Protein 6D6K (pdb70)

Solvent-accessible surface area: 47972 Å² total; per-residue (Å²): 140,151,68,127,76,25,124,53,88,25,99,0,46,88,22,96,0,17,0,19,18,19,98,54,46,144,192,27,38,3,0,29,0,43,3,42,23,0,24,0,39,0,21,0,84,27,29,127,100,49,66,120,61,45,72,140,30,29,9,64,14,80,6,51,28,58,26,131,11,17,76,82,142,27,52,69,64,72,121,188,58,54,98,66,40,99,60,18,20,30,9,16,52,18,1,23,31,0,0,98,50,20,14,13,92,26,8,73,15,95,0,75,0,62,0,18,0,36,50,8,77,89,64,10,66,3,2,5,1,0,1,2,0,0,0,0,0,4,25,32,15,62,17,18,22,145,33,16,2,0,0,0,22,0,0,9,31,142,57,119,66,35,18,4,7,35,89,138,55,42,84,115,5,60,3,47,0,5,0,0,0,17,121,76,11,8,9,0,0,11,0,44,2,114,22,14,46,38,107,67,0,7,21,0,0,42,47,0,24,101,68,0,53,94,0,2,91,5,1,54,83,1,8,70,72,35,60,41,75,125,48,138,89,122,49,89,100,118,78,158,128,144,39,42,74,16,30,96,36,57,48,28,141,93,2,75,61,42,24,100,64,88,53,63,59,18,78,94,135,170,115,94,95,30,68,61,70,46,112,82,104,21,84,50,19,4,12,81,26,8,18,58,64,114,90,11,12,40,50,24,90,45,137,61,16,18,87,36,68,18,79,30,46,54,73,144,170,29,25,0,1,0,40,0,22,1,31,66,0,28,0,42,0,22,0,62,5,8,64,112,100,84,20,74,126,55,90,41,15,59,18,88,95,81,23,46,9,14,16,57,11,62,45,42,31,140,8,43,60,109,138,58,100,109,86,47,104,91,54,83,16,25,4,31,3,64,2,0,19,41,0,0,55,24,0,29,31,64,18,57,60,13,9,12,8,9,96,0,17,0,48,0,31,65,14,3,9,19,6,1,2,0,0,0,0,0,0,1,2,0,0,4,15,0,6,0,68,25,146,16,23,0,0,0,0,2,0,2,0,2,37,92,49,172,114,72,16,6,2,1,1,4,4,27,8,4,66,92,4,8,9,2,24,1,24,1,0,0,0,61,99,4,0,0,1,0,9,2,30,3,112,42,102,38,21,70,99,63,25,6,90,78,0,6,103,15,0,75,62,4,0,56,80,0,3,82,46,1,58,151,68,19,51,184,23,109,131,131,48,23,175,63,12,48,72,56,115,38,50,60,88,65,134,144,150,68,129,59,26,130,56,110,25,103,0,45,90,20,96,0,29,1,9,17,19,98,53,45,142,193,28,39,4,0,32,0,48,3,33,26,0,22,0,38,0,20,0,80,28,28,130,102,51,64,120,71,40,110,128,33,30,9,67,15,78,6,56,27,59,26,130,12,13,75,60,143,24,51,72,62,71,121,190,56,51,214,62,40,95,56,19,24,28,9,16,52,20,1,24,36,0,0,93,47,15,13,21,122,20,8,70,17,87,0,70,0,58,0,18,0,38,48,7,81,88,64,11,66,4,2,4,0,0,1,2,0,0,0,0,0,4,26,31,16,51,17,20,24,129,32,13,2,0,0,0,24,0,0,10,33,143,56,117,68,35,19,4,6,23,87,130,54,42,75,123,5,59,3,47,0,6,0,0,0,16,132,73,14,9,12,0,0,10,1,49,2,114,22,15,48,38,102,66,0,5,21,0,0,45,47,0,26,104,67,0,53,94,0,2,93,4,1,57,85,1,9,70,70,35,61,41,74,135,39,111,76,88,71,81,97,52,70,101,81,20,58,64,40,2,103,90,41,4,55,80,105,0,11,59,7,26,69,56,55,91,102,71,77,10,90,62,30,7,92,56,15,45,56,74,0,55,84,114,54,36,165,119,49,53,117,43,1,62,66,4,1,88,30,14,37,70,140,4,4,6,59,5,8,24,59,67,99,70,6,6,47,52,23,88,41,141,59,18,20,87,39,65,18,80,31,47,55,73,143,170,29,27,0,0,0,40,0,21,0,27,108,0,29,0,42,0,21,0,59,5,7,60,117,102,80,17,68,124,57,84,40,16,23,3,48,49,39,2,29,2,14,16,62,11,60,45,43,30,139,8,65,71,112,138,59,100,110,87,47,102,92,56,80,19,26,4,37,3,65,1,0,17,46,0,0,43,25,0,25,20,59,5,61,59,14,11,9,7,9,96,0,14,0,46,0,30,63,24,28,8,23,6,2,1,0,0,0,0,0,0,1,2,0,0,4,15,0,7,0,66,26,144,13,24,0,0,0,0,1,0,3,0,1,30,93,54,165,111,75,15,7,2,1,1,6,10,31,31,4,78,108,2,5,6,0,23,0,27,2,0,0,0,68,95,5,0,0,1,0,10,0,37,3,122,54,106,37,21,70,92,119,20,5,89,76,0,4,104,16,0,77,63,5,0,56,76,0,3,71,48,1,61,145,72,20,64,66,26,106,130,129,46,25,173,57,7,43,114,57,111

Structure (mmCIF, N/CA/C/O backbone):
data_6D6K
#
_entry.id   6D6K
#
_cell.length_a   93.690
_cell.length_b   93.690
_cell.length_c   266.610
_cell.angle_alpha   90.000
_cell.angle_beta   90.000
_cell.angle_gamma   120.000
#
_symmetry.space_group_name_H-M   'P 63'
#
loop_
_entity.id
_entity.type
_entity.pdbx_description
1 polymer 'Polyribonucleotide nucleotidyltransferase'
2 water water
#
loop_
_atom_site.group_PDB
_atom_site.id
_atom_site.type_symbol
_atom_site.label_atom_id
_atom_site.label_alt_id
_atom_site.label_comp_id
_atom_site.label_asym_id
_atom_site.label_entity_id
_atom_site.label_seq_id
_atom_site.pdbx_PDB_ins_code
_atom_site.Cartn_x
_atom_site.Cartn_y
_atom_site.Cartn_z
_atom_site.occupancy
_atom_site.B_iso_or_equiv
_atom_site.auth_seq_id
_atom_site.auth_comp_id
_atom_site.auth_asym_id
_atom_site.auth_atom_id
_atom_site.pdbx_PDB_model_num
ATOM 1 N N . SER A 1 10 ? -36.997 80.865 -4.421 1.00 68.43 2 SER A N 1
ATOM 2 C CA . SER A 1 10 ? -35.882 79.948 -4.205 1.00 65.00 2 SER A CA 1
ATOM 3 C C . SER A 1 10 ? -35.152 79.593 -5.485 1.00 62.12 2 SER A C 1
ATOM 4 O O . SER A 1 10 ? -35.770 79.349 -6.523 1.00 66.94 2 SER A O 1
ATOM 7 N N . MET A 1 11 ? -33.827 79.511 -5.392 1.00 53.17 3 MET A N 1
ATOM 8 C CA . MET A 1 11 ? -33.033 79.164 -6.559 1.00 51.61 3 MET A CA 1
ATOM 9 C C . MET A 1 11 ? -33.070 77.675 -6.868 1.00 51.56 3 MET A C 1
ATOM 10 O O . MET A 1 11 ? -32.560 77.272 -7.918 1.00 51.39 3 MET A O 1
ATOM 15 N N . PHE A 1 12 ? -33.658 76.856 -5.996 1.00 34.65 4 PHE A N 1
ATOM 16 C CA . PHE A 1 12 ? -33.712 75.414 -6.193 1.00 45.28 4 PHE A CA 1
ATOM 17 C C . PHE A 1 12 ? -35.092 74.965 -6.666 1.00 47.69 4 PHE A C 1
ATOM 18 O O . PHE A 1 12 ? -36.120 75.515 -6.265 1.00 52.95 4 PHE A O 1
ATOM 26 N N . ASN A 1 13 ? -35.103 73.918 -7.483 1.00 48.46 5 ASN A N 1
ATOM 27 C CA . ASN A 1 13 ? -36.326 73.230 -7.898 1.00 51.64 5 ASN A CA 1
ATOM 28 C C . ASN A 1 13 ? -36.314 71.866 -7.206 1.00 45.38 5 ASN A C 1
ATOM 29 O O . ASN A 1 13 ? -35.863 70.863 -7.766 1.00 49.61 5 ASN A O 1
ATOM 34 N N . ILE A 1 14 ? -36.828 71.832 -5.989 1.00 34.74 6 ILE A N 1
ATOM 35 C CA . ILE A 1 14 ? -36.679 70.677 -5.119 1.00 38.36 6 ILE A CA 1
ATOM 36 C C . ILE A 1 14 ? -37.799 69.689 -5.410 1.00 43.88 6 ILE A C 1
ATOM 37 O O . ILE A 1 14 ? -38.975 70.069 -5.461 1.00 49.82 6 ILE A O 1
ATOM 42 N N . VAL A 1 15 ? -37.443 68.419 -5.598 1.00 43.81 7 VAL A N 1
ATOM 43 C CA . VAL A 1 15 ? -38.427 67.353 -5.768 1.00 46.35 7 VAL A CA 1
ATOM 44 C C . VAL A 1 15 ? -38.283 66.402 -4.591 1.00 42.32 7 VAL A C 1
ATOM 45 O O . VAL A 1 15 ? -37.182 65.904 -4.316 1.00 40.93 7 VAL A O 1
ATOM 49 N N . ARG A 1 16 ? -39.392 66.168 -3.892 1.00 41.10 8 ARG A N 1
ATOM 50 C CA A ARG A 1 16 ? -39.438 65.368 -2.678 0.56 38.33 8 ARG A CA 1
ATOM 51 C CA B ARG A 1 16 ? -39.415 65.346 -2.693 0.44 38.31 8 ARG A CA 1
ATOM 52 C C . ARG A 1 16 ? -40.446 64.236 -2.826 1.00 36.59 8 ARG A C 1
ATOM 53 O O . ARG A 1 16 ? -41.513 64.415 -3.421 1.00 38.27 8 ARG A O 1
ATOM 68 N N . LYS A 1 17 ? -40.109 63.085 -2.261 1.00 37.89 9 LYS A N 1
ATOM 69 C CA . LYS A 1 17 ? -40.987 61.924 -2.237 1.00 39.14 9 LYS A CA 1
ATOM 70 C C . LYS A 1 17 ? -40.884 61.299 -0.853 1.00 36.71 9 LYS A C 1
ATOM 71 O O . LYS A 1 17 ? -39.817 60.813 -0.465 1.00 31.40 9 LYS A O 1
ATOM 77 N N . GLU A 1 18 ? -41.990 61.302 -0.119 1.00 38.43 10 GLU A N 1
ATOM 78 C CA . GLU A 1 18 ? -42.057 60.731 1.218 1.00 46.86 10 GLU A CA 1
ATOM 79 C C . GLU A 1 18 ? -42.846 59.433 1.171 1.00 48.00 10 GLU A C 1
ATOM 80 O O . GLU A 1 18 ? -43.883 59.355 0.502 1.00 52.33 10 GLU A O 1
ATOM 86 N N . PHE A 1 19 ? -42.357 58.415 1.875 1.00 44.36 11 PHE A N 1
ATOM 87 C CA . PHE A 1 19 ? -43.151 57.200 2.016 1.00 46.30 11 PHE A CA 1
ATOM 88 C C . PHE A 1 19 ? -42.710 56.451 3.262 1.00 42.87 11 PHE A C 1
ATOM 89 O O . PHE A 1 19 ? -41.621 56.672 3.794 1.00 44.29 11 PHE A O 1
ATOM 97 N N . GLN A 1 20 ? -43.588 55.574 3.728 1.00 38.12 12 GLN A N 1
ATOM 98 C CA . GLN A 1 20 ? -43.334 54.742 4.893 1.00 38.47 12 GLN A CA 1
ATOM 99 C C . GLN A 1 20 ? -42.838 53.389 4.404 1.00 38.10 12 GLN A C 1
ATOM 100 O O . GLN A 1 20 ? -43.489 52.749 3.570 1.00 38.27 12 GLN A O 1
ATOM 106 N N . PHE A 1 21 ? -41.672 52.982 4.884 1.00 29.45 13 PHE A N 1
ATOM 107 C CA . PHE A 1 21 ? -41.028 51.732 4.489 1.00 37.56 13 PHE A CA 1
ATOM 108 C C . PHE A 1 21 ? -40.946 50.863 5.736 1.00 29.14 13 PHE A C 1
ATOM 109 O O . PHE A 1 21 ? -39.988 50.958 6.508 1.00 28.16 13 PHE A O 1
ATOM 117 N N . GLY A 1 22 ? -41.953 50.023 5.932 1.00 36.56 14 GLY A N 1
ATOM 118 C CA . GLY A 1 22 ? -41.995 49.232 7.148 1.00 32.55 14 GLY A CA 1
ATOM 119 C C . GLY A 1 22 ? -42.061 50.158 8.340 1.00 38.13 14 GLY A C 1
ATOM 120 O O . GLY A 1 22 ? -42.974 50.986 8.463 1.00 49.82 14 GLY A O 1
ATOM 121 N N . GLN A 1 23 ? -41.072 50.054 9.222 1.00 35.54 15 GLN A N 1
ATOM 122 C CA . GLN A 1 23 ? -41.070 50.819 10.461 1.00 36.91 15 GLN A CA 1
ATOM 123 C C . GLN A 1 23 ? -40.398 52.183 10.333 1.00 39.43 15 GLN A C 1
ATOM 124 O O . GLN A 1 23 ? -40.419 52.949 11.299 1.00 45.51 15 GLN A O 1
ATOM 130 N N . HIS A 1 24 ? -39.840 52.527 9.173 1.00 33.57 16 HIS A N 1
ATOM 131 C CA . HIS A 1 24 ? -39.070 53.757 9.012 1.00 37.91 16 HIS A CA 1
ATOM 132 C C . HIS A 1 24 ? -39.716 54.686 7.992 1.00 40.66 16 HIS A C 1
ATOM 133 O O . HIS A 1 24 ? -40.155 54.241 6.926 1.00 37.92 16 HIS A O 1
ATOM 140 N N . GLN A 1 25 ? -39.738 55.981 8.302 1.00 38.15 17 GLN A N 1
ATOM 141 C CA . GLN A 1 25 ? -40.076 56.978 7.292 1.00 41.72 17 GLN A CA 1
ATOM 142 C C . GLN A 1 25 ? -38.878 57.212 6.374 1.00 40.27 17 GLN A C 1
ATOM 143 O O . GLN A 1 25 ? -37.729 57.297 6.827 1.00 41.94 17 GLN A O 1
ATOM 149 N N . VAL A 1 26 ? -39.153 57.318 5.076 1.00 33.47 18 VAL A N 1
ATOM 150 C CA . VAL A 1 26 ? -38.134 57.507 4.050 1.00 31.23 18 VAL A CA 1
ATOM 151 C C . VAL A 1 26 ? -38.467 58.766 3.262 1.00 30.97 18 VAL A C 1
ATOM 152 O O . VAL A 1 26 ? -39.620 58.970 2.873 1.00 35.60 18 VAL A O 1
ATOM 156 N N . VAL A 1 27 ? -37.464 59.617 3.047 1.00 39.32 19 VAL A N 1
ATOM 157 C CA . VAL A 1 27 ? -37.608 60.825 2.242 1.00 34.70 19 VAL A CA 1
ATOM 158 C C . VAL A 1 27 ? -36.549 60.817 1.147 1.00 33.28 19 VAL A C 1
ATOM 159 O O . VAL A 1 27 ? -35.369 60.588 1.421 1.00 37.36 19 VAL A O 1
ATOM 163 N N . LEU A 1 28 ? -36.983 61.033 -0.093 1.00 29.27 20 LEU A N 1
ATOM 164 C CA . LEU A 1 28 ? -36.116 61.146 -1.259 1.00 29.08 20 LEU A CA 1
ATOM 165 C C . LEU A 1 28 ? -36.149 62.583 -1.761 1.00 31.56 20 LEU A C 1
ATOM 166 O O . LEU A 1 28 ? -37.223 63.087 -2.116 1.00 35.13 20 LEU A O 1
ATOM 171 N N . GLU A 1 29 ? -34.975 63.221 -1.849 1.00 30.82 21 GLU A N 1
ATOM 172 C CA . GLU A 1 29 ? -34.875 64.620 -2.258 1.00 33.87 21 GLU A CA 1
ATOM 173 C C . GLU A 1 29 ? -33.787 64.798 -3.311 1.00 32.26 21 GLU A C 1
ATOM 174 O O . GLU A 1 29 ? -32.730 64.161 -3.242 1.00 35.64 21 GLU A O 1
ATOM 180 N N . THR A 1 30 ? -34.076 65.629 -4.315 1.00 26.03 22 THR A N 1
ATOM 181 C CA . THR A 1 30 ? -33.090 66.059 -5.303 1.00 29.10 22 THR A CA 1
ATOM 182 C C . THR A 1 30 ? -33.419 67.490 -5.704 1.00 29.37 22 THR A C 1
ATOM 183 O O . THR A 1 30 ? -34.532 67.970 -5.480 1.00 32.63 22 THR A O 1
ATOM 187 N N . GLY A 1 31 ? -32.434 68.181 -6.281 1.00 30.22 23 GLY A N 1
ATOM 188 C CA . GLY A 1 31 ? -32.640 69.535 -6.758 1.00 30.65 23 GLY A CA 1
ATOM 189 C C . GLY A 1 31 ? -32.069 70.628 -5.878 1.00 31.99 23 GLY A C 1
ATOM 190 O O . GLY A 1 31 ? -32.012 71.781 -6.314 1.00 33.60 23 GLY A O 1
ATOM 191 N N . ARG A 1 32 ? -31.663 70.319 -4.652 1.00 29.96 24 ARG A N 1
ATOM 192 C CA . ARG A 1 32 ? -31.025 71.312 -3.797 1.00 36.95 24 ARG A CA 1
ATOM 193 C C . ARG A 1 32 ? -29.524 71.088 -3.662 1.00 33.68 24 ARG A C 1
ATOM 194 O O . ARG A 1 32 ? -28.750 72.030 -3.828 1.00 35.46 24 ARG A O 1
ATOM 202 N N . VAL A 1 33 ? -29.088 69.857 -3.399 1.00 27.69 25 VAL A N 1
ATOM 203 C CA . VAL A 1 33 ? -27.684 69.545 -3.125 1.00 32.85 25 VAL A CA 1
ATOM 204 C C . VAL A 1 33 ? -27.058 68.878 -4.346 1.00 24.25 25 VAL A C 1
ATOM 205 O O . VAL A 1 33 ? -27.647 67.966 -4.935 1.00 30.78 25 VAL A O 1
ATOM 209 N N . ALA A 1 34 ? -25.887 69.364 -4.747 1.00 27.87 26 ALA A N 1
ATOM 210 C CA . ALA A 1 34 ? -25.043 68.707 -5.753 1.00 34.30 26 ALA A CA 1
ATOM 211 C C . ALA A 1 34 ? -25.772 68.582 -7.094 1.00 33.84 26 ALA A C 1
ATOM 212 O O . ALA A 1 34 ? -25.877 67.508 -7.690 1.00 38.82 26 ALA A O 1
ATOM 214 N N . ARG A 1 35 ? -26.236 69.731 -7.581 1.00 36.06 27 ARG A N 1
ATOM 215 C CA . ARG A 1 35 ? -27.018 69.788 -8.808 1.00 35.67 27 ARG A CA 1
ATOM 216 C C . ARG A 1 35 ? -26.193 69.459 -10.040 1.00 38.06 27 ARG A C 1
ATOM 217 O O . ARG A 1 35 ? -26.774 69.230 -11.106 1.00 44.28 27 ARG A O 1
ATOM 225 N N . GLN A 1 36 ? -24.859 69.468 -9.940 1.00 30.80 28 GLN A N 1
ATOM 226 C CA . GLN A 1 36 ? -24.048 69.180 -11.115 1.00 28.80 28 GLN A CA 1
ATOM 227 C C . GLN A 1 36 ? -23.840 67.689 -11.345 1.00 30.50 28 GLN A C 1
ATOM 228 O O . GLN A 1 36 ? -23.251 67.317 -12.367 1.00 30.68 28 GLN A O 1
ATOM 234 N N . ALA A 1 37 ? -24.294 66.840 -10.430 1.00 31.18 29 ALA A N 1
ATOM 235 C CA . ALA A 1 37 ? -24.383 65.396 -10.634 1.00 30.99 29 ALA A CA 1
ATOM 236 C C . ALA A 1 37 ? -25.857 64.993 -10.600 1.00 37.18 29 ALA A C 1
ATOM 237 O O . ALA A 1 37 ? -26.754 65.844 -10.566 1.00 32.93 29 ALA A O 1
ATOM 239 N N . ASN A 1 38 ? -26.108 63.685 -10.612 1.00 36.71 30 ASN A N 1
ATOM 240 C CA . ASN A 1 38 ? -27.453 63.147 -10.395 1.00 36.22 30 ASN A CA 1
ATOM 241 C C . ASN A 1 38 ? -27.480 62.678 -8.952 1.00 36.87 30 ASN A C 1
ATOM 242 O O . ASN A 1 38 ? -26.995 61.588 -8.637 1.00 32.69 30 ASN A O 1
ATOM 247 N N . THR A 1 39 ? -28.052 63.506 -8.078 1.00 23.00 31 THR A N 1
ATOM 248 C CA . THR A 1 39 ? -27.790 63.425 -6.650 1.00 29.77 31 THR A CA 1
ATOM 249 C C . THR A 1 39 ? -29.090 63.346 -5.881 1.00 32.81 31 THR A C 1
ATOM 250 O O . THR A 1 39 ? -29.948 64.220 -6.028 1.00 38.87 31 THR A O 1
ATOM 254 N N . VAL A 1 40 ? -29.212 62.324 -5.034 1.00 32.34 32 VAL A N 1
ATOM 255 C CA . VAL A 1 40 ? -30.370 62.137 -4.169 1.00 24.87 32 VAL A CA 1
ATOM 256 C C . VAL A 1 40 ? -29.894 62.157 -2.727 1.00 28.78 32 VAL A C 1
ATOM 257 O O . VAL A 1 40 ? -28.933 61.461 -2.376 1.00 33.08 32 VAL A O 1
ATOM 261 N N . LEU A 1 41 ? -30.552 62.965 -1.903 1.00 25.44 33 LEU A N 1
ATOM 262 C CA . LEU A 1 41 ? -30.363 62.945 -0.461 1.00 29.76 33 LEU A CA 1
ATOM 263 C C . LEU A 1 41 ? -31.522 62.155 0.142 1.00 34.51 33 LEU A C 1
ATOM 264 O O . LEU A 1 41 ? -32.678 62.570 0.023 1.00 38.78 33 LEU A O 1
ATOM 269 N N . ILE A 1 42 ? -31.218 61.013 0.764 1.00 22.91 34 ILE A N 1
ATOM 270 C CA . ILE A 1 42 ? -32.229 60.120 1.316 1.00 25.61 34 ILE A CA 1
ATOM 271 C C . ILE A 1 42 ? -32.094 60.104 2.830 1.00 30.24 34 ILE A C 1
ATOM 272 O O . ILE A 1 42 ? -30.980 60.014 3.360 1.00 35.80 34 ILE A O 1
ATOM 277 N N . THR A 1 43 ? -33.225 60.217 3.524 1.00 32.84 35 THR A N 1
ATOM 278 C CA . THR A 1 43 ? -33.295 59.986 4.960 1.00 30.43 35 THR A CA 1
ATOM 279 C C . THR A 1 43 ? -34.161 58.755 5.202 1.00 30.43 35 THR A C 1
ATOM 280 O O . THR A 1 43 ? -35.254 58.635 4.636 1.00 39.85 35 THR A O 1
ATOM 284 N N . MET A 1 44 ? -33.640 57.822 5.998 1.00 24.52 36 MET A N 1
ATOM 285 C CA . MET A 1 44 ? -34.350 56.607 6.390 1.00 32.44 36 MET A CA 1
ATOM 286 C C . MET A 1 44 ? -34.122 56.441 7.883 1.00 30.38 36 MET A C 1
ATOM 287 O O . MET A 1 44 ? -32.991 56.186 8.308 1.00 28.53 36 MET A O 1
ATOM 292 N N . GLY A 1 45 ? -35.186 56.581 8.670 1.00 37.24 37 GLY A N 1
ATOM 293 C CA . GLY A 1 45 ? -35.030 56.637 10.116 1.00 39.67 37 GLY A CA 1
ATOM 294 C C . GLY A 1 45 ? -33.955 57.630 10.528 1.00 43.25 37 GLY A C 1
ATOM 295 O O . GLY A 1 45 ? -33.951 58.789 10.095 1.00 49.51 37 GLY A O 1
ATOM 296 N N . GLY A 1 46 ? -32.990 57.163 11.323 1.00 39.03 38 GLY A N 1
ATOM 297 C CA . GLY A 1 46 ? -31.962 58.040 11.856 1.00 28.01 38 GLY A CA 1
ATOM 298 C C . GLY A 1 46 ? -30.725 58.172 10.987 1.00 33.41 38 GLY A C 1
ATOM 299 O O . GLY A 1 46 ? -29.690 58.656 11.447 1.00 35.37 38 GLY A O 1
ATOM 300 N N . VAL A 1 47 ? -30.832 57.784 9.719 1.00 27.33 39 VAL A N 1
ATOM 301 C CA . VAL A 1 47 ? -29.709 57.745 8.791 1.00 29.60 39 VAL A CA 1
ATOM 302 C C . VAL A 1 47 ? -30.003 58.649 7.595 1.00 30.29 39 VAL A C 1
ATOM 303 O O . VAL A 1 47 ? -31.107 58.612 7.041 1.00 28.28 39 VAL A O 1
ATOM 307 N N . THR A 1 48 ? -29.019 59.458 7.198 1.00 31.72 40 THR A N 1
ATOM 308 C CA . THR A 1 48 ? -29.127 60.300 6.010 1.00 30.32 40 THR A CA 1
ATOM 309 C C . THR A 1 48 ? -27.920 60.027 5.128 1.00 30.52 40 THR A C 1
ATOM 310 O O . THR A 1 48 ? -26.784 60.048 5.614 1.00 33.26 40 THR A O 1
ATOM 314 N N . VAL A 1 49 ? -28.158 59.776 3.836 1.00 26.25 41 VAL A N 1
ATOM 315 C CA . VAL A 1 49 ? -27.088 59.476 2.885 1.00 25.62 41 VAL A CA 1
ATOM 316 C C . VAL A 1 49 ? -27.242 60.390 1.674 1.00 23.89 41 VAL A C 1
ATOM 317 O O . VAL A 1 49 ? -28.362 60.682 1.241 1.00 30.30 41 VAL A O 1
ATOM 321 N N . LEU A 1 50 ? -26.113 60.875 1.156 1.00 29.84 42 LEU A N 1
ATOM 322 C CA . LEU A 1 50 ? -26.044 61.675 -0.064 1.00 26.94 42 LEU A CA 1
ATOM 323 C C . LEU A 1 50 ? -25.423 60.807 -1.146 1.00 28.15 42 LEU A C 1
ATOM 324 O O . LEU A 1 50 ? -24.257 60.415 -1.034 1.00 32.00 42 LEU A O 1
ATOM 329 N N . VAL A 1 51 ? -26.187 60.491 -2.184 1.00 23.50 43 VAL A N 1
ATOM 330 C CA . VAL A 1 51 ? -25.686 59.641 -3.260 1.00 27.40 43 VAL A CA 1
ATOM 331 C C . VAL A 1 51 ? -25.652 60.457 -4.547 1.00 29.87 43 VAL A C 1
ATOM 332 O O . VAL A 1 51 ? -26.704 60.843 -5.075 1.00 34.69 43 VAL A O 1
ATOM 336 N N . ALA A 1 52 ? -24.445 60.701 -5.058 1.00 28.35 44 ALA A N 1
ATOM 337 C CA . ALA A 1 52 ? -24.232 61.346 -6.346 1.00 26.94 44 ALA A CA 1
ATOM 338 C C . ALA A 1 52 ? -23.816 60.315 -7.387 1.00 27.39 44 ALA A C 1
ATOM 339 O O . ALA A 1 52 ? -22.879 59.538 -7.159 1.00 32.56 44 ALA A O 1
ATOM 341 N N . VAL A 1 53 ? -24.484 60.342 -8.538 1.00 23.99 45 VAL A N 1
ATOM 342 C CA . VAL A 1 53 ? -24.169 59.488 -9.677 1.00 21.45 45 VAL A CA 1
ATOM 343 C C . VAL A 1 53 ? -23.729 60.392 -10.823 1.00 34.33 45 VAL A C 1
ATOM 344 O O . VAL A 1 53 ? -24.377 61.408 -11.111 1.00 33.93 45 VAL A O 1
ATOM 348 N N . VAL A 1 54 ? -22.611 60.049 -11.447 1.00 31.37 46 VAL A N 1
ATOM 349 C CA . VAL A 1 54 ? -22.136 60.735 -12.642 1.00 33.26 46 VAL A CA 1
ATOM 350 C C . VAL A 1 54 ? -22.069 59.707 -13.760 1.00 33.45 46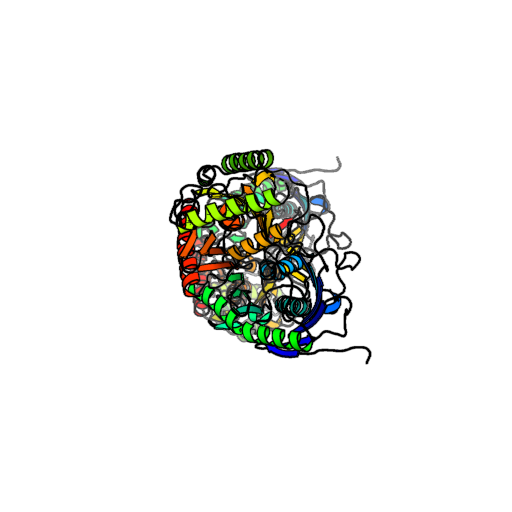 VAL A C 1
ATOM 351 O O . VAL A 1 54 ? -21.436 58.657 -13.610 1.00 33.67 46 VAL A O 1
ATOM 355 N N . ALA A 1 55 ? -22.714 60.010 -14.877 1.00 36.24 47 ALA A N 1
ATOM 356 C CA . ALA A 1 55 ? -22.714 59.147 -16.048 1.00 40.16 47 ALA A CA 1
ATOM 357 C C . ALA A 1 55 ? -22.017 59.880 -17.180 1.00 40.78 47 ALA A C 1
ATOM 358 O O . ALA A 1 55 ? -22.465 60.956 -17.590 1.00 49.49 47 ALA A O 1
ATOM 360 N N . ALA A 1 56 ? -20.919 59.314 -17.664 1.00 43.55 48 ALA A N 1
ATOM 361 C CA . ALA A 1 56 ? -20.236 59.891 -18.811 1.00 44.90 48 ALA A CA 1
ATOM 362 C C . ALA A 1 56 ? -21.196 59.948 -19.995 1.00 50.31 48 ALA A C 1
ATOM 363 O O . ALA A 1 56 ? -21.939 58.991 -20.240 1.00 50.74 48 ALA A O 1
ATOM 365 N N . PRO A 1 57 ? -21.203 61.041 -20.758 1.00 57.80 49 PRO A N 1
ATOM 366 C CA . PRO A 1 57 ? -22.176 61.152 -21.857 1.00 59.14 49 PRO A CA 1
ATOM 367 C C . PRO A 1 57 ? -21.915 60.173 -22.991 1.00 62.88 49 PRO A C 1
ATOM 368 O O . PRO A 1 57 ? -22.856 59.822 -23.716 1.00 60.87 49 PRO A O 1
ATOM 372 N N . THR A 1 58 ? -20.677 59.715 -23.163 1.00 63.17 50 THR A N 1
ATOM 373 C CA . THR A 1 58 ? -20.337 58.787 -24.228 1.00 59.48 50 THR A CA 1
ATOM 374 C C . THR A 1 58 ? -19.365 57.736 -23.710 1.00 60.14 50 THR A C 1
ATOM 375 O O . THR A 1 58 ? -18.776 57.875 -22.636 1.00 57.18 50 THR A O 1
ATOM 379 N N . ALA A 1 59 ? -19.221 56.663 -24.482 1.00 64.65 51 ALA A N 1
ATOM 380 C CA . ALA A 1 59 ? -18.219 55.655 -24.184 1.00 64.64 51 ALA A CA 1
ATOM 381 C C . ALA A 1 59 ? -16.861 56.101 -24.707 1.00 72.27 51 ALA A C 1
ATOM 382 O O . ALA A 1 59 ? -16.763 56.810 -25.713 1.00 77.05 51 ALA A O 1
ATOM 384 N N . LYS A 1 60 ? -15.803 55.672 -24.022 1.00 73.03 52 LYS A N 1
ATOM 385 C CA . LYS A 1 60 ? -14.462 56.029 -24.457 1.00 69.01 52 LYS A CA 1
ATOM 386 C C . LYS A 1 60 ? -14.141 55.329 -25.779 1.00 74.52 52 LYS A C 1
ATOM 387 O O . LYS A 1 60 ? -14.845 54.414 -26.216 1.00 79.11 52 LYS A O 1
ATOM 389 N N . ALA A 1 61 ? -13.045 55.758 -26.407 1.00 77.47 53 ALA A N 1
ATOM 390 C CA . ALA A 1 61 ? -12.736 55.331 -27.770 1.00 80.37 53 ALA A CA 1
ATOM 391 C C . ALA A 1 61 ? -12.670 53.812 -27.886 1.00 81.69 53 ALA A C 1
ATOM 392 O O . ALA A 1 61 ? -13.422 53.200 -28.655 1.00 84.86 53 ALA A O 1
ATOM 394 N N . GLY A 1 62 ? -11.779 53.183 -27.127 1.00 79.91 54 GLY A N 1
ATOM 395 C CA . GLY A 1 62 ? -11.597 51.749 -27.242 1.00 80.43 54 GLY A CA 1
ATOM 396 C C . GLY A 1 62 ? -12.113 50.965 -26.055 1.00 81.09 54 GLY A C 1
ATOM 397 O O . GLY A 1 62 ? -11.633 49.861 -25.782 1.00 85.79 54 GLY A O 1
ATOM 398 N N . GLN A 1 63 ? -13.090 51.522 -25.342 1.00 75.55 55 GLN A N 1
ATOM 399 C CA . GLN A 1 63 ? -13.623 50.869 -24.153 1.00 69.80 55 GLN A CA 1
ATOM 400 C C . GLN A 1 63 ? -14.370 49.596 -24.542 1.00 68.30 55 GLN A C 1
ATOM 401 O O . GLN A 1 63 ? -15.288 49.628 -25.365 1.00 65.67 55 GLN A O 1
ATOM 407 N N . ASP A 1 64 ? -13.974 48.472 -23.947 1.00 69.52 56 ASP A N 1
ATOM 408 C CA . ASP A 1 64 ? -14.588 47.187 -24.250 1.00 67.00 56 ASP A CA 1
ATOM 409 C C . ASP A 1 64 ? -15.257 46.541 -23.048 1.00 61.97 56 ASP A C 1
ATOM 410 O O . ASP A 1 64 ? -15.819 45.451 -23.188 1.00 58.59 56 ASP A O 1
ATOM 412 N N . PHE A 1 65 ? -15.199 47.162 -21.873 1.00 62.80 57 PHE A N 1
ATOM 413 C CA . PHE A 1 65 ? -15.927 46.685 -20.706 1.00 62.04 57 PHE A CA 1
ATOM 414 C C . PHE A 1 65 ? -16.597 47.876 -20.033 1.00 57.64 57 PHE A C 1
ATOM 415 O O . PHE A 1 65 ? -16.259 49.031 -20.296 1.00 56.32 57 PHE A O 1
ATOM 423 N N . PHE A 1 66 ? -17.552 47.576 -19.154 1.00 53.43 58 PHE A N 1
ATOM 424 C CA . PHE A 1 66 ? -18.374 48.578 -18.490 1.00 42.59 58 PHE A CA 1
ATOM 425 C C . PHE A 1 66 ? -17.656 49.114 -17.254 1.00 40.66 58 PHE A C 1
ATOM 426 O O . PHE A 1 66 ? -17.547 48.412 -16.243 1.00 40.77 58 PHE A O 1
ATOM 434 N N . PRO A 1 67 ? -17.183 50.363 -17.289 1.00 38.83 59 PRO A N 1
ATOM 435 C CA . PRO A 1 67 ? -16.458 50.923 -16.140 1.00 37.98 59 PRO A CA 1
ATOM 436 C C . PRO A 1 67 ? -17.389 51.537 -15.106 1.00 35.83 59 PRO A C 1
ATOM 437 O O . PRO A 1 67 ? -17.874 52.665 -15.256 1.00 46.76 59 PRO A O 1
ATOM 441 N N . LEU A 1 68 ? -17.622 50.799 -14.034 1.00 27.98 60 LEU A N 1
ATOM 442 C CA . LEU A 1 68 ? -18.504 51.202 -12.955 1.00 25.29 60 LEU A CA 1
ATOM 443 C C . LEU A 1 68 ? -17.713 51.141 -11.665 1.00 31.56 60 LEU A C 1
ATOM 444 O O . LEU A 1 68 ? -17.067 50.122 -11.380 1.00 33.48 60 LEU A O 1
ATOM 449 N N . THR A 1 69 ? -17.759 52.224 -10.890 1.00 31.14 61 THR A N 1
ATOM 450 C CA . THR A 1 69 ? -17.129 52.258 -9.577 1.00 34.43 61 THR A CA 1
ATOM 451 C C . THR A 1 69 ? -18.118 52.827 -8.578 1.00 31.84 61 THR A C 1
ATOM 452 O O . THR A 1 69 ? -18.833 53.789 -8.879 1.00 34.13 61 THR A O 1
ATOM 456 N N . VAL A 1 70 ? -18.177 52.206 -7.405 1.00 19.67 62 VAL A N 1
ATOM 457 C CA . VAL A 1 70 ? -19.006 52.668 -6.303 1.00 20.71 62 VAL A CA 1
ATOM 458 C C . VAL A 1 70 ? -18.103 52.940 -5.114 1.00 24.23 62 VAL A C 1
ATOM 459 O O . VAL A 1 70 ? -17.362 52.054 -4.679 1.00 29.18 62 VAL A O 1
ATOM 463 N N . ASN A 1 71 ? -18.172 54.153 -4.582 1.00 29.68 63 ASN A N 1
ATOM 464 C CA . ASN A 1 71 ? -17.390 54.531 -3.411 1.00 29.99 63 ASN A CA 1
ATOM 465 C C . ASN A 1 71 ? -18.338 54.964 -2.301 1.00 31.48 63 ASN A C 1
ATOM 466 O O . ASN A 1 71 ? -19.025 55.985 -2.426 1.00 39.12 63 ASN A O 1
ATOM 471 N N . TYR A 1 72 ? -18.359 54.194 -1.217 1.00 22.79 64 TYR A N 1
ATOM 472 C CA . TYR A 1 72 ? -19.224 54.432 -0.070 1.00 20.81 64 TYR A CA 1
ATOM 473 C C . TYR A 1 72 ? -18.396 54.909 1.118 1.00 26.17 64 TYR A C 1
ATOM 474 O O . TYR A 1 72 ? -17.364 54.317 1.441 1.00 25.22 64 TYR A O 1
ATOM 483 N N . GLN A 1 73 ? -18.876 55.943 1.806 1.00 25.90 65 GLN A N 1
ATOM 484 C CA . GLN A 1 73 ? -18.125 56.495 2.921 1.00 24.01 65 GLN A CA 1
ATOM 485 C C . GLN A 1 73 ? -19.069 56.873 4.044 1.00 23.98 65 GLN A C 1
ATOM 486 O O . GLN A 1 73 ? -20.163 57.374 3.798 1.00 25.67 65 GLN A O 1
ATOM 492 N N . GLU A 1 74 ? -18.626 56.643 5.274 1.00 30.76 66 GLU A N 1
ATOM 493 C CA . GLU A 1 74 ? -19.309 57.110 6.471 1.00 31.73 66 GLU A CA 1
ATOM 494 C C . GLU A 1 74 ? -18.468 58.236 7.055 1.00 24.99 66 GLU A C 1
ATOM 495 O O . GLU A 1 74 ? -17.365 57.992 7.546 1.00 34.59 66 GLU A O 1
ATOM 501 N N . LYS A 1 75 ? -18.976 59.466 6.988 1.00 25.30 67 LYS A N 1
ATOM 502 C CA . LYS A 1 75 ? -18.274 60.588 7.599 1.00 29.29 67 LYS A CA 1
ATOM 503 C C . LYS A 1 75 ? -18.390 60.503 9.111 1.00 31.57 67 LYS A C 1
ATOM 504 O O . LYS A 1 75 ? -19.482 60.312 9.643 1.00 33.47 67 LYS A O 1
ATOM 510 N N . GLN A 1 76 ? -17.275 60.703 9.813 1.00 36.61 68 GLN A N 1
ATOM 511 C CA . GLN A 1 76 ? -17.334 60.687 11.271 1.00 39.40 68 GLN A CA 1
ATOM 512 C C . GLN A 1 76 ? -18.198 61.818 11.813 1.00 41.91 68 GLN A C 1
ATOM 513 O O . GLN A 1 76 ? -18.818 61.666 12.877 1.00 40.33 68 GLN A O 1
ATOM 519 N N . TYR A 1 77 ? -18.275 62.947 11.095 1.00 35.97 69 TYR A N 1
ATOM 520 C CA . TYR A 1 77 ? -19.113 64.043 11.565 1.00 27.16 69 TYR A CA 1
ATOM 521 C C . TYR A 1 77 ? -20.595 63.685 11.543 1.00 37.93 69 TYR A C 1
ATOM 522 O O . TYR A 1 77 ? -21.370 64.319 12.264 1.00 26.07 69 TYR A O 1
ATOM 531 N N . ALA A 1 78 ? -20.995 62.673 10.752 1.00 28.54 70 ALA A N 1
ATOM 532 C CA . ALA A 1 78 ? -22.395 62.254 10.698 1.00 28.68 70 ALA A CA 1
ATOM 533 C C . ALA A 1 78 ? -22.954 61.934 12.078 1.00 33.68 70 ALA A C 1
ATOM 534 O O . ALA A 1 78 ? -24.144 62.152 12.336 1.00 37.64 70 ALA A O 1
ATOM 536 N N . ALA A 1 79 ? -22.116 61.414 12.972 1.00 36.83 71 ALA A N 1
ATOM 537 C CA . ALA A 1 79 ? -22.497 61.076 14.337 1.00 30.82 71 ALA A CA 1
ATOM 538 C C . ALA A 1 79 ? -21.716 61.910 15.345 1.00 32.06 71 ALA A C 1
ATOM 539 O O . ALA A 1 79 ? -21.444 61.460 16.460 1.00 35.39 71 ALA A O 1
ATOM 541 N N . GLY A 1 80 ? -21.340 63.125 14.958 1.00 28.01 72 GLY A N 1
ATOM 542 C CA . GLY A 1 80 ? -20.664 64.029 15.877 1.00 31.56 72 GLY A CA 1
ATOM 543 C C . GLY A 1 80 ? -19.321 63.537 16.363 1.00 35.05 72 GLY A C 1
ATOM 544 O O . GLY A 1 80 ? -18.915 63.865 17.481 1.00 37.09 72 GLY A O 1
ATOM 545 N N . ARG A 1 81 ? -18.602 62.777 15.540 1.00 36.61 73 ARG A N 1
ATOM 546 C CA . ARG A 1 81 ? -17.302 62.244 15.916 1.00 33.79 73 ARG A CA 1
ATOM 547 C C . ARG A 1 81 ? -16.187 62.933 15.144 1.00 34.20 73 ARG A C 1
ATOM 548 O O . ARG A 1 81 ? -16.361 63.373 14.001 1.00 32.34 73 ARG A O 1
ATOM 556 N N . ILE A 1 82 ? -15.041 63.020 15.794 1.00 30.49 74 ILE A N 1
ATOM 557 C CA . ILE A 1 82 ? -13.799 63.455 15.165 1.00 37.53 74 ILE A CA 1
ATOM 558 C C . ILE A 1 82 ? -12.975 62.210 14.854 1.00 39.77 74 ILE A C 1
ATOM 559 O O . ILE A 1 82 ? -12.748 61.400 15.759 1.00 32.40 74 ILE A O 1
ATOM 564 N N . PRO A 1 83 ? -12.522 62.019 13.613 1.00 47.99 75 PRO A N 1
ATOM 565 C CA . PRO A 1 83 ? -11.840 60.766 13.262 1.00 45.63 75 PRO A CA 1
ATOM 566 C C . PRO A 1 83 ? -10.556 60.594 14.061 1.00 44.63 75 PRO A C 1
ATOM 567 O O . PRO A 1 83 ? -9.899 61.565 14.434 1.00 39.85 75 PRO A O 1
ATOM 571 N N . GLY A 1 84 ? -10.202 59.336 14.325 1.00 53.50 76 GLY A N 1
ATOM 572 C CA . GLY A 1 84 ? -9.107 59.052 15.237 1.00 69.88 76 GLY A CA 1
ATOM 573 C C . GLY A 1 84 ? -7.711 58.885 14.659 1.00 81.34 76 GLY A C 1
ATOM 574 O O . GLY A 1 84 ? -7.469 57.992 13.842 1.00 68.95 76 GLY A O 1
ATOM 575 N N . GLY A 1 85 ? -6.792 59.750 15.083 1.00 106.25 77 GLY A N 1
ATOM 576 C CA . GLY A 1 85 ? -5.355 59.506 14.998 1.00 116.51 77 GLY A CA 1
ATOM 577 C C . GLY A 1 85 ? -4.766 59.227 13.631 1.00 124.27 77 GLY A C 1
ATOM 578 O O . GLY A 1 85 ? -3.846 58.407 13.517 1.00 135.98 77 GLY A O 1
ATOM 579 N N . TYR A 1 86 ? -5.258 59.894 12.591 1.00 106.26 78 TYR A N 1
ATOM 580 C CA . TYR A 1 86 ? -4.694 59.772 11.245 1.00 92.31 78 TYR A CA 1
ATOM 581 C C . TYR A 1 86 ? -4.596 61.156 10.610 1.00 78.03 78 TYR A C 1
ATOM 582 O O . TYR A 1 86 ? -5.024 61.383 9.476 1.00 68.13 78 TYR A O 1
ATOM 584 N N . GLY A 1 87 ? -4.035 62.107 11.358 1.00 70.05 79 GLY A N 1
ATOM 585 C CA . GLY A 1 87 ? -4.233 63.505 11.030 1.00 61.64 79 GLY A CA 1
ATOM 586 C C . GLY A 1 87 ? -5.674 63.949 11.172 1.00 54.77 79 GLY A C 1
ATOM 587 O O . GLY A 1 87 ? -6.040 65.009 10.657 1.00 48.28 79 GLY A O 1
ATOM 588 N N . LYS A 1 88 ? -6.498 63.155 11.869 1.00 47.70 80 LYS A N 1
ATOM 589 C CA . LYS A 1 88 ? -7.927 63.404 12.068 1.00 44.53 80 LYS A CA 1
ATOM 590 C C . LYS A 1 88 ? -8.694 63.412 10.748 1.00 47.86 80 LYS A C 1
ATOM 591 O O . LYS A 1 88 ? -9.744 64.050 10.632 1.00 45.14 80 LYS A O 1
ATOM 597 N N . ARG A 1 89 ? -8.201 62.672 9.758 1.00 47.40 81 ARG A N 1
ATOM 598 C CA . ARG A 1 89 ? -8.855 62.540 8.466 1.00 41.73 81 ARG A CA 1
ATOM 599 C C . ARG A 1 89 ? -9.492 61.160 8.335 1.00 43.78 81 ARG A C 1
ATOM 600 O O . ARG A 1 89 ? -9.152 60.219 9.063 1.00 44.71 81 ARG A O 1
ATOM 608 N N . GLU A 1 90 ? -10.433 61.051 7.393 1.00 41.96 82 GLU A N 1
ATOM 609 C CA . GLU A 1 90 ? -11.109 59.778 7.167 1.00 44.39 82 GLU A CA 1
ATOM 610 C C . GLU A 1 90 ? -10.143 58.712 6.658 1.00 53.65 82 GLU A C 1
ATOM 611 O O . GLU A 1 90 ? -10.263 57.532 7.020 1.00 52.47 82 GLU A O 1
ATOM 617 N N . GLY A 1 91 ? -9.194 59.098 5.805 1.00 44.90 83 GLY A N 1
ATOM 618 C CA . GLY A 1 91 ? -8.304 58.108 5.245 1.00 41.11 83 GLY A CA 1
ATOM 619 C C . GLY A 1 91 ? -9.022 57.256 4.210 1.00 41.82 83 GLY A C 1
ATOM 620 O O . GLY A 1 91 ? -10.149 57.532 3.798 1.00 52.46 83 GLY A O 1
ATOM 621 N N . ARG A 1 92 ? -8.349 56.179 3.819 1.00 43.50 84 ARG A N 1
ATOM 622 C CA . ARG A 1 92 ? -8.895 55.269 2.825 1.00 42.11 84 ARG A CA 1
ATOM 623 C C . ARG A 1 92 ? -10.113 54.530 3.380 1.00 41.10 84 ARG A C 1
ATOM 624 O O . ARG A 1 92 ? -10.355 54.491 4.588 1.00 46.15 84 ARG A O 1
ATOM 626 N N . ALA A 1 93 ? -10.877 53.932 2.472 1.00 32.06 85 ALA A N 1
ATOM 627 C CA . ALA A 1 93 ? -12.054 53.160 2.849 1.00 25.91 85 ALA A CA 1
ATOM 628 C C . ALA A 1 93 ? -11.705 52.077 3.865 1.00 30.61 85 ALA A C 1
ATOM 629 O O . ALA A 1 93 ? -10.746 51.326 3.685 1.00 37.09 85 ALA A O 1
ATOM 631 N N . SER A 1 94 ? -12.481 52.006 4.942 1.00 31.90 86 SER A N 1
ATOM 632 C CA . SER A 1 94 ? -12.349 50.891 5.864 1.00 30.36 86 SER A CA 1
ATOM 633 C C . SER A 1 94 ? -12.871 49.613 5.201 1.00 32.26 86 SER A C 1
ATOM 634 O O . SER A 1 94 ? -13.499 49.639 4.137 1.00 38.36 86 SER A O 1
ATOM 637 N N . GLU A 1 95 ? -12.619 48.480 5.847 1.00 31.73 87 GLU A N 1
ATOM 638 C CA . GLU A 1 95 ? -13.130 47.231 5.300 1.00 41.73 87 GLU A CA 1
ATOM 639 C C . GLU A 1 95 ? -14.651 47.206 5.322 1.00 39.58 87 GLU A C 1
ATOM 640 O O . GLU A 1 95 ? -15.282 46.752 4.360 1.00 35.30 87 GLU A O 1
ATOM 646 N N . ALA A 1 96 ? -15.259 47.724 6.393 1.00 29.72 88 ALA A N 1
ATOM 647 C CA . ALA A 1 96 ? -16.714 47.784 6.433 1.00 31.10 88 ALA A CA 1
ATOM 648 C C . ALA A 1 96 ? -17.257 48.680 5.319 1.00 29.71 88 ALA A C 1
ATOM 649 O O . ALA A 1 96 ? -18.296 48.376 4.722 1.00 31.76 88 ALA A O 1
ATOM 651 N N . GLU A 1 97 ? -16.580 49.795 5.031 1.00 29.63 89 GLU A N 1
ATOM 652 C CA . GLU A 1 97 ? -17.025 50.643 3.923 1.00 31.59 89 GLU A CA 1
ATOM 653 C C . GLU A 1 97 ? -16.858 49.934 2.573 1.00 29.47 89 GLU A C 1
ATOM 654 O O . GLU A 1 97 ? -17.756 49.980 1.725 1.00 27.28 89 GLU A O 1
ATOM 660 N N . THR A 1 98 ? -15.715 49.282 2.346 1.00 28.99 90 THR A N 1
ATOM 661 C CA . THR A 1 98 ? -15.531 48.538 1.103 1.00 29.33 90 THR A CA 1
ATOM 662 C C . THR A 1 98 ? -16.633 47.500 0.917 1.00 29.21 90 THR A C 1
ATOM 663 O O . THR A 1 98 ? -17.191 47.357 -0.177 1.00 35.66 90 THR A O 1
ATOM 667 N N . LEU A 1 99 ? -16.987 46.801 1.991 1.00 31.05 91 LEU A N 1
ATOM 668 C CA . LEU A 1 99 ? -18.010 45.767 1.905 1.00 34.76 91 LEU A CA 1
ATOM 669 C C . LEU A 1 99 ? -19.359 46.343 1.497 1.00 35.92 91 LEU A C 1
ATOM 670 O O . LEU A 1 99 ? -20.073 45.742 0.682 1.00 36.99 91 LEU A O 1
ATOM 675 N N . ILE A 1 100 ? -19.730 47.506 2.049 1.00 37.42 92 ILE A N 1
ATOM 676 C CA . ILE A 1 100 ? -21.001 48.112 1.661 1.00 29.29 92 ILE A CA 1
ATOM 677 C C . ILE A 1 100 ? -20.938 48.597 0.215 1.00 29.52 92 ILE A C 1
ATOM 678 O O . ILE A 1 100 ? -21.931 48.497 -0.521 1.00 29.13 92 ILE A O 1
ATOM 683 N N . SER A 1 101 ? -19.770 49.084 -0.231 1.00 24.43 93 SER A N 1
ATOM 684 C CA . SER A 1 101 ? -19.587 49.400 -1.651 1.00 29.62 93 SER A CA 1
ATOM 685 C C . SER A 1 101 ? -19.948 48.211 -2.531 1.00 26.74 93 SER A C 1
ATOM 686 O O . SER A 1 101 ? -20.669 48.350 -3.523 1.00 26.48 93 SER A O 1
ATOM 689 N N . ARG A 1 102 ? -19.477 47.020 -2.156 1.00 29.83 94 ARG A N 1
ATOM 690 C CA . ARG A 1 102 ? -19.795 45.831 -2.933 1.00 29.77 94 ARG A CA 1
ATOM 691 C C . ARG A 1 102 ? -21.283 45.507 -2.869 1.00 31.69 94 ARG A C 1
ATOM 692 O O . ARG A 1 102 ? -21.847 44.998 -3.847 1.00 32.19 94 ARG A O 1
ATOM 700 N N . LEU A 1 103 ? -21.935 45.792 -1.737 1.00 27.32 95 LEU A N 1
ATOM 701 C CA . LEU A 1 103 ? -23.369 45.556 -1.647 1.00 23.60 95 LEU A CA 1
ATOM 702 C C . LEU A 1 103 ? -24.133 46.405 -2.654 1.00 33.72 95 LEU A C 1
ATOM 703 O O . LEU A 1 103 ? -25.165 45.973 -3.180 1.00 33.73 95 LEU A O 1
ATOM 708 N N . ILE A 1 104 ? -23.660 47.627 -2.914 1.00 31.47 96 ILE A N 1
ATOM 709 C CA . ILE A 1 104 ? -24.327 48.486 -3.886 1.00 30.71 96 ILE A CA 1
ATOM 710 C C . ILE A 1 104 ? -23.982 48.071 -5.310 1.00 33.68 96 ILE A C 1
ATOM 711 O O . ILE A 1 104 ? -24.852 48.033 -6.189 1.00 31.12 96 ILE A O 1
ATOM 716 N N . ASP A 1 105 ? -22.699 47.795 -5.554 1.00 28.54 97 ASP A N 1
ATOM 717 C CA . ASP A 1 105 ? -22.203 47.507 -6.896 1.00 26.65 97 ASP A CA 1
ATOM 718 C C . ASP A 1 105 ? -22.845 46.243 -7.471 1.00 32.48 97 ASP A C 1
ATOM 719 O O . ASP A 1 105 ? -23.307 46.231 -8.621 1.00 27.43 97 ASP A O 1
ATOM 724 N N . ARG A 1 106 ? -22.865 45.163 -6.680 1.00 35.41 98 ARG A N 1
ATOM 725 C CA . ARG A 1 106 ? -23.301 43.852 -7.169 1.00 30.97 98 ARG A CA 1
ATOM 726 C C . ARG A 1 106 ? -24.695 43.849 -7.795 1.00 30.86 98 ARG A C 1
ATOM 727 O O . ARG A 1 106 ? -24.853 43.259 -8.878 1.00 31.17 98 ARG A O 1
ATOM 735 N N . PRO A 1 107 ? -25.737 44.445 -7.198 1.00 27.91 99 PRO A N 1
ATOM 736 C CA . PRO A 1 107 ? -27.051 44.400 -7.859 1.00 32.33 99 PRO A CA 1
ATOM 737 C C . PRO A 1 107 ? -27.167 45.336 -9.044 1.00 35.39 99 PRO A C 1
ATOM 738 O O . PRO A 1 107 ? -27.957 45.051 -9.953 1.00 36.89 99 PRO A O 1
ATOM 742 N N . ILE A 1 108 ? -26.446 46.461 -9.055 1.00 28.95 100 ILE A N 1
ATOM 743 C CA . ILE A 1 108 ? -26.670 47.406 -10.144 1.00 37.57 100 ILE A CA 1
ATOM 744 C C . ILE A 1 108 ? -25.870 47.016 -11.374 1.00 39.13 100 ILE A C 1
ATOM 745 O O . ILE A 1 108 ? -26.318 47.261 -12.500 1.00 47.06 100 ILE A O 1
ATOM 750 N N . ARG A 1 109 ? -24.698 46.399 -11.186 1.00 31.75 101 ARG A N 1
ATOM 751 C CA . ARG A 1 109 ? -23.807 46.127 -12.314 1.00 33.02 101 ARG A CA 1
ATOM 752 C C . ARG A 1 109 ? -24.454 45.310 -13.431 1.00 33.46 101 ARG A C 1
ATOM 753 O O . ARG A 1 109 ? -24.246 45.660 -14.604 1.00 40.88 101 ARG A O 1
ATOM 761 N N . PRO A 1 110 ? -25.206 44.235 -13.175 1.00 35.17 102 PRO A N 1
ATOM 762 C CA . PRO A 1 110 ? -25.837 43.520 -14.301 1.00 41.09 102 PRO A CA 1
ATOM 763 C C . PRO A 1 110 ? -27.026 44.245 -14.915 1.00 43.72 102 PRO A C 1
ATOM 764 O O . PRO A 1 110 ? -27.484 43.822 -15.985 1.00 44.97 102 PRO A O 1
ATOM 768 N N . LEU A 1 111 ? -27.544 45.310 -14.293 1.00 43.65 103 LEU A N 1
ATOM 769 C CA . LEU A 1 111 ? -28.725 45.979 -14.834 1.00 33.02 103 LEU A CA 1
ATOM 770 C C . LEU A 1 111 ? -28.392 46.987 -15.923 1.00 30.89 103 LEU A C 1
ATOM 771 O O . LEU A 1 111 ? -29.295 47.676 -16.411 1.00 35.74 103 LEU A O 1
ATOM 776 N N . PHE A 1 112 ? -27.131 47.099 -16.305 1.00 32.59 104 PHE A N 1
ATOM 777 C CA . PHE A 1 112 ? -26.834 47.891 -17.485 1.00 35.27 104 PHE A CA 1
ATOM 778 C C . PHE A 1 112 ? -26.747 46.973 -18.689 1.00 38.06 104 PHE A C 1
ATOM 779 O O . PHE A 1 112 ? -26.228 45.863 -18.579 1.00 51.08 104 PHE A O 1
ATOM 787 N N . PRO A 1 113 ? -27.265 47.389 -19.837 1.00 39.66 105 PRO A N 1
ATOM 788 C CA . PRO A 1 113 ? -27.327 46.480 -20.989 1.00 38.86 105 PRO A CA 1
ATOM 789 C C . PRO A 1 113 ? -25.949 46.080 -21.492 1.00 39.48 105 PRO A C 1
ATOM 790 O O . PRO A 1 113 ? -24.961 46.800 -21.323 1.00 41.68 105 PRO A O 1
ATOM 794 N N . GLU A 1 114 ? -25.895 44.903 -22.111 1.00 42.98 106 GLU A N 1
ATOM 795 C CA . GLU A 1 114 ? -24.687 44.476 -22.800 1.00 47.33 106 GLU A CA 1
ATOM 796 C C . GLU A 1 114 ? -24.308 45.513 -23.846 1.00 53.27 106 GLU A C 1
ATOM 797 O O . GLU A 1 114 ? -25.161 45.981 -24.608 1.00 61.05 106 GLU A O 1
ATOM 799 N N . GLY A 1 115 ? -23.028 45.885 -23.870 1.00 52.65 107 GLY A N 1
ATOM 800 C CA . GLY A 1 115 ? -22.530 46.868 -24.811 1.00 38.12 107 GLY A CA 1
ATOM 801 C C . GLY A 1 115 ? -22.607 48.306 -24.356 1.00 47.14 107 GLY A C 1
ATOM 802 O O . GLY A 1 115 ? -22.277 49.202 -25.140 1.00 52.51 107 GLY A O 1
ATOM 803 N N . TYR A 1 116 ? -23.022 48.557 -23.119 1.00 41.65 108 TYR A N 1
ATOM 804 C CA . TYR A 1 116 ? -23.041 49.901 -22.556 1.00 40.14 108 TYR A CA 1
ATOM 805 C C . TYR A 1 116 ? -21.733 50.130 -21.805 1.00 47.51 108 TYR A C 1
ATOM 806 O O . TYR A 1 116 ? -21.533 49.584 -20.715 1.00 48.46 108 TYR A O 1
ATOM 815 N N . TYR A 1 117 ? -20.846 50.939 -22.384 1.00 47.27 109 TYR A N 1
ATOM 816 C CA . TYR A 1 117 ? -19.490 51.107 -21.878 1.00 42.22 109 TYR A CA 1
ATOM 817 C C . TYR A 1 117 ? -19.218 52.513 -21.338 1.00 44.08 109 TYR A C 1
ATOM 818 O O . TYR A 1 117 ? -18.052 52.873 -21.124 1.00 39.62 109 TYR A O 1
ATOM 827 N N . ASN A 1 118 ? -20.254 53.316 -21.111 1.00 39.27 110 ASN A N 1
ATOM 828 C CA . ASN A 1 118 ? -20.049 54.624 -20.506 1.00 41.14 110 ASN A CA 1
ATOM 829 C C . ASN A 1 118 ? -19.596 54.463 -19.065 1.00 39.38 110 ASN A C 1
ATOM 830 O O . ASN A 1 118 ? -20.044 53.558 -18.359 1.00 38.08 110 ASN A O 1
ATOM 835 N N . GLU A 1 119 ? -18.706 55.351 -18.628 1.00 39.12 111 GLU A N 1
ATOM 836 C CA . GLU A 1 119 ? -18.257 55.326 -17.245 1.00 38.29 111 GLU A CA 1
ATOM 837 C C . GLU A 1 119 ? -19.360 55.813 -16.315 1.00 33.77 111 GLU A C 1
ATOM 838 O O . GLU A 1 119 ? -20.039 56.808 -16.595 1.00 33.48 111 GLU A O 1
ATOM 844 N N . ILE A 1 120 ? -19.527 55.106 -15.199 1.00 26.14 112 ILE A N 1
ATOM 845 C CA . ILE A 1 120 ? -20.492 55.455 -14.162 1.00 27.65 112 ILE A CA 1
ATOM 846 C C . ILE A 1 120 ? -19.776 55.435 -12.823 1.00 29.95 112 ILE A C 1
ATOM 847 O O . ILE A 1 120 ? -19.076 54.467 -12.505 1.00 33.07 112 ILE A O 1
ATOM 852 N N . GLN A 1 121 ? -19.970 56.480 -12.027 1.00 33.63 113 GLN A N 1
ATOM 853 C CA . GLN A 1 121 ? -19.374 56.542 -10.702 1.00 35.18 113 GLN A CA 1
ATOM 854 C C . GLN A 1 121 ? -20.439 56.915 -9.682 1.00 34.19 113 GLN A C 1
ATOM 855 O O . GLN A 1 121 ? -21.144 57.916 -9.851 1.00 30.52 113 GLN A O 1
ATOM 861 N N . VAL A 1 122 ? -20.546 56.101 -8.631 1.00 26.07 114 VAL A N 1
ATOM 862 C CA . VAL A 1 122 ? -21.483 56.307 -7.533 1.00 21.61 114 VAL A CA 1
ATOM 863 C C . VAL A 1 122 ? -20.673 56.751 -6.324 1.00 26.88 114 VAL A C 1
ATOM 864 O O . VAL A 1 122 ? -19.703 56.088 -5.942 1.00 37.82 114 VAL A O 1
ATOM 868 N N . THR A 1 123 ? -21.041 57.887 -5.747 1.00 31.81 115 THR A N 1
ATOM 869 C CA . THR A 1 123 ? -20.422 58.378 -4.520 1.00 29.53 115 THR A CA 1
ATOM 870 C C . THR A 1 123 ? -21.516 58.480 -3.475 1.00 24.84 115 THR A C 1
ATOM 871 O O . THR A 1 123 ? -22.353 59.383 -3.539 1.00 37.11 115 THR A O 1
ATOM 875 N N . ALA A 1 124 ? -21.520 57.560 -2.526 1.00 22.53 116 ALA A N 1
ATOM 876 C CA . ALA A 1 124 ? -22.533 57.518 -1.483 1.00 28.15 116 ALA A CA 1
ATOM 877 C C . ALA A 1 124 ? -21.869 57.867 -0.161 1.00 22.61 116 ALA A C 1
ATOM 878 O O . ALA A 1 124 ? -20.940 57.175 0.270 1.00 27.09 116 ALA A O 1
ATOM 880 N N . THR A 1 125 ? -22.359 58.923 0.487 1.00 27.73 117 THR A N 1
ATOM 881 C CA . THR A 1 125 ? -21.736 59.484 1.677 1.00 18.82 117 THR A CA 1
ATOM 882 C C . THR A 1 125 ? -22.768 59.567 2.785 1.00 31.05 117 THR A C 1
ATOM 883 O O . THR A 1 125 ? -23.803 60.224 2.623 1.00 33.17 117 THR A O 1
ATOM 887 N N . VAL A 1 126 ? -22.492 58.896 3.900 1.00 25.39 118 VAL A N 1
ATOM 888 C CA . VAL A 1 126 ? -23.343 59.008 5.077 1.00 23.36 118 VAL A CA 1
ATOM 889 C C . VAL A 1 126 ? -23.015 60.311 5.788 1.00 26.16 118 VAL A C 1
ATOM 890 O O . VAL A 1 126 ? -21.907 60.478 6.312 1.00 30.30 118 VAL A O 1
ATOM 894 N N . VAL A 1 127 ? -23.995 61.216 5.841 1.00 30.64 119 VAL A N 1
ATOM 895 C CA . VAL A 1 127 ? -23.811 62.565 6.366 1.00 27.35 119 VAL A CA 1
ATOM 896 C C . VAL A 1 127 ? -24.554 62.792 7.667 1.00 29.64 119 VAL A C 1
ATOM 897 O O . VAL A 1 127 ? -24.404 63.865 8.276 1.00 35.08 119 VAL A O 1
ATOM 901 N N . SER A 1 128 ? -25.337 61.817 8.125 1.00 24.28 120 SER A N 1
ATOM 902 C CA . SER A 1 128 ? -25.976 61.900 9.435 1.00 31.61 120 SER A CA 1
ATOM 903 C C . SER A 1 128 ? -26.422 60.508 9.858 1.00 33.80 120 SER A C 1
ATOM 904 O O . SER A 1 128 ? -27.017 59.778 9.062 1.00 34.91 120 SER A O 1
ATOM 907 N N . SER A 1 129 ? -26.145 60.154 11.110 1.00 32.03 121 SER A N 1
ATOM 908 C CA . SER A 1 129 ? -26.551 58.867 11.650 1.00 25.11 121 SER A CA 1
ATOM 909 C C . SER A 1 129 ? -26.739 59.011 13.150 1.00 34.78 121 SER A C 1
ATOM 910 O O . SER A 1 129 ? -25.863 59.550 13.834 1.00 37.16 121 SER A O 1
ATOM 913 N N . ASP A 1 130 ? -27.878 58.543 13.655 1.00 25.94 122 ASP A N 1
ATOM 914 C CA . ASP A 1 130 ? -28.092 58.472 15.092 1.00 31.20 122 ASP A CA 1
ATOM 915 C C . ASP A 1 130 ? -27.627 57.147 15.685 1.00 27.45 122 ASP A C 1
ATOM 916 O O . ASP A 1 130 ? -27.977 56.836 16.827 1.00 31.81 122 ASP A O 1
ATOM 921 N N . LYS A 1 131 ? -26.850 56.366 14.929 1.00 33.67 123 LYS A N 1
ATOM 922 C CA . LYS A 1 131 ? -26.175 55.157 15.417 1.00 40.18 123 LYS A CA 1
ATOM 923 C C . LYS A 1 131 ? -27.144 54.064 15.859 1.00 38.08 123 LYS A C 1
ATOM 924 O O . LYS A 1 131 ? -26.782 53.209 16.671 1.00 43.36 123 LYS A O 1
ATOM 930 N N . THR A 1 132 ? -28.366 54.052 15.341 1.00 36.57 124 THR A N 1
ATOM 931 C CA . THR A 1 132 ? -29.314 53.011 15.709 1.00 30.60 124 THR A CA 1
ATOM 932 C C . THR A 1 132 ? -29.328 51.848 14.734 1.00 32.40 124 THR A C 1
ATOM 933 O O . THR A 1 132 ? -29.741 50.747 15.117 1.00 40.55 124 THR A O 1
ATOM 937 N N . MET A 1 133 ? -28.874 52.050 13.501 1.00 30.63 125 MET A N 1
ATOM 938 C CA . MET A 1 133 ? -28.935 50.974 12.525 1.00 34.08 125 MET A CA 1
ATOM 939 C C . MET A 1 133 ? -27.892 51.203 11.439 1.00 32.74 125 MET A C 1
ATOM 940 O O . MET A 1 133 ? -27.335 52.295 11.292 1.00 28.26 125 MET A O 1
ATOM 945 N N . GLU A 1 134 ? -27.663 50.150 10.661 1.00 34.56 126 GLU A N 1
ATOM 946 C CA . GLU A 1 134 ? -26.756 50.199 9.526 1.00 29.63 126 GLU A CA 1
ATOM 947 C C . GLU A 1 134 ? -27.318 51.106 8.429 1.00 38.41 126 GLU A C 1
ATOM 948 O O . GLU A 1 134 ? -28.530 51.176 8.200 1.00 43.96 126 GLU A O 1
ATOM 954 N N . ALA A 1 135 ? -26.421 51.807 7.739 1.00 37.22 127 ALA A N 1
ATOM 955 C CA . ALA A 1 135 ? -26.815 52.774 6.725 1.00 34.92 127 ALA A CA 1
ATOM 956 C C . ALA A 1 135 ? -26.785 52.194 5.314 1.00 33.86 127 ALA A C 1
ATOM 957 O O . ALA A 1 135 ? -27.032 52.929 4.350 1.00 35.36 127 ALA A O 1
ATOM 959 N N . ASP A 1 136 ? -26.560 50.879 5.178 1.00 24.48 128 ASP A N 1
ATOM 960 C CA . ASP A 1 136 ? -26.369 50.291 3.855 1.00 25.96 128 ASP A CA 1
ATOM 961 C C . ASP A 1 136 ? -27.662 50.287 3.041 1.00 26.64 128 ASP A C 1
ATOM 962 O O . ASP A 1 136 ? -27.643 50.629 1.850 1.00 27.82 128 ASP A O 1
ATOM 967 N N . ILE A 1 137 ? -28.794 49.921 3.659 1.00 31.23 129 ILE A N 1
ATOM 968 C CA . ILE A 1 137 ? -30.063 49.897 2.930 1.00 27.77 129 ILE A CA 1
ATOM 969 C C . ILE A 1 137 ? -30.390 51.281 2.382 1.00 33.45 129 ILE A C 1
ATOM 970 O O . ILE A 1 137 ? -30.759 51.430 1.206 1.00 34.96 129 ILE A O 1
ATOM 975 N N . ALA A 1 138 ? -30.266 52.314 3.228 1.00 26.99 130 ALA A N 1
ATOM 976 C CA . ALA A 1 138 ? -30.522 53.678 2.767 1.00 24.47 130 ALA A CA 1
ATOM 977 C C . ALA A 1 138 ? -29.579 54.060 1.630 1.00 25.68 130 ALA A C 1
ATOM 978 O O . ALA A 1 138 ? -30.000 54.670 0.637 1.00 23.47 130 ALA A O 1
ATOM 980 N N . ALA A 1 139 ? -28.302 53.683 1.742 1.00 27.69 131 ALA A N 1
ATOM 981 C CA . ALA A 1 139 ? -27.360 53.957 0.659 1.00 24.33 131 ALA A CA 1
ATOM 982 C C . ALA A 1 139 ? -27.749 53.200 -0.607 1.00 25.64 131 ALA A C 1
ATOM 983 O O . ALA A 1 139 ? -27.573 53.705 -1.724 1.00 25.13 131 ALA A O 1
ATOM 985 N N . MET A 1 140 ? -28.279 51.983 -0.456 1.00 24.61 132 MET A N 1
ATOM 986 C CA . MET A 1 140 ? -28.707 51.228 -1.632 1.00 28.37 132 MET A CA 1
ATOM 987 C C . MET A 1 140 ? -29.934 51.858 -2.287 1.00 23.51 132 MET A C 1
ATOM 988 O O . MET A 1 140 ? -30.011 51.937 -3.518 1.00 21.74 132 MET A O 1
ATOM 993 N N . LEU A 1 141 ? -30.921 52.270 -1.488 1.00 28.32 133 LEU A N 1
ATOM 994 C CA . LEU A 1 141 ? -32.083 52.957 -2.049 1.00 27.64 133 LEU A CA 1
ATOM 995 C C . LEU A 1 141 ? -31.683 54.290 -2.667 1.00 35.05 133 LEU A C 1
ATOM 996 O O . LEU A 1 141 ? -32.207 54.679 -3.722 1.00 32.30 133 LEU A O 1
ATOM 1001 N N . GLY A 1 142 ? -30.747 55.000 -2.024 1.00 35.99 134 GLY A N 1
ATOM 1002 C CA . GLY A 1 142 ? -30.276 56.262 -2.573 1.00 30.07 134 GLY A CA 1
ATOM 1003 C C . GLY A 1 142 ? -29.597 56.101 -3.920 1.00 29.09 134 GLY A C 1
ATOM 1004 O O . GLY A 1 142 ? -29.782 56.926 -4.819 1.00 24.82 134 GLY A O 1
ATOM 1005 N N . THR A 1 143 ? -28.787 55.044 -4.072 1.00 30.80 135 THR A N 1
ATOM 1006 C CA . THR A 1 143 ? -28.181 54.750 -5.370 1.00 30.22 135 THR A CA 1
ATOM 1007 C C . THR A 1 143 ? -29.243 54.440 -6.410 1.00 32.19 135 THR A C 1
ATOM 1008 O O . THR A 1 143 ? -29.155 54.889 -7.561 1.00 36.53 135 THR A O 1
ATOM 1012 N N . SER A 1 144 ? -30.251 53.661 -6.020 1.00 25.44 136 SER A N 1
ATOM 1013 C CA . SER A 1 144 ? -31.329 53.310 -6.936 1.00 22.17 136 SER A CA 1
ATOM 1014 C C . SER A 1 144 ? -32.020 54.563 -7.452 1.00 30.99 136 SER A C 1
ATOM 1015 O O . SER A 1 144 ? -32.227 54.724 -8.664 1.00 28.59 136 SER A O 1
ATOM 1018 N N . ALA A 1 145 ? -32.347 55.482 -6.536 1.00 29.28 137 ALA A N 1
ATOM 1019 C CA . ALA A 1 145 ? -33.036 56.707 -6.918 1.00 37.17 137 ALA A CA 1
ATOM 1020 C C . ALA A 1 145 ? -32.149 57.603 -7.774 1.00 39.87 137 ALA A C 1
ATOM 1021 O O . ALA A 1 145 ? -32.624 58.204 -8.747 1.00 36.18 137 ALA A O 1
ATOM 1023 N N . ALA A 1 146 ? -30.861 57.721 -7.420 1.00 32.63 138 ALA A N 1
ATOM 1024 C CA . ALA A 1 146 ? -29.978 58.596 -8.186 1.00 30.29 138 ALA A CA 1
ATOM 1025 C C . ALA A 1 146 ? -29.788 58.071 -9.599 1.00 34.18 138 ALA A C 1
ATOM 1026 O O . ALA A 1 146 ? -29.717 58.853 -10.553 1.00 32.72 138 ALA A O 1
ATOM 1028 N N . LEU A 1 147 ? -29.690 56.749 -9.754 1.00 30.18 139 LEU A N 1
ATOM 1029 C CA . LEU A 1 147 ? -29.609 56.198 -11.098 1.00 26.61 139 LEU A CA 1
ATOM 1030 C C . LEU A 1 147 ? -30.917 56.409 -11.846 1.00 30.69 139 LEU A C 1
ATOM 1031 O O . LEU A 1 147 ? -30.905 56.642 -13.061 1.00 37.66 139 LEU A O 1
ATOM 1036 N N . ALA A 1 148 ? -32.052 56.366 -11.137 1.00 28.49 140 ALA A N 1
ATOM 1037 C CA . ALA A 1 148 ? -33.337 56.497 -11.820 1.00 32.49 140 ALA A CA 1
ATOM 1038 C C . ALA A 1 148 ? -33.485 57.853 -12.514 1.00 33.32 140 ALA A C 1
ATOM 1039 O O . ALA A 1 148 ? -34.178 57.948 -13.535 1.00 32.08 140 ALA A O 1
ATOM 1041 N N . ILE A 1 149 ? -32.824 58.902 -12.015 1.00 32.19 141 ILE A N 1
ATOM 1042 C CA . ILE A 1 149 ? -32.943 60.226 -12.629 1.00 35.94 141 ILE A CA 1
ATOM 1043 C C . ILE A 1 149 ? -31.738 60.572 -13.498 1.00 43.33 141 ILE A C 1
ATOM 1044 O O . ILE A 1 149 ? -31.639 61.704 -13.977 1.00 55.02 141 ILE A O 1
ATOM 1049 N N . ALA A 1 150 ? -30.820 59.631 -13.716 1.00 39.91 142 ALA A N 1
ATOM 1050 C CA . ALA A 1 150 ? -29.542 59.938 -14.354 1.00 34.87 142 ALA A CA 1
ATOM 1051 C C . ALA A 1 150 ? -29.572 59.806 -15.872 1.00 32.56 142 ALA A C 1
ATOM 1052 O O . ALA A 1 150 ? -28.543 60.043 -16.515 1.00 42.04 142 ALA A O 1
ATOM 1054 N N . GLY A 1 151 ? -30.690 59.385 -16.455 1.00 29.14 143 GLY A N 1
ATOM 1055 C CA . GLY A 1 151 ? -30.798 59.345 -17.901 1.00 30.75 143 GLY A CA 1
ATOM 1056 C C . GLY A 1 151 ? -30.028 58.242 -18.600 1.00 35.24 143 GLY A C 1
ATOM 1057 O O . GLY A 1 151 ? -29.772 58.355 -19.799 1.00 36.59 143 GLY A O 1
ATOM 1058 N N . THR A 1 152 ? -29.669 57.174 -17.903 1.00 32.02 144 THR A N 1
ATOM 1059 C CA . THR A 1 152 ? -28.934 56.056 -18.480 1.00 40.60 144 THR A CA 1
ATOM 1060 C C . THR A 1 152 ? -29.875 54.910 -18.837 1.00 42.51 144 THR A C 1
ATOM 1061 O O . THR A 1 152 ? -31.037 54.886 -18.422 1.00 41.87 144 THR A O 1
ATOM 1065 N N . PRO A 1 153 ? -29.399 53.924 -19.628 1.00 43.22 145 PRO A N 1
ATOM 1066 C CA . PRO A 1 153 ? -30.230 52.744 -19.917 1.00 38.69 145 PRO A CA 1
ATOM 1067 C C . PRO A 1 153 ? -30.322 51.763 -18.753 1.00 41.16 145 PRO A C 1
ATOM 1068 O O . PRO A 1 153 ? -30.781 50.630 -18.947 1.00 43.33 145 PRO A O 1
ATOM 1072 N N . PHE A 1 154 ? -29.886 52.171 -17.559 1.00 36.31 146 PHE A N 1
ATOM 1073 C CA . PHE A 1 154 ? -30.037 51.346 -16.367 1.00 37.73 146 PHE A CA 1
ATOM 1074 C C . PHE A 1 154 ? -31.464 50.822 -16.262 1.00 41.90 146 PHE A C 1
ATOM 1075 O O . PHE A 1 154 ? -32.426 51.586 -16.360 1.00 45.79 146 PHE A O 1
ATOM 1083 N N . ARG A 1 155 ? -31.594 49.512 -16.063 1.00 41.45 147 ARG A N 1
ATOM 1084 C CA . ARG A 1 155 ? -32.898 48.843 -16.052 1.00 42.40 147 ARG A CA 1
ATOM 1085 C C . ARG A 1 155 ? -33.479 48.755 -14.643 1.00 38.95 147 ARG A C 1
ATOM 1086 O O . ARG A 1 155 ? -33.935 47.702 -14.201 1.00 35.87 147 ARG A O 1
ATOM 1094 N N . GLY A 1 156 ? -33.495 49.872 -13.930 1.00 38.29 148 GLY A N 1
ATOM 1095 C CA . GLY A 1 156 ? -34.018 49.886 -12.590 1.00 35.67 148 GLY A CA 1
ATOM 1096 C C . GLY A 1 156 ? -35.482 50.268 -12.572 1.00 43.93 148 GLY A C 1
ATOM 1097 O O . GLY A 1 156 ? -36.203 50.122 -13.567 1.00 44.75 148 GLY A O 1
ATOM 1098 N N . PRO A 1 157 ? -35.964 50.736 -11.420 1.00 43.23 149 PRO A N 1
ATOM 1099 C CA . PRO A 1 157 ? -35.209 50.887 -10.173 1.00 36.71 149 PRO A CA 1
ATOM 1100 C C . PRO A 1 157 ? -34.944 49.551 -9.485 1.00 37.46 149 PRO A C 1
ATOM 1101 O O . PRO A 1 157 ? -35.493 48.539 -9.908 1.00 36.98 149 PRO A O 1
ATOM 1105 N N . ILE A 1 158 ? -34.071 49.544 -8.482 1.00 36.00 150 ILE A N 1
ATOM 1106 C CA . ILE A 1 158 ? -33.903 48.390 -7.618 1.00 32.36 150 ILE A CA 1
ATOM 1107 C C . ILE A 1 158 ? -34.455 48.747 -6.254 1.00 33.45 150 ILE A C 1
ATOM 1108 O O . ILE A 1 158 ? -34.626 49.917 -5.911 1.00 29.51 150 ILE A O 1
ATOM 1113 N N . GLY A 1 159 ? -34.742 47.710 -5.463 1.00 29.67 151 GLY A N 1
ATOM 1114 C CA . GLY A 1 159 ? -35.035 47.871 -4.060 1.00 32.89 151 GLY A CA 1
ATOM 1115 C C . GLY A 1 159 ? -33.990 47.153 -3.215 1.00 36.34 151 GLY A C 1
ATOM 1116 O O . GLY A 1 159 ? -33.178 46.362 -3.713 1.00 29.62 151 GLY A O 1
ATOM 1117 N N . ALA A 1 160 ? -34.018 47.443 -1.921 1.00 29.86 152 ALA A N 1
ATOM 1118 C CA . ALA A 1 160 ? -33.128 46.760 -1.005 1.00 28.25 152 ALA A CA 1
ATOM 1119 C C . ALA A 1 160 ? -33.824 46.581 0.337 1.00 35.54 152 ALA A C 1
ATOM 1120 O O . ALA A 1 160 ? -34.685 47.376 0.724 1.00 37.68 152 ALA A O 1
ATOM 1122 N N . ALA A 1 161 ? -33.418 45.539 1.057 1.00 28.63 153 ALA A N 1
ATOM 1123 C CA . ALA A 1 161 ? -33.993 45.253 2.358 1.00 30.58 153 ALA A CA 1
ATOM 1124 C C . ALA A 1 161 ? -33.059 44.329 3.122 1.00 28.93 153 ALA A C 1
ATOM 1125 O O . ALA A 1 161 ? -32.390 43.470 2.535 1.00 35.13 153 ALA A O 1
ATOM 1127 N N . ARG A 1 162 ? -33.001 44.536 4.431 1.00 27.22 154 ARG A N 1
ATOM 1128 C CA . ARG A 1 162 ? -32.419 43.571 5.345 1.00 25.82 154 ARG A CA 1
ATOM 1129 C C . ARG A 1 162 ? -33.547 42.785 6.000 1.00 33.63 154 ARG A C 1
ATOM 1130 O O . ARG A 1 162 ? -34.560 43.357 6.409 1.00 38.20 154 ARG A O 1
ATOM 1138 N N . VAL A 1 163 ? -33.378 41.471 6.072 1.00 38.04 155 VAL A N 1
ATOM 1139 C CA . VAL A 1 163 ? -34.347 40.584 6.696 1.00 38.77 155 VAL A CA 1
ATOM 1140 C C . VAL A 1 163 ? -33.653 39.899 7.861 1.00 34.72 155 VAL A C 1
ATOM 1141 O O . VAL A 1 163 ? -32.592 39.293 7.684 1.00 35.95 155 VAL A O 1
ATOM 1145 N N . GLY A 1 164 ? -34.234 40.028 9.055 1.00 36.12 156 GLY A N 1
ATOM 1146 C CA . GLY A 1 164 ? -33.834 39.265 10.212 1.00 33.12 156 GLY A CA 1
ATOM 1147 C C . GLY A 1 164 ? -34.877 38.205 10.556 1.00 37.12 156 GLY A C 1
ATOM 1148 O O . GLY A 1 164 ? -35.943 38.107 9.942 1.00 31.87 156 GLY A O 1
ATOM 1149 N N . LEU A 1 165 ? -34.538 37.387 11.551 1.00 38.12 157 LEU A N 1
ATOM 1150 C CA . LEU A 1 165 ? -35.459 36.379 12.071 1.00 42.55 157 LEU A CA 1
ATOM 1151 C C . LEU A 1 165 ? -35.485 36.482 13.590 1.00 46.68 157 LEU A C 1
ATOM 1152 O O . LEU A 1 165 ? -34.498 36.155 14.255 1.00 45.03 157 LEU A O 1
ATOM 1157 N N . ILE A 1 166 ? -36.598 36.973 14.129 1.00 46.16 158 ILE A N 1
ATOM 1158 C CA . ILE A 1 166 ? -36.784 37.123 15.566 1.00 50.30 158 ILE A CA 1
ATOM 1159 C C . ILE A 1 166 ? -38.045 36.364 15.960 1.00 53.13 158 ILE A C 1
ATOM 1160 O O . ILE A 1 166 ? -39.127 36.616 15.411 1.00 47.55 158 ILE A O 1
ATOM 1165 N N . ASN A 1 167 ? -37.899 35.434 16.907 1.00 54.21 159 ASN A N 1
ATOM 1166 C CA . ASN A 1 167 ? -39.001 34.598 17.392 1.00 55.71 159 ASN A CA 1
ATOM 1167 C C . ASN A 1 167 ? -39.691 33.879 16.239 1.00 60.02 159 ASN A C 1
ATOM 1168 O O . ASN A 1 167 ? -40.918 33.802 16.169 1.00 65.85 159 ASN A O 1
ATOM 1173 N N . GLY A 1 168 ? -38.889 33.343 15.322 1.00 63.65 160 GLY A N 1
ATOM 1174 C CA . GLY A 1 168 ? -39.415 32.613 14.186 1.00 64.68 160 GLY A CA 1
ATOM 1175 C C . GLY A 1 168 ? -40.096 33.452 13.128 1.00 60.20 160 GLY A C 1
ATOM 1176 O O . GLY A 1 168 ? -40.722 32.889 12.226 1.00 62.51 160 GLY A O 1
ATOM 1177 N N . GLU A 1 169 ? -39.991 34.776 13.193 1.00 55.17 161 GLU A N 1
ATOM 1178 C CA . GLU A 1 169 ? -40.684 35.653 12.262 1.00 53.36 161 GLU A CA 1
ATOM 1179 C C . GLU A 1 169 ? -39.693 36.566 11.558 1.00 48.55 161 GLU A C 1
ATOM 1180 O O . GLU A 1 169 ? -38.743 37.069 12.172 1.00 43.00 161 GLU A O 1
ATOM 1186 N N . TYR A 1 170 ? -39.922 36.776 10.266 1.00 33.84 162 TYR A N 1
ATOM 1187 C CA . TYR A 1 170 ? -39.084 37.694 9.509 1.00 37.75 162 TYR A CA 1
ATOM 1188 C C . TYR A 1 170 ? -39.336 39.131 9.959 1.00 39.89 162 TYR A C 1
ATOM 1189 O O . TYR A 1 170 ? -40.464 39.504 10.306 1.00 39.12 162 TYR A O 1
ATOM 1198 N N . VAL A 1 171 ? -38.269 39.929 9.991 1.00 42.11 163 VAL A N 1
ATOM 1199 C CA . VAL A 1 171 ? -38.332 41.331 10.391 1.00 38.26 163 VAL A CA 1
ATOM 1200 C C . VAL A 1 171 ? -37.674 42.168 9.306 1.00 36.47 163 VAL A C 1
ATOM 1201 O O . VAL A 1 171 ? -36.552 41.868 8.881 1.00 36.13 163 VAL A O 1
ATOM 1205 N N . LEU A 1 172 ? -38.371 43.214 8.861 1.00 43.42 164 LEU A N 1
ATOM 1206 C CA . LEU A 1 172 ? -37.891 44.082 7.792 1.00 37.64 164 LEU A CA 1
ATOM 1207 C C . LEU A 1 172 ? -37.005 45.175 8.375 1.00 37.96 164 LEU A C 1
ATOM 1208 O O . LEU A 1 172 ? -37.386 45.832 9.350 1.00 44.35 164 LEU A O 1
ATOM 1213 N N . ASN A 1 173 ? -35.817 45.339 7.788 1.00 38.07 165 ASN A N 1
ATOM 1214 C CA . ASN A 1 173 ? -34.840 46.373 8.124 1.00 35.43 165 ASN A CA 1
ATOM 1215 C C . ASN A 1 173 ? -34.656 46.553 9.632 1.00 33.41 165 ASN A C 1
ATOM 1216 O O . ASN A 1 173 ? -34.894 47.646 10.166 1.00 30.66 165 ASN A O 1
ATOM 1221 N N . PRO A 1 174 ? -34.215 45.522 10.345 1.00 34.69 166 PRO A N 1
ATOM 1222 C CA . PRO A 1 174 ? -34.010 45.666 11.788 1.00 33.84 166 PRO A CA 1
ATOM 1223 C C . PRO A 1 174 ? -32.851 46.596 12.120 1.00 42.46 166 PRO A C 1
ATOM 1224 O O . PRO A 1 174 ? -31.889 46.740 11.359 1.00 45.02 166 PRO A O 1
ATOM 1228 N N . ASN A 1 175 ? -32.960 47.238 13.282 1.00 38.64 167 ASN A N 1
ATOM 1229 C CA . ASN A 1 175 ? -31.910 48.098 13.796 1.00 38.50 167 ASN A CA 1
ATOM 1230 C C . ASN A 1 175 ? -30.919 47.270 14.623 1.00 41.67 167 ASN A C 1
ATOM 1231 O O . ASN A 1 175 ? -31.064 46.053 14.772 1.00 33.93 167 ASN A O 1
ATOM 1236 N N . PHE A 1 176 ? -29.894 47.940 15.173 1.00 35.37 168 PHE A N 1
ATOM 1237 C CA . PHE A 1 176 ? -28.841 47.220 15.890 1.00 37.11 168 PHE A CA 1
ATOM 1238 C C . PHE A 1 176 ? -29.416 46.448 17.067 1.00 43.53 168 PHE A C 1
ATOM 1239 O O . PHE A 1 176 ? -28.993 45.320 17.349 1.00 46.48 168 PHE A O 1
ATOM 1247 N N . GLU A 1 177 ? -30.386 47.044 17.763 1.00 50.26 169 GLU A N 1
ATOM 1248 C CA . GLU A 1 177 ? -30.945 46.429 18.962 1.00 50.32 169 GLU A CA 1
ATOM 1249 C C . GLU A 1 177 ? -31.771 45.193 18.624 1.00 46.29 169 GLU A C 1
ATOM 1250 O O . GLU A 1 177 ? -31.682 44.170 19.312 1.00 45.19 169 GLU A O 1
ATOM 1256 N N . GLN A 1 178 ? -32.546 45.256 17.541 1.00 45.97 170 GLN A N 1
ATOM 1257 C CA . GLN A 1 178 ? -33.290 44.088 17.083 1.00 42.30 170 GLN A CA 1
ATOM 1258 C C . GLN A 1 178 ? -32.358 42.989 16.578 1.00 45.29 170 GLN A C 1
ATOM 1259 O O . GLN A 1 178 ? -32.600 41.804 16.834 1.00 48.34 170 GLN A O 1
ATOM 1265 N N . MET A 1 179 ? -31.274 43.361 15.881 1.00 38.03 171 MET A N 1
ATOM 1266 C CA . MET A 1 179 ? -30.342 42.372 15.344 1.00 36.29 171 MET A CA 1
ATOM 1267 C C . MET A 1 179 ? -29.628 41.568 16.425 1.00 46.18 171 MET A C 1
ATOM 1268 O O . MET A 1 179 ? -29.165 40.456 16.144 1.00 46.25 171 MET A O 1
ATOM 1273 N N . ALA A 1 180 ? -29.514 42.098 17.646 1.00 51.53 172 ALA A N 1
ATOM 1274 C CA . ALA A 1 180 ? -28.896 41.330 18.722 1.00 47.51 172 ALA A CA 1
ATOM 1275 C C . ALA A 1 180 ? -29.722 40.114 19.125 1.00 48.67 172 ALA A C 1
ATOM 1276 O O . ALA A 1 180 ? -29.191 39.221 19.794 1.00 48.68 172 ALA A O 1
ATOM 1278 N N . GLN A 1 181 ? -30.999 40.056 18.742 1.00 49.48 173 GLN A N 1
ATOM 1279 C CA . GLN A 1 181 ? -31.848 38.899 19.000 1.00 48.01 173 GLN A CA 1
ATOM 1280 C C . GLN A 1 181 ? -32.208 38.142 17.731 1.00 50.06 173 GLN A C 1
ATOM 1281 O O . GLN A 1 181 ? -33.113 37.297 17.762 1.00 52.84 173 GLN A O 1
ATOM 1287 N N . SER A 1 182 ? -31.539 38.426 16.619 1.00 39.59 174 SER A N 1
ATOM 1288 C CA . SER A 1 182 ? -31.885 37.838 15.337 1.00 37.52 174 SER A CA 1
ATOM 1289 C C . SER A 1 182 ? -31.005 36.628 15.047 1.00 42.95 174 SER A C 1
ATOM 1290 O O . SER A 1 182 ? -29.792 36.655 15.288 1.00 42.91 174 SER A O 1
ATOM 1293 N N . ASP A 1 183 ? -31.618 35.576 14.505 1.00 38.28 175 ASP A N 1
ATOM 1294 C CA . ASP A 1 183 ? -30.886 34.415 14.011 1.00 42.19 175 ASP A CA 1
ATOM 1295 C C . ASP A 1 183 ? -30.508 34.555 12.547 1.00 40.13 175 ASP A C 1
ATOM 1296 O O . ASP A 1 183 ? -30.026 33.590 11.941 1.00 44.19 175 ASP A O 1
ATOM 1301 N N . LEU A 1 184 ? -30.732 35.726 11.967 1.00 34.87 176 LEU A N 1
ATOM 1302 C CA . LEU A 1 184 ? -30.523 35.933 10.548 1.00 36.19 176 LEU A CA 1
ATOM 1303 C C . LEU A 1 184 ? -30.093 37.372 10.305 1.00 39.19 176 LEU A C 1
ATOM 1304 O O . LEU A 1 184 ? -30.607 38.299 10.942 1.00 29.20 176 LEU A O 1
ATOM 1309 N N . ASP A 1 185 ? -29.136 37.542 9.391 1.00 35.28 177 ASP A N 1
ATOM 1310 C CA . ASP A 1 185 ? -28.721 38.850 8.886 1.00 34.06 177 ASP A CA 1
ATOM 1311 C C . ASP A 1 185 ? -28.623 38.683 7.371 1.00 34.43 177 ASP A C 1
ATOM 1312 O O . ASP A 1 185 ? -27.599 38.252 6.838 1.00 44.72 177 ASP A O 1
ATOM 1317 N N . LEU A 1 186 ? -29.697 38.994 6.669 1.00 31.82 178 LEU A N 1
ATOM 1318 C CA . LEU A 1 186 ? -29.755 38.804 5.229 1.00 33.41 178 LEU A CA 1
ATOM 1319 C C . LEU A 1 186 ? -30.072 40.135 4.576 1.00 36.78 178 LEU A C 1
ATOM 1320 O O . LEU A 1 186 ? -30.980 40.846 5.013 1.00 39.78 178 LEU A O 1
ATOM 1325 N N . VAL A 1 187 ? -29.308 40.490 3.551 1.00 33.99 179 VAL A N 1
ATOM 1326 C CA A VAL A 1 187 ? -29.616 41.647 2.724 0.15 28.72 179 VAL A CA 1
ATOM 1327 C CA B VAL A 1 187 ? -29.592 41.648 2.718 0.85 28.71 179 VAL A CA 1
ATOM 1328 C C . VAL A 1 187 ? -29.899 41.153 1.313 1.00 30.21 179 VAL A C 1
ATOM 1329 O O . VAL A 1 187 ? -29.142 40.344 0.760 1.00 31.40 179 VAL A O 1
ATOM 1336 N N . VAL A 1 188 ? -31.011 41.620 0.748 1.00 27.74 180 VAL A N 1
ATOM 1337 C CA . VAL A 1 188 ? -31.438 41.243 -0.589 1.00 24.87 180 VAL A CA 1
ATOM 1338 C C . VAL A 1 188 ? -31.711 42.518 -1.366 1.00 27.86 180 VAL A C 1
ATOM 1339 O O . VAL A 1 188 ? -32.166 43.515 -0.797 1.00 32.06 180 VAL A O 1
ATOM 1343 N N . ALA A 1 189 ? -31.382 42.500 -2.651 1.00 23.50 181 ALA A N 1
ATOM 1344 C CA . ALA A 1 189 ? -31.751 43.550 -3.578 1.00 22.26 181 ALA A CA 1
ATOM 1345 C C . ALA A 1 189 ? -32.413 42.910 -4.781 1.00 34.91 181 ALA A C 1
ATOM 1346 O O . ALA A 1 189 ? -32.051 41.805 -5.186 1.00 39.47 181 ALA A O 1
ATOM 1348 N N . GLY A 1 190 ? -33.390 43.607 -5.349 1.00 36.10 182 GLY A N 1
ATOM 1349 C CA . GLY A 1 190 ? -33.976 43.132 -6.583 1.00 31.58 182 GLY A CA 1
ATOM 1350 C C . GLY A 1 190 ? -34.672 44.259 -7.308 1.00 31.50 182 GLY A C 1
ATOM 1351 O O . GLY A 1 190 ? -34.746 45.392 -6.831 1.00 34.83 182 GLY A O 1
ATOM 1352 N N . THR A 1 191 ? -35.180 43.928 -8.478 1.00 31.69 183 THR A N 1
ATOM 1353 C CA . THR A 1 191 ? -36.046 44.818 -9.219 1.00 39.29 183 THR A CA 1
ATOM 1354 C C . THR A 1 191 ? -37.501 44.491 -8.911 1.00 41.91 183 THR A C 1
ATOM 1355 O O . THR A 1 191 ? -37.828 43.667 -8.050 1.00 38.34 183 THR A O 1
ATOM 1359 N N . GLU A 1 192 ? -38.391 45.114 -9.667 1.00 48.72 184 GLU A N 1
ATOM 1360 C CA . GLU A 1 192 ? -39.810 44.856 -9.504 1.00 52.58 184 GLU A CA 1
ATOM 1361 C C . GLU A 1 192 ? -40.146 43.390 -9.753 1.00 45.84 184 GLU A C 1
ATOM 1362 O O . GLU A 1 192 ? -41.043 42.847 -9.105 1.00 53.52 184 GLU A O 1
ATOM 1368 N N . SER A 1 193 ? -39.417 42.713 -10.641 1.00 38.59 185 SER A N 1
ATOM 1369 C CA . SER A 1 193 ? -39.778 41.351 -11.006 1.00 39.82 185 SER A CA 1
ATOM 1370 C C . SER A 1 193 ? -38.787 40.279 -10.567 1.00 44.36 185 SER A C 1
ATOM 1371 O O . SER A 1 193 ? -39.139 39.098 -10.616 1.00 49.85 185 SER A O 1
ATOM 1374 N N . ALA A 1 194 ? -37.563 40.631 -10.170 1.00 37.08 186 ALA A N 1
ATOM 1375 C CA . ALA A 1 194 ? -36.567 39.599 -9.916 1.00 41.28 186 ALA A CA 1
ATOM 1376 C C . ALA A 1 194 ? -35.665 39.944 -8.738 1.00 35.68 186 ALA A C 1
ATOM 1377 O O . ALA A 1 194 ? -35.275 41.098 -8.551 1.00 41.82 186 ALA A O 1
ATOM 1379 N N . VAL A 1 195 ? -35.306 38.913 -7.969 1.00 34.53 187 VAL A N 1
ATOM 1380 C CA . VAL A 1 195 ? -34.216 39.016 -7.008 1.00 36.05 187 VAL A CA 1
ATOM 1381 C C . VAL A 1 195 ? -32.890 39.042 -7.760 1.00 37.64 187 VAL A C 1
ATOM 1382 O O . VAL A 1 195 ? -32.689 38.287 -8.722 1.00 38.85 187 VAL A O 1
ATOM 1386 N N . LEU A 1 196 ? -31.981 39.921 -7.332 1.00 32.57 188 LEU A N 1
ATOM 1387 C CA . LEU A 1 196 ? -30.685 40.111 -7.978 1.00 31.19 188 LEU A CA 1
ATOM 1388 C C . LEU A 1 196 ? -29.512 39.677 -7.121 1.00 32.46 188 LEU A C 1
ATOM 1389 O O . LEU A 1 196 ? -28.543 39.099 -7.635 1.00 36.36 188 LEU A O 1
ATOM 1394 N N . MET A 1 197 ? -29.566 39.957 -5.825 1.00 28.59 189 MET A N 1
ATOM 1395 C CA . MET A 1 197 ? -28.392 39.843 -4.975 1.00 29.97 189 MET A CA 1
ATOM 1396 C C . MET A 1 197 ? -28.844 39.450 -3.578 1.00 33.65 189 MET A C 1
ATOM 1397 O O . MET A 1 197 ? -29.795 40.029 -3.043 1.00 31.08 189 MET A O 1
ATOM 1402 N N . VAL A 1 198 ? -28.164 38.464 -2.997 1.00 33.90 190 VAL A N 1
ATOM 1403 C CA . VAL A 1 198 ? -28.388 38.063 -1.618 1.00 31.35 190 VAL A CA 1
ATOM 1404 C C . VAL A 1 198 ? -27.035 37.949 -0.930 1.00 30.22 190 VAL A C 1
ATOM 1405 O O . VAL A 1 198 ? -26.097 37.375 -1.491 1.00 32.59 190 VAL A O 1
ATOM 1409 N N . GLU A 1 199 ? -26.947 38.482 0.285 1.00 29.02 191 GLU A N 1
ATOM 1410 C CA . GLU A 1 199 ? -25.755 38.387 1.122 1.00 27.92 191 GLU A CA 1
ATOM 1411 C C . GLU A 1 199 ? -26.227 38.126 2.541 1.00 30.38 191 GLU A C 1
ATOM 1412 O O . GLU A 1 199 ? -26.995 38.929 3.082 1.00 26.73 191 GLU A O 1
ATOM 1418 N N . SER A 1 200 ? -25.785 37.025 3.150 1.00 22.89 192 SER A N 1
ATOM 1419 C CA . SER A 1 200 ? -26.473 36.628 4.372 1.00 31.13 192 SER A CA 1
ATOM 1420 C C . SER A 1 200 ? -25.595 35.794 5.288 1.00 32.76 192 SER A C 1
ATOM 1421 O O . SER A 1 200 ? -24.702 35.063 4.851 1.00 26.63 192 SER A O 1
ATOM 1424 N N . GLU A 1 201 ? -25.927 35.881 6.571 1.00 38.05 193 GLU A N 1
ATOM 1425 C CA . GLU A 1 201 ? -25.321 35.125 7.649 1.00 37.66 193 GLU A CA 1
ATOM 1426 C C . GLU A 1 201 ? -26.462 34.545 8.475 1.00 37.30 193 GLU A C 1
ATOM 1427 O O . GLU A 1 201 ? -27.477 35.219 8.679 1.00 29.29 193 GLU A O 1
ATOM 1433 N N . ALA A 1 202 ? -26.336 33.282 8.894 1.00 30.68 194 ALA A N 1
ATOM 1434 C CA . ALA A 1 202 ? -27.451 32.642 9.581 1.00 32.58 194 ALA A CA 1
ATOM 1435 C C . ALA A 1 202 ? -26.973 31.649 10.636 1.00 38.08 194 ALA A C 1
ATOM 1436 O O . ALA A 1 202 ? -25.917 31.022 10.506 1.00 37.19 194 ALA A O 1
ATOM 1438 N N . LYS A 1 203 ? -27.801 31.479 11.665 1.00 33.27 195 LYS A N 1
ATOM 1439 C CA . LYS A 1 203 ? -27.527 30.522 12.733 1.00 37.14 195 LYS A CA 1
ATOM 1440 C C . LYS A 1 203 ? -28.145 29.169 12.382 1.00 41.45 195 LYS A C 1
ATOM 1441 O O . LYS A 1 203 ? -29.114 28.712 12.985 1.00 43.56 195 LYS A O 1
ATOM 1447 N N . GLU A 1 204 ? -27.548 28.534 11.366 1.00 44.16 196 GLU A N 1
ATOM 1448 C CA . GLU A 1 204 ? -27.867 27.159 10.963 1.00 44.30 196 GLU A CA 1
ATOM 1449 C C . GLU A 1 204 ? -29.354 26.988 10.622 1.00 45.12 196 GLU A C 1
ATOM 1450 O O . GLU A 1 204 ? -30.011 26.033 11.044 1.00 42.69 196 GLU A O 1
ATOM 1456 N N . LEU A 1 205 ? -29.881 27.920 9.829 1.00 42.79 197 LEU A N 1
ATOM 1457 C CA . LEU A 1 205 ? -31.275 27.859 9.417 1.00 41.12 197 LEU A CA 1
ATOM 1458 C C . LEU A 1 205 ? -31.464 26.919 8.222 1.00 39.27 197 LEU A C 1
ATOM 1459 O O . LEU A 1 205 ? -30.525 26.597 7.490 1.00 43.38 197 LEU A O 1
ATOM 1464 N N . SER A 1 206 ? -32.709 26.502 8.014 1.00 35.08 198 SER A N 1
ATOM 1465 C CA . SER A 1 206 ? -33.014 25.562 6.948 1.00 40.36 198 SER A CA 1
ATOM 1466 C C . SER A 1 206 ? -33.129 26.260 5.594 1.00 37.73 198 SER A C 1
ATOM 1467 O O . SER A 1 206 ? -33.369 27.470 5.490 1.00 33.63 198 SER A O 1
ATOM 1470 N N . GLU A 1 207 ? -32.981 25.446 4.545 1.00 35.87 199 GLU A N 1
ATOM 1471 C CA . GLU A 1 207 ? -33.163 25.912 3.177 1.00 37.99 199 GLU A CA 1
ATOM 1472 C C . GLU A 1 207 ? -34.496 26.624 3.021 1.00 42.98 199 GLU A C 1
ATOM 1473 O O . GLU A 1 207 ? -34.583 27.674 2.376 1.00 41.56 199 GLU A O 1
ATOM 1479 N N . ASP A 1 208 ? -35.545 26.072 3.628 1.00 46.66 200 ASP A N 1
ATOM 1480 C CA . ASP A 1 208 ? -36.861 26.682 3.529 1.00 45.68 200 ASP A CA 1
ATOM 1481 C C . ASP A 1 208 ? -36.898 28.031 4.231 1.00 35.22 200 ASP A C 1
ATOM 1482 O O . ASP A 1 208 ? -37.409 29.009 3.674 1.00 39.89 200 ASP A O 1
ATOM 1487 N N . GLN A 1 209 ? -36.331 28.115 5.438 1.00 51.55 201 GLN A N 1
ATOM 1488 C CA . GLN A 1 209 ? -36.255 29.398 6.135 1.00 44.57 201 GLN A CA 1
ATOM 1489 C C . GLN A 1 209 ? -35.463 30.431 5.340 1.00 46.02 201 GLN A C 1
ATOM 1490 O O . GLN A 1 209 ? -35.878 31.594 5.240 1.00 47.63 201 GLN A O 1
ATOM 1496 N N . MET A 1 210 ? -34.327 30.024 4.756 1.00 38.40 202 MET A N 1
ATOM 1497 C CA . MET A 1 210 ? -33.490 30.977 4.027 1.00 33.47 202 MET A CA 1
ATOM 1498 C C . MET A 1 210 ? -34.189 31.495 2.772 1.00 36.11 202 MET A C 1
ATOM 1499 O O . MET A 1 210 ? -34.148 32.695 2.483 1.00 34.74 202 MET A O 1
ATOM 1504 N N . LEU A 1 211 ? -34.816 30.610 1.996 1.00 39.65 203 LEU A N 1
ATOM 1505 C CA . LEU A 1 211 ? -35.519 31.077 0.808 1.00 41.39 203 LEU A CA 1
ATOM 1506 C C . LEU A 1 211 ? -36.686 31.994 1.185 1.00 48.35 203 LEU A C 1
ATOM 1507 O O . LEU A 1 211 ? -36.916 33.022 0.531 1.00 47.77 203 LEU A O 1
ATOM 1512 N N . GLY A 1 212 ? -37.417 31.657 2.254 1.00 49.19 204 GLY A N 1
ATOM 1513 C CA . GLY A 1 212 ? -38.520 32.509 2.686 1.00 33.36 204 GLY A CA 1
ATOM 1514 C C . GLY A 1 212 ? -38.080 33.917 3.048 1.00 37.07 204 GLY A C 1
ATOM 1515 O O . GLY A 1 212 ? -38.792 34.885 2.775 1.00 44.83 204 GLY A O 1
ATOM 1516 N N . ALA A 1 213 ? -36.886 34.056 3.638 1.00 34.92 205 ALA A N 1
ATOM 1517 C CA . ALA A 1 213 ? -36.365 35.384 3.957 1.00 33.56 205 ALA A CA 1
ATOM 1518 C C . ALA A 1 213 ? -36.082 36.186 2.694 1.00 38.69 205 ALA A C 1
ATOM 1519 O O . ALA A 1 213 ? -36.322 37.401 2.653 1.00 33.74 205 ALA A O 1
ATOM 1521 N N . VAL A 1 214 ? -35.582 35.517 1.652 1.00 36.45 206 VAL A N 1
ATOM 1522 C CA . VAL A 1 214 ? -35.325 36.181 0.378 1.00 35.24 206 VAL A CA 1
ATOM 1523 C C . VAL A 1 214 ? -36.632 36.683 -0.239 1.00 40.57 206 VAL A C 1
ATOM 1524 O O . VAL A 1 214 ? -36.726 37.829 -0.691 1.00 37.20 206 VAL A O 1
ATOM 1528 N N . LEU A 1 215 ? -37.661 35.823 -0.279 1.00 35.27 207 LEU A N 1
ATOM 1529 C CA . LEU A 1 215 ? -38.936 36.222 -0.872 1.00 37.48 207 LEU A CA 1
ATOM 1530 C C . LEU A 1 215 ? -39.667 37.253 -0.013 1.00 42.18 207 LEU A C 1
ATOM 1531 O O . LEU A 1 215 ? -40.391 38.101 -0.544 1.00 40.74 207 LEU A O 1
ATOM 1536 N N . PHE A 1 216 ? -39.529 37.166 1.310 1.00 38.63 208 PHE A N 1
ATOM 1537 C CA . PHE A 1 216 ? -40.071 38.199 2.185 1.00 35.59 208 PHE A CA 1
ATOM 1538 C C . PHE A 1 216 ? -39.459 39.558 1.859 1.00 35.28 208 PHE A C 1
ATOM 1539 O O . PHE A 1 216 ? -40.168 40.569 1.748 1.00 36.49 208 PHE A O 1
ATOM 1547 N N . GLY A 1 217 ? -38.135 39.591 1.688 1.00 33.10 209 GLY A N 1
ATOM 1548 C CA . GLY A 1 217 ? -37.462 40.839 1.373 1.00 32.16 209 GLY A CA 1
ATOM 1549 C C . GLY A 1 217 ? -37.814 41.359 -0.005 1.00 32.49 209 GLY A C 1
ATOM 1550 O O . GLY A 1 217 ? -38.017 42.564 -0.192 1.00 35.19 209 GLY A O 1
ATOM 1551 N N . HIS A 1 218 ? -37.902 40.464 -0.991 1.00 38.95 210 HIS A N 1
ATOM 1552 C CA . HIS A 1 218 ? -38.303 40.906 -2.323 1.00 41.94 210 HIS A CA 1
ATOM 1553 C C . HIS A 1 218 ? -39.715 41.482 -2.320 1.00 41.40 210 HIS A C 1
ATOM 1554 O O . HIS A 1 218 ? -39.991 42.451 -3.035 1.00 41.42 210 HIS A O 1
ATOM 1561 N N . ASP A 1 219 ? -40.618 40.908 -1.513 1.00 40.71 211 ASP A N 1
ATOM 1562 C CA . ASP A 1 219 ? -41.985 41.422 -1.442 1.00 36.65 211 ASP A CA 1
ATOM 1563 C C . ASP A 1 219 ? -42.048 42.773 -0.746 1.00 41.17 211 ASP A C 1
ATOM 1564 O O . ASP A 1 219 ? -42.741 43.688 -1.214 1.00 37.47 211 ASP A O 1
ATOM 1569 N N . GLU A 1 220 ? -41.344 42.915 0.380 1.00 38.24 212 GLU A N 1
ATOM 1570 C CA . GLU A 1 220 ? -41.475 44.134 1.172 1.00 36.95 212 GLU A CA 1
ATOM 1571 C C . GLU A 1 220 ? -40.820 45.327 0.486 1.00 35.50 212 GLU A C 1
ATOM 1572 O O . GLU A 1 220 ? -41.253 46.468 0.690 1.00 35.46 212 GLU A O 1
ATOM 1578 N N . MET A 1 221 ? -39.795 45.097 -0.335 1.00 34.74 213 MET A N 1
ATOM 1579 C CA . MET A 1 221 ? -39.126 46.216 -0.987 1.00 37.58 213 MET A CA 1
ATOM 1580 C C . MET A 1 221 ? -39.943 46.802 -2.129 1.00 38.37 213 MET A C 1
ATOM 1581 O O . MET A 1 221 ? -39.580 47.874 -2.628 1.00 33.87 213 MET A O 1
ATOM 1586 N N . GLN A 1 222 ? -41.026 46.131 -2.550 1.00 31.16 214 GLN A N 1
ATOM 1587 C CA . GLN A 1 222 ? -41.799 46.618 -3.690 1.00 30.60 214 GLN A CA 1
ATOM 1588 C C . GLN A 1 222 ? -42.319 48.036 -3.456 1.00 34.34 214 GLN A C 1
ATOM 1589 O O . GLN A 1 222 ? -42.313 48.862 -4.378 1.00 35.28 214 GLN A O 1
ATOM 1595 N N . ILE A 1 223 ? -42.753 48.346 -2.230 1.00 34.92 215 ILE A N 1
ATOM 1596 C CA . ILE A 1 223 ? -43.270 49.685 -1.951 1.00 38.20 215 ILE A CA 1
ATOM 1597 C C . ILE A 1 223 ? -42.195 50.735 -2.215 1.00 35.16 215 ILE A C 1
ATOM 1598 O O . ILE A 1 223 ? -42.480 51.810 -2.762 1.00 31.45 215 ILE A O 1
ATOM 1603 N N . ALA A 1 224 ? -40.935 50.413 -1.892 1.00 28.78 216 ALA A N 1
ATOM 1604 C CA . ALA A 1 224 ? -39.838 51.353 -2.104 1.00 33.38 216 ALA A CA 1
ATOM 1605 C C . ALA A 1 224 ? -39.520 51.532 -3.586 1.00 30.47 216 ALA A C 1
ATOM 1606 O O . ALA A 1 224 ? -39.234 52.651 -4.031 1.00 38.04 216 ALA A O 1
ATOM 1608 N N . ILE A 1 225 ? -39.547 50.442 -4.360 1.00 32.97 217 ILE A N 1
ATOM 1609 C CA . ILE A 1 225 ? -39.320 50.531 -5.802 1.00 29.08 217 ILE A CA 1
ATOM 1610 C C . ILE A 1 225 ? -40.374 51.422 -6.455 1.00 35.30 217 ILE A C 1
ATOM 1611 O O . ILE A 1 225 ? -40.058 52.269 -7.300 1.00 34.10 217 ILE A O 1
ATOM 1616 N N . GLN A 1 226 ? -41.643 51.255 -6.070 1.00 41.86 218 GLN A N 1
ATOM 1617 C CA . GLN A 1 226 ? -42.699 52.064 -6.672 1.00 42.54 218 GLN A CA 1
ATOM 1618 C C . GLN A 1 226 ? -42.563 53.530 -6.288 1.00 43.70 218 GLN A C 1
ATOM 1619 O O . GLN A 1 226 ? -42.894 54.415 -7.093 1.00 37.91 218 GLN A O 1
ATOM 1625 N N . ALA A 1 227 ? -42.071 53.802 -5.071 1.00 36.95 219 ALA A N 1
ATOM 1626 C CA . ALA A 1 227 ? -41.833 55.177 -4.649 1.00 32.90 219 ALA A CA 1
ATOM 1627 C C . ALA A 1 227 ? -40.680 55.798 -5.428 1.00 39.58 219 ALA A C 1
ATOM 1628 O O . ALA A 1 227 ? -40.761 56.962 -5.842 1.00 34.40 219 ALA A O 1
ATOM 1630 N N . ILE A 1 228 ? -39.595 55.042 -5.637 1.00 36.13 220 ILE A N 1
ATOM 1631 C CA . ILE A 1 228 ? -38.515 55.541 -6.489 1.00 35.84 220 ILE A CA 1
ATOM 1632 C C . ILE A 1 228 ? -39.041 55.842 -7.887 1.00 37.57 220 ILE A C 1
ATOM 1633 O O . ILE A 1 228 ? -38.692 56.864 -8.493 1.00 38.23 220 ILE A O 1
ATOM 1638 N N . ASN A 1 229 ? -39.902 54.962 -8.412 1.00 40.00 221 ASN A N 1
ATOM 1639 C CA . ASN A 1 229 ? -40.472 55.161 -9.745 1.00 41.08 221 ASN A CA 1
ATOM 1640 C C . ASN A 1 229 ? -41.238 56.477 -9.829 1.00 40.25 221 ASN A C 1
ATOM 1641 O O . ASN A 1 229 ? -41.104 57.226 -10.804 1.00 43.62 221 ASN A O 1
ATOM 1646 N N . GLU A 1 230 ? -42.065 56.763 -8.821 1.00 37.55 222 GLU A N 1
ATOM 1647 C CA . GLU A 1 230 ? -42.848 57.998 -8.829 1.00 44.46 222 GLU A CA 1
ATOM 1648 C C . GLU A 1 230 ? -41.970 59.227 -8.593 1.00 45.37 222 GLU A C 1
ATOM 1649 O O . GLU A 1 230 ? -42.218 60.292 -9.173 1.00 46.29 222 GLU A O 1
ATOM 1655 N N . PHE A 1 231 ? -40.950 59.099 -7.737 1.00 40.37 223 PHE A N 1
ATOM 1656 C CA . PHE A 1 231 ? -39.994 60.182 -7.513 1.00 41.88 223 PHE A CA 1
ATOM 1657 C C . PHE A 1 231 ? -39.266 60.550 -8.804 1.00 44.06 223 PHE A C 1
ATOM 1658 O O . PHE A 1 231 ? -39.203 61.729 -9.183 1.00 43.74 223 PHE A O 1
ATOM 1666 N N . ALA A 1 232 ? -38.745 59.539 -9.514 1.00 36.42 224 ALA A N 1
ATOM 1667 C CA . ALA A 1 232 ? -38.033 59.781 -10.769 1.00 36.44 224 ALA A CA 1
ATOM 1668 C C . ALA A 1 232 ? -38.927 60.437 -11.809 1.00 33.87 224 ALA A C 1
ATOM 1669 O O . ALA A 1 232 ? -38.464 61.266 -12.601 1.00 37.10 224 ALA A O 1
ATOM 1671 N N . ALA A 1 233 ? -40.209 60.072 -11.836 1.00 37.78 225 ALA A N 1
ATOM 1672 C CA . ALA A 1 233 ? -41.124 60.715 -12.773 1.00 43.85 225 ALA A CA 1
ATOM 1673 C C . ALA A 1 233 ? -41.314 62.189 -12.433 1.00 41.99 225 ALA A C 1
ATOM 1674 O O . ALA A 1 233 ? -41.308 63.042 -13.329 1.00 45.65 225 ALA A O 1
ATOM 1676 N N . ALA A 1 234 ? -41.492 62.508 -11.148 1.00 38.85 226 ALA A N 1
ATOM 1677 C CA . ALA A 1 234 ? -41.659 63.906 -10.763 1.00 45.21 226 ALA A CA 1
ATOM 1678 C C . ALA A 1 234 ? -40.373 64.698 -10.993 1.00 45.90 226 ALA A C 1
ATOM 1679 O O . ALA A 1 234 ? -40.427 65.902 -11.266 1.00 45.39 226 ALA A O 1
ATOM 1681 N N . ALA A 1 235 ? -39.218 64.041 -10.921 1.00 39.92 227 ALA A N 1
ATOM 1682 C CA . ALA A 1 235 ? -37.954 64.703 -11.222 1.00 49.20 227 ALA A CA 1
ATOM 1683 C C . ALA A 1 235 ? -37.701 64.809 -12.720 1.00 48.52 227 ALA A C 1
ATOM 1684 O O . ALA A 1 235 ? -36.637 65.280 -13.123 1.00 50.98 227 ALA A O 1
ATOM 1686 N N . GLY A 1 236 ? -38.661 64.400 -13.545 1.00 50.31 228 GLY A N 1
ATOM 1687 C CA . GLY A 1 236 ? -38.554 64.548 -14.979 1.00 49.98 228 GLY A CA 1
ATOM 1688 C C . GLY A 1 236 ? -37.762 63.481 -15.692 1.00 46.58 228 GLY A C 1
ATOM 1689 O O . GLY A 1 236 ? -37.352 63.699 -16.834 1.00 51.59 228 GLY A O 1
ATOM 1690 N N . ALA A 1 237 ? -37.552 62.323 -15.076 1.00 47.06 229 ALA A N 1
ATOM 1691 C CA . ALA A 1 237 ? -36.852 61.258 -15.775 1.00 53.67 229 ALA A CA 1
ATOM 1692 C C . ALA A 1 237 ? -37.690 60.760 -16.947 1.00 68.21 229 ALA A C 1
ATOM 1693 O O . ALA A 1 237 ? -38.922 60.722 -16.889 1.00 75.68 229 ALA A O 1
ATOM 1695 N N . LYS A 1 238 ? -37.011 60.361 -18.012 1.00 72.99 230 LYS A N 1
ATOM 1696 C CA . LYS A 1 238 ? -37.656 59.893 -19.227 1.00 76.92 230 LYS A CA 1
ATOM 1697 C C . LYS A 1 238 ? -36.972 58.613 -19.672 1.00 79.94 230 LYS A C 1
ATOM 1698 O O . LYS A 1 238 ? -35.807 58.375 -19.337 1.00 83.24 230 LYS A O 1
ATOM 1700 N N . PRO A 1 239 ? -37.669 57.762 -20.428 1.00 84.80 231 PRO A N 1
ATOM 1701 C CA . PRO A 1 239 ? -37.047 56.515 -20.892 1.00 83.27 231 PRO A CA 1
ATOM 1702 C C . PRO A 1 239 ? -35.778 56.776 -21.687 1.00 85.29 231 PRO A C 1
ATOM 1703 O O . PRO A 1 239 ? -35.618 57.820 -22.324 1.00 85.80 231 PRO A O 1
ATOM 1707 N N . SER A 1 240 ? -34.855 55.823 -21.622 1.00 84.95 232 SER A N 1
ATOM 1708 C CA . SER A 1 240 ? -33.618 55.951 -22.370 1.00 82.99 232 SER A CA 1
ATOM 1709 C C . SER A 1 240 ? -33.888 55.624 -23.831 1.00 79.61 232 SER A C 1
ATOM 1710 O O . SER A 1 240 ? -34.651 54.706 -24.147 1.00 72.98 232 SER A O 1
ATOM 1713 N N . ASP A 1 241 ? -33.269 56.382 -24.725 1.00 79.09 233 ASP A N 1
ATOM 1714 C CA . ASP A 1 241 ? -33.333 56.062 -26.141 1.00 86.42 233 ASP A CA 1
ATOM 1715 C C . ASP A 1 241 ? -32.087 55.345 -26.636 1.00 83.55 233 ASP A C 1
ATOM 1716 O O . ASP A 1 241 ? -32.055 54.928 -27.801 1.00 84.53 233 ASP A O 1
ATOM 1721 N N . TRP A 1 242 ? -31.075 55.197 -25.776 1.00 76.40 234 TRP A N 1
ATOM 1722 C CA . TRP A 1 242 ? -29.853 54.481 -26.119 1.00 67.02 234 TRP A CA 1
ATOM 1723 C C . TRP A 1 242 ? -30.171 53.134 -26.744 1.00 67.89 234 TRP A C 1
ATOM 1724 O O . TRP A 1 242 ? -31.002 52.377 -26.236 1.00 70.96 234 TRP A O 1
ATOM 1735 N N . VAL A 1 243 ? -29.502 52.840 -27.851 1.00 70.15 235 VAL A N 1
ATOM 1736 C CA . VAL A 1 243 ? -29.667 51.580 -28.561 1.00 71.18 235 VAL A CA 1
ATOM 1737 C C . VAL A 1 243 ? -28.303 50.908 -28.653 1.00 68.00 235 VAL A C 1
ATOM 1738 O O . VAL A 1 243 ? -27.289 51.570 -28.907 1.00 64.86 235 VAL A O 1
ATOM 1742 N N . ALA A 1 244 ? -28.274 49.606 -28.403 1.00 69.96 236 ALA A N 1
ATOM 1743 C CA . ALA A 1 244 ? -27.012 48.878 -28.454 1.00 70.38 236 ALA A CA 1
ATOM 1744 C C . ALA A 1 244 ? -26.563 48.726 -29.902 1.00 75.40 236 ALA A C 1
ATOM 1745 O O . ALA A 1 244 ? -27.363 48.319 -30.754 1.00 71.41 236 ALA A O 1
ATOM 1747 N N . PRO A 1 245 ? -25.299 49.011 -30.212 1.00 83.89 237 PRO A N 1
ATOM 1748 C CA . PRO A 1 245 ? -24.819 48.859 -31.591 1.00 88.95 237 PRO A CA 1
ATOM 1749 C C . PRO A 1 245 ? -24.923 47.420 -32.066 1.00 92.75 237 PRO A C 1
ATOM 1750 O O . PRO A 1 245 ? -24.852 46.471 -31.281 1.00 94.12 237 PRO A O 1
ATOM 1754 N N . ALA A 1 246 ? -25.101 47.270 -33.372 1.00 92.58 238 ALA A N 1
ATOM 1755 C CA . ALA A 1 246 ? -25.167 45.954 -33.976 1.00 91.49 238 ALA A CA 1
ATOM 1756 C C . ALA A 1 246 ? -23.755 45.430 -34.213 1.00 89.53 238 ALA A C 1
ATOM 1757 O O . ALA A 1 246 ? -22.761 46.145 -34.054 1.00 88.41 238 ALA A O 1
ATOM 1759 N N . HIS A 1 247 ? -23.672 44.158 -34.583 1.00 88.53 239 HIS A N 1
ATOM 1760 C CA . HIS A 1 247 ? -22.403 43.461 -34.703 1.00 86.71 239 HIS A CA 1
ATOM 1761 C C . HIS A 1 247 ? -22.214 43.000 -36.138 1.00 84.40 239 HIS A C 1
ATOM 1762 O O . HIS A 1 247 ? -23.151 42.983 -36.936 1.00 89.11 239 HIS A O 1
ATOM 1769 N N . ASN A 1 248 ? -20.979 42.642 -36.470 1.00 81.68 240 ASN A N 1
ATOM 1770 C CA . ASN A 1 248 ? -20.672 42.227 -37.835 1.00 90.22 240 ASN A CA 1
ATOM 1771 C C . ASN A 1 248 ? -21.225 40.819 -38.051 1.00 100.51 240 ASN A C 1
ATOM 1772 O O . ASN A 1 248 ? -20.594 39.824 -37.687 1.00 105.18 240 ASN A O 1
ATOM 1777 N N . GLU A 1 249 ? -22.419 40.736 -38.649 1.00 101.94 241 GLU A N 1
ATOM 1778 C CA . GLU A 1 249 ? -23.128 39.470 -38.865 1.00 98.91 241 GLU A CA 1
ATOM 1779 C C . GLU A 1 249 ? -22.550 38.678 -40.044 1.00 96.18 241 GLU A C 1
ATOM 1780 O O . GLU A 1 249 ? -23.233 38.365 -41.019 1.00 98.86 241 GLU A O 1
ATOM 1786 N N . GLU A 1 250 ? -21.271 38.337 -39.929 1.00 90.57 242 GLU A N 1
ATOM 1787 C CA . GLU A 1 250 ? -20.607 37.480 -40.910 1.00 87.37 242 GLU A CA 1
ATOM 1788 C C . GLU A 1 250 ? -19.285 36.966 -40.349 1.00 87.57 242 GLU A C 1
ATOM 1789 O O . GLU A 1 250 ? -18.741 37.540 -39.401 1.00 86.44 242 GLU A O 1
ATOM 1791 N N . LYS A 1 262 ? -17.618 22.011 -33.907 1.00 76.56 254 LYS A N 1
ATOM 1792 C CA . LYS A 1 262 ? -16.203 22.317 -34.116 1.00 84.08 254 LYS A CA 1
ATOM 1793 C C . LYS A 1 262 ? -15.629 23.020 -32.897 1.00 83.11 254 LYS A C 1
ATOM 1794 O O . LYS A 1 262 ? -14.485 22.777 -32.514 1.00 79.55 254 LYS A O 1
ATOM 1796 N N . ILE A 1 263 ? -16.441 23.910 -32.316 1.00 85.63 255 ILE A N 1
ATOM 1797 C CA . ILE A 1 263 ? -16.073 24.653 -31.110 1.00 91.49 255 ILE A CA 1
ATOM 1798 C C . ILE A 1 263 ? -15.969 23.736 -29.891 1.00 98.22 255 ILE A C 1
ATOM 1799 O O . ILE A 1 263 ? -15.163 23.983 -28.982 1.00 94.94 255 ILE A O 1
ATOM 1801 N N . SER A 1 264 ? -16.800 22.692 -29.836 1.00 102.87 256 SER A N 1
ATOM 1802 C CA . SER A 1 264 ? -16.880 21.824 -28.662 1.00 104.25 256 SER A CA 1
ATOM 1803 C C . SER A 1 264 ? -15.548 21.167 -28.309 1.00 101.92 256 SER A C 1
ATOM 1804 O O . SER A 1 264 ? -15.254 20.969 -27.126 1.00 108.48 256 SER A O 1
ATOM 1807 N N . GLU A 1 265 ? -14.735 20.814 -29.312 1.00 92.90 257 GLU A N 1
ATOM 1808 C CA . GLU A 1 265 ? -13.553 19.988 -29.060 1.00 88.57 257 GLU A CA 1
ATOM 1809 C C . GLU A 1 265 ? -12.627 20.578 -27.996 1.00 85.75 257 GLU A C 1
ATOM 1810 O O . GLU A 1 265 ? -12.145 19.852 -27.119 1.00 86.79 257 GLU A O 1
ATOM 1812 N N . ALA A 1 266 ? -12.367 21.884 -28.043 1.00 83.17 258 ALA A N 1
ATOM 1813 C CA . ALA A 1 266 ? -11.438 22.457 -27.070 1.00 81.34 258 ALA A CA 1
ATOM 1814 C C . ALA A 1 266 ? -11.987 22.356 -25.652 1.00 80.88 258 ALA A C 1
ATOM 1815 O O . ALA A 1 266 ? -11.232 22.113 -24.701 1.00 77.08 258 ALA A O 1
ATOM 1817 N N . TYR A 1 267 ? -13.299 22.524 -25.494 1.00 79.79 259 TYR A N 1
ATOM 1818 C CA . TYR A 1 267 ? -13.938 22.471 -24.186 1.00 75.63 259 TYR A CA 1
ATOM 1819 C C . TYR A 1 267 ? -14.155 21.052 -23.663 1.00 75.26 259 TYR A C 1
ATOM 1820 O O . TYR A 1 267 ? -14.887 20.886 -22.679 1.00 74.41 259 TYR A O 1
ATOM 1829 N N . THR A 1 268 ? -13.554 20.033 -24.282 1.00 70.17 260 THR A N 1
ATOM 1830 C CA . THR A 1 268 ? -13.508 18.703 -23.690 1.00 64.61 260 THR A CA 1
ATOM 1831 C C . THR A 1 268 ? -12.150 18.398 -23.072 1.00 69.15 260 THR A C 1
ATOM 1832 O O . THR A 1 268 ? -11.965 17.306 -22.524 1.00 78.28 260 THR A O 1
ATOM 1836 N N . ILE A 1 269 ? -11.197 19.324 -23.159 1.00 69.50 261 ILE A N 1
ATOM 1837 C CA . ILE A 1 269 ? -9.923 19.180 -22.462 1.00 73.35 261 ILE A CA 1
ATOM 1838 C C . ILE A 1 269 ? -10.157 19.520 -20.996 1.00 68.17 261 ILE A C 1
ATOM 1839 O O . ILE A 1 269 ? -10.518 20.652 -20.662 1.00 70.97 261 ILE A O 1
ATOM 1841 N N . ALA A 1 270 ? -9.940 18.541 -20.117 1.00 68.25 262 ALA A N 1
ATOM 1842 C CA . ALA A 1 270 ? -10.345 18.680 -18.722 1.00 66.81 262 ALA A CA 1
ATOM 1843 C C . ALA A 1 270 ? -9.367 19.518 -17.908 1.00 72.21 262 ALA A C 1
ATOM 1844 O O . ALA A 1 270 ? -9.788 20.199 -16.966 1.00 68.48 262 ALA A O 1
ATOM 1846 N N . VAL A 1 271 ? -8.070 19.446 -18.217 1.00 84.13 263 VAL A N 1
ATOM 1847 C CA . VAL A 1 271 ? -7.073 20.197 -17.462 1.00 88.49 263 VAL A CA 1
ATOM 1848 C C . VAL A 1 271 ? -7.191 21.677 -17.803 1.00 83.60 263 VAL A C 1
ATOM 1849 O O . VAL A 1 271 ? -7.140 22.066 -18.979 1.00 92.71 263 VAL A O 1
ATOM 1851 N N . LYS A 1 272 ? -7.334 22.512 -16.769 1.00 77.02 264 LYS A N 1
ATOM 1852 C CA . LYS A 1 272 ? -7.594 23.935 -16.976 1.00 70.97 264 LYS A CA 1
ATOM 1853 C C . LYS A 1 272 ? -6.468 24.615 -17.750 1.00 75.21 264 LYS A C 1
ATOM 1854 O O . LYS A 1 272 ? -6.726 25.370 -18.696 1.00 68.85 264 LYS A O 1
ATOM 1860 N N . GLN A 1 273 ? -5.208 24.352 -17.368 1.00 82.92 265 GLN A N 1
ATOM 1861 C CA . GLN A 1 273 ? -4.075 25.004 -18.026 1.00 89.60 265 GLN A CA 1
ATOM 1862 C C . GLN A 1 273 ? -4.022 24.656 -19.508 1.00 87.92 265 GLN A C 1
ATOM 1863 O O . GLN A 1 273 ? -3.783 25.525 -20.354 1.00 95.89 265 GLN A O 1
ATOM 1869 N N . ASP A 1 274 ? -4.219 23.382 -19.834 1.00 81.40 266 ASP A N 1
ATOM 1870 C CA . ASP A 1 274 ? -4.158 22.937 -21.220 1.00 76.78 266 ASP A CA 1
ATOM 1871 C C . ASP A 1 274 ? -5.393 23.365 -22.004 1.00 74.68 266 ASP A C 1
ATOM 1872 O O . ASP A 1 274 ? -5.303 23.594 -23.217 1.00 70.73 266 ASP A O 1
ATOM 1877 N N . ARG A 1 275 ? -6.554 23.452 -21.344 1.00 66.92 267 ARG A N 1
ATOM 1878 C CA . ARG A 1 275 ? -7.764 23.867 -22.050 1.00 79.39 267 ARG A CA 1
ATOM 1879 C C . ARG A 1 275 ? -7.649 25.317 -22.510 1.00 74.50 267 ARG A C 1
ATOM 1880 O O . ARG A 1 275 ? -7.963 25.642 -23.662 1.00 77.23 267 ARG A O 1
ATOM 1888 N N . TYR A 1 276 ? -7.177 26.199 -21.623 1.00 69.76 268 TYR A N 1
ATOM 1889 C CA . TYR A 1 276 ? -7.004 27.606 -21.979 1.00 75.34 268 TYR A CA 1
ATOM 1890 C C . TYR A 1 276 ? -5.930 27.781 -23.044 1.00 87.70 268 TYR A C 1
ATOM 1891 O O . TYR A 1 276 ? -6.089 28.595 -23.961 1.00 93.04 268 TYR A O 1
ATOM 1900 N N . ALA A 1 277 ? -4.824 27.038 -22.932 1.00 89.71 269 ALA A N 1
ATOM 1901 C CA . ALA A 1 277 ? -3.775 27.121 -23.941 1.00 87.46 269 ALA A CA 1
ATOM 1902 C C . ALA A 1 277 ? -4.305 26.713 -25.311 1.00 89.45 269 ALA A C 1
ATOM 1903 O O . ALA A 1 277 ? -3.985 27.347 -26.324 1.00 90.21 269 ALA A O 1
ATOM 1905 N N . ALA A 1 278 ? -5.131 25.662 -25.360 1.00 86.31 270 ALA A N 1
ATOM 1906 C CA . ALA A 1 278 ? -5.780 25.291 -26.613 1.00 81.24 270 ALA A CA 1
ATOM 1907 C C . ALA A 1 278 ? -6.735 26.385 -27.076 1.00 83.38 270 ALA A C 1
ATOM 1908 O O . ALA A 1 278 ? -6.771 26.727 -28.264 1.00 80.93 270 ALA A O 1
ATOM 1910 N N . LEU A 1 279 ? -7.517 26.945 -26.147 1.00 83.72 271 LEU A N 1
ATOM 1911 C CA . LEU A 1 279 ? -8.447 28.013 -26.502 1.00 79.94 271 LEU A CA 1
ATOM 1912 C C . LEU A 1 279 ? -7.713 29.288 -26.911 1.00 87.24 271 LEU A C 1
ATOM 1913 O O . LEU A 1 279 ? -8.070 29.916 -27.915 1.00 92.01 271 LEU A O 1
ATOM 1915 N N . ASP A 1 280 ? -6.679 29.682 -26.157 1.00 89.43 272 ASP A N 1
ATOM 1916 C CA . ASP A 1 280 ? -5.914 30.876 -26.520 1.00 90.96 272 ASP A CA 1
ATOM 1917 C C . ASP A 1 280 ? -5.263 30.716 -27.890 1.00 89.83 272 ASP A C 1
ATOM 1918 O O . ASP A 1 280 ? -5.200 31.672 -28.670 1.00 86.31 272 ASP A O 1
ATOM 1923 N N . ALA A 1 281 ? -4.761 29.512 -28.191 1.00 89.19 273 ALA A N 1
ATOM 1924 C CA . ALA A 1 281 ? -4.190 29.235 -29.506 1.00 87.54 273 ALA A CA 1
ATOM 1925 C C . ALA A 1 281 ? -5.254 29.286 -30.595 1.00 85.53 273 ALA A C 1
ATOM 1926 O O . ALA A 1 281 ? -4.955 29.651 -31.739 1.00 84.93 273 ALA A O 1
ATOM 1928 N N . LEU A 1 282 ? -6.485 28.881 -30.271 1.00 84.72 274 LEU A N 1
ATOM 1929 C CA . LEU A 1 282 ? -7.579 29.006 -31.225 1.00 81.97 274 LEU A CA 1
ATOM 1930 C C . LEU A 1 282 ? -7.873 30.468 -31.534 1.00 82.63 274 LEU A C 1
ATOM 1931 O O . LEU A 1 282 ? -8.196 30.817 -32.675 1.00 77.25 274 LEU A O 1
ATOM 1936 N N . HIS A 1 283 ? -7.765 31.339 -30.523 1.00 88.73 275 HIS A N 1
ATOM 1937 C CA . HIS A 1 283 ? -8.014 32.763 -30.733 1.00 96.60 275 HIS A CA 1
ATOM 1938 C C . HIS A 1 283 ? -6.963 33.393 -31.643 1.00 102.64 275 HIS A C 1
ATOM 1939 O O . HIS A 1 283 ? -7.291 34.238 -32.485 1.00 105.37 275 HIS A O 1
ATOM 1946 N N . ALA A 1 284 ? -5.694 33.009 -31.481 1.00 102.91 276 ALA A N 1
ATOM 1947 C CA . ALA A 1 284 ? -4.656 33.515 -32.374 1.00 104.33 276 ALA A CA 1
ATOM 1948 C C . ALA A 1 284 ? -4.890 33.042 -33.803 1.00 106.21 276 ALA A C 1
ATOM 1949 O O . ALA A 1 284 ? -4.663 33.795 -34.759 1.00 109.56 276 ALA A O 1
ATOM 1951 N N . GLU A 1 285 ? -5.329 31.790 -33.967 1.00 102.19 277 GLU A N 1
ATOM 1952 C CA . GLU A 1 285 ? -5.699 31.289 -35.289 1.00 101.88 277 GLU A CA 1
ATOM 1953 C C . GLU A 1 285 ? -6.836 32.107 -35.897 1.00 102.53 277 GLU A C 1
ATOM 1954 O O . GLU A 1 285 ? -6.839 32.379 -37.104 1.00 105.06 277 GLU A O 1
ATOM 1956 N N . ALA A 1 286 ? -7.818 32.499 -35.080 1.00 99.04 278 ALA A N 1
ATOM 1957 C CA . ALA A 1 286 ? -8.938 33.284 -35.593 1.00 96.62 278 ALA A CA 1
ATOM 1958 C C . ALA A 1 286 ? -8.505 34.693 -35.989 1.00 104.58 278 ALA A C 1
ATOM 1959 O O . ALA A 1 286 ? -8.983 35.233 -36.994 1.00 106.99 278 ALA A O 1
ATOM 1961 N N . VAL A 1 287 ? -7.606 35.306 -35.211 1.00 107.11 279 VAL A N 1
ATOM 1962 C CA . VAL A 1 287 ? -7.144 36.664 -35.505 1.00 108.57 279 VAL A CA 1
ATOM 1963 C C . VAL A 1 287 ? -6.293 36.688 -36.773 1.00 114.21 279 VAL A C 1
ATOM 1964 O O . VAL A 1 287 ? -6.377 37.626 -37.577 1.00 111.86 279 VAL A O 1
ATOM 1968 N N . ALA A 1 288 ? -5.452 35.670 -36.969 1.00 122.44 280 ALA A N 1
ATOM 1969 C CA . ALA A 1 288 ? -4.678 35.584 -38.203 1.00 129.97 280 ALA A CA 1
ATOM 1970 C C . ALA A 1 288 ? -5.591 35.453 -39.418 1.00 126.45 280 ALA A C 1
ATOM 1971 O O . ALA A 1 288 ? -5.308 36.020 -40.480 1.00 132.61 280 ALA A O 1
ATOM 1973 N N . GLN A 1 289 ? -6.690 34.705 -39.280 1.00 116.23 281 GLN A N 1
ATOM 1974 C CA . GLN A 1 289 ? -7.565 34.431 -40.416 1.00 111.69 281 GLN A CA 1
ATOM 1975 C C . GLN A 1 289 ? -8.537 35.569 -40.699 1.00 108.68 281 GLN A C 1
ATOM 1976 O O . GLN A 1 289 ? -8.891 35.804 -41.861 1.00 107.27 281 GLN A O 1
ATOM 1982 N N . PHE A 1 290 ? -8.945 36.304 -39.672 1.00 107.11 282 PHE A N 1
ATOM 1983 C CA . PHE A 1 290 ? -9.998 37.298 -39.826 1.00 107.57 282 PHE A CA 1
ATOM 1984 C C . PHE A 1 290 ? -9.498 38.701 -39.490 1.00 109.21 282 PHE A C 1
ATOM 1985 O O . PHE A 1 290 ? -10.081 39.696 -39.921 1.00 110.49 282 PHE A O 1
ATOM 1993 N N . ALA A 1 300 ? -10.425 44.664 -35.272 1.00 104.90 292 ALA A N 1
ATOM 1994 C CA . ALA A 1 300 ? -9.784 43.740 -34.345 1.00 99.64 292 ALA A CA 1
ATOM 1995 C C . ALA A 1 300 ? -10.680 43.477 -33.145 1.00 99.58 292 ALA A C 1
ATOM 1996 O O . ALA A 1 300 ? -10.769 42.349 -32.654 1.00 96.80 292 ALA A O 1
ATOM 1998 N N . ASP A 1 301 ? -11.356 44.531 -32.685 1.00 103.49 293 ASP A N 1
ATOM 1999 C CA . ASP A 1 301 ? -12.246 44.394 -31.539 1.00 102.33 293 ASP A CA 1
ATOM 2000 C C . ASP A 1 301 ? -13.449 43.519 -31.870 1.00 98.39 293 ASP A C 1
ATOM 2001 O O . ASP A 1 301 ? -13.993 42.855 -30.978 1.00 87.24 293 ASP A O 1
ATOM 2006 N N . GLU A 1 302 ? -13.879 43.507 -33.139 1.00 104.06 294 GLU A N 1
ATOM 2007 C CA . GLU A 1 302 ? -15.008 42.670 -33.540 1.00 100.85 294 GLU A CA 1
ATOM 2008 C C . GLU A 1 302 ? -14.681 41.186 -33.426 1.00 95.36 294 GLU A C 1
ATOM 2009 O O . GLU A 1 302 ? -15.559 40.385 -33.082 1.00 86.66 294 GLU A O 1
ATOM 2015 N N . VAL A 1 303 ? -13.430 40.802 -33.696 1.00 95.27 295 VAL A N 1
ATOM 2016 C CA . VAL A 1 303 ? -13.031 39.409 -33.525 1.00 89.93 295 VAL A CA 1
ATOM 2017 C C . VAL A 1 303 ? -12.939 39.060 -32.046 1.00 91.15 295 VAL A C 1
ATOM 2018 O O . VAL A 1 303 ? -13.357 37.975 -31.625 1.00 88.05 295 VAL A O 1
ATOM 2022 N N . ASP A 1 304 ? -12.397 39.971 -31.235 1.00 99.20 296 ASP A N 1
ATOM 2023 C CA . ASP A 1 304 ? -12.331 39.752 -29.792 1.00 103.17 296 ASP A CA 1
ATOM 2024 C C . ASP A 1 304 ? -13.716 39.542 -29.184 1.00 101.53 296 ASP A C 1
ATOM 2025 O O . ASP A 1 304 ? -13.926 38.610 -28.400 1.00 100.02 296 ASP A O 1
ATOM 2030 N N . TYR A 1 305 ? -14.676 40.406 -29.526 1.00 102.04 297 TYR A N 1
ATOM 2031 C CA . TYR A 1 305 ? -16.018 40.278 -28.959 1.00 96.40 297 TYR A CA 1
ATOM 2032 C C . TYR A 1 305 ? -16.718 39.020 -29.468 1.00 90.16 297 TYR A C 1
ATOM 2033 O O . TYR A 1 305 ? -17.267 38.240 -28.681 1.00 89.01 297 TYR A O 1
ATOM 2035 N N . LEU A 1 306 ? -16.717 38.813 -30.789 1.00 85.24 298 LEU A N 1
ATOM 2036 C CA . LEU A 1 306 ? -17.406 37.667 -31.374 1.00 78.59 298 LEU A CA 1
ATOM 2037 C C . LEU A 1 306 ? -16.780 36.333 -30.963 1.00 81.04 298 LEU A C 1
ATOM 2038 O O . LEU A 1 306 ? -17.494 35.325 -30.857 1.00 71.44 298 LEU A O 1
ATOM 2043 N N . PHE A 1 307 ? -15.455 36.296 -30.760 1.00 85.39 299 PHE A N 1
ATOM 2044 C CA . PHE A 1 307 ? -14.795 35.052 -30.360 1.00 86.53 299 PHE A CA 1
ATOM 2045 C C . PHE A 1 307 ? -15.212 34.617 -28.959 1.00 88.69 299 PHE A C 1
ATOM 2046 O O . PHE A 1 307 ? -15.394 33.420 -28.703 1.00 88.25 299 PHE A O 1
ATOM 2054 N N . GLU A 1 308 ? -15.347 35.567 -28.033 1.00 90.82 300 GLU A N 1
ATOM 2055 C CA . GLU A 1 308 ? -15.809 35.217 -26.693 1.00 89.60 300 GLU A CA 1
ATOM 2056 C C . GLU A 1 308 ? -17.268 34.774 -26.704 1.00 81.78 300 GLU A C 1
ATOM 2057 O O . GLU A 1 308 ? -17.635 33.820 -26.007 1.00 72.59 300 GLU A O 1
ATOM 2063 N N . ASP A 1 309 ? -18.114 35.448 -27.491 1.00 79.41 301 ASP A N 1
ATOM 2064 C CA . ASP A 1 309 ? -19.515 35.048 -27.562 1.00 74.46 301 ASP A CA 1
ATOM 2065 C C . ASP A 1 309 ? -19.673 33.645 -28.124 1.00 74.21 301 ASP A C 1
ATOM 2066 O O . ASP A 1 309 ? -20.602 32.924 -27.738 1.00 76.24 301 ASP A O 1
ATOM 2071 N N . LEU A 1 310 ? -18.785 33.238 -29.032 1.00 74.12 302 LEU A N 1
ATOM 2072 C CA . LEU A 1 310 ? -18.869 31.881 -29.551 1.00 71.11 302 LEU A CA 1
ATOM 2073 C C . LEU A 1 310 ? -18.547 30.870 -28.460 1.00 69.82 302 LEU A C 1
ATOM 2074 O O . LEU A 1 310 ? -19.238 29.855 -28.324 1.00 75.76 302 LEU A O 1
ATOM 2079 N N . LYS A 1 311 ? -17.510 31.136 -27.662 1.00 70.64 303 LYS A N 1
ATOM 2080 C CA . LYS A 1 311 ? -17.224 30.280 -26.515 1.00 76.41 303 LYS A CA 1
ATOM 2081 C C . LYS A 1 311 ? -18.399 30.295 -25.534 1.00 80.15 303 LYS A C 1
ATOM 2082 O O . LYS A 1 311 ? -18.772 29.251 -24.979 1.00 77.98 303 LYS A O 1
ATOM 2084 N N . TYR A 1 312 ? -19.005 31.475 -25.327 1.00 81.82 304 TYR A N 1
ATOM 2085 C CA . TYR A 1 312 ? -20.138 31.602 -24.410 1.00 74.09 304 TYR A CA 1
ATOM 2086 C C . TYR A 1 312 ? -21.301 30.727 -24.851 1.00 70.22 304 TYR A C 1
ATOM 2087 O O . TYR A 1 312 ? -21.855 29.957 -24.058 1.00 61.22 304 TYR A O 1
ATOM 2096 N N . ARG A 1 313 ? -21.679 30.834 -26.124 1.00 72.07 305 ARG A N 1
ATOM 2097 C CA . ARG A 1 313 ? -22.802 30.059 -26.639 1.00 73.73 305 ARG A CA 1
ATOM 2098 C C . ARG A 1 313 ? -22.517 28.561 -26.590 1.00 73.19 305 ARG A C 1
ATOM 2099 O O . ARG A 1 313 ? -23.418 27.759 -26.315 1.00 69.71 305 ARG A O 1
ATOM 2101 N N . THR A 1 314 ? -21.270 28.164 -26.862 1.00 78.11 306 THR A N 1
ATOM 2102 C CA . THR A 1 314 ? -20.934 26.744 -26.955 1.00 85.34 306 THR A CA 1
ATOM 2103 C C . THR A 1 314 ? -21.105 26.031 -25.615 1.00 79.14 306 THR A C 1
ATOM 2104 O O . THR A 1 314 ? -21.801 25.012 -25.523 1.00 76.84 306 THR A O 1
ATOM 2108 N N . VAL A 1 315 ? -20.479 26.560 -24.561 1.00 74.31 307 VAL A N 1
ATOM 2109 C CA . VAL A 1 315 ? -20.497 25.883 -23.268 1.00 66.84 307 VAL A CA 1
ATOM 2110 C C . VAL A 1 315 ? -21.897 25.854 -22.660 1.00 65.92 307 VAL A C 1
ATOM 2111 O O . VAL A 1 315 ? -22.259 24.883 -21.982 1.00 63.68 307 VAL A O 1
ATOM 2115 N N . ARG A 1 316 ? -22.715 26.888 -22.893 1.00 65.13 308 ARG A N 1
ATOM 2116 C CA . ARG A 1 316 ? -24.053 26.899 -22.303 1.00 62.72 308 ARG A CA 1
ATOM 2117 C C . ARG A 1 316 ? -24.973 25.876 -22.953 1.00 69.22 308 ARG A C 1
ATOM 2118 O O . ARG A 1 316 ? -25.699 25.159 -22.255 1.00 75.77 308 ARG A O 1
ATOM 2126 N N . ASP A 1 317 ? -24.978 25.799 -24.285 1.00 69.96 309 ASP A N 1
ATOM 2127 C CA . ASP A 1 317 ? -25.853 24.822 -24.927 1.00 69.77 309 ASP A CA 1
ATOM 2128 C C . ASP A 1 317 ? -25.442 23.399 -24.589 1.00 67.14 309 ASP A C 1
ATOM 2129 O O . ASP A 1 317 ? -26.304 22.520 -24.469 1.00 69.75 309 ASP A O 1
ATOM 2134 N N . ASN A 1 318 ? -24.142 23.152 -24.419 1.00 63.93 310 ASN A N 1
ATOM 2135 C CA . ASN A 1 318 ? -23.700 21.834 -23.978 1.00 62.97 310 ASN A CA 1
ATOM 2136 C C . ASN A 1 318 ? -24.346 21.449 -22.654 1.00 64.51 310 ASN A C 1
ATOM 2137 O O . ASN A 1 318 ? -24.814 20.317 -22.490 1.00 69.47 310 ASN A O 1
ATOM 2142 N N . ILE A 1 319 ? -24.402 22.383 -21.704 1.00 60.79 311 ILE A N 1
ATOM 2143 C CA . ILE A 1 319 ? -25.018 22.084 -20.416 1.00 56.51 311 ILE A CA 1
ATOM 2144 C C . ILE A 1 319 ? -26.510 21.841 -20.583 1.00 56.44 311 ILE A C 1
ATOM 2145 O O . ILE A 1 319 ? -27.055 20.854 -20.078 1.00 61.75 311 ILE A O 1
ATOM 2150 N N . LEU A 1 320 ? -27.183 22.712 -21.333 1.00 52.24 312 LEU A N 1
ATOM 2151 C CA . LEU A 1 320 ? -28.629 22.611 -21.453 1.00 53.65 312 LEU A CA 1
ATOM 2152 C C . LEU A 1 320 ? -29.043 21.368 -22.223 1.00 65.10 312 LEU A C 1
ATOM 2153 O O . LEU A 1 320 ? -30.105 20.797 -21.949 1.00 71.63 312 LEU A O 1
ATOM 2158 N N . SER A 1 321 ? -28.219 20.926 -23.165 1.00 57.88 313 SER A N 1
ATOM 2159 C CA . SER A 1 321 ? -28.538 19.738 -23.939 1.00 54.43 313 SER A CA 1
ATOM 2160 C C . SER A 1 321 ? -28.179 18.446 -23.209 1.00 50.45 313 SER A C 1
ATOM 2161 O O . SER A 1 321 ? -28.349 17.363 -23.779 1.00 49.29 313 SER A O 1
ATOM 2164 N N . GLY A 1 322 ? -27.713 18.524 -21.961 1.00 54.08 314 GLY A N 1
ATOM 2165 C CA . GLY A 1 322 ? -27.438 17.328 -21.181 1.00 49.68 314 GLY A CA 1
ATOM 2166 C C . GLY A 1 322 ? -26.107 16.665 -21.455 1.00 55.15 314 GLY A C 1
ATOM 2167 O O . GLY A 1 322 ? -25.894 15.528 -21.013 1.00 57.92 314 GLY A O 1
ATOM 2168 N N . LYS A 1 323 ? -25.208 17.328 -22.173 1.00 52.94 315 LYS A N 1
ATOM 2169 C CA . LYS A 1 323 ? -23.893 16.767 -22.404 1.00 55.64 315 LYS A CA 1
ATOM 2170 C C . LYS A 1 323 ? -23.037 16.901 -21.152 1.00 50.63 315 LYS A C 1
ATOM 2171 O O . LYS A 1 323 ? -23.292 17.759 -20.300 1.00 48.17 315 LYS A O 1
ATOM 2177 N N . PRO A 1 324 ? -22.028 16.047 -20.999 1.00 45.66 316 PRO A N 1
ATOM 2178 C CA . PRO A 1 324 ? -21.126 16.198 -19.857 1.00 43.30 316 PRO A CA 1
ATOM 2179 C C . PRO A 1 324 ? -20.434 17.554 -19.882 1.00 49.49 316 PRO A C 1
ATOM 2180 O O . PRO A 1 324 ? -20.179 18.140 -20.939 1.00 46.95 316 PRO A O 1
ATOM 2184 N N . ARG A 1 325 ? -20.156 18.059 -18.686 1.00 49.30 317 ARG A N 1
ATOM 2185 C CA . ARG A 1 325 ? -19.500 19.341 -18.519 1.00 41.37 317 ARG A CA 1
ATOM 2186 C C . ARG A 1 325 ? -18.072 19.270 -19.050 1.00 51.41 317 ARG A C 1
ATOM 2187 O O . ARG A 1 325 ? -17.592 18.220 -19.491 1.00 56.96 317 ARG A O 1
ATOM 2195 N N . ILE A 1 326 ? -17.386 20.415 -18.989 1.00 53.46 318 ILE A N 1
ATOM 2196 C CA . ILE A 1 326 ? -16.048 20.554 -19.565 1.00 50.91 318 ILE A CA 1
ATOM 2197 C C . ILE A 1 326 ? -15.091 19.489 -19.028 1.00 48.79 318 ILE A C 1
ATOM 2198 O O . ILE A 1 326 ? -14.232 18.973 -19.759 1.00 45.38 318 ILE A O 1
ATOM 2203 N N . ASP A 1 327 ? -15.208 19.155 -17.745 1.00 46.02 319 ASP A N 1
ATOM 2204 C CA . ASP A 1 327 ? -14.348 18.158 -17.122 1.00 39.47 319 ASP A CA 1
ATOM 2205 C C . ASP A 1 327 ? -14.989 16.773 -17.078 1.00 38.23 319 ASP A C 1
ATOM 2206 O O . ASP A 1 327 ? -14.448 15.866 -16.433 1.00 42.35 319 ASP A O 1
ATOM 2211 N N . GLY A 1 328 ? -16.122 16.585 -17.756 1.00 41.73 320 GLY A N 1
ATOM 2212 C CA . GLY A 1 328 ? -16.775 15.294 -17.818 1.00 38.12 320 GLY A CA 1
ATOM 2213 C C . GLY A 1 328 ? -17.877 15.053 -16.804 1.00 39.36 320 GLY A C 1
ATOM 2214 O O . GLY A 1 328 ? -18.624 14.085 -16.959 1.00 47.85 320 GLY A O 1
ATOM 2215 N N . ARG A 1 329 ? -18.033 15.913 -15.799 1.00 42.52 321 ARG A N 1
ATOM 2216 C CA . ARG A 1 329 ? -19.025 15.688 -14.754 1.00 41.28 321 ARG A CA 1
ATOM 2217 C C . ARG A 1 329 ? -20.451 15.874 -15.280 1.00 42.67 321 ARG A C 1
ATOM 2218 O O . ARG A 1 329 ? -20.701 16.606 -16.244 1.00 49.84 321 ARG A O 1
ATOM 2226 N N . ASP A 1 330 ? -21.403 15.223 -14.602 1.00 38.72 322 ASP A N 1
ATOM 2227 C CA . ASP A 1 330 ? -22.809 15.573 -14.756 1.00 37.18 322 ASP A CA 1
ATOM 2228 C C . ASP A 1 330 ? -23.129 16.748 -13.831 1.00 35.53 322 ASP A C 1
ATOM 2229 O O . ASP A 1 330 ? -22.257 17.254 -13.115 1.00 36.19 322 ASP A O 1
ATOM 2234 N N . THR A 1 331 ? -24.394 17.185 -13.813 1.00 35.75 323 THR A N 1
ATOM 2235 C CA . THR A 1 331 ? -24.719 18.449 -13.152 1.00 37.99 323 THR A CA 1
ATOM 2236 C C . THR A 1 331 ? -24.595 18.387 -11.634 1.00 40.14 323 THR A C 1
ATOM 2237 O O . THR A 1 331 ? -24.428 19.436 -11.005 1.00 45.49 323 THR A O 1
ATOM 2241 N N . LYS A 1 332 ? -24.659 17.202 -11.030 1.00 43.28 324 LYS A N 1
ATOM 2242 C CA . LYS A 1 332 ? -24.739 17.091 -9.579 1.00 41.57 324 LYS A CA 1
ATOM 2243 C C . LYS A 1 332 ? -23.464 16.588 -8.918 1.00 41.06 324 LYS A C 1
ATOM 2244 O O . LYS A 1 332 ? -23.417 16.518 -7.684 1.00 44.04 324 LYS A O 1
ATOM 2250 N N . THR A 1 333 ? -22.431 16.254 -9.683 1.00 38.57 325 THR A N 1
ATOM 2251 C CA . THR A 1 333 ? -21.223 15.665 -9.118 1.00 36.11 325 THR A CA 1
ATOM 2252 C C . THR A 1 333 ? -20.262 16.748 -8.631 1.00 39.02 325 THR A C 1
ATOM 2253 O O . THR A 1 333 ? -19.998 17.724 -9.337 1.00 32.43 325 THR A O 1
ATOM 2257 N N . VAL A 1 334 ? -19.764 16.575 -7.414 1.00 36.77 326 VAL A N 1
ATOM 2258 C CA . VAL A 1 334 ? -18.705 17.402 -6.852 1.00 33.48 326 VAL A CA 1
ATOM 2259 C C . VAL A 1 334 ? -17.352 16.868 -7.311 1.00 40.15 326 VAL A C 1
ATOM 2260 O O . VAL A 1 334 ? -17.183 15.665 -7.530 1.00 46.33 326 VAL A O 1
ATOM 2264 N N . ARG A 1 335 ? -16.376 17.764 -7.474 1.00 37.47 327 ARG A N 1
ATOM 2265 C CA . ARG A 1 335 ? -15.049 17.336 -7.889 1.00 30.40 327 ARG A CA 1
ATOM 2266 C C . ARG A 1 335 ? -14.381 16.500 -6.795 1.00 38.24 327 ARG A C 1
ATOM 2267 O O . ARG A 1 335 ? -14.845 16.437 -5.653 1.00 29.67 327 ARG A O 1
ATOM 2275 N N . ALA A 1 336 ? -13.284 15.833 -7.173 1.00 30.61 328 ALA A N 1
ATOM 2276 C CA . ALA A 1 336 ? -12.542 15.002 -6.231 1.00 35.31 328 ALA A CA 1
ATOM 2277 C C . ALA A 1 336 ? -12.026 15.852 -5.076 1.00 31.77 328 ALA A C 1
ATOM 2278 O O . ALA A 1 336 ? -11.692 17.030 -5.243 1.00 30.19 328 ALA A O 1
ATOM 2280 N N . LEU A 1 337 ? -11.987 15.258 -3.889 1.00 30.18 329 LEU A N 1
ATOM 2281 C CA . LEU A 1 337 ? -11.646 15.980 -2.670 1.00 36.67 329 LEU A CA 1
ATOM 2282 C C . LEU A 1 337 ? -10.442 15.349 -1.986 1.00 38.13 329 LEU A C 1
ATOM 2283 O O . LEU A 1 337 ? -10.288 14.123 -1.978 1.00 44.28 329 LEU A O 1
ATOM 2288 N N . ASP A 1 338 ? -9.601 16.196 -1.398 1.00 37.00 330 ASP A N 1
ATOM 2289 C CA . ASP A 1 338 ? -8.503 15.754 -0.545 1.00 36.02 330 ASP A CA 1
ATOM 2290 C C . ASP A 1 338 ? -8.489 16.663 0.668 1.00 33.75 330 ASP A C 1
ATOM 2291 O O . ASP A 1 338 ? -8.578 17.886 0.527 1.00 27.97 330 ASP A O 1
ATOM 2296 N N . VAL A 1 339 ? -8.406 16.066 1.852 1.00 34.09 331 VAL A N 1
ATOM 2297 C CA . VAL A 1 339 ? -8.558 16.785 3.110 1.00 33.92 331 VAL A CA 1
ATOM 2298 C C . VAL A 1 339 ? -7.378 16.433 4.000 1.00 35.49 331 VAL A C 1
ATOM 2299 O O . VAL A 1 339 ? -7.194 15.261 4.335 1.00 29.57 331 VAL A O 1
ATOM 2303 N N . GLN A 1 340 ? -6.589 17.442 4.396 1.00 31.24 332 GLN A N 1
ATOM 2304 C CA . GLN A 1 340 ? -5.420 17.225 5.245 1.00 31.36 332 GLN A CA 1
ATOM 2305 C C . GLN A 1 340 ? -5.350 18.282 6.340 1.00 34.83 332 GLN A C 1
ATOM 2306 O O . GLN A 1 340 ? -5.547 19.471 6.076 1.00 38.55 332 GLN A O 1
ATOM 2312 N N . VAL A 1 341 ? -5.047 17.856 7.565 1.00 27.53 333 VAL A N 1
ATOM 2313 C CA . VAL A 1 341 ? -4.869 18.776 8.680 1.00 35.60 333 VAL A CA 1
ATOM 2314 C C . VAL A 1 341 ? -3.462 18.604 9.259 1.00 36.90 333 VAL A C 1
ATOM 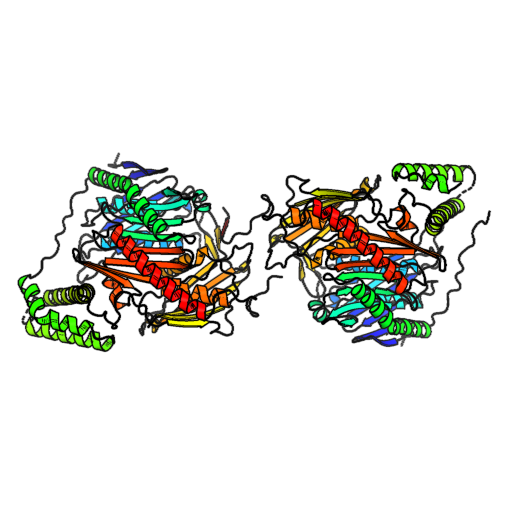2315 O O . VAL A 1 341 ? -2.759 17.631 8.977 1.00 36.93 333 VAL A O 1
ATOM 2319 N N . GLY A 1 342 ? -3.063 19.569 10.086 1.00 36.60 334 GLY A N 1
ATOM 2320 C CA . GLY A 1 342 ? -1.734 19.537 10.684 1.00 27.52 334 GLY A CA 1
ATOM 2321 C C . GLY A 1 342 ? -0.617 19.588 9.666 1.00 34.72 334 GLY A C 1
ATOM 2322 O O . GLY A 1 342 ? 0.418 18.939 9.848 1.00 43.95 334 GLY A O 1
ATOM 2323 N N . VAL A 1 343 ? -0.804 20.345 8.585 1.00 31.65 335 VAL A N 1
ATOM 2324 C CA . VAL A 1 343 ? 0.187 20.366 7.514 1.00 31.88 335 VAL A CA 1
ATOM 2325 C C . VAL A 1 343 ? 1.313 21.361 7.758 1.00 31.93 335 VAL A C 1
ATOM 2326 O O . VAL A 1 343 ? 2.268 21.403 6.967 1.00 29.64 335 VAL A O 1
ATOM 2330 N N . LEU A 1 344 ? 1.232 22.166 8.812 1.00 31.72 336 LEU A N 1
ATOM 2331 C CA . LEU A 1 344 ? 2.271 23.126 9.159 1.00 32.94 336 LEU A CA 1
ATOM 2332 C C . LEU A 1 344 ? 2.699 22.876 10.594 1.00 33.54 336 LEU A C 1
ATOM 2333 O O . LEU A 1 344 ? 1.856 22.831 11.495 1.00 38.56 336 LEU A O 1
ATOM 2338 N N . GLU A 1 345 ? 4.001 22.723 10.810 1.00 35.66 337 GLU A N 1
ATOM 2339 C CA . GLU A 1 345 ? 4.453 22.273 12.122 1.00 40.32 337 GLU A CA 1
ATOM 2340 C C . GLU A 1 345 ? 4.171 23.295 13.223 1.00 40.35 337 GLU A C 1
ATOM 2341 O O . GLU A 1 345 ? 3.834 22.913 14.348 1.00 43.91 337 GLU A O 1
ATOM 2347 N N . ARG A 1 346 ? 4.311 24.592 12.940 1.00 38.03 338 ARG A N 1
ATOM 2348 C CA . ARG A 1 346 ? 4.229 25.607 13.992 1.00 36.43 338 ARG A CA 1
ATOM 2349 C C . ARG A 1 346 ? 2.957 26.455 13.975 1.00 36.68 338 ARG A C 1
ATOM 2350 O O . ARG A 1 346 ? 2.795 27.326 14.841 1.00 40.05 338 ARG A O 1
ATOM 2358 N N . ALA A 1 347 ? 2.056 26.248 13.025 1.00 28.41 339 ALA A N 1
ATOM 2359 C CA . ALA A 1 347 ? 0.770 26.923 13.079 1.00 32.57 339 ALA A CA 1
ATOM 2360 C C . ALA A 1 347 ? -0.084 26.251 14.141 1.00 36.15 339 ALA A C 1
ATOM 2361 O O . ALA A 1 347 ? -0.009 25.028 14.323 1.00 33.87 339 ALA A O 1
ATOM 2363 N N . HIS A 1 348 ? -0.854 27.062 14.884 1.00 27.28 340 HIS A N 1
ATOM 2364 C CA . HIS A 1 348 ? -1.692 26.505 15.945 1.00 31.87 340 HIS A CA 1
ATOM 2365 C C . HIS A 1 348 ? -2.681 25.484 15.388 1.00 30.04 340 HIS A C 1
ATOM 2366 O O . HIS A 1 348 ? -2.967 24.465 16.029 1.00 33.19 340 HIS A O 1
ATOM 2373 N N . GLY A 1 349 ? -3.235 25.761 14.218 1.00 32.98 341 GLY A N 1
ATOM 2374 C CA . GLY A 1 349 ? -3.993 24.775 13.467 1.00 30.07 341 GLY A CA 1
ATOM 2375 C C . GLY A 1 349 ? -3.778 25.041 11.996 1.00 32.43 341 GLY A C 1
ATOM 2376 O O . GLY A 1 349 ? -3.539 26.181 11.589 1.00 36.38 341 GLY A O 1
ATOM 2377 N N . SER A 1 350 ? -3.823 23.981 11.191 1.00 34.13 342 SER A N 1
ATOM 2378 C CA . SER A 1 350 ? -3.590 24.141 9.763 1.00 23.80 342 SER A CA 1
ATOM 2379 C C . SER A 1 350 ? -4.361 23.074 9.010 1.00 32.16 342 SER A C 1
ATOM 2380 O O . SER A 1 350 ? -4.645 21.997 9.545 1.00 30.73 342 SER A O 1
ATOM 2383 N N . ALA A 1 351 ? -4.731 23.403 7.772 1.00 25.35 343 ALA A N 1
ATOM 2384 C CA . ALA A 1 351 ? -5.424 22.452 6.925 1.00 27.26 343 ALA A CA 1
ATOM 2385 C C . ALA A 1 351 ? -5.121 22.758 5.468 1.00 26.02 343 ALA A C 1
ATOM 2386 O O . ALA A 1 351 ? -4.965 23.915 5.079 1.00 30.95 343 ALA A O 1
ATOM 2388 N N . LEU A 1 352 ? -5.049 21.703 4.662 1.00 25.30 344 LEU A N 1
ATOM 2389 C CA . LEU A 1 352 ? -4.987 21.820 3.211 1.00 27.59 344 LEU A CA 1
ATOM 2390 C C . LEU A 1 352 ? -6.253 21.180 2.649 1.00 31.68 344 LEU A C 1
ATOM 2391 O O . LEU A 1 352 ? -6.439 19.964 2.758 1.00 33.13 344 LEU A O 1
ATOM 2396 N N . PHE A 1 353 ? -7.115 21.993 2.046 1.00 28.28 345 PHE A N 1
ATOM 2397 C CA . PHE A 1 353 ? -8.365 21.524 1.467 1.00 33.34 345 PHE A CA 1
ATOM 2398 C C . PHE A 1 353 ? -8.283 21.692 -0.042 1.00 32.46 345 PHE A C 1
ATOM 2399 O O . PHE A 1 353 ? -8.084 22.810 -0.535 1.00 32.97 345 PHE A O 1
ATOM 2407 N N . THR A 1 354 ? -8.434 20.590 -0.773 1.00 29.06 346 THR A N 1
ATOM 2408 C CA . THR A 1 354 ? -8.402 20.627 -2.228 1.00 28.86 346 THR A CA 1
ATOM 2409 C C . THR A 1 354 ? -9.709 20.091 -2.799 1.00 35.31 346 THR A C 1
ATOM 2410 O O . THR A 1 354 ? -10.181 19.021 -2.397 1.00 45.40 346 THR A O 1
ATOM 2414 N N . ARG A 1 355 ? -10.287 20.838 -3.738 1.00 31.78 347 ARG A N 1
ATOM 2415 C CA . ARG A 1 355 ? -11.497 20.439 -4.452 1.00 31.74 347 ARG A CA 1
ATOM 2416 C C . ARG A 1 355 ? -11.194 20.620 -5.935 1.00 31.20 347 ARG A C 1
ATOM 2417 O O . ARG A 1 355 ? -11.192 21.749 -6.435 1.00 30.71 347 ARG A O 1
ATOM 2425 N N . GLY A 1 356 ? -10.933 19.514 -6.630 1.00 29.59 348 GLY A N 1
ATOM 2426 C CA . GLY A 1 356 ? -10.490 19.598 -8.013 1.00 27.52 348 GLY A CA 1
ATOM 2427 C C . GLY A 1 356 ? -9.228 20.436 -8.094 1.00 35.31 348 GLY A C 1
ATOM 2428 O O . GLY A 1 356 ? -8.185 20.085 -7.525 1.00 41.29 348 GLY A O 1
ATOM 2429 N N . GLU A 1 357 ? -9.318 21.571 -8.796 1.00 29.94 349 GLU A N 1
ATOM 2430 C CA . GLU A 1 357 ? -8.196 22.490 -8.945 1.00 36.00 349 GLU A CA 1
ATOM 2431 C C . GLU A 1 357 ? -8.355 23.743 -8.086 1.00 34.41 349 GLU A C 1
ATOM 2432 O O . GLU A 1 357 ? -7.780 24.789 -8.403 1.00 38.26 349 GLU A O 1
ATOM 2438 N N . THR A 1 358 ? -9.145 23.666 -7.024 1.00 28.91 350 THR A N 1
ATOM 2439 C CA . THR A 1 358 ? -9.297 24.746 -6.061 1.00 25.02 350 THR A CA 1
ATOM 2440 C C . THR A 1 358 ? -8.710 24.288 -4.735 1.00 30.88 350 THR A C 1
ATOM 2441 O O . THR A 1 358 ? -9.020 23.187 -4.258 1.00 33.38 350 THR A O 1
ATOM 2445 N N . GLN A 1 359 ? -7.842 25.112 -4.154 1.00 28.38 351 GLN A N 1
ATOM 2446 C CA . GLN A 1 359 ? -7.093 24.685 -2.983 1.00 28.44 351 GLN A CA 1
ATOM 2447 C C . GLN A 1 359 ? -6.897 25.847 -2.027 1.00 31.25 351 GLN A C 1
ATOM 2448 O O . GLN A 1 359 ? -6.620 26.975 -2.447 1.00 31.31 351 GLN A O 1
ATOM 2454 N N . ALA A 1 360 ? -7.024 25.565 -0.737 1.00 27.49 352 ALA A N 1
ATOM 2455 C CA . ALA A 1 360 ? -6.829 26.582 0.280 1.00 29.56 352 ALA A CA 1
ATOM 2456 C C . ALA A 1 360 ? -5.925 26.020 1.370 1.00 35.70 352 ALA A C 1
ATOM 2457 O O . ALA A 1 360 ? -6.159 24.913 1.871 1.00 32.02 352 ALA A O 1
ATOM 2459 N N . LEU A 1 361 ? -4.861 26.765 1.691 1.00 31.85 353 LEU A N 1
ATOM 2460 C CA . LEU A 1 361 ? -4.033 26.513 2.862 1.00 24.08 353 LEU A CA 1
ATOM 2461 C C . LEU A 1 361 ? -4.573 27.425 3.946 1.00 31.93 353 LEU A C 1
ATOM 2462 O O . LEU A 1 361 ? -4.443 28.647 3.852 1.00 34.90 353 LEU A O 1
ATOM 2467 N N . VAL A 1 362 ? -5.216 26.848 4.953 1.00 21.63 354 VAL A N 1
ATOM 2468 C CA . VAL A 1 362 ? -5.926 27.642 5.942 1.00 29.29 354 VAL A CA 1
ATOM 2469 C C . VAL A 1 362 ? -5.325 27.372 7.310 1.00 28.47 354 VAL A C 1
ATOM 2470 O O . VAL A 1 362 ? -5.126 26.215 7.693 1.00 41.30 354 VAL A O 1
ATOM 2474 N N . THR A 1 363 ? -5.052 28.434 8.051 1.00 24.72 355 THR A N 1
ATOM 2475 C CA . THR A 1 363 ? -4.500 28.305 9.388 1.00 29.89 355 THR A CA 1
ATOM 2476 C C . THR A 1 363 ? -5.376 29.005 10.417 1.00 32.75 355 THR A C 1
ATOM 2477 O O . THR A 1 363 ? -6.131 29.928 10.102 1.00 35.35 355 THR A O 1
ATOM 2481 N N . THR A 1 364 ? -5.289 28.515 11.649 1.00 29.71 356 THR A N 1
ATOM 2482 C CA . THR A 1 364 ? -5.884 29.147 12.815 1.00 30.36 356 THR A CA 1
ATOM 2483 C C . THR A 1 364 ? -4.759 29.530 13.768 1.00 37.53 356 THR A C 1
ATOM 2484 O O . THR A 1 364 ? -3.856 28.724 14.026 1.00 36.46 356 THR A O 1
ATOM 2488 N N . THR A 1 365 ? -4.793 30.766 14.252 1.00 32.94 357 THR A N 1
ATOM 2489 C CA . THR A 1 365 ? -3.850 31.262 15.242 1.00 31.94 357 THR A CA 1
ATOM 2490 C C . THR A 1 365 ? -4.629 31.755 16.457 1.00 36.54 357 THR A C 1
ATOM 2491 O O . THR A 1 365 ? -5.643 32.446 16.319 1.00 38.21 357 THR A O 1
ATOM 2495 N N . LEU A 1 366 ? -4.144 31.406 17.642 1.00 33.57 358 LEU A N 1
ATOM 2496 C CA . LEU A 1 366 ? -4.776 31.756 18.906 1.00 31.66 358 LEU A CA 1
ATOM 2497 C C . LEU A 1 366 ? -3.973 32.847 19.617 1.00 29.29 358 LEU A C 1
ATOM 2498 O O . LEU A 1 366 ? -2.740 32.786 19.684 1.00 30.93 358 LEU A O 1
ATOM 2503 N N . GLY A 1 367 ? -4.670 33.830 20.185 1.00 31.01 359 GLY A N 1
ATOM 2504 C CA . GLY A 1 367 ? -4.003 34.937 20.839 1.00 37.23 359 GLY A CA 1
ATOM 2505 C C . GLY A 1 367 ? -4.729 35.388 22.093 1.00 44.06 359 GLY A C 1
ATOM 2506 O O . GLY A 1 367 ? -5.819 34.907 22.407 1.00 42.01 359 GLY A O 1
ATOM 2507 N N . ASN A 1 368 ? -4.101 36.343 22.793 1.00 56.37 360 ASN A N 1
ATOM 2508 C CA . ASN A 1 368 ? -4.647 36.941 24.003 1.00 62.71 360 ASN A CA 1
ATOM 2509 C C . ASN A 1 368 ? -5.386 38.233 23.652 1.00 64.71 360 ASN A C 1
ATOM 2510 O O . ASN A 1 368 ? -5.532 38.595 22.482 1.00 62.33 360 ASN A O 1
ATOM 2515 N N . THR A 1 369 ? -5.848 38.951 24.681 1.00 64.81 361 THR A N 1
ATOM 2516 C CA . THR A 1 369 ? -6.649 40.153 24.464 1.00 68.74 361 THR A CA 1
ATOM 2517 C C . THR A 1 369 ? -5.910 41.192 23.623 1.00 68.55 361 THR A C 1
ATOM 2518 O O . THR A 1 369 ? -6.533 41.886 22.810 1.00 69.55 361 THR A O 1
ATOM 2522 N N . ARG A 1 370 ? -4.587 41.293 23.781 1.00 60.45 362 ARG A N 1
ATOM 2523 C CA . ARG A 1 370 ? -3.800 42.259 23.022 1.00 59.23 362 ARG A CA 1
ATOM 2524 C C . ARG A 1 370 ? -3.945 42.101 21.506 1.00 62.32 362 ARG A C 1
ATOM 2525 O O . ARG A 1 370 ? -3.692 43.060 20.768 1.00 67.31 362 ARG A O 1
ATOM 2527 N N . ASP A 1 371 ? -4.334 40.922 21.024 1.00 53.71 363 ASP A N 1
ATOM 2528 C CA . ASP A 1 371 ? -4.378 40.626 19.597 1.00 47.23 363 ASP A CA 1
ATOM 2529 C C . ASP A 1 371 ? -5.740 40.879 18.948 1.00 49.89 363 ASP A C 1
ATOM 2530 O O . ASP A 1 371 ? -5.875 40.654 17.741 1.00 48.38 363 ASP A O 1
ATOM 2535 N N . ALA A 1 372 ? -6.753 41.303 19.707 1.00 45.98 364 ALA A N 1
ATOM 2536 C CA . ALA A 1 372 ? -8.097 41.446 19.156 1.00 48.74 364 ALA A CA 1
ATOM 2537 C C . ALA A 1 372 ? -8.158 42.565 18.119 1.00 54.07 364 ALA A C 1
ATOM 2538 O O . ALA A 1 372 ? -7.472 43.587 18.227 1.00 54.43 364 ALA A O 1
ATOM 2540 N N . LEU A 1 373 ? -9.004 42.367 17.110 1.00 56.22 365 LEU A N 1
ATOM 2541 C CA . LEU A 1 373 ? -9.188 43.368 16.067 1.00 59.80 365 LEU A CA 1
ATOM 2542 C C . LEU A 1 373 ? -10.035 44.519 16.600 1.00 66.58 365 LEU A C 1
ATOM 2543 O O . LEU A 1 373 ? -11.130 44.302 17.133 1.00 64.25 365 LEU A O 1
ATOM 2548 N N . MET A 1 374 ? -9.519 45.739 16.479 1.00 69.89 366 MET A N 1
ATOM 2549 C CA . MET A 1 374 ? -10.218 46.936 16.932 1.00 73.71 366 MET A CA 1
ATOM 2550 C C . MET A 1 374 ? -10.429 47.866 15.746 1.00 67.95 366 MET A C 1
ATOM 2551 O O . MET A 1 374 ? -9.482 48.179 15.017 1.00 65.21 366 MET A O 1
ATOM 2556 N N . VAL A 1 375 ? -11.675 48.291 15.548 1.00 69.24 367 VAL A N 1
ATOM 2557 C CA . VAL A 1 375 ? -12.039 49.152 14.431 1.00 69.52 367 VAL A CA 1
ATOM 2558 C C . VAL A 1 375 ? -13.025 50.203 14.916 1.00 66.81 367 VAL A C 1
ATOM 2559 O O . VAL A 1 375 ? -13.777 49.988 15.872 1.00 63.88 367 VAL A O 1
ATOM 2563 N N . ASP A 1 376 ? -13.007 51.356 14.257 1.00 72.31 368 ASP A N 1
ATOM 2564 C CA . ASP A 1 376 ? -13.939 52.430 14.565 1.00 70.34 368 ASP A CA 1
ATOM 2565 C C . ASP A 1 376 ? -15.185 52.305 13.695 1.00 63.49 368 ASP A C 1
ATOM 2566 O O . ASP A 1 376 ? -15.104 51.959 12.511 1.00 65.89 368 ASP A O 1
ATOM 2571 N N . THR A 1 377 ? -16.343 52.505 14.319 1.00 53.46 369 THR A N 1
ATOM 2572 C CA . THR A 1 377 ? -17.628 52.565 13.639 1.00 55.61 369 THR A CA 1
ATOM 2573 C C . THR A 1 377 ? -18.321 53.860 14.044 1.00 53.36 369 THR A C 1
ATOM 2574 O O . THR A 1 377 ? -17.846 54.598 14.914 1.00 52.29 369 THR A O 1
ATOM 2578 N N . LEU A 1 378 ? -19.463 54.136 13.407 1.00 54.20 370 LEU A N 1
ATOM 2579 C CA . LEU A 1 378 ? -20.260 55.294 13.807 1.00 50.94 370 LEU A CA 1
ATOM 2580 C C . LEU A 1 378 ? -20.832 55.109 15.211 1.00 67.03 370 LEU A C 1
ATOM 2581 O O . LEU A 1 378 ? -21.085 56.094 15.916 1.00 65.97 370 LEU A O 1
ATOM 2586 N N . ALA A 1 379 ? -21.018 53.857 15.638 1.00 68.75 371 ALA A N 1
ATOM 2587 C CA . ALA A 1 379 ? -21.563 53.545 16.952 1.00 74.55 371 ALA A CA 1
ATOM 2588 C C . ALA A 1 379 ? -20.511 53.529 18.056 1.00 72.89 371 ALA A C 1
ATOM 2589 O O . ALA A 1 379 ? -20.883 53.494 19.233 1.00 71.20 371 ALA A O 1
ATOM 2591 N N . GLY A 1 380 ? -19.227 53.589 17.716 1.00 69.56 372 GLY A N 1
ATOM 2592 C CA . GLY A 1 380 ? -18.145 53.539 18.678 1.00 61.73 372 GLY A CA 1
ATOM 2593 C C . GLY A 1 380 ? -17.103 52.511 18.292 1.00 59.85 372 GLY A C 1
ATOM 2594 O O . GLY A 1 380 ? -17.181 51.858 17.252 1.00 52.97 372 GLY A O 1
ATOM 2595 N N . THR A 1 381 ? -16.100 52.377 19.158 1.00 59.29 373 THR A N 1
ATOM 2596 C CA . THR A 1 381 ? -14.997 51.468 18.872 1.00 62.05 373 THR A CA 1
ATOM 2597 C C . THR A 1 381 ? -15.427 50.015 19.061 1.00 56.34 373 THR A C 1
ATOM 2598 O O . THR A 1 381 ? -16.010 49.650 20.087 1.00 58.83 373 THR A O 1
ATOM 2602 N N . LYS A 1 382 ? -15.130 49.186 18.068 1.00 48.40 374 LYS A N 1
ATOM 2603 C CA . LYS A 1 382 ? -15.607 47.811 18.007 1.00 61.89 374 LYS A CA 1
ATOM 2604 C C . LYS A 1 382 ? -14.432 46.850 18.189 1.00 67.45 374 LYS A C 1
ATOM 2605 O O . LYS A 1 382 ? -13.475 46.876 17.405 1.00 69.69 374 LYS A O 1
ATOM 2611 N N . THR A 1 383 ? -14.507 46.005 19.220 1.00 61.89 375 THR A N 1
ATOM 2612 C CA . THR A 1 383 ? -13.506 44.972 19.473 1.00 65.39 375 THR A CA 1
ATOM 2613 C C . THR A 1 383 ? -14.057 43.615 19.047 1.00 56.01 375 THR A C 1
ATOM 2614 O O . THR A 1 383 ? -15.109 43.184 19.530 1.00 56.48 375 THR A O 1
ATOM 2618 N N . ASP A 1 384 ? -13.338 42.940 18.158 1.00 50.07 376 ASP A N 1
ATOM 2619 C CA . ASP A 1 384 ? -13.778 41.685 17.565 1.00 50.97 376 ASP A CA 1
ATOM 2620 C C . ASP A 1 384 ? -12.742 40.610 17.871 1.00 53.95 376 ASP A C 1
ATOM 2621 O O . ASP A 1 384 ? -11.573 40.743 17.490 1.00 58.42 376 ASP A O 1
ATOM 2626 N N . ASN A 1 385 ? -13.171 39.546 18.550 1.00 46.27 377 ASN A N 1
ATOM 2627 C CA . ASN A 1 385 ? -12.271 38.469 18.937 1.00 44.15 377 ASN A CA 1
ATOM 2628 C C . ASN A 1 385 ? -12.074 37.422 17.842 1.00 44.64 377 ASN A C 1
ATOM 2629 O O . ASN A 1 385 ? -11.307 36.473 18.042 1.00 47.55 377 ASN A O 1
ATOM 2634 N N . PHE A 1 386 ? -12.731 37.575 16.695 1.00 38.77 378 PHE A N 1
ATOM 2635 C CA . PHE A 1 386 ? -12.565 36.680 15.560 1.00 35.68 378 PHE A CA 1
ATOM 2636 C C . PHE A 1 386 ? -12.307 37.506 14.308 1.00 38.44 378 PHE A C 1
ATOM 2637 O O . PHE A 1 386 ? -12.965 38.527 14.081 1.00 39.70 378 PHE A O 1
ATOM 2645 N N . MET A 1 387 ? -11.348 37.065 13.498 1.00 32.60 379 MET A N 1
ATOM 2646 C CA . MET A 1 387 ? -11.104 37.684 12.206 1.00 32.07 379 MET A CA 1
ATOM 2647 C C . MET A 1 387 ? -10.696 36.602 11.220 1.00 33.71 379 MET A C 1
ATOM 2648 O O . MET A 1 387 ? -10.151 35.562 11.599 1.00 32.93 379 MET A O 1
ATOM 2653 N N . LEU A 1 388 ? -11.011 36.841 9.952 1.00 30.52 380 LEU A N 1
ATOM 2654 C CA . LEU A 1 388 ? -10.646 35.932 8.874 1.00 28.56 380 LEU A CA 1
ATOM 2655 C C . LEU A 1 388 ? -10.103 36.767 7.727 1.00 33.12 380 LEU A C 1
ATOM 2656 O O . LEU A 1 388 ? -10.769 37.697 7.257 1.00 38.53 380 LEU A O 1
ATOM 2661 N N . HIS A 1 389 ? -8.894 36.444 7.301 1.00 28.85 381 HIS A N 1
ATOM 2662 C CA . HIS A 1 389 ? -8.203 37.150 6.237 1.00 30.48 381 HIS A CA 1
ATOM 2663 C C . HIS A 1 389 ? -7.994 36.207 5.061 1.00 31.29 381 HIS A C 1
ATOM 2664 O O . HIS A 1 389 ? -7.681 35.023 5.239 1.00 34.18 381 HIS A O 1
ATOM 2671 N N . TYR A 1 390 ? -8.215 36.734 3.865 1.00 29.92 382 TYR A N 1
ATOM 2672 C CA . TYR A 1 390 ? -8.301 35.943 2.647 1.00 29.08 382 TYR A CA 1
ATOM 2673 C C . TYR A 1 390 ? -7.322 36.532 1.644 1.00 32.73 382 TYR A C 1
ATOM 2674 O O . TYR A 1 390 ? -7.403 37.723 1.320 1.00 35.43 382 TYR A O 1
ATOM 2683 N N . ASN A 1 391 ? -6.396 35.705 1.161 1.00 28.18 383 ASN A N 1
ATOM 2684 C CA . ASN A 1 391 ? -5.376 36.137 0.218 1.00 24.80 383 ASN A CA 1
ATOM 2685 C C . ASN A 1 391 ? -5.507 35.332 -1.065 1.00 23.28 383 ASN A C 1
ATOM 2686 O O . ASN A 1 391 ? -5.626 34.102 -1.026 1.00 31.92 383 ASN A O 1
ATOM 2691 N N . PHE A 1 392 ? -5.467 36.022 -2.202 1.00 25.93 384 PHE A N 1
ATOM 2692 C CA . PHE A 1 392 ? -5.644 35.401 -3.515 1.00 34.18 384 PHE A CA 1
ATOM 2693 C C . PHE A 1 392 ? -4.486 35.836 -4.404 1.00 32.24 384 PHE A C 1
ATOM 2694 O O . PHE A 1 392 ? -4.632 36.754 -5.221 1.00 27.27 384 PHE A O 1
ATOM 2702 N N . PRO A 1 393 ? -3.327 35.188 -4.283 1.00 31.16 385 PRO A N 1
ATOM 2703 C CA . PRO A 1 393 ? -2.175 35.577 -5.102 1.00 25.02 385 PRO A CA 1
ATOM 2704 C C . PRO A 1 393 ? -2.343 35.098 -6.534 1.00 30.48 385 PRO A C 1
ATOM 2705 O O . PRO A 1 393 ? -3.049 34.127 -6.823 1.00 30.92 385 PRO A O 1
ATOM 2709 N N . ALA A 1 394 ? -1.660 35.796 -7.439 1.00 26.55 386 ALA A N 1
ATOM 2710 C CA . ALA A 1 394 ? -1.796 35.502 -8.860 1.00 27.19 386 ALA A CA 1
ATOM 2711 C C . ALA A 1 394 ? -1.253 34.123 -9.222 1.00 29.68 386 ALA A C 1
ATOM 2712 O O . ALA A 1 394 ? -1.685 33.541 -10.226 1.00 31.56 386 ALA A O 1
ATOM 2714 N N . TYR A 1 395 ? -0.311 33.578 -8.436 1.00 29.03 387 TYR A N 1
ATOM 2715 C CA . TYR A 1 395 ? 0.193 32.250 -8.776 1.00 27.55 387 TYR A CA 1
ATOM 2716 C C . TYR A 1 395 ? -0.853 31.159 -8.590 1.00 26.64 387 TYR A C 1
ATOM 2717 O O . TYR A 1 395 ? -0.643 30.053 -9.095 1.00 29.14 387 TYR A O 1
ATOM 2726 N N . SER A 1 396 ? -1.949 31.436 -7.870 1.00 25.59 388 SER A N 1
ATOM 2727 C CA . SER A 1 396 ? -3.016 30.459 -7.704 1.00 31.75 388 SER A CA 1
ATOM 2728 C C . SER A 1 396 ? -3.723 30.144 -9.018 1.00 32.82 388 SER A C 1
ATOM 2729 O O . SER A 1 396 ? -4.315 29.071 -9.143 1.00 30.29 388 SER A O 1
ATOM 2732 N N . VAL A 1 397 ? -3.694 31.049 -9.989 1.00 25.93 389 VAL A N 1
ATOM 2733 C CA . VAL A 1 397 ? -4.213 30.746 -11.310 1.00 27.94 389 VAL A CA 1
ATOM 2734 C C . VAL A 1 397 ? -3.084 30.716 -12.335 1.00 29.25 389 VAL A C 1
ATOM 2735 O O . VAL A 1 397 ? -3.324 30.871 -13.529 1.00 32.95 389 VAL A O 1
ATOM 2739 N N . GLY A 1 398 ? -1.852 30.524 -11.870 1.00 28.91 390 GLY A N 1
ATOM 2740 C CA . GLY A 1 398 ? -0.715 30.415 -12.764 1.00 29.70 390 GLY A CA 1
ATOM 2741 C C . GLY A 1 398 ? -0.346 31.702 -13.457 1.00 36.08 390 GLY A C 1
ATOM 2742 O O . GLY A 1 398 ? 0.144 31.670 -14.591 1.00 34.44 390 GLY A O 1
ATOM 2743 N N . GLU A 1 399 ? -0.570 32.840 -12.809 1.00 40.44 391 GLU A N 1
ATOM 2744 C CA . GLU A 1 399 ? -0.339 34.134 -13.428 1.00 37.75 391 GLU A CA 1
ATOM 2745 C C . GLU A 1 399 ? 0.648 34.973 -12.629 1.00 36.18 391 GLU A C 1
ATOM 2746 O O . GLU A 1 399 ? 0.951 34.699 -11.464 1.00 39.90 391 GLU A O 1
ATOM 2752 N N . THR A 1 400 ? 1.155 36.000 -13.287 1.00 35.61 392 THR A N 1
ATOM 2753 C CA . THR A 1 400 ? 1.851 37.079 -12.612 1.00 39.18 392 THR A CA 1
ATOM 2754 C C . THR A 1 400 ? 0.850 38.179 -12.267 1.00 43.40 392 THR A C 1
ATOM 2755 O O . THR A 1 400 ? -0.199 38.312 -12.901 1.00 44.40 392 THR A O 1
ATOM 2759 N N . GLY A 1 401 ? 1.174 38.948 -11.237 1.00 43.97 393 GLY A N 1
ATOM 2760 C CA . GLY A 1 401 ? 0.358 40.083 -10.849 1.00 44.89 393 GLY A CA 1
ATOM 2761 C C . GLY A 1 401 ? 1.156 41.033 -9.988 1.00 63.66 393 GLY A C 1
ATOM 2762 O O . GLY A 1 401 ? 2.121 40.640 -9.327 1.00 71.28 393 GLY A O 1
ATOM 2763 N N . ARG A 1 402 ? 0.750 42.300 -10.009 1.00 74.07 394 ARG A N 1
ATOM 2764 C CA . ARG A 1 402 ? 1.431 43.303 -9.205 1.00 77.88 394 ARG A CA 1
ATOM 2765 C C . ARG A 1 402 ? 1.080 43.131 -7.727 1.00 85.75 394 ARG A C 1
ATOM 2766 O O . ARG A 1 402 ? 0.048 42.558 -7.362 1.00 80.73 394 ARG A O 1
ATOM 2768 N N . GLU A 1 403 ? 1.970 43.622 -6.869 1.00 100.22 395 GLU A N 1
ATOM 2769 C CA . GLU A 1 403 ? 1.787 43.527 -5.427 1.00 99.30 395 GLU A CA 1
ATOM 2770 C C . GLU A 1 403 ? 0.999 44.733 -4.928 1.00 91.59 395 GLU A C 1
ATOM 2771 O O . GLU A 1 403 ? 1.307 45.876 -5.287 1.00 96.14 395 GLU A O 1
ATOM 2773 N N . SER A 1 404 ? -0.012 44.477 -4.101 1.00 75.40 396 SER A N 1
ATOM 2774 C CA . SER A 1 404 ? -0.881 45.536 -3.603 1.00 72.17 396 SER A CA 1
ATOM 2775 C C . SER A 1 404 ? -1.457 45.115 -2.255 1.00 68.01 396 SER A C 1
ATOM 2776 O O . SER A 1 404 ? -1.106 44.065 -1.708 1.00 70.61 396 SER A O 1
ATOM 2779 N N . GLY A 1 405 ? -2.354 45.943 -1.721 1.00 66.73 397 GLY A N 1
ATOM 2780 C CA . GLY A 1 405 ? -3.050 45.633 -0.495 1.00 64.18 397 GLY A CA 1
ATOM 2781 C C . GLY A 1 405 ? -4.269 44.772 -0.756 1.00 58.41 397 GLY A C 1
ATOM 2782 O O . GLY A 1 405 ? -4.527 44.356 -1.891 1.00 53.53 397 GLY A O 1
ATOM 2783 N N . PRO A 1 406 ? -5.053 44.506 0.290 1.00 58.83 398 PRO A N 1
ATOM 2784 C CA . PRO A 1 406 ? -6.262 43.677 0.130 1.00 56.48 398 PRO A CA 1
ATOM 2785 C C . PRO A 1 406 ? -7.239 44.287 -0.869 1.00 59.88 398 PRO A C 1
ATOM 2786 O O . PRO A 1 406 ? -7.616 45.457 -0.764 1.00 55.89 398 PRO A O 1
ATOM 2790 N N . LYS A 1 407 ? -7.643 43.481 -1.848 1.00 62.16 399 LYS A N 1
ATOM 2791 C CA . LYS A 1 407 ? -8.564 43.930 -2.882 1.00 63.62 399 LYS A CA 1
ATOM 2792 C C . LYS A 1 407 ? -10.013 43.844 -2.398 1.00 64.32 399 LYS A C 1
ATOM 2793 O O . LYS A 1 407 ? -10.330 43.151 -1.423 1.00 53.38 399 LYS A O 1
ATOM 2799 N N . ARG A 1 408 ? -10.896 44.575 -3.099 1.00 61.89 400 ARG A N 1
ATOM 2800 C CA . ARG A 1 408 ? -12.320 44.580 -2.755 1.00 48.55 400 ARG A CA 1
ATOM 2801 C C . ARG A 1 408 ? -12.900 43.175 -2.795 1.00 51.95 400 ARG A C 1
ATOM 2802 O O . ARG A 1 408 ? -13.704 42.800 -1.932 1.00 52.83 400 ARG A O 1
ATOM 2804 N N . ARG A 1 409 ? -12.484 42.377 -3.784 1.00 52.27 401 ARG A N 1
ATOM 2805 C CA . ARG A 1 409 ? -12.966 41.007 -3.904 1.00 47.71 401 ARG A CA 1
ATOM 2806 C C . ARG A 1 409 ? -12.379 40.121 -2.815 1.00 51.83 401 ARG A C 1
ATOM 2807 O O . ARG A 1 409 ? -13.068 39.238 -2.289 1.00 58.23 401 ARG A O 1
ATOM 2815 N N . GLU A 1 410 ? -11.107 40.342 -2.463 1.00 44.98 402 GLU A N 1
ATOM 2816 C CA . GLU A 1 410 ? -10.504 39.589 -1.367 1.00 39.99 402 GLU A CA 1
ATOM 2817 C C . GLU A 1 410 ? -11.227 39.876 -0.062 1.00 37.47 402 GLU A C 1
ATOM 2818 O O . GLU A 1 410 ? -11.452 38.971 0.754 1.00 43.83 402 GLU A O 1
ATOM 2824 N N . ILE A 1 411 ? -11.589 41.140 0.153 1.00 38.85 403 ILE A N 1
ATOM 2825 C CA . ILE A 1 411 ? -12.280 41.513 1.374 1.00 33.50 403 ILE A CA 1
ATOM 2826 C C . ILE A 1 411 ? -13.659 40.869 1.405 1.00 33.34 403 ILE A C 1
ATOM 2827 O O . ILE A 1 411 ? -14.079 40.325 2.434 1.00 27.57 403 ILE A O 1
ATOM 2832 N N . GLY A 1 412 ? -14.354 40.870 0.261 1.00 32.95 404 GLY A N 1
ATOM 2833 C CA . GLY A 1 412 ? -15.670 40.257 0.192 1.00 24.86 404 GLY A CA 1
ATOM 2834 C C . GLY A 1 412 ? -15.636 38.753 0.415 1.00 31.73 404 GLY A C 1
ATOM 2835 O O . GLY A 1 412 ? -16.425 38.217 1.199 1.00 37.49 404 GLY A O 1
ATOM 2836 N N . HIS A 1 413 ? -14.699 38.056 -0.238 1.00 26.99 405 HIS A N 1
ATOM 2837 C CA . HIS A 1 413 ? -14.649 36.598 -0.110 1.00 24.67 405 HIS A CA 1
ATOM 2838 C C . HIS A 1 413 ? -14.299 36.185 1.315 1.00 34.14 405 HIS A C 1
ATOM 2839 O O . HIS A 1 413 ? -14.872 35.224 1.846 1.00 33.75 405 HIS A O 1
ATOM 2846 N N . GLY A 1 414 ? -13.380 36.909 1.958 1.00 31.30 406 GLY A N 1
ATOM 2847 C CA . GLY A 1 414 ? -13.063 36.596 3.339 1.00 28.99 406 GLY A CA 1
ATOM 2848 C C . GLY A 1 414 ? -14.257 36.790 4.252 1.00 34.47 406 GLY A C 1
ATOM 2849 O O . GLY A 1 414 ? -14.544 35.948 5.111 1.00 41.12 406 GLY A O 1
ATOM 2850 N N . ARG A 1 415 ? -14.995 37.883 4.047 1.00 27.87 407 ARG A N 1
ATOM 2851 C CA . ARG A 1 415 ? -16.164 38.168 4.866 1.00 28.43 407 ARG A CA 1
ATOM 2852 C C . ARG A 1 415 ? -17.264 37.122 4.666 1.00 28.94 407 ARG A C 1
ATOM 2853 O O . ARG A 1 415 ? -17.958 36.759 5.622 1.00 25.22 407 ARG A O 1
ATOM 2861 N N . LEU A 1 416 ? -17.450 36.633 3.436 1.00 28.60 408 LEU A N 1
ATOM 2862 C CA . LEU A 1 416 ? -18.422 35.566 3.218 1.00 23.64 408 LEU A CA 1
ATOM 2863 C C . LEU A 1 416 ? -17.993 34.274 3.909 1.00 33.99 408 LEU A C 1
ATOM 2864 O O . LEU A 1 416 ? -18.812 33.610 4.560 1.00 33.37 408 LEU A O 1
ATOM 2869 N N . ALA A 1 417 ? -16.715 33.903 3.789 1.00 25.17 409 ALA A N 1
ATOM 2870 C CA . ALA A 1 417 ? -16.231 32.716 4.489 1.00 30.31 409 ALA A CA 1
ATOM 2871 C C . ALA A 1 417 ? -16.338 32.898 6.000 1.00 30.57 409 ALA A C 1
ATOM 2872 O O . ALA A 1 417 ? -16.629 31.942 6.729 1.00 35.56 409 ALA A O 1
ATOM 2874 N N . ARG A 1 418 ? -16.083 34.114 6.489 1.00 28.13 410 ARG A N 1
ATOM 2875 C CA . ARG A 1 418 ? -16.320 34.402 7.900 1.00 29.76 410 ARG A CA 1
ATOM 2876 C C . ARG A 1 418 ? -17.788 34.187 8.268 1.00 30.87 410 ARG A C 1
ATOM 2877 O O . ARG A 1 418 ? -18.098 33.622 9.323 1.00 31.45 410 ARG A O 1
ATOM 2885 N N . ARG A 1 419 ? -18.709 34.611 7.398 1.00 28.54 411 ARG A N 1
ATOM 2886 C CA . ARG A 1 419 ? -20.123 34.377 7.671 1.00 32.33 411 ARG A CA 1
ATOM 2887 C C . ARG A 1 419 ? -20.433 32.886 7.755 1.00 32.71 411 ARG A C 1
ATOM 2888 O O . ARG A 1 419 ? -21.254 32.460 8.581 1.00 30.12 411 ARG A O 1
ATOM 2896 N N . GLY A 1 420 ? -19.762 32.073 6.934 1.00 26.88 412 GLY A N 1
ATOM 2897 C CA . GLY A 1 420 ? -19.990 30.641 6.954 1.00 24.67 412 GLY A CA 1
ATOM 2898 C C . GLY A 1 420 ? -19.477 29.943 8.195 1.00 38.43 412 GLY A C 1
ATOM 2899 O O . GLY A 1 420 ? -19.878 28.812 8.466 1.00 37.07 412 GLY A O 1
ATOM 2900 N N . VAL A 1 421 ? -18.598 30.585 8.951 1.00 31.14 413 VAL A N 1
ATOM 2901 C CA . VAL A 1 421 ? -18.010 29.973 10.132 1.00 31.66 413 VAL A CA 1
ATOM 2902 C C . VAL A 1 421 ? -18.598 30.543 11.420 1.00 34.65 413 VAL A C 1
ATOM 2903 O O . VAL A 1 421 ? -18.625 29.832 12.440 1.00 38.00 413 VAL A O 1
ATOM 2907 N N . GLN A 1 422 ? -19.169 31.750 11.368 1.00 30.61 414 GLN A N 1
ATOM 2908 C CA . GLN A 1 422 ? -19.495 32.530 12.559 1.00 32.01 414 GLN A CA 1
ATOM 2909 C C . GLN A 1 422 ? -20.395 31.766 13.525 1.00 36.79 414 GLN A C 1
ATOM 2910 O O . GLN A 1 422 ? -20.141 31.747 14.736 1.00 38.94 414 GLN A O 1
ATOM 2916 N N . ALA A 1 423 ? -21.479 31.163 13.019 1.00 34.59 415 ALA A N 1
ATOM 2917 C CA . ALA A 1 423 ? -22.486 30.604 13.922 1.00 35.98 415 ALA A CA 1
ATOM 2918 C C . ALA A 1 423 ? -21.955 29.442 14.761 1.00 37.36 415 ALA A C 1
ATOM 2919 O O . ALA A 1 423 ? -22.491 29.179 15.840 1.00 38.93 415 ALA A O 1
ATOM 2921 N N . VAL A 1 424 ? -20.923 28.724 14.298 1.00 37.66 416 VAL A N 1
ATOM 2922 C CA . VAL A 1 424 ? -20.443 27.563 15.043 1.00 40.52 416 VAL A CA 1
ATOM 2923 C C . VAL A 1 424 ? -19.245 27.883 15.920 1.00 40.33 416 VAL A C 1
ATOM 2924 O O . VAL A 1 424 ? -18.719 26.974 16.581 1.00 49.92 416 VAL A O 1
ATOM 2928 N N . LEU A 1 425 ? -18.799 29.138 15.960 1.00 31.24 417 LEU A N 1
ATOM 2929 C CA . LEU A 1 425 ? -17.695 29.491 16.842 1.00 34.91 417 LEU A CA 1
ATOM 2930 C C . LEU A 1 425 ? -18.138 29.421 18.303 1.00 37.07 417 LEU A C 1
ATOM 2931 O O . LEU A 1 425 ? -19.284 29.737 18.626 1.00 43.14 417 LEU A O 1
ATOM 2936 N N . PRO A 1 426 ? -17.246 29.021 19.205 1.00 34.29 418 PRO A N 1
ATOM 2937 C CA . PRO A 1 426 ? -17.600 29.009 20.630 1.00 32.72 418 PRO A CA 1
ATOM 2938 C C . PRO A 1 426 ? -17.755 30.421 21.157 1.00 39.18 418 PRO A C 1
ATOM 2939 O O . PRO A 1 426 ? -17.105 31.357 20.689 1.00 42.85 418 PRO A O 1
ATOM 2943 N N . ALA A 1 427 ? -18.628 30.566 22.148 1.00 44.21 419 ALA A N 1
ATOM 2944 C CA . ALA A 1 427 ? -18.787 31.847 22.818 1.00 45.22 419 ALA A CA 1
ATOM 2945 C C . ALA A 1 427 ? -17.496 32.233 23.537 1.00 50.18 419 ALA A C 1
ATOM 2946 O O . ALA A 1 427 ? -16.785 31.376 24.070 1.00 59.37 419 ALA A O 1
ATOM 2948 N N . ALA A 1 428 ? -17.202 33.539 23.559 1.00 45.48 420 ALA A N 1
ATOM 2949 C CA . ALA A 1 428 ? -15.944 34.026 24.124 1.00 50.25 420 ALA A CA 1
ATOM 2950 C C . ALA A 1 428 ? -15.789 33.658 25.598 1.00 62.02 420 ALA A C 1
ATOM 2951 O O . ALA A 1 428 ? -14.677 33.352 26.048 1.00 68.71 420 ALA A O 1
ATOM 2953 N N . ASP A 1 429 ? -16.882 33.686 26.370 1.00 58.66 421 ASP A N 1
ATOM 2954 C CA . ASP A 1 429 ? -16.778 33.336 27.786 1.00 57.08 421 ASP A CA 1
ATOM 2955 C C . ASP A 1 429 ? -16.532 31.849 28.011 1.00 55.11 421 ASP A C 1
ATOM 2956 O O . ASP A 1 429 ? -16.253 31.448 29.143 1.00 62.21 421 ASP A O 1
ATOM 2961 N N . ARG A 1 430 ? -16.666 31.023 26.980 1.00 52.15 422 ARG A N 1
ATOM 2962 C CA . ARG A 1 430 ? -16.340 29.610 27.087 1.00 54.75 422 ARG A CA 1
ATOM 2963 C C . ARG A 1 430 ? -15.020 29.266 26.417 1.00 50.67 422 ARG A C 1
ATOM 2964 O O . ARG A 1 430 ? -14.420 28.237 26.747 1.00 56.03 422 ARG A O 1
ATOM 2966 N N . PHE A 1 431 ? -14.548 30.109 25.501 1.00 45.30 423 PHE A N 1
ATOM 2967 C CA . PHE A 1 431 ? -13.274 29.897 24.820 1.00 43.58 423 PHE A CA 1
ATOM 2968 C C . PHE A 1 431 ? -12.617 31.259 24.672 1.00 44.21 423 PHE A C 1
ATOM 2969 O O . PHE A 1 431 ? -12.776 31.934 23.649 1.00 47.94 423 PHE A O 1
ATOM 2977 N N . PRO A 1 432 ? -11.852 31.694 25.687 1.00 45.97 424 PRO A N 1
ATOM 2978 C CA . PRO A 1 432 ? -11.422 33.091 25.798 1.00 47.58 424 PRO A CA 1
ATOM 2979 C C . PRO A 1 432 ? -10.150 33.409 25.024 1.00 52.03 424 PRO A C 1
ATOM 2980 O O . PRO A 1 432 ? -9.169 33.908 25.581 1.00 62.05 424 PRO A O 1
ATOM 2984 N N . TYR A 1 433 ? -10.142 33.103 23.741 1.00 46.09 425 TYR A N 1
ATOM 2985 C CA . TYR A 1 433 ? -8.985 33.384 22.915 1.00 42.33 425 TYR A CA 1
ATOM 2986 C C . TYR A 1 433 ? -9.403 34.265 21.754 1.00 44.34 425 TYR A C 1
ATOM 2987 O O . TYR A 1 433 ? -10.535 34.184 21.269 1.00 47.78 425 TYR A O 1
ATOM 2996 N N . VAL A 1 434 ? -8.481 35.126 21.334 1.00 42.28 426 VAL A N 1
ATOM 2997 C CA . VAL A 1 434 ? -8.590 35.747 20.025 1.00 39.13 426 VAL A CA 1
ATOM 2998 C C . VAL A 1 434 ? -8.268 34.700 18.970 1.00 37.02 426 VAL A C 1
ATOM 2999 O O . VAL A 1 434 ? -7.336 33.899 19.133 1.00 35.84 426 VAL A O 1
ATOM 3003 N N . ILE A 1 435 ? -9.049 34.684 17.894 1.00 34.84 427 ILE A N 1
ATOM 3004 C CA . ILE A 1 435 ? -8.912 33.706 16.821 1.00 33.92 427 ILE A CA 1
ATOM 3005 C C . ILE A 1 435 ? -8.681 34.454 15.523 1.00 35.42 427 ILE A C 1
ATOM 3006 O O . ILE A 1 435 ? -9.520 35.268 15.121 1.00 44.28 427 ILE A O 1
ATOM 3011 N N . ARG A 1 436 ? -7.562 34.182 14.859 1.00 24.57 428 ARG A N 1
ATOM 3012 C CA . ARG A 1 436 ? -7.341 34.700 13.513 1.00 28.74 428 ARG A CA 1
ATOM 3013 C C . ARG A 1 436 ? -7.200 33.534 12.538 1.00 30.01 428 ARG A C 1
ATOM 3014 O O . ARG A 1 436 ? -6.339 32.662 12.711 1.00 25.39 428 ARG A O 1
ATOM 3022 N N . ILE A 1 437 ? -8.049 33.518 11.519 1.00 26.87 429 ILE A N 1
ATOM 3023 C CA . ILE A 1 437 ? -7.973 32.538 10.451 1.00 22.21 429 ILE A CA 1
ATOM 3024 C C . ILE A 1 437 ? -7.426 33.235 9.221 1.00 29.86 429 ILE A C 1
ATOM 3025 O O . ILE A 1 437 ? -7.814 34.369 8.916 1.00 33.11 429 ILE A O 1
ATOM 3030 N N . VAL A 1 438 ? -6.495 32.577 8.542 1.00 25.20 430 VAL A N 1
ATOM 3031 C CA . VAL A 1 438 ? -5.964 33.052 7.273 1.00 26.78 430 VAL A CA 1
ATOM 3032 C C . VAL A 1 438 ? -6.232 31.975 6.243 1.00 31.56 430 VAL A C 1
ATOM 3033 O O . VAL A 1 438 ? -5.955 30.796 6.488 1.00 37.82 430 VAL A O 1
ATOM 3037 N N . SER A 1 439 ? -6.791 32.366 5.108 1.00 30.39 431 SER A N 1
ATOM 3038 C CA . SER A 1 439 ? -6.966 31.444 4.001 1.00 26.64 431 SER A CA 1
ATOM 3039 C C . SER A 1 439 ? -6.058 31.911 2.880 1.00 21.76 431 SER A C 1
ATOM 3040 O O . SER A 1 439 ? -6.287 32.972 2.291 1.00 32.76 431 SER A O 1
ATOM 3043 N N . ASP A 1 440 ? -5.028 31.122 2.595 1.00 21.13 432 ASP A N 1
ATOM 3044 C CA . ASP A 1 440 ? -4.142 31.366 1.463 1.00 24.88 432 ASP A CA 1
ATOM 3045 C C . ASP A 1 440 ? -4.599 30.474 0.316 1.00 27.77 432 ASP A C 1
ATOM 3046 O O . ASP A 1 440 ? -4.449 29.244 0.375 1.00 30.15 432 ASP A O 1
ATOM 3051 N N . ILE A 1 441 ? -5.180 31.090 -0.714 1.00 23.06 433 ILE A N 1
ATOM 3052 C CA . ILE A 1 441 ? -5.598 30.354 -1.902 1.00 23.32 433 ILE A CA 1
ATOM 3053 C C . ILE A 1 441 ? -4.340 29.949 -2.669 1.00 28.33 433 ILE A C 1
ATOM 3054 O O . ILE A 1 441 ? -3.607 30.798 -3.183 1.00 27.99 433 ILE A O 1
ATOM 3059 N N . THR A 1 442 ? -4.083 28.645 -2.749 1.00 24.42 434 THR A N 1
ATOM 3060 C CA . THR A 1 442 ? -2.903 28.153 -3.446 1.00 25.36 434 THR A CA 1
ATOM 3061 C C . THR A 1 442 ? -3.214 27.678 -4.854 1.00 30.41 434 THR A C 1
ATOM 3062 O O . THR A 1 442 ? -2.290 27.511 -5.660 1.00 35.89 434 THR A O 1
ATOM 3066 N N . GLU A 1 443 ? -4.493 27.471 -5.157 1.00 23.43 435 GLU A N 1
ATOM 3067 C CA . GLU A 1 443 ? -4.976 27.050 -6.464 1.00 26.79 435 GLU A CA 1
ATOM 3068 C C . GLU A 1 443 ? -6.395 27.563 -6.563 1.00 27.94 435 GLU A C 1
ATOM 3069 O O . GLU A 1 443 ? -7.135 27.508 -5.578 1.00 26.86 435 GLU A O 1
ATOM 3075 N N . SER A 1 444 ? -6.782 28.064 -7.729 1.00 32.28 436 SER A N 1
ATOM 3076 C CA . SER A 1 444 ? -8.149 28.529 -7.896 1.00 28.39 436 SER A CA 1
ATOM 3077 C C . SER A 1 444 ? -8.743 28.022 -9.200 1.00 27.27 436 SER A C 1
ATOM 3078 O O . SER A 1 444 ? -8.170 28.230 -10.271 1.00 29.91 436 SER A O 1
ATOM 3081 N N . ASN A 1 445 ? -9.924 27.410 -9.112 1.00 31.80 437 ASN A N 1
ATOM 3082 C CA . ASN A 1 445 ? -10.705 27.087 -10.302 1.00 30.30 437 ASN A CA 1
ATOM 3083 C C . ASN A 1 445 ? -12.179 26.947 -9.939 1.00 35.15 437 ASN A C 1
ATOM 3084 O O . ASN A 1 445 ? -12.838 25.972 -10.318 1.00 39.58 437 ASN A O 1
ATOM 3089 N N . GLY A 1 446 ? -12.708 27.910 -9.194 1.00 30.34 438 GLY A N 1
ATOM 3090 C CA . GLY A 1 446 ? -14.094 27.811 -8.791 1.00 34.77 438 GLY A CA 1
ATOM 3091 C C . GLY A 1 446 ? -14.276 27.877 -7.292 1.00 37.75 438 GLY A C 1
ATOM 3092 O O . GLY A 1 446 ? -13.913 26.944 -6.569 1.00 34.14 438 GLY A O 1
ATOM 3093 N N . SER A 1 447 ? -14.888 28.971 -6.842 1.00 38.62 439 SER A N 1
ATOM 3094 C CA . SER A 1 447 ? -14.995 29.402 -5.448 1.00 43.31 439 SER A CA 1
ATOM 3095 C C . SER A 1 447 ? -13.931 28.893 -4.489 1.00 40.09 439 SER A C 1
ATOM 3096 O O . SER A 1 447 ? -14.103 27.879 -3.798 1.00 37.37 439 SER A O 1
ATOM 3099 N N . SER A 1 448 ? -12.845 29.644 -4.424 1.00 32.02 440 SER A N 1
ATOM 3100 C CA . SER A 1 448 ? -11.933 29.545 -3.307 1.00 39.37 440 SER A CA 1
ATOM 3101 C C . SER A 1 448 ? -12.587 29.974 -1.993 1.00 34.66 440 SER A C 1
ATOM 3102 O O . SER A 1 448 ? -12.130 29.566 -0.919 1.00 33.33 440 SER A O 1
ATOM 3105 N N . SER A 1 449 ? -13.648 30.783 -2.044 1.00 27.65 441 SER A N 1
ATOM 3106 C CA . SER A 1 449 ? -14.252 31.240 -0.798 1.00 29.80 441 SER A CA 1
ATOM 3107 C C . SER A 1 449 ? -14.930 30.089 -0.069 1.00 31.24 441 SER A C 1
ATOM 3108 O O . SER A 1 449 ? -14.923 30.050 1.166 1.00 36.29 441 SER A O 1
ATOM 3111 N N . MET A 1 450 ? -15.529 29.144 -0.809 1.00 26.05 442 MET A N 1
ATOM 3112 C CA . MET A 1 450 ? -16.119 27.986 -0.142 1.00 28.41 442 MET A CA 1
ATOM 3113 C C . MET A 1 450 ? -15.049 26.988 0.281 1.00 31.84 442 MET A C 1
ATOM 3114 O O . MET A 1 450 ? -15.194 26.328 1.319 1.00 28.00 442 MET A O 1
ATOM 3119 N N . ALA A 1 451 ? -13.968 26.874 -0.500 1.00 23.16 443 ALA A N 1
ATOM 3120 C CA . ALA A 1 451 ? -12.806 26.139 -0.022 1.00 26.07 443 ALA A CA 1
ATOM 3121 C C . ALA A 1 451 ? -12.312 26.717 1.296 1.00 31.66 443 ALA A C 1
ATOM 3122 O O . ALA A 1 451 ? -11.909 25.966 2.195 1.00 31.26 443 ALA A O 1
ATOM 3124 N N . SER A 1 452 ? -12.384 28.052 1.444 1.00 26.12 444 SER A N 1
ATOM 3125 C CA . SER A 1 452 ? -11.918 28.700 2.669 1.00 27.66 444 SER A CA 1
ATOM 3126 C C . SER A 1 452 ? -12.786 28.331 3.863 1.00 30.35 444 SER A C 1
ATOM 3127 O O . SER A 1 452 ? -12.278 28.190 4.984 1.00 22.45 444 SER A O 1
ATOM 3130 N N . VAL A 1 453 ? -14.101 28.213 3.655 1.00 25.14 445 VAL A N 1
ATOM 3131 C CA . VAL A 1 453 ? -14.988 27.797 4.741 1.00 27.34 445 VAL A CA 1
ATOM 3132 C C . VAL A 1 453 ? -14.568 26.427 5.261 1.00 32.69 445 VAL A C 1
ATOM 3133 O O . VAL A 1 453 ? -14.392 26.226 6.472 1.00 28.38 445 VAL A O 1
ATOM 3137 N N . CYS A 1 454 ? -14.410 25.463 4.348 1.00 30.35 446 CYS A N 1
ATOM 3138 C CA . CYS A 1 454 ? -14.048 24.104 4.741 1.00 27.17 446 CYS A CA 1
ATOM 3139 C C . CYS A 1 454 ? -12.700 24.086 5.457 1.00 31.60 446 CYS A C 1
ATOM 3140 O O . CYS A 1 454 ? -12.547 23.450 6.510 1.00 27.44 446 CYS A O 1
ATOM 3143 N N . GLY A 1 455 ? -11.707 24.778 4.885 1.00 30.60 447 GLY A N 1
ATOM 3144 C CA . GLY A 1 455 ? -10.384 24.814 5.489 1.00 30.79 447 GLY A CA 1
ATOM 3145 C C . GLY A 1 455 ? -10.361 25.515 6.835 1.00 32.00 447 GLY A C 1
ATOM 3146 O O . GLY A 1 455 ? -9.620 25.111 7.733 1.00 35.87 447 GLY A O 1
ATOM 3147 N N . ALA A 1 456 ? -11.181 26.562 7.003 1.00 28.47 448 ALA A N 1
ATOM 3148 C CA . ALA A 1 456 ? -11.307 27.207 8.311 1.00 30.92 448 ALA A CA 1
ATOM 3149 C C . ALA A 1 456 ? -11.906 26.252 9.335 1.00 32.25 448 ALA A C 1
ATOM 3150 O O . ALA A 1 456 ? -11.412 26.150 10.465 1.00 32.38 448 ALA A O 1
ATOM 3152 N N . SER A 1 457 ? -12.970 25.538 8.953 1.00 31.90 449 SER A N 1
ATOM 3153 C CA . SER A 1 457 ? -13.554 24.537 9.843 1.00 33.90 449 SER A CA 1
ATOM 3154 C C . SER A 1 457 ? -12.513 23.495 10.247 1.00 29.68 449 SER A C 1
ATOM 3155 O O . SER A 1 457 ? -12.370 23.166 11.432 1.00 27.71 449 SER A O 1
ATOM 3158 N N . LEU A 1 458 ? -11.763 22.977 9.270 1.00 35.68 450 LEU A N 1
ATOM 3159 C CA . LEU A 1 458 ? -10.764 21.947 9.558 1.00 34.05 450 LEU A CA 1
ATOM 3160 C C . LEU A 1 458 ? -9.660 22.482 10.461 1.00 35.53 450 LEU A C 1
ATOM 3161 O O . LEU A 1 458 ? -9.290 21.843 11.454 1.00 29.43 450 LEU A O 1
ATOM 3166 N N . SER A 1 459 ? -9.120 23.664 10.131 1.00 33.00 451 SER A N 1
ATOM 3167 C CA . SER A 1 459 ? -7.987 24.190 10.885 1.00 32.02 451 SER A CA 1
ATOM 3168 C C . SER A 1 459 ? -8.396 24.615 12.287 1.00 32.08 451 SER A C 1
ATOM 3169 O O . SER A 1 459 ? -7.583 24.518 13.218 1.00 30.49 451 SER A O 1
ATOM 3172 N N . LEU A 1 460 ? -9.645 25.065 12.461 1.00 28.72 452 LEU A N 1
ATOM 3173 C CA . LEU A 1 460 ? -10.144 25.379 13.796 1.00 30.86 452 LEU A CA 1
ATOM 3174 C C . LEU A 1 460 ? -10.110 24.145 14.693 1.00 36.13 452 LEU A C 1
ATOM 3175 O O . LEU A 1 460 ? -9.608 24.190 15.824 1.00 33.64 452 LEU A O 1
ATOM 3180 N N . MET A 1 461 ? -10.636 23.026 14.194 1.00 37.31 453 MET A N 1
ATOM 3181 C CA . MET A 1 461 ? -10.617 21.792 14.969 1.00 40.85 453 MET A CA 1
ATOM 3182 C C . MET A 1 461 ? -9.189 21.314 15.196 1.00 35.80 453 MET A C 1
ATOM 3183 O O . MET A 1 461 ? -8.861 20.827 16.286 1.00 39.90 453 MET A O 1
ATOM 3188 N N . ASP A 1 462 ? -8.318 21.476 14.193 1.00 34.82 454 ASP A N 1
ATOM 3189 C CA . ASP A 1 462 ? -6.919 21.076 14.352 1.00 36.03 454 ASP A CA 1
ATOM 3190 C C . ASP A 1 462 ? -6.237 21.861 15.467 1.00 37.62 454 ASP A C 1
ATOM 3191 O O . ASP A 1 462 ? -5.403 21.309 16.199 1.00 38.08 454 ASP A O 1
ATOM 3196 N N . ALA A 1 463 ? -6.607 23.132 15.639 1.00 36.34 455 ALA A N 1
ATOM 3197 C CA . ALA A 1 463 ? -6.071 23.944 16.722 1.00 39.21 455 ALA A CA 1
ATOM 3198 C C . ALA A 1 463 ? -6.707 23.626 18.066 1.00 39.42 455 ALA A C 1
ATOM 3199 O O . ALA A 1 463 ? -6.213 24.100 19.092 1.00 44.82 455 ALA A O 1
ATOM 3201 N N . GLY A 1 464 ? -7.775 22.837 18.095 1.00 35.72 456 GLY A N 1
ATOM 3202 C CA . GLY A 1 464 ? -8.457 22.554 19.338 1.00 32.67 456 GLY A CA 1
ATOM 3203 C C . GLY A 1 464 ? -9.585 23.506 19.661 1.00 38.97 456 GLY A C 1
ATOM 3204 O O . GLY A 1 464 ? -10.011 23.575 20.822 1.00 37.16 456 GLY A O 1
ATOM 3205 N N . VAL A 1 465 ? -10.065 24.263 18.683 1.00 28.61 457 VAL A N 1
ATOM 3206 C CA . VAL A 1 465 ? -11.163 25.191 18.921 1.00 34.65 457 VAL A CA 1
ATOM 3207 C C . VAL A 1 465 ? -12.465 24.400 18.903 1.00 36.89 457 VAL A C 1
ATOM 3208 O O . VAL A 1 465 ? -12.854 23.878 17.851 1.00 38.23 457 VAL A O 1
ATOM 3212 N N . PRO A 1 466 ? -13.172 24.280 20.026 1.00 38.69 458 PRO A N 1
ATOM 3213 C CA . PRO A 1 466 ? -14.410 23.481 20.028 1.00 36.77 458 PRO A CA 1
ATOM 3214 C C . PRO A 1 466 ? -15.494 24.184 19.222 1.00 34.62 458 PRO A C 1
ATOM 3215 O O . PRO A 1 466 ? -15.916 25.287 19.566 1.00 46.83 458 PRO A O 1
ATOM 3219 N N . LEU A 1 467 ? -15.923 23.553 18.132 1.00 38.77 459 LEU A N 1
ATOM 3220 C CA . LEU A 1 467 ? -16.988 24.070 17.284 1.00 36.19 459 LEU A CA 1
ATOM 3221 C C . LEU A 1 467 ? -18.323 23.437 17.650 1.00 39.18 459 LEU A C 1
ATOM 3222 O O . LEU A 1 467 ? -18.390 22.305 18.133 1.00 43.08 459 LEU A O 1
ATOM 3227 N N . LYS A 1 468 ? -19.389 24.190 17.407 1.00 41.87 460 LYS A N 1
ATOM 3228 C CA . LYS A 1 468 ? -20.736 23.658 17.562 1.00 39.64 460 LYS A CA 1
ATOM 3229 C C . LYS A 1 468 ? -20.964 22.475 16.623 1.00 38.85 460 LYS A C 1
ATOM 3230 O O . LYS A 1 468 ? -21.643 21.502 16.980 1.00 41.07 460 LYS A O 1
ATOM 3236 N N . ALA A 1 469 ? -20.408 22.553 15.421 1.00 35.57 461 ALA A N 1
ATOM 3237 C CA . ALA A 1 469 ? -20.458 21.521 14.394 1.00 32.34 461 ALA A CA 1
ATOM 3238 C C . ALA A 1 469 ? -19.495 21.928 13.278 1.00 44.56 461 ALA A C 1
ATOM 3239 O O . ALA A 1 469 ? -19.217 23.111 13.109 1.00 34.60 461 ALA A O 1
ATOM 3241 N N . PRO A 1 470 ? -18.997 20.976 12.498 1.00 45.14 462 PRO A N 1
ATOM 3242 C CA . PRO A 1 470 ? -18.206 21.352 11.320 1.00 32.86 462 PRO A CA 1
ATOM 3243 C C . PRO A 1 470 ? -19.086 21.975 10.241 1.00 33.23 462 PRO A C 1
ATOM 3244 O O . PRO A 1 470 ? -20.286 21.714 10.161 1.00 40.80 462 PRO A O 1
ATOM 3248 N N . VAL A 1 471 ? -18.484 22.836 9.419 1.00 32.65 463 VAL A N 1
ATOM 3249 C CA . VAL A 1 471 ? -19.206 23.514 8.347 1.00 36.86 463 VAL A CA 1
ATOM 3250 C C . VAL A 1 471 ? -18.434 23.362 7.042 1.00 35.85 463 VAL A C 1
ATOM 3251 O O . VAL A 1 471 ? -17.204 23.229 7.026 1.00 31.48 463 VAL A O 1
ATOM 3255 N N . ALA A 1 472 ? -19.179 23.359 5.939 1.00 33.04 464 ALA A N 1
ATOM 3256 C CA . ALA A 1 472 ? -18.603 23.249 4.607 1.00 33.04 464 ALA A CA 1
ATOM 3257 C C . ALA A 1 472 ? -19.331 24.205 3.668 1.00 30.96 464 ALA A C 1
ATOM 3258 O O . ALA A 1 472 ? -20.393 24.745 3.992 1.00 33.00 464 ALA A O 1
ATOM 3260 N N . GLY A 1 473 ? -18.752 24.414 2.488 1.00 30.50 465 GLY A N 1
ATOM 3261 C CA . GLY A 1 473 ? -19.347 25.303 1.515 1.00 29.74 465 GLY A CA 1
ATOM 3262 C C . GLY A 1 473 ? -19.276 24.711 0.124 1.00 32.61 465 GLY A C 1
ATOM 3263 O O . GLY A 1 473 ? -18.442 23.854 -0.178 1.00 36.52 465 GLY A O 1
ATOM 3264 N N . ILE A 1 474 ? -20.174 25.192 -0.726 1.00 26.17 466 ILE A N 1
ATOM 3265 C CA . ILE A 1 474 ? -20.225 24.769 -2.118 1.00 25.32 466 ILE A CA 1
ATOM 3266 C C . ILE A 1 474 ? -20.695 25.956 -2.939 1.00 28.33 466 ILE A C 1
ATOM 3267 O O . ILE A 1 474 ? -21.517 26.761 -2.485 1.00 30.44 466 ILE A O 1
ATOM 3272 N N . ALA A 1 475 ? -20.142 26.084 -4.136 1.00 30.90 467 ALA A N 1
ATOM 3273 C CA . ALA A 1 475 ? -20.511 27.145 -5.058 1.00 29.34 467 ALA A CA 1
ATOM 3274 C C . ALA A 1 475 ? -21.282 26.539 -6.216 1.00 35.33 467 ALA A C 1
ATOM 3275 O O . ALA A 1 475 ? -20.842 25.547 -6.812 1.00 40.20 467 ALA A O 1
ATOM 3277 N N . MET A 1 476 ? -22.419 27.143 -6.535 1.00 35.06 468 MET A N 1
ATOM 3278 C CA . MET A 1 476 ? -23.361 26.599 -7.493 1.00 31.66 468 MET A CA 1
ATOM 3279 C C . MET A 1 476 ? -23.605 27.565 -8.647 1.00 39.76 468 MET A C 1
ATOM 3280 O O . MET A 1 476 ? -23.401 28.781 -8.542 1.00 41.25 468 MET A O 1
ATOM 3285 N N . GLY A 1 477 ? -24.088 27.000 -9.749 1.00 38.40 469 GLY A N 1
ATOM 3286 C CA . GLY A 1 477 ? -24.396 27.782 -10.925 1.00 34.66 469 GLY A CA 1
ATOM 3287 C C . GLY A 1 477 ? -25.727 27.346 -11.498 1.00 40.77 469 GLY A C 1
ATOM 3288 O O . GLY A 1 477 ? -26.212 26.243 -11.238 1.00 42.58 469 GLY A O 1
ATOM 3289 N N . LEU A 1 478 ? -26.349 28.262 -12.226 1.00 47.50 470 LEU A N 1
ATOM 3290 C CA . LEU A 1 478 ? -27.599 27.966 -12.906 1.00 52.54 470 LEU A CA 1
ATOM 3291 C C . LEU A 1 478 ? -27.557 28.535 -14.312 1.00 54.66 470 LEU A C 1
ATOM 3292 O O . LEU A 1 478 ? -27.295 29.727 -14.486 1.00 54.85 470 LEU A O 1
ATOM 3297 N N . VAL A 1 479 ? -27.832 27.688 -15.302 1.00 52.30 471 VAL A N 1
ATOM 3298 C CA . VAL A 1 479 ? -27.969 28.108 -16.691 1.00 49.65 471 VAL A CA 1
ATOM 3299 C C . VAL A 1 479 ? -29.427 27.918 -17.078 1.00 56.25 471 VAL A C 1
ATOM 3300 O O . VAL A 1 479 ? -30.011 26.858 -16.822 1.00 59.27 471 VAL A O 1
ATOM 3304 N N . LYS A 1 480 ? -30.020 28.955 -17.667 1.00 52.12 472 LYS A N 1
ATOM 3305 C CA . LYS A 1 480 ? -31.433 28.957 -18.012 1.00 51.80 472 LYS A CA 1
ATOM 3306 C C . LYS A 1 480 ? -31.643 29.556 -19.392 1.00 58.69 472 LYS A C 1
ATOM 3307 O O . LYS A 1 480 ? -31.025 30.568 -19.741 1.00 58.17 472 LYS A O 1
ATOM 3313 N N . GLU A 1 481 ? -32.501 28.902 -20.182 1.00 57.87 473 GLU A N 1
ATOM 3314 C CA . GLU A 1 481 ? -32.897 29.385 -21.503 1.00 59.52 473 GLU A CA 1
ATOM 3315 C C . GLU A 1 481 ? -34.386 29.119 -21.649 1.00 66.60 473 GLU A C 1
ATOM 3316 O O . GLU A 1 481 ? -34.792 27.966 -21.835 1.00 69.04 473 GLU A O 1
ATOM 3322 N N . GLY A 1 482 ? -35.189 30.174 -21.572 1.00 69.18 474 GLY A N 1
ATOM 3323 C CA . GLY A 1 482 ? -36.629 30.003 -21.619 1.00 71.33 474 GLY A CA 1
ATOM 3324 C C . GLY A 1 482 ? -37.067 29.177 -20.427 1.00 80.43 474 GLY A C 1
ATOM 3325 O O . GLY A 1 482 ? -36.874 29.567 -19.269 1.00 84.61 474 GLY A O 1
ATOM 3326 N N . GLU A 1 483 ? -37.644 28.009 -20.700 1.00 81.08 475 GLU A N 1
ATOM 3327 C CA . GLU A 1 483 ? -38.117 27.107 -19.660 1.00 82.71 475 GLU A CA 1
ATOM 3328 C C . GLU A 1 483 ? -37.150 25.963 -19.397 1.00 77.10 475 GLU A C 1
ATOM 3329 O O . GLU A 1 483 ? -37.398 25.145 -18.504 1.00 79.89 475 GLU A O 1
ATOM 3335 N N . ARG A 1 484 ? -36.065 25.880 -20.159 1.00 65.28 476 ARG A N 1
ATOM 3336 C CA . ARG A 1 484 ? -35.036 24.877 -19.948 1.00 56.85 476 ARG A CA 1
ATOM 3337 C C . ARG A 1 484 ? -34.022 25.438 -18.956 1.00 55.02 476 ARG A C 1
ATOM 3338 O O . ARG A 1 484 ? -33.591 26.593 -19.085 1.00 45.72 476 ARG A O 1
ATOM 3346 N N . PHE A 1 485 ? -33.661 24.641 -17.949 1.00 53.56 477 PHE A N 1
ATOM 3347 C CA . PHE A 1 485 ? -32.649 25.089 -17.002 1.00 50.37 477 PHE A CA 1
ATOM 3348 C C . PHE A 1 485 ? -31.934 23.894 -16.385 1.00 49.82 477 PHE A C 1
ATOM 3349 O O . PHE A 1 485 ? -32.465 22.780 -16.333 1.00 47.37 477 PHE A O 1
ATOM 3357 N N . ALA A 1 486 ? -30.702 24.146 -15.931 1.00 44.71 478 ALA A N 1
ATOM 3358 C CA . ALA A 1 486 ? -29.884 23.155 -15.249 1.00 45.37 478 ALA A CA 1
ATOM 3359 C C . ALA A 1 486 ? -29.157 23.832 -14.099 1.00 46.18 478 ALA A C 1
ATOM 3360 O O . ALA A 1 486 ? -28.668 24.958 -14.241 1.00 43.01 478 ALA A O 1
ATOM 3362 N N . VAL A 1 487 ? -29.114 23.157 -12.955 1.00 39.42 479 VAL A N 1
ATOM 3363 C CA . VAL A 1 487 ? -28.360 23.618 -11.799 1.00 34.22 479 VAL A CA 1
ATOM 3364 C C . VAL A 1 487 ? -27.048 22.852 -11.749 1.00 39.29 479 VAL A C 1
ATOM 3365 O O . VAL A 1 487 ? -27.033 21.617 -11.866 1.00 37.25 479 VAL A O 1
ATOM 3369 N N . LEU A 1 488 ? -25.944 23.581 -11.588 1.00 37.35 480 LEU A N 1
ATOM 3370 C CA . LEU A 1 488 ? -24.605 23.011 -11.624 1.00 37.42 480 LEU A CA 1
ATOM 3371 C C . LEU A 1 488 ? -24.025 22.995 -10.219 1.00 40.44 480 LEU A C 1
ATOM 3372 O O . LEU A 1 488 ? -24.010 24.029 -9.538 1.00 40.48 480 LEU A O 1
ATOM 3377 N N . SER A 1 489 ? -23.566 21.823 -9.782 1.00 34.34 481 SER A N 1
ATOM 3378 C CA . SER A 1 489 ? -22.911 21.694 -8.490 1.00 34.14 481 SER A CA 1
ATOM 3379 C C . SER A 1 489 ? -21.417 21.915 -8.647 1.00 35.73 481 SER A C 1
ATOM 3380 O O . SER A 1 489 ? -20.804 21.410 -9.592 1.00 36.80 481 SER A O 1
ATOM 3383 N N . ASP A 1 490 ? -20.833 22.663 -7.711 1.00 41.26 482 ASP A N 1
ATOM 3384 C CA . ASP A 1 490 ? -19.383 22.840 -7.631 1.00 38.28 482 ASP A CA 1
ATOM 3385 C C . ASP A 1 490 ? -18.804 23.308 -8.974 1.00 37.78 482 ASP A C 1
ATOM 3386 O O . ASP A 1 490 ? -18.107 22.578 -9.691 1.00 33.46 482 ASP A O 1
ATOM 3391 N N . ILE A 1 491 ? -19.136 24.557 -9.308 1.00 33.70 483 ILE A N 1
ATOM 3392 C CA . ILE A 1 491 ? -18.882 25.052 -10.655 1.00 34.71 483 ILE A CA 1
ATOM 3393 C C . ILE A 1 491 ? -17.400 25.326 -10.868 1.00 33.29 483 ILE A C 1
ATOM 3394 O O . ILE A 1 491 ? -16.665 25.706 -9.942 1.00 28.43 483 ILE A O 1
ATOM 3399 N N . LEU A 1 492 ? -16.963 25.121 -12.111 1.00 35.46 484 LEU A N 1
ATOM 3400 C CA . LEU A 1 492 ? -15.620 25.448 -12.558 1.00 37.98 484 LEU A CA 1
ATOM 3401 C C . LEU A 1 492 ? -15.467 26.959 -12.738 1.00 42.11 484 LEU A C 1
ATOM 3402 O O . LEU A 1 492 ? -16.448 27.709 -12.812 1.00 38.22 484 LEU A O 1
ATOM 3407 N N . GLY A 1 493 ? -14.213 27.402 -12.845 1.00 41.33 485 GLY A N 1
ATOM 3408 C CA . GLY A 1 493 ? -13.965 28.800 -13.167 1.00 32.32 485 GLY A CA 1
ATOM 3409 C C . GLY A 1 493 ? -14.686 29.215 -14.433 1.00 30.37 485 GLY A C 1
ATOM 3410 O O . GLY A 1 493 ? -15.308 30.284 -14.493 1.00 28.25 485 GLY A O 1
ATOM 3411 N N . ASP A 1 494 ? -14.676 28.338 -15.439 1.00 29.31 486 ASP A N 1
ATOM 3412 C CA . ASP A 1 494 ? -15.354 28.637 -16.692 1.00 35.55 486 ASP A CA 1
ATOM 3413 C C . ASP A 1 494 ? -16.875 28.643 -16.550 1.00 49.05 486 ASP A C 1
ATOM 3414 O O . ASP A 1 494 ? -17.550 29.422 -17.225 1.00 76.71 486 ASP A O 1
ATOM 3419 N N . GLU A 1 495 ? -17.447 27.834 -15.663 1.00 47.18 487 GLU A N 1
ATOM 3420 C CA . GLU A 1 495 ? -18.900 27.865 -15.581 1.00 35.72 487 GLU A CA 1
ATOM 3421 C C . GLU A 1 495 ? -19.386 29.070 -14.800 1.00 37.28 487 GLU A C 1
ATOM 3422 O O . GLU A 1 495 ? -20.551 29.455 -14.934 1.00 30.36 487 GLU A O 1
ATOM 3428 N N . ASP A 1 496 ? -18.500 29.688 -14.019 1.00 45.53 488 ASP A N 1
ATOM 3429 C CA . ASP A 1 496 ? -18.863 30.891 -13.295 1.00 50.02 488 ASP A CA 1
ATOM 3430 C C . ASP A 1 496 ? -19.055 32.054 -14.252 1.00 50.39 488 ASP A C 1
ATOM 3431 O O . ASP A 1 496 ? -19.872 32.940 -13.983 1.00 45.99 488 ASP A O 1
ATOM 3436 N N . HIS A 1 497 ? -18.311 32.063 -15.367 1.00 65.84 489 HIS A N 1
ATOM 3437 C CA . HIS A 1 497 ? -18.351 33.179 -16.308 1.00 82.80 489 HIS A CA 1
ATOM 3438 C C . HIS A 1 497 ? -19.520 33.079 -17.286 1.00 81.40 489 HIS A C 1
ATOM 3439 O O . HIS A 1 497 ? -19.858 34.085 -17.917 1.00 78.37 489 HIS A O 1
ATOM 3446 N N . LEU A 1 498 ? -20.194 31.917 -17.364 1.00 83.24 490 LEU A N 1
ATOM 3447 C CA . LEU A 1 498 ? -21.343 31.710 -18.252 1.00 78.51 490 LEU A CA 1
ATOM 3448 C C . LEU A 1 498 ? -22.658 31.460 -17.529 1.00 71.57 490 LEU A C 1
ATOM 3449 O O . LEU A 1 498 ? -23.691 31.287 -18.192 1.00 76.28 490 LEU A O 1
ATOM 3454 N N . GLY A 1 499 ? -22.669 31.472 -16.223 1.00 65.39 491 GLY A N 1
ATOM 3455 C CA . GLY A 1 499 ? -23.906 31.231 -15.535 1.00 59.69 491 GLY A CA 1
ATOM 3456 C C . GLY A 1 499 ? -24.777 32.465 -15.482 1.00 65.66 491 GLY A C 1
ATOM 3457 O O . GLY A 1 499 ? -24.306 33.601 -15.519 1.00 72.69 491 GLY A O 1
ATOM 3458 N N . ASP A 1 500 ? -26.083 32.223 -15.423 1.00 64.62 492 ASP A N 1
ATOM 3459 C CA . ASP A 1 500 ? -27.057 33.294 -15.269 1.00 59.91 492 ASP A CA 1
ATOM 3460 C C . ASP A 1 500 ? -27.390 33.547 -13.813 1.00 57.98 492 ASP A C 1
ATOM 3461 O O . ASP A 1 500 ? -27.918 34.610 -13.476 1.00 55.73 492 ASP A O 1
ATOM 3466 N N . MET A 1 501 ? -27.100 32.578 -12.960 1.00 63.00 493 MET A N 1
ATOM 3467 C CA . MET A 1 501 ? -27.236 32.683 -11.522 1.00 63.86 493 MET A CA 1
ATOM 3468 C C . MET A 1 501 ? -26.043 31.979 -10.911 1.00 57.41 493 MET A C 1
ATOM 3469 O O . MET A 1 501 ? -25.698 30.869 -11.326 1.00 66.08 493 MET A O 1
ATOM 3474 N N . ASP A 1 502 ? -25.392 32.634 -9.966 1.00 42.40 494 ASP A N 1
ATOM 3475 C CA . ASP A 1 502 ? -24.317 32.017 -9.207 1.00 43.93 494 ASP A CA 1
ATOM 3476 C C . ASP A 1 502 ? -24.683 32.137 -7.734 1.00 42.14 494 ASP A C 1
ATOM 3477 O O . ASP A 1 502 ? -25.228 33.161 -7.314 1.00 45.46 494 ASP A O 1
ATOM 3482 N N . PHE A 1 503 ? -24.524 31.054 -6.977 1.00 36.34 495 PHE A N 1
ATOM 3483 C CA . PHE A 1 503 ? -24.918 31.143 -5.580 1.00 36.25 495 PHE A CA 1
ATOM 3484 C C . PHE A 1 503 ? -24.083 30.198 -4.736 1.00 33.81 495 PHE A C 1
ATOM 3485 O O . PHE A 1 503 ? -23.676 29.125 -5.186 1.00 34.26 495 PHE A O 1
ATOM 3493 N N . LYS A 1 504 ? -23.861 30.601 -3.492 1.00 28.92 496 LYS A N 1
ATOM 3494 C CA . LYS A 1 504 ? -22.960 29.891 -2.605 1.00 28.04 496 LYS A CA 1
ATOM 3495 C C . LYS A 1 504 ? -23.659 29.661 -1.282 1.00 25.92 496 LYS A C 1
ATOM 3496 O O . LYS A 1 504 ? -24.283 30.575 -0.735 1.00 32.27 496 LYS A O 1
ATOM 3502 N N . VAL A 1 505 ? -23.547 28.439 -0.775 1.00 29.48 497 VAL A N 1
ATOM 3503 C CA . VAL A 1 505 ? -24.174 28.031 0.466 1.00 26.18 497 VAL A CA 1
ATOM 3504 C C . VAL A 1 505 ? -23.094 27.420 1.335 1.00 36.02 497 VAL A C 1
ATOM 3505 O O . VAL A 1 505 ? -22.307 26.588 0.868 1.00 25.29 497 VAL A O 1
ATOM 3509 N N . ALA A 1 506 ? -23.042 27.850 2.582 1.00 30.40 498 ALA A N 1
ATOM 3510 C CA . ALA A 1 506 ? -22.176 27.250 3.575 1.00 33.93 498 ALA A CA 1
ATOM 3511 C C . ALA A 1 506 ? -23.041 26.850 4.758 1.00 40.24 498 ALA A C 1
ATOM 3512 O O . ALA A 1 506 ? -24.048 27.505 5.057 1.00 36.80 498 ALA A O 1
ATOM 3514 N N . GLY A 1 507 ? -22.669 25.752 5.410 1.00 33.08 499 GLY A N 1
ATOM 3515 C CA . GLY A 1 507 ? -23.450 25.324 6.547 1.00 28.64 499 GLY A CA 1
ATOM 3516 C C . GLY A 1 507 ? -22.923 24.060 7.176 1.00 35.87 499 GLY A C 1
ATOM 3517 O O . GLY A 1 507 ? -21.970 23.428 6.692 1.00 29.13 499 GLY A O 1
ATOM 3518 N N . SER A 1 508 ? -23.568 23.719 8.289 1.00 40.77 500 SER A N 1
ATOM 3519 C CA . SER A 1 508 ? -23.354 22.510 9.056 1.00 43.41 500 SER A CA 1
ATOM 3520 C C . SER A 1 508 ? -24.331 21.452 8.566 1.00 41.34 500 SER A C 1
ATOM 3521 O O . SER A 1 508 ? -25.106 21.677 7.636 1.00 44.84 500 SER A O 1
ATOM 3524 N N . ALA A 1 509 ? -24.328 20.292 9.221 1.00 40.08 501 ALA A N 1
ATOM 3525 C CA . ALA A 1 509 ? -25.375 19.312 8.957 1.00 44.16 501 ALA A CA 1
ATOM 3526 C C . ALA A 1 509 ? -26.736 19.796 9.430 1.00 41.19 501 ALA A C 1
ATOM 3527 O O . ALA A 1 509 ? -27.758 19.334 8.916 1.00 45.31 501 ALA A O 1
ATOM 3529 N N . ASN A 1 510 ? -26.769 20.726 10.385 1.00 43.06 502 ASN A N 1
ATOM 3530 C CA . ASN A 1 510 ? -28.030 21.210 10.939 1.00 45.37 502 ASN A CA 1
ATOM 3531 C C . ASN A 1 510 ? -28.673 22.285 10.067 1.00 42.87 502 ASN A C 1
ATOM 3532 O O . ASN A 1 510 ? -29.893 22.449 10.107 1.00 42.95 502 ASN A O 1
ATOM 3537 N N . GLY A 1 511 ? -27.898 23.027 9.287 1.00 34.85 503 GLY A N 1
ATOM 3538 C CA . GLY A 1 511 ? -28.501 24.080 8.495 1.00 34.46 503 GLY A CA 1
ATOM 3539 C C . GLY A 1 511 ? -27.481 25.050 7.944 1.00 36.53 503 GLY A C 1
ATOM 3540 O O . GLY A 1 511 ? -26.271 24.922 8.153 1.00 34.09 503 GLY A O 1
ATOM 3541 N N . ILE A 1 512 ? -28.016 26.041 7.240 1.00 42.26 504 ILE A N 1
ATOM 3542 C CA . ILE A 1 512 ? -27.224 26.994 6.471 1.00 35.69 504 ILE A CA 1
ATOM 3543 C C . ILE A 1 512 ? -26.629 28.038 7.407 1.00 33.18 504 ILE A C 1
ATOM 3544 O O . ILE A 1 512 ? -27.327 28.577 8.273 1.00 36.98 504 ILE A O 1
ATOM 3549 N N . THR A 1 513 ? -25.337 28.341 7.231 1.00 29.11 505 THR A N 1
ATOM 3550 C CA . THR A 1 513 ? -24.727 29.435 7.980 1.00 35.80 505 THR A CA 1
ATOM 3551 C C . THR A 1 513 ? -24.453 30.680 7.143 1.00 36.08 505 THR A C 1
ATOM 3552 O O . THR A 1 513 ? -24.290 31.760 7.718 1.00 30.25 505 THR A O 1
ATOM 3556 N N . ALA A 1 514 ? -24.399 30.562 5.817 1.00 33.66 506 ALA A N 1
ATOM 3557 C CA . ALA A 1 514 ? -24.225 31.719 4.952 1.00 33.39 506 ALA A CA 1
ATOM 3558 C C . ALA A 1 514 ? -24.772 31.379 3.574 1.00 29.79 506 ALA A C 1
ATOM 3559 O O . ALA A 1 514 ? -24.553 30.276 3.069 1.00 31.69 506 ALA A O 1
ATOM 3561 N N . LEU A 1 515 ? -25.460 32.344 2.964 1.00 29.48 507 LEU A N 1
ATOM 3562 C CA . LEU A 1 515 ? -26.036 32.178 1.631 1.00 34.71 507 LEU A CA 1
ATOM 3563 C C . LEU A 1 515 ? -25.775 33.431 0.811 1.00 38.65 507 LEU A C 1
ATOM 3564 O O . LEU A 1 515 ? -26.146 34.537 1.222 1.00 32.03 507 LEU A O 1
ATOM 3569 N N . GLN A 1 516 ? -25.138 33.262 -0.342 1.00 34.94 508 GLN A N 1
ATOM 3570 C CA . GLN A 1 516 ? -24.847 34.381 -1.227 1.00 36.41 508 GLN A CA 1
ATOM 3571 C C . GLN A 1 516 ? -25.388 34.057 -2.613 1.00 37.64 508 GLN A C 1
ATOM 3572 O O . GLN A 1 516 ? -25.266 32.920 -3.081 1.00 34.51 508 GLN A O 1
ATOM 3578 N N . MET A 1 517 ? -26.019 35.044 -3.251 1.00 35.02 509 MET A N 1
ATOM 3579 C CA . MET A 1 517 ? -26.590 34.869 -4.580 1.00 39.00 509 MET A CA 1
ATOM 3580 C C . MET A 1 517 ? -26.322 36.095 -5.445 1.00 40.89 509 MET A C 1
ATOM 3581 O O . MET A 1 517 ? -26.263 37.227 -4.954 1.00 40.51 509 MET A O 1
ATOM 3586 N N . ASP A 1 518 ? -26.167 35.851 -6.746 1.00 39.34 510 ASP A N 1
ATOM 3587 C CA . ASP A 1 518 ? -26.063 36.906 -7.755 1.00 43.81 510 ASP A CA 1
ATOM 3588 C C . ASP A 1 518 ? -26.797 36.440 -9.008 1.00 43.60 510 ASP A C 1
ATOM 3589 O O . ASP A 1 518 ? -26.355 35.497 -9.673 1.00 52.44 510 ASP A O 1
ATOM 3594 N N . ILE A 1 519 ? -27.907 37.097 -9.335 1.00 31.02 511 ILE A N 1
ATOM 3595 C CA . ILE A 1 519 ? -28.801 36.666 -10.406 1.00 39.60 511 ILE A CA 1
ATOM 3596 C C . ILE A 1 519 ? -28.854 37.735 -11.490 1.00 46.63 511 ILE A C 1
ATOM 3597 O O . ILE A 1 519 ? -29.178 38.895 -11.213 1.00 46.60 511 ILE A O 1
ATOM 3602 N N . LYS A 1 520 ? -28.617 37.321 -12.731 1.00 51.30 512 LYS A N 1
ATOM 3603 C CA . LYS A 1 520 ? -28.495 38.220 -13.868 1.00 47.59 512 LYS A CA 1
ATOM 3604 C C . LYS A 1 520 ? -29.715 38.198 -14.784 1.00 49.68 512 LYS A C 1
ATOM 3605 O O . LYS A 1 520 ? -29.743 38.939 -15.770 1.00 43.96 512 LYS A O 1
ATOM 3611 N N . ILE A 1 521 ? -30.720 37.363 -14.506 1.00 54.04 513 ILE A N 1
ATOM 3612 C CA . ILE A 1 521 ? -31.771 37.069 -15.476 1.00 53.84 513 ILE A CA 1
ATOM 3613 C C . ILE A 1 521 ? -33.153 37.095 -14.835 1.00 55.19 513 ILE A C 1
ATOM 3614 O O . ILE A 1 521 ? -33.316 37.086 -13.613 1.00 54.36 513 ILE A O 1
ATOM 3619 N N . GLU A 1 522 ? -34.151 37.077 -15.703 1.00 58.57 514 GLU A N 1
ATOM 3620 C CA . GLU A 1 522 ? -35.548 37.065 -15.319 1.00 62.17 514 GLU A CA 1
ATOM 3621 C C . GLU A 1 522 ? -36.044 35.635 -15.152 1.00 63.96 514 GLU A C 1
ATOM 3622 O O . GLU A 1 522 ? -35.538 34.700 -15.779 1.00 62.96 514 GLU A O 1
ATOM 3628 N N . GLY A 1 523 ? -37.047 35.474 -14.301 1.00 65.18 515 GLY A N 1
ATOM 3629 C CA . GLY A 1 523 ? -37.819 34.254 -14.288 1.00 67.47 515 GLY A CA 1
ATOM 3630 C C . GLY A 1 523 ? -37.307 33.141 -13.409 1.00 67.37 515 GLY A C 1
ATOM 3631 O O . GLY A 1 523 ? -37.752 32.000 -13.577 1.00 70.96 515 GLY A O 1
ATOM 3632 N N . ILE A 1 524 ? -36.387 33.415 -12.486 1.00 62.44 516 ILE A N 1
ATOM 3633 C CA . ILE A 1 524 ? -35.949 32.375 -11.559 1.00 59.66 516 ILE A CA 1
ATOM 3634 C C . ILE A 1 524 ? -36.986 32.316 -10.443 1.00 55.74 516 ILE A C 1
ATOM 3635 O O . ILE A 1 524 ? -36.985 33.139 -9.525 1.00 54.50 516 ILE A O 1
ATOM 3640 N N . THR A 1 525 ? -37.887 31.345 -10.531 1.00 53.16 517 THR A N 1
ATOM 3641 C CA . THR A 1 525 ? -39.012 31.309 -9.617 1.00 60.17 517 THR A CA 1
ATOM 3642 C C . THR A 1 525 ? -38.587 30.800 -8.242 1.00 55.34 517 THR A C 1
ATOM 3643 O O . THR A 1 525 ? -37.479 30.296 -8.037 1.00 59.04 517 THR A O 1
ATOM 3647 N N . GLU A 1 526 ? -39.510 30.936 -7.290 1.00 52.39 518 GLU A N 1
ATOM 3648 C CA . GLU A 1 526 ? -39.323 30.326 -5.983 1.00 56.02 518 GLU A CA 1
ATOM 3649 C C . GLU A 1 526 ? -39.113 28.826 -6.124 1.00 62.42 518 GLU A C 1
ATOM 3650 O O . GLU A 1 526 ? -38.198 28.258 -5.518 1.00 56.46 518 GLU A O 1
ATOM 3656 N N . GLU A 1 527 ? -39.926 28.179 -6.966 1.00 62.55 519 GLU A N 1
ATOM 3657 C CA . GLU A 1 527 ? -39.806 26.739 -7.164 1.00 57.83 519 GLU A CA 1
ATOM 3658 C C . GLU A 1 527 ? -38.438 26.375 -7.722 1.00 60.71 519 GLU A C 1
ATOM 3659 O O . GLU A 1 527 ? -37.870 25.340 -7.356 1.00 63.65 519 GLU A O 1
ATOM 3661 N N . ILE A 1 528 ? -37.896 27.213 -8.613 1.00 62.26 520 ILE A N 1
ATOM 3662 C CA . ILE A 1 528 ? -36.579 26.951 -9.193 1.00 57.02 520 ILE A CA 1
ATOM 3663 C C . ILE A 1 528 ? -35.485 27.112 -8.144 1.00 55.85 520 ILE A C 1
ATOM 3664 O O . ILE A 1 528 ? -34.605 26.254 -8.010 1.00 68.81 520 ILE A O 1
ATOM 3669 N N . MET A 1 529 ? -35.529 28.204 -7.374 1.00 54.27 521 MET A N 1
ATOM 3670 C CA . MET A 1 529 ? -34.539 28.407 -6.316 1.00 55.29 521 MET A CA 1
ATOM 3671 C C . MET A 1 529 ? -34.606 27.297 -5.275 1.00 47.66 521 MET A C 1
ATOM 3672 O O . MET A 1 529 ? -33.585 26.917 -4.687 1.00 46.43 521 MET A O 1
ATOM 3677 N N . GLU A 1 530 ? -35.804 26.765 -5.050 1.00 46.38 522 GLU A N 1
ATOM 3678 C CA . GLU A 1 530 ? -35.992 25.661 -4.120 1.00 52.19 522 GLU A CA 1
ATOM 3679 C C . GLU A 1 530 ? -35.236 24.412 -4.580 1.00 55.11 522 GLU A C 1
ATOM 3680 O O . GLU A 1 530 ? -34.552 23.758 -3.782 1.00 43.66 522 GLU A O 1
ATOM 3686 N N . VAL A 1 531 ? -35.314 24.095 -5.876 1.00 54.04 523 VAL A N 1
ATOM 3687 C CA . VAL A 1 531 ? -34.561 22.976 -6.433 1.00 55.43 523 VAL A CA 1
ATOM 3688 C C . VAL A 1 531 ? -33.063 23.244 -6.357 1.00 57.72 523 VAL A C 1
ATOM 3689 O O . VAL A 1 531 ? -32.269 22.344 -6.044 1.00 54.85 523 VAL A O 1
ATOM 3693 N N . ALA A 1 532 ? -32.651 24.483 -6.646 1.00 48.99 524 ALA A N 1
ATOM 3694 C CA . ALA A 1 532 ? -31.229 24.800 -6.647 1.00 42.00 524 ALA A CA 1
ATOM 3695 C C . ALA A 1 532 ? -30.623 24.662 -5.253 1.00 46.06 524 ALA A C 1
ATOM 3696 O O . ALA A 1 532 ? -29.510 24.143 -5.103 1.00 48.60 524 ALA A O 1
ATOM 3698 N N . LEU A 1 533 ? -31.340 25.114 -4.220 1.00 45.80 525 LEU A N 1
ATOM 3699 C CA . LEU A 1 533 ? -30.825 24.988 -2.859 1.00 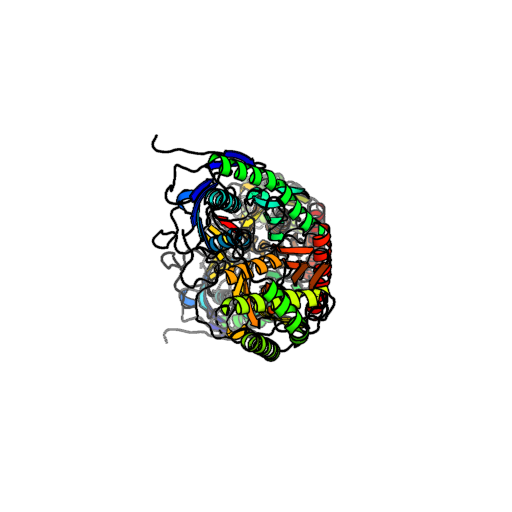44.46 525 LEU A CA 1
ATOM 3700 C C . LEU A 1 533 ? -30.814 23.532 -2.397 1.00 48.03 525 LEU A C 1
ATOM 3701 O O . LEU A 1 533 ? -29.905 23.117 -1.672 1.00 47.55 525 LEU A O 1
ATOM 3706 N N . ASN A 1 534 ? -31.818 22.742 -2.794 1.00 50.02 526 ASN A N 1
ATOM 3707 C CA . ASN A 1 534 ? -31.839 21.334 -2.399 1.00 48.24 526 ASN A CA 1
ATOM 3708 C C . ASN A 1 534 ? -30.668 20.580 -3.013 1.00 41.76 526 ASN A C 1
ATOM 3709 O O . ASN A 1 534 ? -30.029 19.763 -2.341 1.00 38.52 526 ASN A O 1
ATOM 3714 N N . GLN A 1 535 ? -30.350 20.870 -4.278 1.00 34.79 527 GLN A N 1
ATOM 3715 C CA . GLN A 1 535 ? -29.165 20.286 -4.891 1.00 34.08 527 GLN A CA 1
ATOM 3716 C C . GLN A 1 535 ? -27.900 20.724 -4.152 1.00 43.64 527 GLN A C 1
ATOM 3717 O O . GLN A 1 535 ? -26.986 19.915 -3.944 1.00 42.24 527 GLN A O 1
ATOM 3723 N N . ALA A 1 536 ? -27.841 21.991 -3.715 1.00 36.83 528 ALA A N 1
ATOM 3724 C CA . ALA A 1 536 ? -26.653 22.451 -2.998 1.00 38.48 528 ALA A CA 1
ATOM 3725 C C . ALA A 1 536 ? -26.517 21.780 -1.634 1.00 35.84 528 ALA A C 1
ATOM 3726 O O . ALA A 1 536 ? -25.396 21.570 -1.150 1.00 40.30 528 ALA A O 1
ATOM 3728 N N . PHE A 1 537 ? -27.640 21.430 -1.008 1.00 34.30 529 PHE A N 1
ATOM 3729 C CA . PHE A 1 537 ? -27.595 20.753 0.279 1.00 35.97 529 PHE A CA 1
ATOM 3730 C C . PHE A 1 537 ? -26.887 19.406 0.169 1.00 38.18 529 PHE A C 1
ATOM 3731 O O . PHE A 1 537 ? -26.047 19.066 1.008 1.00 36.60 529 PHE A O 1
ATOM 3739 N N . ALA A 1 538 ? -27.219 18.621 -0.861 1.00 38.07 530 ALA A N 1
ATOM 3740 C CA . ALA A 1 538 ? -26.540 17.345 -1.063 1.00 39.98 530 ALA A CA 1
ATOM 3741 C C . ALA A 1 538 ? -25.044 17.542 -1.285 1.00 46.41 530 ALA A C 1
ATOM 3742 O O . ALA A 1 538 ? -24.224 16.791 -0.740 1.00 49.27 530 ALA A O 1
ATOM 3744 N N . GLY A 1 539 ? -24.668 18.562 -2.064 1.00 40.31 531 GLY A N 1
ATOM 3745 C CA . GLY A 1 539 ? -23.257 18.804 -2.315 1.00 35.85 531 GLY A CA 1
ATOM 3746 C C . GLY A 1 539 ? -22.494 19.162 -1.052 1.00 37.61 531 GLY A C 1
ATOM 3747 O O . GLY A 1 539 ? -21.411 18.634 -0.796 1.00 45.43 531 GLY A O 1
ATOM 3748 N N . ARG A 1 540 ? -23.054 20.058 -0.239 1.00 36.98 532 ARG A N 1
ATOM 3749 C CA . ARG A 1 540 ? -22.390 20.430 1.008 1.00 38.21 532 ARG A CA 1
ATOM 3750 C C . ARG A 1 540 ? -22.295 19.240 1.966 1.00 39.38 532 ARG A C 1
ATOM 3751 O O . ARG A 1 540 ? -21.285 19.069 2.662 1.00 40.82 532 ARG A O 1
ATOM 3759 N N . MET A 1 541 ? -23.329 18.400 2.012 1.00 40.18 533 MET A N 1
ATOM 3760 C CA . MET A 1 541 ? -23.276 17.210 2.860 1.00 38.43 533 MET A CA 1
ATOM 3761 C C . MET A 1 541 ? -22.222 16.217 2.377 1.00 36.07 533 MET A C 1
ATOM 3762 O O . MET A 1 541 ? -21.545 15.578 3.191 1.00 37.69 533 MET A O 1
ATOM 3767 N N . HIS A 1 542 ? -22.051 16.092 1.058 1.00 35.95 534 HIS A N 1
ATOM 3768 C CA . HIS A 1 542 ? -21.007 15.221 0.522 1.00 36.37 534 HIS A CA 1
ATOM 3769 C C . HIS A 1 542 ? -19.622 15.722 0.910 1.00 37.76 534 HIS A C 1
ATOM 3770 O O . HIS A 1 542 ? -18.751 14.933 1.290 1.00 44.93 534 HIS A O 1
ATOM 3777 N N . ILE A 1 543 ? -19.404 17.034 0.821 1.00 32.63 535 ILE A N 1
ATOM 3778 C CA . ILE A 1 543 ? -18.118 17.614 1.194 1.00 35.20 535 ILE A CA 1
ATOM 3779 C C . ILE A 1 543 ? -17.874 17.457 2.689 1.00 41.91 535 ILE A C 1
ATOM 3780 O O . ILE A 1 543 ? -16.783 17.057 3.119 1.00 37.14 535 ILE A O 1
ATOM 3785 N N . LEU A 1 544 ? -18.901 17.741 3.497 1.00 41.81 536 LEU A N 1
ATOM 3786 C CA . LEU A 1 544 ? -18.802 17.587 4.944 1.00 38.35 536 LEU A CA 1
ATOM 3787 C C . LEU A 1 544 ? -18.467 16.148 5.317 1.00 46.11 536 LEU A C 1
ATOM 3788 O O . LEU A 1 544 ? -17.670 15.901 6.231 1.00 44.95 536 LEU A O 1
ATOM 3793 N N . ASN A 1 545 ? -19.056 15.184 4.604 1.00 51.52 537 ASN A N 1
ATOM 3794 C CA . ASN A 1 545 ? -18.819 13.778 4.912 1.00 51.76 537 ASN A CA 1
ATOM 3795 C C . ASN A 1 545 ? -17.360 13.408 4.656 1.00 48.60 537 ASN A C 1
ATOM 3796 O O . ASN A 1 545 ? -16.748 12.682 5.451 1.00 44.90 537 ASN A O 1
ATOM 3801 N N . GLU A 1 546 ? -16.778 13.910 3.560 1.00 46.95 538 GLU A N 1
ATOM 3802 C CA . GLU A 1 546 ? -15.358 13.674 3.302 1.00 51.36 538 GLU A CA 1
ATOM 3803 C C . GLU A 1 546 ? -14.478 14.335 4.357 1.00 49.28 538 GLU A C 1
ATOM 3804 O O . GLU A 1 546 ? -13.454 13.762 4.757 1.00 44.04 538 GLU A O 1
ATOM 3810 N N . MET A 1 547 ? -14.867 15.532 4.824 1.00 35.64 539 MET A N 1
ATOM 3811 C CA . MET A 1 547 ? -14.094 16.219 5.858 1.00 36.57 539 MET A CA 1
ATOM 3812 C C . MET A 1 547 ? -14.088 15.424 7.156 1.00 38.55 539 MET A C 1
ATOM 3813 O O . MET A 1 547 ? -13.054 15.319 7.830 1.00 38.91 539 MET A O 1
ATOM 3818 N N . ASN A 1 548 ? -15.236 14.857 7.526 1.00 35.05 540 ASN A N 1
ATOM 3819 C CA . ASN A 1 548 ? -15.337 14.150 8.795 1.00 39.89 540 ASN A CA 1
ATOM 3820 C C . ASN A 1 548 ? -14.510 12.874 8.829 1.00 41.00 540 ASN A C 1
ATOM 3821 O O . ASN A 1 548 ? -14.153 12.427 9.922 1.00 43.39 540 ASN A O 1
ATOM 3826 N N . LYS A 1 549 ? -14.185 12.283 7.674 1.00 40.30 541 LYS A N 1
ATOM 3827 C CA . LYS A 1 549 ? -13.274 11.139 7.679 1.00 46.71 541 LYS A CA 1
ATOM 3828 C C . LYS A 1 549 ? -11.896 11.494 8.229 1.00 45.01 541 LYS A C 1
ATOM 3829 O O . LYS A 1 549 ? -11.199 10.612 8.741 1.00 49.21 541 LYS A O 1
ATOM 3835 N N . VAL A 1 550 ? -11.493 12.757 8.168 1.00 44.00 542 VAL A N 1
ATOM 3836 C CA . VAL A 1 550 ? -10.181 13.171 8.652 1.00 38.55 542 VAL A CA 1
ATOM 3837 C C . VAL A 1 550 ? -10.246 13.712 10.071 1.00 43.49 542 VAL A C 1
ATOM 3838 O O . VAL A 1 550 ? -9.441 13.342 10.924 1.00 44.18 542 VAL A O 1
ATOM 3842 N N . ILE A 1 551 ? -11.201 14.592 10.343 1.00 44.07 543 ILE A N 1
ATOM 3843 C CA . ILE A 1 551 ? -11.378 15.122 11.687 1.00 44.88 543 ILE A CA 1
ATOM 3844 C C . ILE A 1 551 ? -12.809 15.631 11.784 1.00 49.24 543 ILE A C 1
ATOM 3845 O O . ILE A 1 551 ? -13.276 16.378 10.915 1.00 41.83 543 ILE A O 1
ATOM 3850 N N . SER A 1 552 ? -13.524 15.202 12.824 1.00 44.30 544 SER A N 1
ATOM 3851 C CA . SER A 1 552 ? -14.923 15.559 12.989 1.00 49.44 544 SER A CA 1
ATOM 3852 C C . SER A 1 552 ? -15.195 16.369 14.244 1.00 47.12 544 SER A C 1
ATOM 3853 O O . SER A 1 552 ? -16.312 16.880 14.396 1.00 45.43 544 SER A O 1
ATOM 3856 N N . ARG A 1 553 ? -14.218 16.493 15.140 1.00 48.46 545 ARG A N 1
ATOM 3857 C CA . ARG A 1 553 ? -14.330 17.267 16.367 1.00 52.55 545 ARG A CA 1
ATOM 3858 C C . ARG A 1 553 ? -13.009 17.975 16.615 1.00 43.39 545 ARG A C 1
ATOM 3859 O O . ARG A 1 553 ? -11.973 17.602 16.061 1.00 36.03 545 ARG A O 1
ATOM 3867 N N . ALA A 1 554 ? -13.052 19.002 17.460 1.00 44.11 546 ALA A N 1
ATOM 3868 C CA . ALA A 1 554 ? -11.822 19.668 17.866 1.00 39.11 546 ALA A CA 1
ATOM 3869 C C . ALA A 1 554 ? -10.951 18.707 18.659 1.00 38.29 546 ALA A C 1
ATOM 3870 O O . ALA A 1 554 ? -11.449 17.875 19.424 1.00 42.34 546 ALA A O 1
ATOM 3872 N N . ARG A 1 555 ? -9.642 18.835 18.483 1.00 37.83 547 ARG A N 1
ATOM 3873 C CA . ARG A 1 555 ? -8.723 18.091 19.324 1.00 45.56 547 ARG A CA 1
ATOM 3874 C C . ARG A 1 555 ? -9.016 18.413 20.787 1.00 48.83 547 ARG A C 1
ATOM 3875 O O . ARG A 1 555 ? -9.441 19.526 21.109 1.00 44.44 547 ARG A O 1
ATOM 3883 N N . PRO A 1 556 ? -8.826 17.447 21.687 1.00 51.94 548 PRO A N 1
ATOM 3884 C CA . PRO A 1 556 ? -9.134 17.707 23.102 1.00 54.33 548 PRO A CA 1
ATOM 3885 C C . PRO A 1 556 ? -8.292 18.824 23.710 1.00 56.64 548 PRO A C 1
ATOM 3886 O O . PRO A 1 556 ? -8.744 19.480 24.657 1.00 56.81 548 PRO A O 1
ATOM 3890 N N . GLU A 1 557 ? -7.090 19.072 23.199 1.00 55.84 549 GLU A N 1
ATOM 3891 C CA . GLU A 1 557 ? -6.250 20.159 23.686 1.00 51.68 549 GLU A CA 1
ATOM 3892 C C . GLU A 1 557 ? -5.953 21.142 22.565 1.00 43.63 549 GLU A C 1
ATOM 3893 O O . GLU A 1 557 ? -5.870 20.765 21.390 1.00 40.22 549 GLU A O 1
ATOM 3899 N N . ILE A 1 558 ? -5.717 22.397 22.945 1.00 48.26 550 ILE A N 1
ATOM 3900 C CA . ILE A 1 558 ? -5.269 23.392 21.977 1.00 45.70 550 ILE A CA 1
ATOM 3901 C C . ILE A 1 558 ? -3.813 23.110 21.662 1.00 49.04 550 ILE A C 1
ATOM 3902 O O . ILE A 1 558 ? -3.167 22.294 22.331 1.00 50.66 550 ILE A O 1
ATOM 3907 N N . SER A 1 559 ? -3.295 23.785 20.641 1.00 54.01 551 SER A N 1
ATOM 3908 C CA . SER A 1 559 ? -1.942 23.519 20.187 1.00 48.75 551 SER A CA 1
ATOM 3909 C C . SER A 1 559 ? -0.953 23.695 21.328 1.00 51.87 551 SER A C 1
ATOM 3910 O O . SER A 1 559 ? -1.081 24.597 22.161 1.00 51.16 551 SER A O 1
ATOM 3913 N N . MET A 1 560 ? 0.039 22.810 21.348 1.00 53.53 552 MET A N 1
ATOM 3914 C CA . MET A 1 560 ? 1.125 22.878 22.314 1.00 56.86 552 MET A CA 1
ATOM 3915 C C . MET A 1 560 ? 1.878 24.203 22.221 1.00 61.48 552 MET A C 1
ATOM 3916 O O . MET A 1 560 ? 2.461 24.662 23.210 1.00 61.51 552 MET A O 1
ATOM 3921 N N . HIS A 1 561 ? 1.866 24.834 21.046 1.00 59.66 553 HIS A N 1
ATOM 3922 C CA . HIS A 1 561 ? 2.516 26.116 20.810 1.00 51.43 553 HIS A CA 1
ATOM 3923 C C . HIS A 1 561 ? 1.615 27.319 21.075 1.00 45.05 553 HIS A C 1
ATOM 3924 O O . HIS A 1 561 ? 2.081 28.459 20.963 1.00 43.58 553 HIS A O 1
ATOM 3931 N N . ALA A 1 562 ? 0.354 27.103 21.383 1.00 38.99 554 ALA A N 1
ATOM 3932 C CA . ALA A 1 562 ? -0.539 28.213 21.659 1.00 38.48 554 ALA A CA 1
ATOM 3933 C C . ALA A 1 562 ? -0.274 28.774 23.056 1.00 48.56 554 ALA A C 1
ATOM 3934 O O . ALA A 1 562 ? 0.114 28.037 23.967 1.00 49.76 554 ALA A O 1
ATOM 3936 N N . PRO A 1 563 ? -0.461 30.077 23.251 1.00 58.65 555 PRO A N 1
ATOM 3937 C CA . PRO A 1 563 ? -0.269 30.651 24.589 1.00 64.76 555 PRO A CA 1
ATOM 3938 C C . PRO A 1 563 ? -1.333 30.145 25.555 1.00 69.68 555 PRO A C 1
ATOM 3939 O O . PRO A 1 563 ? -2.528 30.166 25.255 1.00 63.63 555 PRO A O 1
ATOM 3943 N N . THR A 1 564 ? -0.883 29.678 26.715 1.00 83.14 556 THR A N 1
ATOM 3944 C CA . THR A 1 564 ? -1.773 29.087 27.703 1.00 88.22 556 THR A CA 1
ATOM 3945 C C . THR A 1 564 ? -2.517 30.172 28.473 1.00 91.64 556 THR A C 1
ATOM 3946 O O . THR A 1 564 ? -2.042 31.303 28.616 1.00 88.96 556 THR A O 1
ATOM 3948 N N . PHE A 1 565 ? -3.693 29.809 28.980 1.00 98.81 557 PHE A N 1
ATOM 3949 C CA . PHE A 1 565 ? -4.577 30.714 29.714 1.00 102.11 557 PHE A CA 1
ATOM 3950 C C . PHE A 1 565 ? -4.665 30.169 31.141 1.00 99.68 557 PHE A C 1
ATOM 3951 O O . PHE A 1 565 ? -5.400 29.208 31.398 1.00 99.62 557 PHE A O 1
ATOM 3959 N N . GLU A 1 566 ? -3.924 30.770 32.073 1.00 94.37 558 GLU A N 1
ATOM 3960 C CA . GLU A 1 566 ? -3.786 30.230 33.420 1.00 95.27 558 GLU A CA 1
ATOM 3961 C C . GLU A 1 566 ? -4.265 31.234 34.465 1.00 93.50 558 GLU A C 1
ATOM 3962 O O . GLU A 1 566 ? -4.260 32.447 34.233 1.00 93.98 558 GLU A O 1
ATOM 3968 N N . VAL A 1 567 ? -4.703 30.711 35.617 1.00 88.50 559 VAL A N 1
ATOM 3969 C CA . VAL A 1 567 ? -5.215 31.569 36.685 1.00 87.95 559 VAL A CA 1
ATOM 3970 C C . VAL A 1 567 ? -4.089 32.393 37.302 1.00 87.32 559 VAL A C 1
ATOM 3971 O O . VAL A 1 567 ? -4.311 33.526 37.753 1.00 87.78 559 VAL A O 1
ATOM 3975 N N . ILE A 1 568 ? -2.870 31.858 37.321 1.00 86.26 560 ILE A N 1
ATOM 3976 C CA . ILE A 1 568 ? -1.703 32.563 37.841 1.00 80.77 560 ILE A CA 1
ATOM 3977 C C . ILE A 1 568 ? -0.626 32.565 36.763 1.00 83.38 560 ILE A C 1
ATOM 3978 O O . ILE A 1 568 ? -0.151 31.499 36.352 1.00 82.79 560 ILE A O 1
ATOM 3980 N N . THR A 1 569 ? -0.253 33.758 36.302 1.00 85.72 561 THR A N 1
ATOM 3981 C CA . THR A 1 569 ? 0.857 33.959 35.379 1.00 81.76 561 THR A CA 1
ATOM 3982 C C . THR A 1 569 ? 1.918 34.816 36.064 1.00 83.90 561 THR A C 1
ATOM 3983 O O . THR A 1 569 ? 1.589 35.830 36.693 1.00 74.01 561 THR A O 1
ATOM 3985 N N . ILE A 1 570 ? 3.182 34.403 35.953 1.00 88.22 562 ILE A N 1
ATOM 3986 C CA . ILE A 1 570 ? 4.310 35.119 36.544 1.00 91.79 562 ILE A CA 1
ATOM 3987 C C . ILE A 1 570 ? 5.220 35.604 35.420 1.00 94.84 562 ILE A C 1
ATOM 3988 O O . ILE A 1 570 ? 5.655 34.808 34.579 1.00 100.13 562 ILE A O 1
ATOM 3993 N N . ASN A 1 571 ? 5.503 36.909 35.408 1.00 85.85 563 ASN A N 1
ATOM 3994 C CA . ASN A 1 571 ? 6.375 37.514 34.408 1.00 76.77 563 ASN A CA 1
ATOM 3995 C C . ASN A 1 571 ? 7.725 37.827 35.033 1.00 75.73 563 ASN A C 1
ATOM 3996 O O . ASN A 1 571 ? 7.796 38.669 35.943 1.00 64.94 563 ASN A O 1
ATOM 3998 N N . PRO A 1 572 ? 8.818 37.182 34.588 1.00 82.13 564 PRO A N 1
ATOM 3999 C CA . PRO A 1 572 ? 10.183 37.436 35.074 1.00 86.35 564 PRO A CA 1
ATOM 4000 C C . PRO A 1 572 ? 10.706 38.831 34.720 1.00 83.15 564 PRO A C 1
ATOM 4001 O O . PRO A 1 572 ? 11.173 39.542 35.613 1.00 81.41 564 PRO A O 1
ATOM 4005 N N . SER B 1 10 ? 42.076 36.029 61.799 1.00 56.71 2 SER B N 1
ATOM 4006 C CA . SER B 1 10 ? 40.699 36.460 61.593 1.00 66.45 2 SER B CA 1
ATOM 4007 C C . SER B 1 10 ? 40.008 36.800 62.901 1.00 65.41 2 SER B C 1
ATOM 4008 O O . SER B 1 10 ? 40.189 36.117 63.909 1.00 74.26 2 SER B O 1
ATOM 4011 N N . MET B 1 11 ? 39.190 37.850 62.869 1.00 50.04 3 MET B N 1
ATOM 4012 C CA . MET B 1 11 ? 38.472 38.273 64.062 1.00 49.31 3 MET B CA 1
ATOM 4013 C C . MET B 1 11 ? 37.251 37.412 64.364 1.00 48.70 3 MET B C 1
ATOM 4014 O O . MET B 1 11 ? 36.626 37.610 65.411 1.00 48.91 3 MET B O 1
ATOM 4019 N N . PHE B 1 12 ? 36.879 36.489 63.478 1.00 45.61 4 PHE B N 1
ATOM 4020 C CA . PHE B 1 12 ? 35.703 35.661 63.694 1.00 48.44 4 PHE B CA 1
ATOM 4021 C C . PHE B 1 12 ? 36.089 34.244 64.104 1.00 48.76 4 PHE B C 1
ATOM 4022 O O . PHE B 1 12 ? 37.103 33.694 63.667 1.00 52.28 4 PHE B O 1
ATOM 4030 N N . ASN B 1 13 ? 35.250 33.655 64.939 1.00 46.90 5 ASN B N 1
ATOM 4031 C CA . ASN B 1 13 ? 35.314 32.236 65.266 1.00 51.60 5 ASN B CA 1
ATOM 4032 C C . ASN B 1 13 ? 34.064 31.607 64.646 1.00 46.59 5 ASN B C 1
ATOM 4033 O O . ASN B 1 13 ? 33.006 31.530 65.273 1.00 44.73 5 ASN B O 1
ATOM 4038 N N . ILE B 1 14 ? 34.193 31.178 63.395 1.00 44.24 6 ILE B N 1
ATOM 4039 C CA . ILE B 1 14 ? 33.059 30.732 62.597 1.00 43.54 6 ILE B CA 1
ATOM 4040 C C . ILE B 1 14 ? 32.778 29.266 62.891 1.00 42.20 6 ILE B C 1
ATOM 4041 O O . ILE B 1 14 ? 33.704 28.448 62.950 1.00 43.80 6 ILE B O 1
ATOM 4046 N N . VAL B 1 15 ? 31.502 28.936 63.103 1.00 38.34 7 VAL B N 1
ATOM 4047 C CA . VAL B 1 15 ? 31.052 27.558 63.277 1.00 43.53 7 VAL B CA 1
ATOM 4048 C C . VAL B 1 15 ? 30.136 27.208 62.112 1.00 50.34 7 VAL B C 1
ATOM 4049 O O . VAL B 1 15 ? 29.162 27.924 61.847 1.00 55.86 7 VAL B O 1
ATOM 4053 N N . ARG B 1 16 ? 30.449 26.112 61.418 1.00 46.72 8 ARG B N 1
ATOM 4054 C CA A ARG B 1 16 ? 29.705 25.691 60.241 0.47 45.97 8 ARG B CA 1
ATOM 4055 C CA B ARG B 1 16 ? 29.712 25.691 60.236 0.53 45.94 8 ARG B CA 1
ATOM 4056 C C . ARG B 1 16 ? 29.232 24.254 60.386 1.00 49.83 8 ARG B C 1
ATOM 4057 O O . ARG B 1 16 ? 29.840 23.445 61.092 1.00 47.63 8 ARG B O 1
ATOM 4072 N N . LYS B 1 17 ? 28.136 23.952 59.692 1.00 47.32 9 LYS B N 1
ATOM 4073 C CA . LYS B 1 17 ? 27.554 22.618 59.645 1.00 47.33 9 LYS B CA 1
ATOM 4074 C C . LYS B 1 17 ? 26.984 22.434 58.249 1.00 48.40 9 LYS B C 1
ATOM 4075 O O . LYS B 1 17 ? 26.089 23.182 57.847 1.00 49.74 9 LYS B O 1
ATOM 4081 N N . GLU B 1 18 ? 27.527 21.476 57.503 1.00 49.83 10 GLU B N 1
ATOM 4082 C CA . GLU B 1 18 ? 27.073 21.161 56.155 1.00 53.12 10 GLU B CA 1
ATOM 4083 C C . GLU B 1 18 ? 26.374 19.812 56.166 1.00 55.39 10 GLU B C 1
ATOM 4084 O O . GLU B 1 18 ? 26.863 18.860 56.784 1.00 61.43 10 GLU B O 1
ATOM 4090 N N . PHE B 1 19 ? 25.250 19.718 55.459 1.00 47.82 11 PHE B N 1
ATOM 4091 C CA . PHE B 1 19 ? 24.603 18.421 55.298 1.00 45.99 11 PHE B CA 1
ATOM 4092 C C . PHE B 1 19 ? 23.750 18.435 54.039 1.00 44.79 11 PHE B C 1
ATOM 4093 O O . PHE B 1 19 ? 23.449 19.490 53.483 1.00 42.52 11 PHE B O 1
ATOM 4101 N N . GLN B 1 20 ? 23.408 17.238 53.571 1.00 46.12 12 GLN B N 1
ATOM 4102 C CA . GLN B 1 20 ? 22.534 17.066 52.417 1.00 44.21 12 GLN B CA 1
ATOM 4103 C C . GLN B 1 20 ? 21.118 16.822 52.927 1.00 47.37 12 GLN B C 1
ATOM 4104 O O . GLN B 1 20 ? 20.886 15.894 53.707 1.00 50.91 12 GLN B O 1
ATOM 4110 N N . PHE B 1 21 ? 20.182 17.661 52.502 1.00 42.84 13 PHE B N 1
ATOM 4111 C CA . PHE B 1 21 ? 18.786 17.569 52.908 1.00 35.49 13 PHE B CA 1
ATOM 4112 C C . PHE B 1 21 ? 18.015 17.257 51.630 1.00 40.67 13 PHE B C 1
ATOM 4113 O O . PHE B 1 21 ? 17.670 18.158 50.865 1.00 46.57 13 PHE B O 1
ATOM 4121 N N . GLY B 1 22 ? 17.780 15.973 51.386 1.00 38.55 14 GLY B N 1
ATOM 4122 C CA . GLY B 1 22 ? 17.149 15.570 50.142 1.00 37.46 14 GLY B CA 1
ATOM 4123 C C . GLY B 1 22 ? 18.017 15.969 48.963 1.00 42.21 14 GLY B C 1
ATOM 4124 O O . GLY B 1 22 ? 19.199 15.592 48.867 1.00 46.40 14 GLY B O 1
ATOM 4125 N N . GLN B 1 23 ? 17.436 16.758 48.063 1.00 39.06 15 GLN B N 1
ATOM 4126 C CA . GLN B 1 23 ? 18.097 17.177 46.833 1.00 38.26 15 GLN B CA 1
ATOM 4127 C C . GLN B 1 23 ? 18.889 18.467 47.014 1.00 40.18 15 GLN B C 1
ATOM 4128 O O . GLN B 1 23 ? 19.515 18.931 46.056 1.00 40.13 15 GLN B O 1
ATOM 4134 N N . HIS B 1 24 ? 18.877 19.048 48.213 1.00 37.10 16 HIS B N 1
ATOM 4135 C CA . HIS B 1 24 ? 19.481 20.348 48.479 1.00 44.63 16 HIS B CA 1
ATOM 4136 C C . HIS B 1 24 ? 20.605 20.255 49.502 1.00 46.04 16 HIS B C 1
ATOM 4137 O O . HIS B 1 24 ? 20.465 19.597 50.540 1.00 43.35 16 HIS B O 1
ATOM 4144 N N . GLN B 1 25 ? 21.707 20.946 49.219 1.00 42.53 17 GLN B N 1
ATOM 4145 C CA . GLN B 1 25 ? 22.752 21.150 50.213 1.00 39.10 17 GLN B CA 1
ATOM 4146 C C . GLN B 1 25 ? 22.366 22.274 51.168 1.00 41.00 17 GLN B C 1
ATOM 4147 O O . GLN B 1 25 ? 21.823 23.302 50.752 1.00 39.22 17 GLN B O 1
ATOM 4153 N N . VAL B 1 26 ? 22.641 22.072 52.457 1.00 37.73 18 VAL B N 1
ATOM 4154 C CA . VAL B 1 26 ? 22.308 23.040 53.498 1.00 37.19 18 VAL B CA 1
ATOM 4155 C C . VAL B 1 26 ? 23.574 23.379 54.272 1.00 33.77 18 VAL B C 1
ATOM 4156 O O . VAL B 1 26 ? 24.309 22.476 54.686 1.00 38.52 18 VAL B O 1
ATOM 4160 N N . VAL B 1 27 ? 23.819 24.674 54.481 1.00 30.37 19 VAL B N 1
ATOM 4161 C CA . VAL B 1 27 ? 24.952 25.141 55.270 1.00 33.61 19 VAL B CA 1
ATOM 4162 C C . VAL B 1 27 ? 24.437 26.026 56.393 1.00 41.16 19 VAL B C 1
ATOM 4163 O O . VAL B 1 27 ? 23.694 26.981 56.149 1.00 41.77 19 VAL B O 1
ATOM 4167 N N . LEU B 1 28 ? 24.843 25.718 57.614 1.00 43.52 20 LEU B N 1
ATOM 4168 C CA . LEU B 1 28 ? 24.501 26.507 58.787 1.00 38.78 20 LEU B CA 1
ATOM 4169 C C . LEU B 1 28 ? 25.778 27.188 59.260 1.00 44.17 20 LEU B C 1
ATOM 4170 O O . LEU B 1 28 ? 26.777 26.512 59.521 1.00 48.62 20 LEU B O 1
ATOM 4175 N N . GLU B 1 29 ? 25.750 28.513 59.355 1.00 40.20 21 GLU B N 1
ATOM 4176 C CA . GLU B 1 29 ? 26.918 29.296 59.727 1.00 36.18 21 GLU B CA 1
ATOM 4177 C C . GLU B 1 29 ? 26.541 30.336 60.768 1.00 36.99 21 GLU B C 1
ATOM 4178 O O . GLU B 1 29 ? 25.508 31.003 60.651 1.00 41.34 21 GLU B O 1
ATOM 4184 N N . THR B 1 30 ? 27.399 30.471 61.778 1.00 35.49 22 THR B N 1
ATOM 4185 C CA . THR B 1 30 ? 27.288 31.508 62.791 1.00 28.87 22 THR B CA 1
ATOM 4186 C C . THR B 1 30 ? 28.685 31.944 63.212 1.00 34.10 22 THR B C 1
ATOM 4187 O O . THR B 1 30 ? 29.672 31.230 63.020 1.00 43.70 22 THR B O 1
ATOM 4191 N N . GLY B 1 31 ? 28.756 33.131 63.792 1.00 42.41 23 GLY B N 1
ATOM 4192 C CA . GLY B 1 31 ? 30.003 33.677 64.271 1.00 40.50 23 GLY B CA 1
ATOM 4193 C C . GLY B 1 31 ? 30.602 34.749 63.387 1.00 35.76 23 GLY B C 1
ATOM 4194 O O . GLY B 1 31 ? 31.500 35.467 63.842 1.00 39.82 23 GLY B O 1
ATOM 4195 N N . ARG B 1 32 ? 30.122 34.908 62.154 1.00 29.68 24 ARG B N 1
ATOM 4196 C CA . ARG B 1 32 ? 30.630 35.986 61.311 1.00 39.35 24 ARG B CA 1
ATOM 4197 C C . ARG B 1 32 ? 29.661 37.153 61.185 1.00 32.56 24 ARG B C 1
ATOM 4198 O O . ARG B 1 32 ? 30.055 38.296 61.408 1.00 41.34 24 ARG B O 1
ATOM 4206 N N . VAL B 1 33 ? 28.392 36.896 60.896 1.00 32.83 25 VAL B N 1
ATOM 4207 C CA . VAL B 1 33 ? 27.414 37.942 60.610 1.00 30.35 25 VAL B CA 1
ATOM 4208 C C . VAL B 1 33 ? 26.503 38.114 61.817 1.00 29.59 25 VAL B C 1
ATOM 4209 O O . VAL B 1 33 ? 25.951 37.131 62.323 1.00 27.86 25 VAL B O 1
ATOM 4213 N N . ALA B 1 34 ? 26.346 39.360 62.274 1.00 25.25 26 ALA B N 1
ATOM 4214 C CA . ALA B 1 34 ? 25.380 39.738 63.316 1.00 30.72 26 ALA B CA 1
ATOM 4215 C C . ALA B 1 34 ? 25.683 39.056 64.657 1.00 33.66 26 ALA B C 1
ATOM 4216 O O . ALA B 1 34 ? 24.837 38.390 65.253 1.00 38.56 26 ALA B O 1
ATOM 4218 N N . ARG B 1 35 ? 26.909 39.270 65.147 1.00 38.73 27 ARG B N 1
ATOM 4219 C CA . ARG B 1 35 ? 27.373 38.615 66.368 1.00 38.61 27 ARG B CA 1
ATOM 4220 C C . ARG B 1 35 ? 26.694 39.131 67.630 1.00 42.05 27 ARG B C 1
ATOM 4221 O O . ARG B 1 35 ? 26.776 38.470 68.673 1.00 39.96 27 ARG B O 1
ATOM 4229 N N . GLN B 1 36 ? 26.041 40.290 67.571 1.00 39.40 28 GLN B N 1
ATOM 4230 C CA . GLN B 1 36 ? 25.410 40.844 68.757 1.00 34.45 28 GLN B CA 1
ATOM 4231 C C . GLN B 1 36 ? 24.027 40.271 69.008 1.00 38.89 28 GLN B C 1
ATOM 4232 O O . GLN B 1 36 ? 23.420 40.586 70.039 1.00 42.69 28 GLN B O 1
ATOM 4238 N N . ALA B 1 37 ? 23.520 39.455 68.096 1.00 32.96 29 ALA B N 1
ATOM 4239 C CA . ALA B 1 37 ? 22.318 38.667 68.296 1.00 29.81 29 ALA B CA 1
ATOM 4240 C C . ALA B 1 37 ? 22.718 37.194 68.240 1.00 36.53 29 ALA B C 1
ATOM 4241 O O . ALA B 1 37 ? 23.908 36.864 68.190 1.00 30.55 29 ALA B O 1
ATOM 4243 N N . ASN B 1 38 ? 21.723 36.302 68.253 1.00 32.03 30 ASN B N 1
ATOM 4244 C CA . ASN B 1 38 ? 21.950 34.873 68.030 1.00 32.10 30 ASN B CA 1
ATOM 4245 C C . ASN B 1 38 ? 21.532 34.586 66.595 1.00 35.41 30 ASN B C 1
ATOM 4246 O O . ASN B 1 38 ? 20.337 34.465 66.298 1.00 29.27 30 ASN B O 1
ATOM 4251 N N . THR B 1 39 ? 22.516 34.489 65.700 1.00 29.82 31 THR B N 1
ATOM 4252 C CA . THR B 1 39 ? 22.264 34.650 64.273 1.00 30.37 31 THR B CA 1
ATOM 4253 C C . THR B 1 39 ? 22.857 33.509 63.467 1.00 36.60 31 THR B C 1
ATOM 4254 O O . THR B 1 39 ? 24.048 33.204 63.590 1.00 36.23 31 THR B O 1
ATOM 4258 N N . VAL B 1 40 ? 22.031 32.909 62.618 1.00 27.83 32 VAL B N 1
ATOM 4259 C CA . VAL B 1 40 ? 22.459 31.851 61.719 1.00 28.79 32 VAL B CA 1
ATOM 4260 C C . VAL B 1 40 ? 22.243 32.333 60.291 1.00 33.55 32 VAL B C 1
ATOM 4261 O O . VAL B 1 40 ? 21.186 32.887 59.968 1.00 31.20 32 VAL B O 1
ATOM 4265 N N . LEU B 1 41 ? 23.269 32.187 59.462 1.00 28.73 33 LEU B N 1
ATOM 4266 C CA . LEU B 1 41 ? 23.154 32.391 58.031 1.00 28.50 33 LEU B CA 1
ATOM 4267 C C . LEU B 1 41 ? 23.046 31.002 57.412 1.00 32.98 33 LEU B C 1
ATOM 4268 O O . LEU B 1 41 ? 23.968 30.193 57.541 1.00 28.60 33 LEU B O 1
ATOM 4273 N N . ILE B 1 42 ? 21.906 30.710 56.794 1.00 32.20 34 ILE B N 1
ATOM 4274 C CA . ILE B 1 42 ? 21.631 29.395 56.234 1.00 34.87 34 ILE B CA 1
ATOM 4275 C C . ILE B 1 42 ? 21.529 29.509 54.720 1.00 39.01 34 ILE B C 1
ATOM 4276 O O . ILE B 1 42 ? 20.846 30.399 54.195 1.00 41.75 34 ILE B O 1
ATOM 4281 N N . THR B 1 43 ? 22.212 28.611 54.025 1.00 32.85 35 THR B N 1
ATOM 4282 C CA A THR B 1 43 ? 22.052 28.424 52.592 0.72 31.98 35 THR B CA 1
ATOM 4283 C CA B THR B 1 43 ? 22.042 28.428 52.592 0.28 31.93 35 THR B CA 1
ATOM 4284 C C . THR B 1 43 ? 21.370 27.084 52.348 1.00 31.28 35 THR B C 1
ATOM 4285 O O . THR B 1 43 ? 21.798 26.060 52.891 1.00 36.61 35 THR B O 1
ATOM 4292 N N . MET B 1 44 ? 20.303 27.095 51.553 1.00 37.67 36 MET B N 1
ATOM 4293 C CA . MET B 1 44 ? 19.602 25.876 51.161 1.00 34.59 36 MET B CA 1
ATOM 4294 C C . MET B 1 44 ? 19.321 25.985 49.676 1.00 33.13 36 MET B C 1
ATOM 4295 O O . MET B 1 44 ? 18.570 26.871 49.257 1.00 38.89 36 MET B O 1
ATOM 4300 N N . GLY B 1 45 ? 19.935 25.107 48.886 1.00 39.06 37 GLY B N 1
ATOM 4301 C CA . GLY B 1 45 ? 19.895 25.242 47.444 1.00 40.89 37 GLY B CA 1
ATOM 4302 C C . GLY B 1 45 ? 20.263 26.648 47.013 1.00 43.48 37 GLY B C 1
ATOM 4303 O O . GLY B 1 45 ? 21.329 27.157 47.380 1.00 46.10 37 GLY B O 1
ATOM 4304 N N . GLY B 1 46 ? 19.386 27.295 46.248 1.00 41.65 38 GLY B N 1
ATOM 4305 C CA . GLY B 1 46 ? 19.674 28.627 45.752 1.00 33.67 38 GLY B CA 1
ATOM 4306 C C . GLY B 1 46 ? 19.163 29.755 46.626 1.00 36.77 38 GLY B C 1
ATOM 4307 O O . GLY B 1 46 ? 19.135 30.903 46.180 1.00 37.79 38 GLY B O 1
ATOM 4308 N N . VAL B 1 47 ? 18.809 29.459 47.878 1.00 35.29 39 VAL B N 1
ATOM 4309 C CA . VAL B 1 47 ? 18.183 30.415 48.789 1.00 37.11 39 VAL B CA 1
ATOM 4310 C C . VAL B 1 47 ? 19.090 30.621 50.001 1.00 30.76 39 VAL B C 1
ATOM 4311 O O . VAL B 1 47 ? 19.576 29.647 50.588 1.00 29.06 39 VAL B O 1
ATOM 4315 N N . THR B 1 48 ? 19.303 31.885 50.386 1.00 24.99 40 THR B N 1
ATOM 4316 C CA . THR B 1 48 ? 20.100 32.228 51.564 1.00 29.62 40 THR B CA 1
ATOM 4317 C C . THR B 1 48 ? 19.298 33.148 52.470 1.00 29.46 40 THR B C 1
ATOM 4318 O O . THR B 1 48 ? 18.747 34.150 52.006 1.00 35.39 40 THR B O 1
ATOM 4322 N N . VAL B 1 49 ? 19.248 32.817 53.761 1.00 25.26 41 VAL B N 1
ATOM 4323 C CA . VAL B 1 49 ? 18.480 33.574 54.741 1.00 24.19 41 VAL B CA 1
ATOM 4324 C C . VAL B 1 49 ? 19.373 33.896 55.934 1.00 30.59 41 VAL B C 1
ATOM 4325 O O . VAL B 1 49 ? 20.164 33.055 56.376 1.00 30.71 41 VAL B O 1
ATOM 4329 N N . LEU B 1 50 ? 19.240 35.118 56.456 1.00 29.35 42 LEU B N 1
ATOM 4330 C CA . LEU B 1 50 ? 19.911 35.552 57.678 1.00 36.68 42 LEU B CA 1
ATOM 4331 C C . LEU B 1 50 ? 18.833 35.592 58.744 1.00 36.03 42 LEU B C 1
ATOM 4332 O O . LEU B 1 50 ? 17.904 36.402 58.655 1.00 35.83 42 LEU B O 1
ATOM 4337 N N . VAL B 1 51 ? 18.933 34.723 59.742 1.00 30.15 43 VAL B N 1
ATOM 4338 C CA . VAL B 1 51 ? 17.939 34.680 60.807 1.00 28.71 43 VAL B CA 1
ATOM 4339 C C . VAL B 1 51 ? 18.640 35.078 62.098 1.00 30.19 43 VAL B C 1
ATOM 4340 O O . VAL B 1 51 ? 19.515 34.352 62.589 1.00 32.31 43 VAL B O 1
ATOM 4344 N N . ALA B 1 52 ? 18.254 36.231 62.645 1.00 32.79 44 ALA B N 1
ATOM 4345 C CA . ALA B 1 52 ? 18.729 36.707 63.939 1.00 30.74 44 ALA B CA 1
ATOM 4346 C C . ALA B 1 52 ? 17.637 36.527 64.990 1.00 31.41 44 ALA B C 1
ATOM 4347 O O . ALA B 1 52 ? 16.470 36.856 64.744 1.00 37.30 44 ALA B O 1
ATOM 4349 N N . VAL B 1 53 ? 18.016 35.984 66.145 1.00 29.90 45 VAL B N 1
ATOM 4350 C CA . VAL B 1 53 ? 17.130 35.815 67.288 1.00 22.39 45 VAL B CA 1
ATOM 4351 C C . VAL B 1 53 ? 17.691 36.626 68.445 1.00 33.04 45 VAL B C 1
ATOM 4352 O O . VAL B 1 53 ? 18.874 36.507 68.780 1.00 34.42 45 VAL B O 1
ATOM 4356 N N . VAL B 1 54 ? 16.841 37.434 69.067 1.00 33.67 46 VAL B N 1
ATOM 4357 C CA . VAL B 1 54 ? 17.202 38.163 70.271 1.00 34.45 46 VAL B CA 1
ATOM 4358 C C . VAL B 1 54 ? 16.291 37.681 71.390 1.00 37.79 46 VAL B C 1
ATOM 4359 O O . VAL B 1 54 ? 15.061 37.667 71.240 1.00 34.43 46 VAL B O 1
ATOM 4363 N N . ALA B 1 55 ? 16.894 37.269 72.497 1.00 30.94 47 ALA B N 1
ATOM 4364 C CA . ALA B 1 55 ? 16.158 36.858 73.682 1.00 34.04 47 ALA B CA 1
ATOM 4365 C C . ALA B 1 55 ? 16.496 37.845 74.786 1.00 35.00 47 ALA B C 1
ATOM 4366 O O . ALA B 1 55 ? 17.658 37.951 75.191 1.00 43.41 47 ALA B O 1
ATOM 4368 N N . ALA B 1 56 ? 15.487 38.564 75.258 1.00 33.09 48 ALA B N 1
ATOM 4369 C CA . ALA B 1 56 ? 15.683 39.507 76.346 1.00 40.84 48 ALA B CA 1
ATOM 4370 C C . ALA B 1 56 ? 16.254 38.790 77.569 1.00 52.72 48 ALA B C 1
ATOM 4371 O O . ALA B 1 56 ? 15.842 37.663 77.881 1.00 53.54 48 ALA B O 1
ATOM 4373 N N . PRO B 1 57 ? 17.194 39.409 78.291 1.00 67.61 49 PRO B N 1
ATOM 4374 C CA . PRO B 1 57 ? 17.844 38.690 79.401 1.00 78.11 49 PRO B CA 1
ATOM 4375 C C . PRO B 1 57 ? 16.922 38.405 80.577 1.00 81.58 49 PRO B C 1
ATOM 4376 O O . PRO B 1 57 ? 17.139 37.413 81.283 1.00 80.09 49 PRO B O 1
ATOM 4380 N N . THR B 1 58 ? 15.893 39.222 80.798 1.00 84.43 50 THR B N 1
ATOM 4381 C CA . THR B 1 58 ? 14.975 39.021 81.911 1.00 84.44 50 THR B CA 1
ATOM 4382 C C . THR B 1 58 ? 13.551 39.289 81.446 1.00 80.92 50 THR B C 1
ATOM 4383 O O . THR B 1 58 ? 13.322 39.903 80.402 1.00 81.40 50 THR B O 1
ATOM 4387 N N . ALA B 1 59 ? 12.590 38.826 82.242 1.00 77.41 51 ALA B N 1
ATOM 4388 C CA . ALA B 1 59 ? 11.185 39.080 81.965 1.00 73.50 51 ALA B CA 1
ATOM 4389 C C . ALA B 1 59 ? 10.781 40.463 82.457 1.00 78.23 51 ALA B C 1
ATOM 4390 O O . ALA B 1 59 ? 11.344 40.991 83.420 1.00 81.71 51 ALA B O 1
ATOM 4392 N N . LYS B 1 60 ? 9.785 41.043 81.786 1.00 77.37 52 LYS B N 1
ATOM 4393 C CA . LYS B 1 60 ? 9.314 42.377 82.125 1.00 79.14 52 LYS B CA 1
ATOM 4394 C C . LYS B 1 60 ? 8.623 42.378 83.486 1.00 90.34 52 LYS B C 1
ATOM 4395 O O . LYS B 1 60 ? 8.315 41.331 84.064 1.00 94.97 52 LYS B O 1
ATOM 4397 N N . ALA B 1 61 ? 8.376 43.589 83.991 1.00 93.29 53 ALA B N 1
ATOM 4398 C CA . ALA B 1 61 ? 7.887 43.759 85.355 1.00 97.67 53 ALA B CA 1
ATOM 4399 C C . ALA B 1 61 ? 6.577 43.010 85.580 1.00 95.28 53 ALA B C 1
ATOM 4400 O O . ALA B 1 61 ? 6.498 42.108 86.421 1.00 97.42 53 ALA B O 1
ATOM 4402 N N . GLY B 1 62 ? 5.541 43.359 84.825 1.00 88.92 54 GLY B N 1
ATOM 4403 C CA . GLY B 1 62 ? 4.242 42.751 85.035 1.00 85.41 54 GLY B CA 1
ATOM 4404 C C . GLY B 1 62 ? 3.871 41.807 83.917 1.00 85.85 54 GLY B C 1
ATOM 4405 O O . GLY B 1 62 ? 2.689 41.567 83.652 1.00 89.99 54 GLY B O 1
ATOM 4406 N N . GLN B 1 63 ? 4.882 41.264 83.250 1.00 82.26 55 GLN B N 1
ATOM 4407 C CA . GLN B 1 63 ? 4.642 40.403 82.103 1.00 75.39 55 GLN B CA 1
ATOM 4408 C C . GLN B 1 63 ? 4.006 39.091 82.550 1.00 81.25 55 GLN B C 1
ATOM 4409 O O . GLN B 1 63 ? 4.573 38.357 83.367 1.00 80.24 55 GLN B O 1
ATOM 4415 N N . ASP B 1 64 ? 2.823 38.801 82.012 1.00 83.56 56 ASP B N 1
ATOM 4416 C CA . ASP B 1 64 ? 2.106 37.571 82.302 1.00 86.44 56 ASP B CA 1
ATOM 4417 C C . ASP B 1 64 ? 1.827 36.751 81.051 1.00 79.03 56 ASP B C 1
ATOM 4418 O O . ASP B 1 64 ? 1.191 35.697 81.151 1.00 83.33 56 ASP B O 1
ATOM 4423 N N . PHE B 1 65 ? 2.259 37.212 79.878 1.00 71.73 57 PHE B N 1
ATOM 4424 C CA . PHE B 1 65 ? 2.139 36.445 78.649 1.00 70.77 57 PHE B CA 1
ATOM 4425 C C . PHE B 1 65 ? 3.490 36.433 77.948 1.00 69.81 57 PHE B C 1
ATOM 4426 O O . PHE B 1 65 ? 4.376 37.245 78.234 1.00 67.79 57 PHE B O 1
ATOM 4434 N N . PHE B 1 66 ? 3.638 35.486 77.024 1.00 64.49 58 PHE B N 1
ATOM 4435 C CA . PHE B 1 66 ? 4.904 35.264 76.342 1.00 54.62 58 PHE B CA 1
ATOM 4436 C C . PHE B 1 66 ? 5.002 36.177 75.120 1.00 47.76 58 PHE B C 1
ATOM 4437 O O . PHE B 1 66 ? 4.312 35.932 74.120 1.00 43.80 58 PHE B O 1
ATOM 4445 N N . PRO B 1 67 ? 5.838 37.212 75.141 1.00 46.62 59 PRO B N 1
ATOM 4446 C CA . PRO B 1 67 ? 5.919 38.099 73.980 1.00 40.54 59 PRO B CA 1
ATOM 4447 C C . PRO B 1 67 ? 6.892 37.559 72.949 1.00 40.48 59 PRO B C 1
ATOM 4448 O O . PRO B 1 67 ? 8.109 37.630 73.136 1.00 41.92 59 PRO B O 1
ATOM 4452 N N . LEU B 1 68 ? 6.359 36.984 71.877 1.00 34.32 60 LEU B N 1
ATOM 4453 C CA . LEU B 1 68 ? 7.153 36.434 70.791 1.00 32.77 60 LEU B CA 1
ATOM 4454 C C . LEU B 1 68 ? 6.698 37.079 69.488 1.00 33.73 60 LEU B C 1
ATOM 4455 O O . LEU B 1 68 ? 5.495 37.152 69.221 1.00 37.68 60 LEU B O 1
ATOM 4460 N N . THR B 1 69 ? 7.647 37.573 68.693 1.00 27.75 61 THR B N 1
ATOM 4461 C CA . THR B 1 69 ? 7.339 38.127 67.379 1.00 32.90 61 THR B CA 1
ATOM 4462 C C . THR B 1 69 ? 8.309 37.578 66.340 1.00 35.81 61 THR B C 1
ATOM 4463 O O . THR B 1 69 ? 9.517 37.483 66.585 1.00 33.06 61 THR B O 1
ATOM 4467 N N . VAL B 1 70 ? 7.775 37.212 65.178 1.00 20.63 62 VAL B N 1
ATOM 4468 C CA . VAL B 1 70 ? 8.574 36.748 64.052 1.00 21.63 62 VAL B CA 1
ATOM 4469 C C . VAL B 1 70 ? 8.342 37.682 62.876 1.00 26.92 62 VAL B C 1
ATOM 4470 O O . VAL B 1 70 ? 7.204 37.842 62.422 1.00 32.09 62 VAL B O 1
ATOM 4474 N N . ASN B 1 71 ? 9.425 38.253 62.343 1.00 31.95 63 ASN B N 1
ATOM 4475 C CA . ASN B 1 71 ? 9.353 39.134 61.183 1.00 29.81 63 ASN B CA 1
ATOM 4476 C C . ASN B 1 71 ? 10.183 38.539 60.052 1.00 34.63 63 ASN B C 1
ATOM 4477 O O . ASN B 1 71 ? 11.412 38.435 60.153 1.00 33.09 63 ASN B O 1
ATOM 4482 N N . TYR B 1 72 ? 9.501 38.160 58.978 1.00 26.02 64 TYR B N 1
ATOM 4483 C CA . TYR B 1 72 ? 10.110 37.545 57.813 1.00 18.69 64 TYR B CA 1
ATOM 4484 C C . TYR B 1 72 ? 10.072 38.539 56.662 1.00 20.79 64 TYR B C 1
ATOM 4485 O O . TYR B 1 72 ? 9.032 39.145 56.403 1.00 28.90 64 TYR B O 1
ATOM 4494 N N . GLN B 1 73 ? 11.190 38.688 55.957 1.00 25.04 65 GLN B N 1
ATOM 4495 C CA . GLN B 1 73 ? 11.270 39.639 54.861 1.00 25.53 65 GLN B CA 1
ATOM 4496 C C . GLN B 1 73 ? 12.106 39.067 53.731 1.00 32.24 65 GLN B C 1
ATOM 4497 O O . GLN B 1 73 ? 13.137 38.433 53.973 1.00 34.22 65 GLN B O 1
ATOM 4503 N N . GLU B 1 74 ? 11.683 39.337 52.500 1.00 33.14 66 GLU B N 1
ATOM 4504 C CA . GLU B 1 74 ? 12.451 39.013 51.304 1.00 35.84 66 GLU B CA 1
ATOM 4505 C C . GLU B 1 74 ? 12.978 40.313 50.710 1.00 39.49 66 GLU B C 1
ATOM 4506 O O . GLU B 1 74 ? 12.195 41.143 50.236 1.00 40.52 66 GLU B O 1
ATOM 4512 N N . LYS B 1 75 ? 14.296 40.511 50.766 1.00 40.53 67 LYS B N 1
ATOM 4513 C CA . LYS B 1 75 ? 14.889 41.682 50.126 1.00 34.91 67 LYS B CA 1
ATOM 4514 C C . LYS B 1 75 ? 14.881 41.501 48.613 1.00 36.83 67 LYS B C 1
ATOM 4515 O O . LYS B 1 75 ? 15.243 40.437 48.107 1.00 36.68 67 LYS B O 1
ATOM 4521 N N . GLN B 1 76 ? 14.473 42.546 47.889 1.00 33.98 68 GLN B N 1
ATOM 4522 C CA . GLN B 1 76 ? 14.459 42.469 46.432 1.00 34.07 68 GLN B CA 1
ATOM 4523 C C . GLN B 1 76 ? 15.864 42.319 45.858 1.00 35.78 68 GLN B C 1
ATOM 4524 O O . GLN B 1 76 ? 16.035 41.728 44.779 1.00 29.30 68 GLN B O 1
ATOM 4530 N N . TYR B 1 77 ? 16.884 42.845 46.552 1.00 30.35 69 TYR B N 1
ATOM 4531 C CA . TYR B 1 77 ? 18.247 42.696 46.055 1.00 29.10 69 TYR B CA 1
ATOM 4532 C C . TYR B 1 77 ? 18.700 41.240 46.062 1.00 31.56 69 TYR B C 1
ATOM 4533 O O . TYR B 1 77 ? 19.621 40.888 45.310 1.00 28.38 69 TYR B O 1
ATOM 4542 N N . ALA B 1 78 ? 18.050 40.392 46.868 1.00 25.94 70 ALA B N 1
ATOM 4543 C CA . ALA B 1 78 ? 18.381 38.973 46.915 1.00 28.98 70 ALA B CA 1
ATOM 4544 C C . ALA B 1 78 ? 18.351 38.347 45.531 1.00 36.86 70 ALA B C 1
ATOM 4545 O O . ALA B 1 78 ? 19.171 37.468 45.222 1.00 32.53 70 ALA B O 1
ATOM 4547 N N . ALA B 1 79 ? 17.444 38.819 44.677 1.00 35.51 71 ALA B N 1
ATOM 4548 C CA . ALA B 1 79 ? 17.305 38.350 43.308 1.00 26.84 71 ALA B CA 1
ATOM 4549 C C . ALA B 1 79 ? 17.609 39.459 42.302 1.00 28.01 71 ALA B C 1
ATOM 4550 O O . ALA B 1 79 ? 17.043 39.486 41.209 1.00 29.40 71 ALA B O 1
ATOM 4552 N N . GLY B 1 80 ? 18.495 40.384 42.660 1.00 29.18 72 GLY B N 1
ATOM 4553 C CA . GLY B 1 80 ? 18.910 41.414 41.720 1.00 30.42 72 GLY B CA 1
ATOM 4554 C C . GLY B 1 80 ? 17.801 42.331 41.249 1.00 29.68 72 GLY B C 1
ATOM 4555 O O . GLY B 1 80 ? 17.842 42.800 40.105 1.00 31.96 72 GLY B O 1
ATOM 4556 N N . ARG B 1 81 ? 16.801 42.589 42.092 1.00 29.34 73 ARG B N 1
ATOM 4557 C CA . ARG B 1 81 ? 15.682 43.454 41.752 1.00 34.03 73 ARG B CA 1
ATOM 4558 C C . ARG B 1 81 ? 15.714 44.744 42.566 1.00 33.23 73 ARG B C 1
ATOM 4559 O O . ARG B 1 81 ? 16.158 44.784 43.718 1.00 31.00 73 ARG B O 1
ATOM 4567 N N . ILE B 1 82 ? 15.211 45.799 41.954 1.00 34.71 74 ILE B N 1
ATOM 4568 C CA . ILE B 1 82 ? 14.963 47.066 42.631 1.00 36.99 74 ILE B CA 1
ATOM 4569 C C . ILE B 1 82 ? 13.476 47.115 42.971 1.00 39.20 74 ILE B C 1
ATOM 4570 O O . ILE B 1 82 ? 12.646 46.842 42.091 1.00 38.67 74 ILE B O 1
ATOM 4575 N 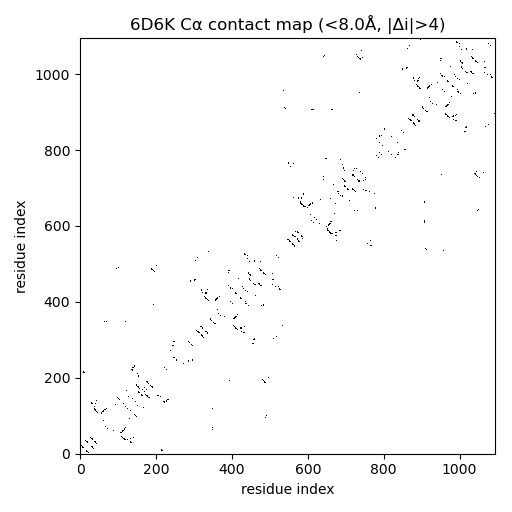N . PRO B 1 83 ? 13.100 47.388 44.222 1.00 40.53 75 PRO B N 1
ATOM 4576 C CA . PRO B 1 83 ? 11.683 47.273 44.598 1.00 40.34 75 PRO B CA 1
ATOM 4577 C C . PRO B 1 83 ? 10.832 48.260 43.815 1.00 44.48 75 PRO B C 1
ATOM 4578 O O . PRO B 1 83 ? 11.276 49.357 43.463 1.00 44.49 75 PRO B O 1
ATOM 4582 N N . GLY B 1 84 ? 9.584 47.867 43.565 1.00 49.40 76 GLY B N 1
ATOM 4583 C CA . GLY B 1 84 ? 8.738 48.620 42.659 1.00 59.31 76 GLY B CA 1
ATOM 4584 C C . GLY B 1 84 ? 7.905 49.730 43.273 1.00 77.05 76 GLY B C 1
ATOM 4585 O O . GLY B 1 84 ? 7.135 49.499 44.207 1.00 66.26 76 GLY B O 1
ATOM 4586 N N . GLY B 1 85 ? 8.122 50.954 42.799 1.00 116.42 77 GLY B N 1
ATOM 4587 C CA . GLY B 1 85 ? 7.146 52.031 42.917 1.00 125.80 77 GLY B CA 1
ATOM 4588 C C . GLY B 1 85 ? 6.663 52.397 44.304 1.00 127.86 77 GLY B C 1
ATOM 4589 O O . GLY B 1 85 ? 5.480 52.714 44.474 1.00 136.90 77 GLY B O 1
ATOM 4590 N N . TYR B 1 86 ? 7.542 52.370 45.301 1.00 107.75 78 TYR B N 1
ATOM 4591 C CA . TYR B 1 86 ? 7.179 52.804 46.651 1.00 91.87 78 TYR B CA 1
ATOM 4592 C C . TYR B 1 86 ? 8.293 53.671 47.228 1.00 76.24 78 TYR B C 1
ATOM 4593 O O . TYR B 1 86 ? 8.700 53.523 48.382 1.00 68.64 78 TYR B O 1
ATOM 4595 N N . GLY B 1 87 ? 8.779 54.619 46.427 1.00 64.58 79 GLY B N 1
ATOM 4596 C CA . GLY B 1 87 ? 10.073 55.195 46.734 1.00 63.08 79 GLY B CA 1
ATOM 4597 C C . GLY B 1 87 ? 11.216 54.204 46.623 1.00 52.37 79 GLY B C 1
ATOM 4598 O O . GLY B 1 87 ? 12.291 54.452 47.172 1.00 46.94 79 GLY B O 1
ATOM 4599 N N . LYS B 1 88 ? 10.988 53.075 45.937 1.00 49.30 80 LYS B N 1
ATOM 4600 C CA . LYS B 1 88 ? 11.950 51.980 45.757 1.00 48.41 80 LYS B CA 1
ATOM 4601 C C . LYS B 1 88 ? 12.364 51.334 47.076 1.00 51.87 80 LYS B C 1
ATOM 4602 O O . LYS B 1 88 ? 13.469 50.796 47.189 1.00 54.32 80 LYS B O 1
ATOM 4608 N N . ARG B 1 89 ? 11.488 51.359 48.078 1.00 45.32 81 ARG B N 1
ATOM 4609 C CA . ARG B 1 89 ? 11.761 50.685 49.337 1.00 42.03 81 ARG B CA 1
ATOM 4610 C C . ARG B 1 89 ? 10.900 49.436 49.462 1.00 47.40 81 ARG B C 1
ATOM 4611 O O . ARG B 1 89 ? 9.914 49.256 48.739 1.00 46.37 81 ARG B O 1
ATOM 4619 N N . GLU B 1 90 ? 11.313 48.551 50.377 1.00 50.66 82 GLU B N 1
ATOM 4620 C CA . GLU B 1 90 ? 10.599 47.289 50.557 1.00 50.09 82 GLU B CA 1
ATOM 4621 C C . GLU B 1 90 ? 9.171 47.527 51.028 1.00 53.13 82 GLU B C 1
ATOM 4622 O O . GLU B 1 90 ? 8.248 46.815 50.614 1.00 51.75 82 GLU B O 1
ATOM 4628 N N . GLY B 1 91 ? 8.968 48.534 51.879 1.00 49.75 83 GLY B N 1
ATOM 4629 C CA . GLY B 1 91 ? 7.669 48.795 52.461 1.00 42.98 83 GLY B CA 1
ATOM 4630 C C . GLY B 1 91 ? 7.332 47.797 53.552 1.00 44.70 83 GLY B C 1
ATOM 4631 O O . GLY B 1 91 ? 8.167 47.003 54.003 1.00 49.63 83 GLY B O 1
ATOM 4632 N N . ARG B 1 92 ? 6.074 47.843 53.982 1.00 44.89 84 ARG B N 1
ATOM 4633 C CA . ARG B 1 92 ? 5.623 46.934 55.022 1.00 40.85 84 ARG B CA 1
ATOM 4634 C C . ARG B 1 92 ? 5.590 45.500 54.491 1.00 35.04 84 ARG B C 1
ATOM 4635 O O . ARG B 1 92 ? 5.673 45.246 53.286 1.00 39.82 84 ARG B O 1
ATOM 4643 N N . ALA B 1 93 ? 5.481 44.553 55.417 1.00 24.42 85 ALA B N 1
ATOM 4644 C CA . ALA B 1 93 ? 5.414 43.147 55.052 1.00 28.79 85 ALA B CA 1
ATOM 4645 C C . ALA B 1 93 ?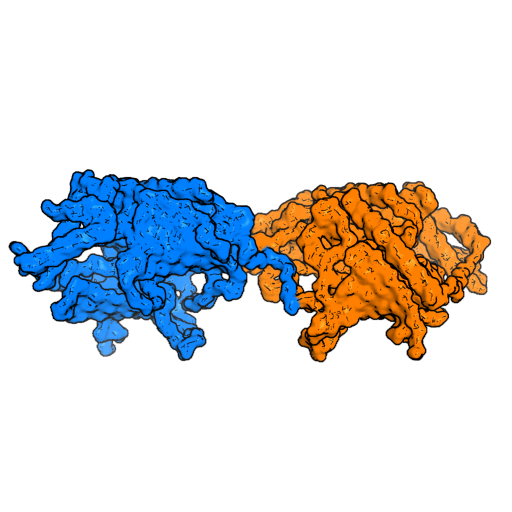 4.297 42.902 54.041 1.00 30.77 85 ALA B C 1
ATOM 4646 O O . ALA B 1 93 ? 3.170 43.370 54.217 1.00 25.68 85 ALA B O 1
ATOM 4648 N N . SER B 1 94 ? 4.622 42.188 52.967 1.00 28.60 86 SER B N 1
ATOM 4649 C CA . SER B 1 94 ? 3.593 41.759 52.037 1.00 27.79 86 SER B CA 1
ATOM 4650 C C . SER B 1 94 ? 2.731 40.691 52.697 1.00 33.46 86 SER B C 1
ATOM 4651 O O . SER B 1 94 ? 3.046 40.189 53.780 1.00 38.57 86 SER B O 1
ATOM 4654 N N . GLU B 1 95 ? 1.621 40.348 52.039 1.00 31.97 87 GLU B N 1
ATOM 4655 C CA . GLU B 1 95 ? 0.776 39.281 52.566 1.00 32.78 87 GLU B CA 1
ATOM 4656 C C . GLU B 1 95 ? 1.515 37.948 52.548 1.00 36.97 87 GLU B C 1
ATOM 4657 O O . GLU B 1 95 ? 1.420 37.161 53.499 1.00 30.83 87 GLU B O 1
ATOM 4663 N N . ALA B 1 96 ? 2.287 37.690 51.492 1.00 21.05 88 ALA B N 1
ATOM 4664 C CA . ALA B 1 96 ? 3.055 36.454 51.446 1.00 35.59 88 ALA B CA 1
ATOM 4665 C C . ALA B 1 96 ? 4.091 36.403 52.568 1.00 35.07 88 ALA B C 1
ATOM 4666 O O . ALA B 1 96 ? 4.253 35.369 53.226 1.00 37.89 88 ALA B O 1
ATOM 4668 N N . GLU B 1 97 ? 4.769 37.525 52.830 1.00 33.94 89 GLU B N 1
ATOM 4669 C CA . GLU B 1 97 ? 5.752 37.564 53.909 1.00 25.24 89 GLU B CA 1
ATOM 4670 C C . GLU B 1 97 ? 5.090 37.354 55.267 1.00 28.05 89 GLU B C 1
ATOM 4671 O O . GLU B 1 97 ? 5.598 36.600 56.104 1.00 32.20 89 GLU B O 1
ATOM 4677 N N . THR B 1 98 ? 3.958 38.018 55.504 1.00 29.40 90 THR B N 1
ATOM 4678 C CA . THR B 1 98 ? 3.233 37.846 56.758 1.00 28.60 90 THR B CA 1
ATOM 4679 C C . THR B 1 98 ? 2.854 36.379 56.977 1.00 30.63 90 THR B C 1
ATOM 4680 O O . THR B 1 98 ? 3.017 35.836 58.080 1.00 23.05 90 THR B O 1
ATOM 4684 N N . LEU B 1 99 ? 2.384 35.712 55.922 1.00 28.04 91 LEU B N 1
ATOM 4685 C CA . LEU B 1 99 ? 2.021 34.307 56.036 1.00 27.26 91 LEU B CA 1
ATOM 4686 C C . LEU B 1 99 ? 3.226 33.451 56.390 1.00 34.99 91 LEU B C 1
ATOM 4687 O O . LEU B 1 99 ? 3.117 32.528 57.204 1.00 38.28 91 LEU B O 1
ATOM 4692 N N . ILE B 1 100 ? 4.384 33.724 55.780 1.00 35.63 92 ILE B N 1
ATOM 4693 C CA . ILE B 1 100 ? 5.573 32.939 56.105 1.00 29.75 92 ILE B CA 1
ATOM 4694 C C . ILE B 1 100 ? 6.030 33.226 57.535 1.00 29.73 92 ILE B C 1
ATOM 4695 O O . ILE B 1 100 ? 6.458 32.316 58.258 1.00 29.72 92 ILE B O 1
ATOM 4700 N N . SER B 1 101 ? 5.903 34.480 57.984 1.00 31.47 93 SER B N 1
ATOM 4701 C CA . SER B 1 101 ? 6.130 34.784 59.396 1.00 35.25 93 SER B CA 1
ATOM 4702 C C . SER B 1 101 ? 5.287 33.881 60.283 1.00 37.81 93 SER B C 1
ATOM 4703 O O . SER B 1 101 ? 5.756 33.370 61.304 1.00 41.94 93 SER B O 1
ATOM 4706 N N . ARG B 1 102 ? 4.035 33.678 59.901 1.00 38.51 94 ARG B N 1
ATOM 4707 C CA . ARG B 1 102 ? 3.149 32.830 60.674 1.00 39.42 94 ARG B CA 1
ATOM 4708 C C . ARG B 1 102 ? 3.565 31.366 60.620 1.00 33.28 94 ARG B C 1
ATOM 4709 O O . ARG B 1 102 ? 3.415 30.641 61.614 1.00 31.24 94 ARG B O 1
ATOM 4717 N N . LEU B 1 103 ? 4.081 30.913 59.474 1.00 24.62 95 LEU B N 1
ATOM 4718 C CA . LEU B 1 103 ? 4.532 29.531 59.376 1.00 25.42 95 LEU B CA 1
ATOM 4719 C C . LEU B 1 103 ? 5.672 29.256 60.340 1.00 35.42 95 LEU B C 1
ATOM 4720 O O . LEU B 1 103 ? 5.793 28.139 60.853 1.00 34.64 95 LEU B O 1
ATOM 4725 N N . ILE B 1 104 ? 6.523 30.261 60.574 1.00 32.91 96 ILE B N 1
ATOM 4726 C CA . ILE B 1 104 ? 7.619 30.151 61.527 1.00 24.86 96 ILE B CA 1
ATOM 4727 C C . ILE B 1 104 ? 7.094 30.236 62.953 1.00 28.52 96 ILE B C 1
ATOM 4728 O O . ILE B 1 104 ? 7.519 29.476 63.831 1.00 33.13 96 ILE B O 1
ATOM 4733 N N . ASP B 1 105 ? 6.181 31.182 63.207 1.00 30.02 97 ASP B N 1
ATOM 4734 C CA . ASP B 1 105 ? 5.701 31.444 64.565 1.00 32.78 97 ASP B CA 1
ATOM 4735 C C . ASP B 1 105 ? 4.973 30.234 65.143 1.00 38.80 97 ASP B C 1
ATOM 4736 O O . ASP B 1 105 ? 5.228 29.827 66.285 1.00 41.00 97 ASP B O 1
ATOM 4741 N N . ARG B 1 106 ? 4.053 29.653 64.369 1.00 33.28 98 ARG B N 1
ATOM 4742 C CA . ARG B 1 106 ? 3.183 28.590 64.875 1.00 32.46 98 ARG B CA 1
ATOM 4743 C C . ARG B 1 106 ? 3.930 27.411 65.497 1.00 36.91 98 ARG B C 1
ATOM 4744 O O . ARG B 1 106 ? 3.527 26.964 66.583 1.00 37.81 98 ARG B O 1
ATOM 4752 N N . PRO B 1 107 ? 4.984 26.850 64.889 1.00 29.36 99 PRO B N 1
ATOM 4753 C CA . PRO B 1 107 ? 5.639 25.698 65.530 1.00 32.41 99 PRO B CA 1
ATOM 4754 C C . PRO B 1 107 ? 6.491 26.062 66.734 1.00 41.97 99 PRO B C 1
ATOM 4755 O O . PRO B 1 107 ? 6.620 25.229 67.641 1.00 38.24 99 PRO B O 1
ATOM 4759 N N . ILE B 1 108 ? 7.082 27.262 66.782 1.00 33.31 100 ILE B N 1
ATOM 4760 C CA . ILE B 1 108 ? 8.022 27.525 67.868 1.00 33.28 100 ILE B CA 1
ATOM 4761 C C . ILE B 1 108 ? 7.301 27.976 69.136 1.00 33.73 100 ILE B C 1
ATOM 4762 O O . ILE B 1 108 ? 7.753 27.672 70.246 1.00 39.26 100 ILE B O 1
ATOM 4767 N N . ARG B 1 109 ? 6.172 28.674 68.999 1.00 32.07 101 ARG B N 1
ATOM 4768 C CA . ARG B 1 109 ? 5.506 29.286 70.151 1.00 34.71 101 ARG B CA 1
ATOM 4769 C C . ARG B 1 109 ? 5.131 28.309 71.265 1.00 38.64 101 ARG B C 1
ATOM 4770 O O . ARG B 1 109 ? 5.376 28.630 72.442 1.00 40.11 101 ARG B O 1
ATOM 4778 N N . PRO B 1 110 ? 4.546 27.136 70.999 1.00 37.62 102 PRO B N 1
ATOM 4779 C CA . PRO B 1 110 ? 4.241 26.217 72.108 1.00 38.19 102 PRO B CA 1
ATOM 4780 C C . PRO B 1 110 ? 5.465 25.542 72.712 1.00 47.36 102 PRO B C 1
ATOM 4781 O O . PRO B 1 110 ? 5.330 24.900 73.764 1.00 49.88 102 PRO B O 1
ATOM 4785 N N . LEU B 1 111 ? 6.644 25.659 72.091 1.00 48.06 103 LEU B N 1
ATOM 4786 C CA . LEU B 1 111 ? 7.844 24.966 72.555 1.00 43.33 103 LEU B CA 1
ATOM 4787 C C . LEU B 1 111 ? 8.591 25.702 73.661 1.00 45.26 103 LEU B C 1
ATOM 4788 O O . LEU B 1 111 ? 9.646 25.219 74.096 1.00 40.73 103 LEU B O 1
ATOM 4793 N N . PHE B 1 112 ? 8.093 26.852 74.110 1.00 43.24 104 PHE B N 1
ATOM 4794 C CA . PHE B 1 112 ? 8.640 27.559 75.261 1.00 38.82 104 PHE B CA 1
ATOM 4795 C C . PHE B 1 112 ? 7.851 27.195 76.508 1.00 47.95 104 PHE B C 1
ATOM 4796 O O . PHE B 1 112 ? 6.625 27.057 76.442 1.00 59.61 104 PHE B O 1
ATOM 4804 N N . PRO B 1 113 ? 8.518 27.013 77.648 1.00 47.51 105 PRO B N 1
ATOM 4805 C CA . PRO B 1 113 ? 7.817 26.532 78.846 1.00 47.48 105 PRO B CA 1
ATOM 4806 C C . PRO B 1 113 ? 6.772 27.515 79.358 1.00 50.65 105 PRO B C 1
ATOM 4807 O O . PRO B 1 113 ? 6.859 28.729 79.150 1.00 52.46 105 PRO B O 1
ATOM 4811 N N . GLU B 1 114 ? 5.762 26.962 80.024 1.00 48.09 106 GLU B N 1
ATOM 4812 C CA . GLU B 1 114 ? 4.805 27.777 80.756 1.00 53.96 106 GLU B CA 1
ATOM 4813 C C . GLU B 1 114 ? 5.541 28.617 81.794 1.00 52.86 106 GLU B C 1
ATOM 4814 O O . GLU B 1 114 ? 6.404 28.115 82.522 1.00 51.99 106 GLU B O 1
ATOM 4820 N N . GLY B 1 115 ? 5.215 29.900 81.854 1.00 53.69 107 GLY B N 1
ATOM 4821 C CA . GLY B 1 115 ? 5.880 30.781 82.790 1.00 54.52 107 GLY B CA 1
ATOM 4822 C C . GLY B 1 115 ? 7.164 31.399 82.282 1.00 53.24 107 GLY B C 1
ATOM 4823 O O . GLY B 1 115 ? 7.847 32.091 83.049 1.00 56.35 107 GLY B O 1
ATOM 4824 N N . TYR B 1 116 ? 7.534 31.155 81.030 1.00 45.91 108 TYR B N 1
ATOM 4825 C CA . TYR B 1 116 ? 8.682 31.818 80.425 1.00 49.01 108 TYR B CA 1
ATOM 4826 C C . TYR B 1 116 ? 8.163 33.037 79.674 1.00 48.40 108 TYR B C 1
ATOM 4827 O O . TYR B 1 116 ? 7.557 32.907 78.602 1.00 41.89 108 TYR B O 1
ATOM 4836 N N . TYR B 1 117 ? 8.405 34.217 80.239 1.00 44.25 109 TYR B N 1
ATOM 4837 C CA . TYR B 1 117 ? 7.806 35.454 79.761 1.00 42.96 109 TYR B CA 1
ATOM 4838 C C . TYR B 1 117 ? 8.824 36.417 79.175 1.00 43.42 109 TYR B C 1
ATOM 4839 O O . TYR B 1 117 ? 8.498 37.588 78.954 1.00 44.77 109 TYR B O 1
ATOM 4848 N N . ASN B 1 118 ? 10.043 35.955 78.916 1.00 45.61 110 ASN B N 1
ATOM 4849 C CA . ASN B 1 118 ? 11.047 36.797 78.288 1.00 42.61 110 ASN B CA 1
ATOM 4850 C C . ASN B 1 118 ? 10.653 37.106 76.853 1.00 41.13 110 ASN B C 1
ATOM 4851 O O . ASN B 1 118 ? 10.088 36.260 76.154 1.00 40.70 110 ASN B O 1
ATOM 4856 N N . GLU B 1 119 ? 10.955 38.325 76.412 1.00 45.22 111 GLU B N 1
ATOM 4857 C CA . GLU B 1 119 ? 10.676 38.685 75.028 1.00 47.89 111 GLU B CA 1
ATOM 4858 C C . GLU B 1 119 ? 11.641 37.954 74.102 1.00 35.61 111 GLU B C 1
ATOM 4859 O O . GLU B 1 119 ? 12.827 37.797 74.414 1.00 40.92 111 GLU B O 1
ATOM 4865 N N . ILE B 1 120 ? 11.102 37.460 72.987 1.00 26.00 112 ILE B N 1
ATOM 4866 C CA . ILE B 1 120 ? 11.843 36.771 71.936 1.00 32.35 112 ILE B CA 1
ATOM 4867 C C . ILE B 1 120 ? 11.449 37.406 70.615 1.00 36.97 112 ILE B C 1
ATOM 4868 O O . ILE B 1 120 ? 10.254 37.549 70.332 1.00 32.97 112 ILE B O 1
ATOM 4873 N N . GLN B 1 121 ? 12.437 37.769 69.800 1.00 39.35 113 GLN B N 1
ATOM 4874 C CA . GLN B 1 121 ? 12.171 38.330 68.484 1.00 32.67 113 GLN B CA 1
ATOM 4875 C C . GLN B 1 121 ? 13.027 37.647 67.429 1.00 33.06 113 GLN B C 1
ATOM 4876 O O . GLN B 1 121 ? 14.254 37.575 67.567 1.00 40.49 113 GLN B O 1
ATOM 4882 N N . VAL B 1 122 ? 12.375 37.170 66.370 1.00 28.45 114 VAL B N 1
ATOM 4883 C CA . VAL B 1 122 ? 13.020 36.520 65.239 1.00 23.00 114 VAL B CA 1
ATOM 4884 C C . VAL B 1 122 ? 12.947 37.464 64.049 1.00 34.81 114 VAL B C 1
ATOM 4885 O O . VAL B 1 122 ? 11.861 37.921 63.676 1.00 37.61 114 VAL B O 1
ATOM 4889 N N . THR B 1 123 ? 14.095 37.756 63.453 1.00 35.24 115 THR B N 1
ATOM 4890 C CA . THR B 1 123 ? 14.159 38.557 62.239 1.00 31.05 115 THR B CA 1
ATOM 4891 C C . THR B 1 123 ? 14.773 37.679 61.159 1.00 35.20 115 THR B C 1
ATOM 4892 O O . THR B 1 123 ? 15.973 37.382 61.203 1.00 44.95 115 THR B O 1
ATOM 4896 N N . ALA B 1 124 ? 13.948 37.247 60.211 1.00 32.45 116 ALA B N 1
ATOM 4897 C CA . ALA B 1 124 ? 14.367 36.368 59.129 1.00 32.55 116 ALA B CA 1
ATOM 4898 C C . ALA B 1 124 ? 14.356 37.152 57.822 1.00 31.26 116 ALA B C 1
ATOM 4899 O O . ALA B 1 124 ? 13.306 37.630 57.387 1.00 37.28 116 ALA B O 1
ATOM 4901 N N . THR B 1 125 ? 15.514 37.238 57.177 1.00 35.89 117 THR B N 1
ATOM 4902 C CA . THR B 1 125 ? 15.700 38.076 56.002 1.00 26.64 117 THR B CA 1
ATOM 4903 C C . THR B 1 125 ? 16.275 37.252 54.864 1.00 28.05 117 THR B C 1
ATOM 4904 O O . THR B 1 125 ? 17.380 36.706 54.985 1.00 31.06 117 THR B O 1
ATOM 4908 N N . VAL B 1 126 ? 15.554 37.193 53.750 1.00 23.02 118 VAL B N 1
ATOM 4909 C CA . VAL B 1 126 ? 16.077 36.520 52.572 1.00 25.17 118 VAL B CA 1
ATOM 4910 C C . VAL B 1 126 ? 17.067 37.452 51.887 1.00 32.46 118 VAL B C 1
ATOM 4911 O O . VAL B 1 126 ? 16.696 38.541 51.435 1.00 37.79 118 VAL B O 1
ATOM 4915 N N . VAL B 1 127 ? 18.334 37.032 51.825 1.00 32.60 119 VAL B N 1
ATOM 4916 C CA . VAL B 1 127 ? 19.418 37.863 51.313 1.00 28.39 119 VAL B CA 1
ATOM 4917 C C . VAL B 1 127 ? 19.977 37.355 49.995 1.00 29.89 119 VAL B C 1
ATOM 4918 O O . VAL B 1 127 ? 20.823 38.031 49.389 1.00 32.55 119 VAL B O 1
ATOM 4922 N N . SER B 1 128 ? 19.521 36.204 49.514 1.00 28.69 120 SER B N 1
ATOM 4923 C CA . SER B 1 128 ? 19.915 35.732 48.192 1.00 28.85 120 SER B CA 1
ATOM 4924 C C . SER B 1 128 ? 18.939 34.655 47.747 1.00 31.40 120 SER B C 1
ATOM 4925 O O . SER B 1 128 ? 18.608 33.757 48.526 1.00 33.13 120 SER B O 1
ATOM 4928 N N . SER B 1 129 ? 18.486 34.746 46.502 1.00 28.58 121 SER B N 1
ATOM 4929 C CA . SER B 1 129 ? 17.605 33.735 45.940 1.00 25.63 121 SER B CA 1
ATOM 4930 C C . SER B 1 129 ? 17.813 33.691 44.441 1.00 28.83 121 SER B C 1
ATOM 4931 O O . SER B 1 129 ? 17.747 34.734 43.785 1.00 32.37 121 SER B O 1
ATOM 4934 N N . ASP B 1 130 ? 18.042 32.489 43.904 1.00 27.32 122 ASP B N 1
ATOM 4935 C CA . ASP B 1 130 ? 18.081 32.296 42.463 1.00 30.96 122 ASP B CA 1
ATOM 4936 C C . ASP B 1 130 ? 16.701 31.989 41.879 1.00 33.97 122 ASP B C 1
ATOM 4937 O O . ASP B 1 130 ? 16.614 31.524 40.739 1.00 35.16 122 ASP B O 1
ATOM 4942 N N . LYS B 1 131 ? 15.629 32.240 42.641 1.00 36.85 123 LYS B N 1
ATOM 4943 C CA . LYS B 1 131 ? 14.251 32.179 42.144 1.00 42.96 123 LYS B CA 1
ATOM 4944 C C . LYS B 1 131 ? 13.819 30.775 41.717 1.00 43.74 123 LYS B C 1
ATOM 4945 O O . LYS B 1 131 ? 12.908 30.634 40.902 1.00 44.42 123 LYS B O 1
ATOM 4951 N N . THR B 1 132 ? 14.425 29.718 42.258 1.00 43.18 124 THR B N 1
ATOM 4952 C CA . THR B 1 132 ? 13.963 28.376 41.907 1.00 36.60 124 THR B CA 1
ATOM 4953 C C . THR B 1 132 ? 12.951 27.811 42.896 1.00 30.63 124 THR B C 1
ATOM 4954 O O . THR B 1 132 ? 12.162 26.944 42.510 1.00 36.67 124 THR B O 1
ATOM 4958 N N . MET B 1 133 ? 12.919 28.295 44.138 1.00 28.78 125 MET B N 1
ATOM 4959 C CA . MET B 1 133 ? 12.014 27.719 45.123 1.00 31.94 125 MET B CA 1
ATOM 4960 C C . MET B 1 133 ? 11.686 28.727 46.218 1.00 30.24 125 MET B C 1
ATOM 4961 O O . MET B 1 133 ? 12.327 29.767 46.370 1.00 33.75 125 MET B O 1
ATOM 4966 N N . GLU B 1 134 ? 10.670 28.380 46.986 1.00 30.50 126 GLU B N 1
ATOM 4967 C CA . GLU B 1 134 ? 10.266 29.165 48.133 1.00 28.27 126 GLU B CA 1
ATOM 4968 C C . GLU B 1 134 ? 11.334 29.107 49.221 1.00 33.32 126 GLU B C 1
ATOM 4969 O O . GLU B 1 134 ? 11.991 28.078 49.421 1.00 34.23 126 GLU B O 1
ATOM 4975 N N . ALA B 1 135 ? 11.507 30.219 49.933 1.00 34.72 127 ALA B N 1
ATOM 4976 C CA . ALA B 1 135 ? 12.537 30.330 50.954 1.00 23.90 127 ALA B CA 1
ATOM 4977 C C . ALA B 1 135 ? 12.005 30.067 52.354 1.00 26.32 127 ALA B C 1
ATOM 4978 O O . ALA B 1 135 ? 12.729 30.287 53.333 1.00 24.52 127 ALA B O 1
ATOM 4980 N N . ASP B 1 136 ? 10.761 29.590 52.472 1.00 26.00 128 ASP B N 1
ATOM 4981 C CA . ASP B 1 136 ? 10.146 29.440 53.788 1.00 22.96 128 ASP B CA 1
ATOM 4982 C C . ASP B 1 136 ? 10.794 28.315 54.586 1.00 27.70 128 ASP B C 1
ATOM 4983 O O . ASP B 1 136 ? 11.065 28.481 55.782 1.00 29.05 128 ASP B O 1
ATOM 4988 N N . ILE B 1 137 ? 11.056 27.167 53.949 1.00 27.64 129 ILE B N 1
ATOM 4989 C CA . ILE B 1 137 ? 11.699 26.063 54.663 1.00 28.44 129 ILE B CA 1
ATOM 4990 C C . ILE B 1 137 ? 13.055 26.505 55.196 1.00 32.43 129 ILE B C 1
ATOM 4991 O O . ILE B 1 137 ? 13.397 26.262 56.361 1.00 32.11 129 ILE B O 1
ATOM 4996 N N . ALA B 1 138 ? 13.846 27.169 54.344 1.00 25.98 130 ALA B N 1
ATOM 4997 C CA . ALA B 1 138 ? 15.148 27.667 54.771 1.00 27.65 130 ALA B CA 1
ATOM 4998 C C . ALA B 1 138 ? 15.016 28.623 55.953 1.00 28.59 130 ALA B C 1
ATOM 4999 O O . ALA B 1 138 ? 15.780 28.529 56.919 1.00 32.51 130 ALA B O 1
ATOM 5001 N N . ALA B 1 139 ? 14.032 29.526 55.913 1.00 27.02 131 ALA B N 1
ATOM 5002 C CA . ALA B 1 139 ? 13.833 30.442 57.035 1.00 26.33 131 ALA B CA 1
ATOM 5003 C C . ALA B 1 139 ? 13.426 29.687 58.295 1.00 27.22 131 ALA B C 1
ATOM 5004 O O . ALA B 1 139 ? 13.816 30.062 59.406 1.00 33.12 131 ALA B O 1
ATOM 5006 N N . MET B 1 140 ? 12.631 28.628 58.146 1.00 23.79 132 MET B N 1
ATOM 5007 C CA . MET B 1 140 ? 12.213 27.856 59.313 1.00 24.96 132 MET B CA 1
ATOM 5008 C C . MET B 1 140 ? 13.396 27.098 59.918 1.00 27.69 132 MET B C 1
ATOM 5009 O O . MET B 1 140 ? 13.616 27.137 61.135 1.00 31.15 132 MET B O 1
ATOM 5014 N N . LEU B 1 141 ? 14.201 26.445 59.074 1.00 26.37 133 LEU B N 1
ATOM 5015 C CA . LEU B 1 141 ? 15.401 25.772 59.567 1.00 29.65 133 LEU B CA 1
ATOM 5016 C C . LEU B 1 141 ? 16.375 26.763 60.192 1.00 37.04 133 LEU B C 1
ATOM 5017 O O . LEU B 1 141 ? 17.002 26.466 61.220 1.00 36.36 133 LEU B O 1
ATOM 5022 N N . GLY B 1 142 ? 16.516 27.946 59.581 1.00 35.28 134 GLY B N 1
ATOM 5023 C CA . GLY B 1 142 ? 17.388 28.965 60.142 1.00 30.29 134 GLY B CA 1
ATOM 5024 C C . GLY B 1 142 ? 16.912 29.460 61.495 1.00 29.51 134 GLY B C 1
ATOM 5025 O O . GLY B 1 142 ? 17.713 29.654 62.412 1.00 29.57 134 GLY B O 1
ATOM 5026 N N . THR B 1 143 ? 15.602 29.659 61.641 1.00 31.46 135 THR B N 1
ATOM 5027 C CA . THR B 1 143 ? 15.057 30.030 62.944 1.00 30.51 135 THR B CA 1
ATOM 5028 C C . THR B 1 143 ? 15.330 28.937 63.967 1.00 31.08 135 THR B C 1
ATOM 5029 O O . THR B 1 143 ? 15.680 29.221 65.119 1.00 36.34 135 THR B O 1
ATOM 5033 N N . SER B 1 144 ? 15.173 27.677 63.558 1.00 26.25 136 SER B N 1
ATOM 5034 C CA . SER B 1 144 ? 15.441 26.554 64.449 1.00 31.61 136 SER B CA 1
ATOM 5035 C C . SER B 1 144 ? 16.893 26.569 64.925 1.00 38.16 136 SER B C 1
ATOM 5036 O O . SER B 1 144 ? 17.167 26.428 66.122 1.00 33.71 136 SER B O 1
ATOM 5039 N N . ALA B 1 145 ? 17.838 26.763 64.000 1.00 36.28 137 ALA B N 1
ATOM 5040 C CA . ALA B 1 145 ? 19.252 26.762 64.376 1.00 40.19 137 ALA B CA 1
ATOM 5041 C C . ALA B 1 145 ? 19.599 27.962 65.253 1.00 40.90 137 ALA B C 1
ATOM 5042 O O . ALA B 1 145 ? 20.382 27.838 66.205 1.00 36.53 137 ALA B O 1
ATOM 5044 N N . ALA B 1 146 ? 19.034 29.132 64.942 1.00 34.67 138 ALA B N 1
ATOM 5045 C CA . ALA B 1 146 ? 19.349 30.331 65.709 1.00 31.70 138 ALA B CA 1
ATOM 5046 C C . ALA B 1 146 ? 18.870 30.214 67.149 1.00 38.65 138 ALA B C 1
ATOM 5047 O O . ALA B 1 146 ? 19.566 30.634 68.080 1.00 45.76 138 ALA B O 1
ATOM 5049 N N . LEU B 1 147 ? 17.681 29.651 67.354 1.00 41.34 139 LEU B N 1
ATOM 5050 C CA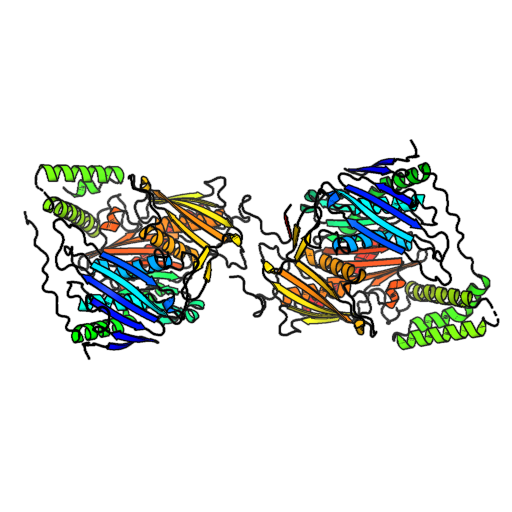 . LEU B 1 147 ? 17.200 29.432 68.711 1.00 37.12 139 LEU B CA 1
ATOM 5051 C C . LEU B 1 147 ? 18.033 28.384 69.432 1.00 40.74 139 LEU B C 1
ATOM 5052 O O . LEU B 1 147 ? 18.208 28.461 70.656 1.00 39.61 139 LEU B O 1
ATOM 5057 N N . ALA B 1 148 ? 18.538 27.395 68.693 1.00 41.56 140 ALA B N 1
ATOM 5058 C CA . ALA B 1 148 ? 19.315 26.326 69.306 1.00 36.41 140 ALA B CA 1
ATOM 5059 C C . ALA B 1 148 ? 20.565 26.867 69.985 1.00 38.72 140 ALA B C 1
ATOM 5060 O O . ALA B 1 148 ? 21.048 26.273 70.955 1.00 44.22 140 ALA B O 1
ATOM 5062 N N . ILE B 1 149 ? 21.093 27.998 69.515 1.00 39.43 141 ILE B N 1
ATOM 5063 C CA . ILE B 1 149 ? 22.305 28.569 70.090 1.00 42.52 141 ILE B CA 1
ATOM 5064 C C . ILE B 1 149 ? 22.014 29.764 70.997 1.00 42.78 141 ILE B C 1
ATOM 5065 O O . ILE B 1 149 ? 22.952 30.396 71.485 1.00 44.69 141 ILE B O 1
ATOM 5070 N N . ALA B 1 150 ? 20.742 30.078 71.251 1.00 44.05 142 ALA B N 1
ATOM 5071 C CA . ALA B 1 150 ? 20.383 31.322 71.929 1.00 38.83 142 ALA B CA 1
ATOM 5072 C C . ALA B 1 150 ? 20.285 31.197 73.447 1.00 34.90 142 ALA B C 1
ATOM 5073 O O . ALA B 1 150 ? 20.082 32.209 74.121 1.00 37.60 142 ALA B O 1
ATOM 5075 N N . GLY B 1 151 ? 20.443 30.002 74.005 1.00 39.90 143 GLY B N 1
ATOM 5076 C CA . GLY B 1 151 ? 20.483 29.851 75.447 1.00 35.62 143 GLY B CA 1
ATOM 5077 C C . GLY B 1 151 ? 19.164 29.973 76.181 1.00 40.34 143 GLY B C 1
ATOM 5078 O O . GLY B 1 151 ? 19.173 30.191 77.395 1.00 45.89 143 GLY B O 1
ATOM 5079 N N . THR B 1 152 ? 18.033 29.797 75.505 1.00 39.56 144 THR B N 1
ATOM 5080 C CA . THR B 1 152 ? 16.713 29.842 76.126 1.00 45.44 144 THR B CA 1
ATOM 5081 C C . THR B 1 152 ? 16.235 28.428 76.441 1.00 44.56 144 THR B C 1
ATOM 5082 O O . THR B 1 152 ? 16.806 27.442 75.965 1.00 42.23 144 THR B O 1
ATOM 5086 N N . PRO B 1 153 ? 15.174 28.285 77.258 1.00 42.27 145 PRO B N 1
ATOM 5087 C CA . PRO B 1 153 ? 14.617 26.945 77.519 1.00 43.15 145 PRO B CA 1
ATOM 5088 C C . PRO B 1 153 ? 13.797 26.361 76.370 1.00 41.22 145 PRO B C 1
ATOM 5089 O O . PRO B 1 153 ? 13.047 25.397 76.570 1.00 39.60 145 PRO B O 1
ATOM 5093 N N . PHE B 1 154 ? 13.917 26.939 75.176 1.00 44.70 146 PHE B N 1
ATOM 5094 C CA . PHE B 1 154 ? 13.258 26.407 73.987 1.00 41.47 146 PHE B CA 1
ATOM 5095 C C . PHE B 1 154 ? 13.497 24.907 73.856 1.00 42.28 146 PHE B C 1
ATOM 5096 O O . PHE B 1 154 ? 14.633 24.438 73.949 1.00 45.72 146 PHE B O 1
ATOM 5104 N N . ARG B 1 155 ? 12.418 24.161 73.646 1.00 43.60 147 ARG B N 1
ATOM 5105 C CA . ARG B 1 155 ? 12.466 22.700 73.561 1.00 44.69 147 ARG B CA 1
ATOM 5106 C C . ARG B 1 155 ? 12.621 22.207 72.122 1.00 44.25 147 ARG B C 1
ATOM 5107 O O . ARG B 1 155 ? 11.884 21.338 71.653 1.00 47.04 147 ARG B O 1
ATOM 5115 N N . GLY B 1 156 ? 13.598 22.765 71.410 1.00 37.21 148 GLY B N 1
ATOM 5116 C CA . GLY B 1 156 ? 13.876 22.372 70.050 1.00 38.71 148 GLY B CA 1
ATOM 5117 C C . GLY B 1 156 ? 14.963 21.321 69.993 1.00 45.32 148 GLY B C 1
ATOM 5118 O O . GLY B 1 156 ? 15.243 20.637 70.982 1.00 54.99 148 GLY B O 1
ATOM 5119 N N . PRO B 1 157 ? 15.612 21.175 68.833 1.00 42.35 149 PRO B N 1
ATOM 5120 C CA . PRO B 1 157 ? 15.358 21.932 67.603 1.00 42.68 149 PRO B CA 1
ATOM 5121 C C . PRO B 1 157 ? 14.096 21.486 66.877 1.00 44.98 149 PRO B C 1
ATOM 5122 O O . PRO B 1 157 ? 13.571 20.418 67.180 1.00 42.26 149 PRO B O 1
ATOM 5126 N N . ILE B 1 158 ? 13.630 22.285 65.920 1.00 41.01 150 ILE B N 1
ATOM 5127 C CA . ILE B 1 158 ? 12.560 21.865 65.028 1.00 36.84 150 ILE B CA 1
ATOM 5128 C C . ILE B 1 158 ? 13.149 21.636 63.650 1.00 39.74 150 ILE B C 1
ATOM 5129 O O . ILE B 1 158 ? 14.239 22.115 63.316 1.00 39.36 150 ILE B O 1
ATOM 5134 N N . GLY B 1 159 ? 12.425 20.850 62.853 1.00 40.14 151 GLY B N 1
ATOM 5135 C CA . GLY B 1 159 ? 12.691 20.723 61.441 1.00 37.77 151 GLY B CA 1
ATOM 5136 C C . GLY B 1 159 ? 11.458 21.182 60.682 1.00 41.59 151 GLY B C 1
ATOM 5137 O O . GLY B 1 159 ? 10.376 21.362 61.254 1.00 32.55 151 GLY B O 1
ATOM 5138 N N . ALA B 1 160 ? 11.629 21.357 59.379 1.00 40.26 152 ALA B N 1
ATOM 5139 C CA . ALA B 1 160 ? 10.515 21.735 58.529 1.00 28.22 152 ALA B CA 1
ATOM 5140 C C . ALA B 1 160 ? 10.703 21.075 57.173 1.00 35.00 152 ALA B C 1
ATOM 5141 O O . ALA B 1 160 ? 11.818 20.723 56.778 1.00 35.14 152 ALA B O 1
ATOM 5143 N N . ALA B 1 161 ? 9.593 20.895 56.467 1.00 35.94 153 ALA B N 1
ATOM 5144 C CA . ALA B 1 161 ? 9.650 20.259 55.163 1.00 35.53 153 ALA B CA 1
ATOM 5145 C C . ALA B 1 161 ? 8.389 20.612 54.391 1.00 35.44 153 ALA B C 1
ATOM 5146 O O . ALA B 1 161 ? 7.312 20.760 54.975 1.00 32.74 153 ALA B O 1
ATOM 5148 N N . ARG B 1 162 ? 8.538 20.778 53.089 1.00 32.84 154 ARG B N 1
ATOM 5149 C CA . ARG B 1 162 ? 7.400 20.813 52.194 1.00 34.62 154 ARG B CA 1
ATOM 5150 C C . ARG B 1 162 ? 7.280 19.442 51.543 1.00 41.04 154 ARG B C 1
ATOM 5151 O O . ARG B 1 162 ? 8.283 18.836 51.157 1.00 38.57 154 ARG B O 1
ATOM 5159 N N . VAL B 1 163 ? 6.057 18.938 51.461 1.00 40.29 155 VAL B N 1
ATOM 5160 C CA . VAL B 1 163 ? 5.785 17.661 50.822 1.00 37.75 155 VAL B CA 1
ATOM 5161 C C . VAL B 1 163 ? 4.877 17.932 49.633 1.00 36.16 155 VAL B C 1
ATOM 5162 O O . VAL B 1 163 ? 3.810 18.539 49.787 1.00 29.05 155 VAL B O 1
ATOM 5166 N N . GLY B 1 164 ? 5.311 17.510 48.446 1.00 35.82 156 GLY B N 1
ATOM 5167 C CA . GLY B 1 164 ? 4.466 17.488 47.277 1.00 32.00 156 GLY B CA 1
ATOM 5168 C C . GLY B 1 164 ? 4.082 16.054 46.941 1.00 37.61 156 GLY B C 1
ATOM 5169 O O . GLY B 1 164 ? 4.589 15.087 47.515 1.00 33.47 156 GLY B O 1
ATOM 5170 N N . LEU B 1 165 ? 3.170 15.930 45.983 1.00 35.53 157 LEU B N 1
ATOM 5171 C CA . LEU B 1 165 ? 2.740 14.631 45.476 1.00 37.51 157 LEU B CA 1
ATOM 5172 C C . LEU B 1 165 ? 2.783 14.699 43.957 1.00 47.39 157 LEU B C 1
ATOM 5173 O O . LEU B 1 165 ? 1.942 15.358 43.341 1.00 50.94 157 LEU B O 1
ATOM 5178 N N . ILE B 1 166 ? 3.760 14.026 43.357 1.00 50.46 158 ILE B N 1
ATOM 5179 C CA . ILE B 1 166 ? 3.940 14.002 41.912 1.00 51.24 158 ILE B CA 1
ATOM 5180 C C . ILE B 1 166 ? 3.909 12.547 41.478 1.00 53.67 158 ILE B C 1
ATOM 5181 O O . ILE B 1 166 ? 4.700 11.736 41.975 1.00 57.18 158 ILE B O 1
ATOM 5186 N N . ASN B 1 167 ? 2.995 12.217 40.558 1.00 55.46 159 ASN B N 1
ATOM 5187 C CA . ASN B 1 167 ? 2.832 10.843 40.066 1.00 63.63 159 ASN B CA 1
ATOM 5188 C C . ASN B 1 167 ? 2.637 9.859 41.216 1.00 59.64 159 ASN B C 1
ATOM 5189 O O . ASN B 1 167 ? 3.256 8.797 41.262 1.00 64.20 159 ASN B O 1
ATOM 5194 N N . GLY B 1 168 ? 1.790 10.234 42.170 1.00 55.15 160 GLY B N 1
ATOM 5195 C CA . GLY B 1 168 ? 1.460 9.367 43.282 1.00 57.94 160 GLY B CA 1
ATOM 5196 C C . GLY B 1 168 ? 2.540 9.170 44.319 1.00 57.89 160 GLY B C 1
ATOM 5197 O O . GLY B 1 168 ? 2.392 8.303 45.186 1.00 65.54 160 GLY B O 1
ATOM 5198 N N . GLU B 1 169 ? 3.619 9.942 44.274 1.00 46.61 161 GLU B N 1
ATOM 5199 C CA . GLU B 1 169 ? 4.740 9.747 45.178 1.00 47.11 161 GLU B CA 1
ATOM 5200 C C . GLU B 1 169 ? 5.052 11.039 45.924 1.00 50.80 161 GLU B C 1
ATOM 5201 O O . GLU B 1 169 ? 5.015 12.131 45.347 1.00 49.39 161 GLU B O 1
ATOM 5207 N N . TYR B 1 170 ? 5.374 10.913 47.206 1.00 38.44 162 TYR B N 1
ATOM 5208 C CA . TYR B 1 170 ? 5.756 12.084 47.975 1.00 41.30 162 TYR B CA 1
ATOM 5209 C C . TYR B 1 170 ? 7.107 12.598 47.495 1.00 40.75 162 TYR B C 1
ATOM 5210 O O . TYR B 1 170 ? 7.985 11.821 47.106 1.00 45.20 162 TYR B O 1
ATOM 5219 N N . VAL B 1 171 ? 7.248 13.921 47.481 1.00 42.57 163 VAL B N 1
ATOM 5220 C CA . VAL B 1 171 ? 8.469 14.604 47.071 1.00 44.42 163 VAL B CA 1
ATOM 5221 C C . VAL B 1 171 ? 8.861 15.585 48.165 1.00 43.51 163 VAL B C 1
ATOM 5222 O O . VAL B 1 171 ? 8.039 16.405 48.591 1.00 44.15 163 VAL B O 1
ATOM 5226 N N . LEU B 1 172 ? 10.123 15.519 48.592 1.00 40.94 164 LEU B N 1
ATOM 5227 C CA . LEU B 1 172 ? 10.647 16.377 49.647 1.00 38.14 164 LEU B CA 1
ATOM 5228 C C . LEU B 1 172 ? 11.123 17.705 49.071 1.00 37.29 164 LEU B C 1
ATOM 5229 O O . LEU B 1 172 ? 11.892 17.730 48.105 1.00 43.72 164 LEU B O 1
ATOM 5234 N N . ASN B 1 173 ? 10.668 18.800 49.677 1.00 34.62 165 ASN B N 1
ATOM 5235 C CA . ASN B 1 173 ? 11.071 20.167 49.358 1.00 40.76 165 ASN B CA 1
ATOM 5236 C C . ASN B 1 173 ? 11.131 20.449 47.855 1.00 42.09 165 ASN B C 1
ATOM 5237 O O . ASN B 1 173 ? 12.180 20.833 47.331 1.00 39.75 165 ASN B O 1
ATOM 5242 N N . PRO B 1 174 ? 10.015 20.305 47.135 1.00 37.38 166 PRO B N 1
ATOM 5243 C CA . PRO B 1 174 ? 10.040 20.555 45.693 1.00 33.00 166 PRO B CA 1
ATOM 5244 C C . PRO B 1 174 ? 10.199 22.035 45.365 1.00 36.52 166 PRO B C 1
ATOM 5245 O O . PRO B 1 174 ? 9.773 22.918 46.115 1.00 37.82 166 PRO B O 1
ATOM 5249 N N . ASN B 1 175 ? 10.823 22.296 44.215 1.00 39.34 167 ASN B N 1
ATOM 5250 C CA . ASN B 1 175 ? 11.019 23.642 43.700 1.00 43.34 167 ASN B CA 1
ATOM 5251 C C . ASN B 1 175 ? 9.802 24.055 42.871 1.00 41.89 167 ASN B C 1
ATOM 5252 O O . ASN B 1 175 ? 8.864 23.277 42.686 1.00 36.97 167 ASN B O 1
ATOM 5257 N N . PHE B 1 176 ? 9.831 25.280 42.327 1.00 34.65 168 PHE B N 1
ATOM 5258 C CA . PHE B 1 176 ? 8.641 25.816 41.666 1.00 33.79 168 PHE B CA 1
ATOM 5259 C C . PHE B 1 176 ? 8.221 24.956 40.475 1.00 39.51 168 PHE B C 1
ATOM 5260 O O . PHE B 1 176 ? 7.030 24.687 40.285 1.00 48.45 168 PHE B O 1
ATOM 5268 N N . GLU B 1 177 ? 9.175 24.501 39.666 1.00 41.78 169 GLU B N 1
ATOM 5269 C CA . GLU B 1 177 ? 8.790 23.746 38.474 1.00 48.35 169 GLU B CA 1
ATOM 5270 C C . GLU B 1 177 ? 8.265 22.361 38.842 1.00 43.43 169 GLU B C 1
ATOM 5271 O O . GLU B 1 177 ? 7.339 21.857 38.202 1.00 40.65 169 GLU B O 1
ATOM 5277 N N . GLN B 1 178 ? 8.835 21.733 39.874 1.00 47.01 170 GLN B N 1
ATOM 5278 C CA . GLN B 1 178 ? 8.283 20.472 40.366 1.00 46.47 170 GLN B CA 1
ATOM 5279 C C . GLN B 1 178 ? 6.896 20.670 40.966 1.00 44.08 170 GLN B C 1
ATOM 5280 O O . GLN B 1 178 ? 6.026 19.805 40.822 1.00 44.25 170 GLN B O 1
ATOM 5286 N N . MET B 1 179 ? 6.681 21.789 41.663 1.00 41.05 171 MET B N 1
ATOM 5287 C CA . MET B 1 179 ? 5.372 22.068 42.249 1.00 43.25 171 MET B CA 1
ATOM 5288 C C . MET B 1 179 ? 4.299 22.274 41.184 1.00 44.41 171 MET B C 1
ATOM 5289 O O . MET B 1 179 ? 3.116 22.002 41.431 1.00 40.41 171 MET B O 1
ATOM 5294 N N . ALA B 1 180 ? 4.685 22.711 39.986 1.00 37.83 172 ALA B N 1
ATOM 5295 C CA . ALA B 1 180 ? 3.707 22.856 38.920 1.00 40.31 172 ALA B CA 1
ATOM 5296 C C . ALA B 1 180 ? 3.111 21.516 38.485 1.00 47.19 172 ALA B C 1
ATOM 5297 O O . ALA B 1 180 ? 2.105 21.515 37.773 1.00 56.59 172 ALA B O 1
ATOM 5299 N N . GLN B 1 181 ? 3.704 20.387 38.882 1.00 40.77 173 GLN B N 1
ATOM 5300 C CA . GLN B 1 181 ? 3.168 19.058 38.594 1.00 46.13 173 GLN B CA 1
ATOM 5301 C C . GLN B 1 181 ? 2.625 18.372 39.842 1.00 47.24 173 GLN B C 1
ATOM 5302 O O . GLN B 1 181 ? 2.305 17.179 39.794 1.00 55.96 173 GLN B O 1
ATOM 5308 N N . SER B 1 182 ? 2.487 19.100 40.946 1.00 36.40 174 SER B N 1
ATOM 5309 C CA . SER B 1 182 ? 2.156 18.517 42.236 1.00 36.40 174 SER B CA 1
ATOM 5310 C C . SER B 1 182 ? 0.664 18.606 42.509 1.00 40.87 174 SER B C 1
ATOM 5311 O O . SER B 1 182 ? 0.023 19.613 42.196 1.00 41.80 174 SER B O 1
ATOM 5314 N N . ASP B 1 183 ? 0.114 17.537 43.079 1.00 34.33 175 ASP B N 1
ATOM 5315 C CA . ASP B 1 183 ? -1.249 17.552 43.583 1.00 34.20 175 ASP B CA 1
ATOM 5316 C C . ASP B 1 183 ? -1.311 17.963 45.038 1.00 34.48 175 ASP B C 1
ATOM 5317 O O . ASP B 1 183 ? -2.398 17.954 45.623 1.00 39.06 175 ASP B O 1
ATOM 5322 N N . LEU B 1 184 ? -0.181 18.351 45.624 1.00 35.25 176 LEU B N 1
ATOM 5323 C CA . LEU B 1 184 ? -0.111 18.591 47.056 1.00 36.98 176 LEU B CA 1
ATOM 5324 C C . LEU B 1 184 ? 0.902 19.684 47.350 1.00 38.76 176 LEU B C 1
ATOM 5325 O O . LEU B 1 184 ? 1.987 19.722 46.754 1.00 36.20 176 LEU B O 1
ATOM 5330 N N . ASP B 1 185 ? 0.541 20.567 48.285 1.00 32.85 177 ASP B N 1
ATOM 5331 C CA . ASP B 1 185 ? 1.449 21.594 48.795 1.00 27.61 177 ASP B CA 1
ATOM 5332 C C . ASP B 1 185 ? 1.263 21.609 50.311 1.00 31.47 177 ASP B C 1
ATOM 5333 O O . ASP B 1 185 ? 0.396 22.314 50.837 1.00 32.73 177 ASP B O 1
ATOM 5338 N N . LEU B 1 186 ? 2.090 20.840 51.011 1.00 31.94 178 LEU B N 1
ATOM 5339 C CA . LEU B 1 186 ? 1.983 20.684 52.453 1.00 29.68 178 LEU B CA 1
ATOM 5340 C C . LEU B 1 186 ? 3.295 21.095 53.096 1.00 34.31 178 LEU B C 1
ATOM 5341 O O . LEU B 1 186 ? 4.363 20.623 52.699 1.00 40.84 178 LEU B O 1
ATOM 5346 N N . VAL B 1 187 ? 3.212 21.976 54.083 1.00 37.49 179 VAL B N 1
ATOM 5347 C CA . VAL B 1 187 ? 4.345 22.323 54.929 1.00 26.19 179 VAL B CA 1
ATOM 5348 C C . VAL B 1 187 ? 4.099 21.733 56.308 1.00 28.37 179 VAL B C 1
ATOM 5349 O O . VAL B 1 187 ? 3.032 21.943 56.900 1.00 29.15 179 VAL B O 1
ATOM 5353 N N . VAL B 1 188 ? 5.073 20.976 56.809 1.00 31.66 180 VAL B N 1
ATOM 5354 C CA . VAL B 1 188 ? 4.980 20.373 58.128 1.00 31.68 180 VAL B CA 1
ATOM 5355 C C . VAL B 1 188 ? 6.212 20.779 58.919 1.00 34.90 180 VAL B C 1
ATOM 5356 O O . VAL B 1 188 ? 7.302 20.916 58.356 1.00 34.93 180 VAL B O 1
ATOM 5360 N N . ALA B 1 189 ? 6.026 21.010 60.217 1.00 33.19 181 ALA B N 1
ATOM 5361 C CA . ALA B 1 189 ? 7.116 21.226 61.151 1.00 27.32 181 ALA B CA 1
ATOM 5362 C C . ALA B 1 189 ? 6.929 20.310 62.342 1.00 36.18 181 ALA B C 1
ATOM 5363 O O . ALA B 1 189 ? 5.799 20.018 62.739 1.00 41.16 181 ALA B O 1
ATOM 5365 N N . GLY B 1 190 ? 8.048 19.858 62.906 1.00 38.95 182 GLY B N 1
ATOM 5366 C CA . GLY B 1 190 ? 8.002 19.074 64.122 1.00 36.93 182 GLY B CA 1
ATOM 5367 C C . GLY B 1 190 ? 9.330 19.086 64.848 1.00 34.58 182 GLY B C 1
ATOM 5368 O O . GLY B 1 190 ? 10.322 19.650 64.381 1.00 32.57 182 GLY B O 1
ATOM 5369 N N . THR B 1 191 ? 9.330 18.443 66.009 1.00 31.34 183 THR B N 1
ATOM 5370 C CA . THR B 1 191 ? 10.528 18.189 66.782 1.00 29.63 183 THR B CA 1
ATOM 5371 C C . THR B 1 191 ? 11.029 16.791 66.455 1.00 48.63 183 THR B C 1
ATOM 5372 O O . THR B 1 191 ? 10.545 16.126 65.532 1.00 46.08 183 THR B O 1
ATOM 5376 N N . GLU B 1 192 ? 11.992 16.328 67.247 1.00 46.39 184 GLU B N 1
ATOM 5377 C CA . GLU B 1 192 ? 12.500 14.972 67.112 1.00 52.28 184 GLU B CA 1
ATOM 5378 C C . GLU B 1 192 ? 11.400 13.932 67.278 1.00 48.65 184 GLU B C 1
ATOM 5379 O O . GLU B 1 192 ? 11.456 12.868 66.651 1.00 50.72 184 GLU B O 1
ATOM 5385 N N . SER B 1 193 ? 10.402 14.203 68.123 1.00 38.89 185 SER B N 1
ATOM 5386 C CA . SER B 1 193 ? 9.420 13.184 68.462 1.00 44.94 185 SER B CA 1
ATOM 5387 C C . SER B 1 193 ? 7.990 13.472 68.019 1.00 42.59 185 SER B C 1
ATOM 5388 O O . SER B 1 193 ? 7.179 12.542 68.005 1.00 45.89 185 SER B O 1
ATOM 5391 N N . ALA B 1 194 ? 7.649 14.701 67.652 1.00 35.22 186 ALA B N 1
ATOM 5392 C CA . ALA B 1 194 ? 6.251 15.004 67.396 1.00 41.71 186 ALA B CA 1
ATOM 5393 C C . ALA B 1 194 ? 6.117 15.969 66.231 1.00 39.87 186 ALA B C 1
ATOM 5394 O O . ALA B 1 194 ? 6.958 16.847 66.029 1.00 52.10 186 ALA B O 1
ATOM 5396 N N . VAL B 1 195 ? 5.046 15.780 65.461 1.00 35.97 187 VAL B N 1
ATOM 5397 C CA . VAL B 1 195 ? 4.594 16.789 64.516 1.00 37.12 187 VAL B CA 1
ATOM 5398 C C . VAL B 1 195 ? 3.963 17.934 65.291 1.00 36.64 187 VAL B C 1
ATOM 5399 O O . VAL B 1 195 ? 3.214 17.711 66.251 1.00 37.23 187 VAL B O 1
ATOM 5403 N N . LEU B 1 196 ? 4.264 19.165 64.878 1.00 34.08 188 LEU B N 1
ATOM 5404 C CA . LEU B 1 196 ? 3.799 20.384 65.537 1.00 32.87 188 LEU B CA 1
ATOM 5405 C C . LEU B 1 196 ? 2.819 21.183 64.702 1.00 31.88 188 LEU B C 1
ATOM 5406 O O . LEU B 1 196 ? 1.887 21.779 65.243 1.00 39.83 188 LEU B O 1
ATOM 5411 N N . MET B 1 197 ? 3.050 21.260 63.398 1.00 32.22 189 MET B N 1
ATOM 5412 C CA . MET B 1 197 ? 2.345 22.211 62.560 1.00 31.56 189 MET B CA 1
ATOM 5413 C C . MET B 1 197 ? 2.208 21.622 61.166 1.00 33.95 189 MET B C 1
ATOM 5414 O O . MET B 1 197 ? 3.185 21.115 60.607 1.00 32.04 189 MET B O 1
ATOM 5419 N N . VAL B 1 198 ? 0.999 21.695 60.615 1.00 35.39 190 VAL B N 1
ATOM 5420 C CA . VAL B 1 198 ? 0.742 21.337 59.227 1.00 32.65 190 VAL B CA 1
ATOM 5421 C C . VAL B 1 198 ? -0.064 22.470 58.600 1.00 34.53 190 VAL B C 1
ATOM 5422 O O . VAL B 1 198 ? -0.954 23.039 59.239 1.00 37.65 190 VAL B O 1
ATOM 5426 N N . GLU B 1 199 ? 0.308 22.848 57.382 1.00 24.15 191 GLU B N 1
ATOM 5427 C CA . GLU B 1 199 ? -0.427 23.816 56.575 1.00 32.64 191 GLU B CA 1
ATOM 5428 C C . GLU B 1 199 ? -0.369 23.303 55.148 1.00 36.90 191 GLU B C 1
ATOM 5429 O O . GLU B 1 199 ? 0.725 23.089 54.615 1.00 32.43 191 GLU B O 1
ATOM 5435 N N . SER B 1 200 ? -1.524 23.101 54.527 1.00 31.35 192 SER B N 1
ATOM 5436 C CA . SER B 1 200 ? -1.513 22.334 53.299 1.00 29.50 192 SER B CA 1
ATOM 5437 C C . SER B 1 200 ? -2.681 22.713 52.407 1.00 35.76 192 SER B C 1
ATOM 5438 O O . SER B 1 200 ? -3.725 23.185 52.868 1.00 28.79 192 SER B O 1
ATOM 5441 N N . GLU B 1 201 ? -2.456 22.508 51.114 1.00 38.29 193 GLU B N 1
ATOM 5442 C CA . GLU B 1 201 ? -3.418 22.669 50.040 1.00 33.92 193 GLU B CA 1
ATOM 5443 C C . GLU B 1 201 ? -3.331 21.412 49.186 1.00 28.27 193 GLU B C 1
ATOM 5444 O O . GLU B 1 201 ? -2.232 20.951 48.880 1.00 42.86 193 GLU B O 1
ATOM 5450 N N . ALA B 1 202 ? -4.471 20.853 48.793 1.00 35.68 194 ALA B N 1
ATOM 5451 C CA . ALA B 1 202 ? -4.449 19.571 48.100 1.00 34.98 194 ALA B CA 1
ATOM 5452 C C . ALA B 1 202 ? -5.540 19.501 47.040 1.00 38.85 194 ALA B C 1
ATOM 5453 O O . ALA B 1 202 ? -6.580 20.162 47.143 1.00 37.62 194 ALA B O 1
ATOM 5455 N N . LYS B 1 203 ? -5.280 18.694 46.007 1.00 32.95 195 LYS B N 1
ATOM 5456 C CA . LYS B 1 203 ? -6.249 18.456 44.936 1.00 37.57 195 LYS B CA 1
ATOM 5457 C C . LYS B 1 203 ? -7.089 17.217 45.254 1.00 40.78 195 LYS B C 1
ATOM 5458 O O . LYS B 1 203 ? -6.974 16.163 44.626 1.00 45.54 195 LYS B O 1
ATOM 5464 N N . GLU B 1 204 ? -7.946 17.372 46.266 1.00 35.33 196 GLU B N 1
ATOM 5465 C CA . GLU B 1 204 ? -8.968 16.380 46.620 1.00 42.13 196 GLU B CA 1
ATOM 5466 C C . GLU B 1 204 ? -8.365 15.003 46.928 1.00 44.36 196 GLU B C 1
ATOM 5467 O O . GLU B 1 204 ? -8.859 13.965 46.488 1.00 49.76 196 GLU B O 1
ATOM 5473 N N . LEU B 1 205 ? -7.305 15.003 47.730 1.00 45.03 197 LEU B N 1
ATOM 5474 C CA . LEU B 1 205 ? -6.640 13.775 48.133 1.00 43.74 197 LEU B CA 1
ATOM 5475 C C . LEU B 1 205 ? -7.361 13.124 49.315 1.00 42.45 197 LEU B C 1
ATOM 5476 O O . LEU B 1 205 ? -8.169 13.748 50.010 1.00 44.04 197 LEU B O 1
ATOM 5481 N N . SER B 1 206 ? -7.053 11.849 49.540 1.00 41.95 198 SER B N 1
ATOM 5482 C CA . SER B 1 206 ? -7.697 11.075 50.592 1.00 44.77 198 SER B CA 1
ATOM 5483 C C . SER B 1 206 ? -7.082 11.371 51.963 1.00 41.02 198 SER B C 1
ATOM 5484 O O . SER B 1 206 ? -5.939 11.829 52.077 1.00 37.25 198 SER B O 1
ATOM 5487 N N . GLU B 1 207 ? -7.861 11.075 53.014 1.00 39.61 199 GLU B N 1
ATOM 5488 C CA . GLU B 1 207 ? -7.372 11.227 54.383 1.00 43.37 199 GLU B CA 1
ATOM 5489 C C . GLU B 1 207 ? -6.054 10.502 54.575 1.00 46.28 199 GLU B C 1
ATOM 5490 O O . GLU B 1 207 ? -5.109 11.046 55.164 1.00 41.97 199 GLU B O 1
ATOM 5496 N N . ASP B 1 208 ? -5.968 9.283 54.041 1.00 40.40 200 ASP B N 1
ATOM 5497 C CA . ASP B 1 208 ? -4.772 8.468 54.192 1.00 41.68 200 ASP B CA 1
ATOM 5498 C C . ASP B 1 208 ? -3.582 9.085 53.464 1.00 41.19 200 ASP B C 1
ATOM 5499 O O . ASP B 1 208 ? -2.475 9.149 54.015 1.00 38.81 200 ASP B O 1
ATOM 5504 N N . GLN B 1 209 ? -3.792 9.565 52.236 1.00 42.11 201 GLN B N 1
ATOM 5505 C CA . GLN B 1 209 ? -2.728 10.267 51.526 1.00 38.06 201 GLN B CA 1
ATOM 5506 C C . GLN B 1 209 ? -2.237 11.478 52.315 1.00 42.45 201 GLN B C 1
ATOM 5507 O O . GLN B 1 209 ? -1.024 11.722 52.405 1.00 39.50 201 GLN B O 1
ATOM 5513 N N . MET B 1 210 ? -3.160 12.246 52.905 1.00 35.36 202 MET B N 1
ATOM 5514 C CA . MET B 1 210 ? -2.754 13.457 53.617 1.00 39.42 202 MET B CA 1
ATOM 5515 C C . MET B 1 210 ? -1.931 13.117 54.851 1.00 37.39 202 MET B C 1
ATOM 5516 O O . MET B 1 210 ? -0.900 13.746 55.116 1.00 38.04 202 MET B O 1
ATOM 5521 N N . LEU B 1 211 ? -2.378 12.130 55.628 1.00 41.74 203 LEU B N 1
ATOM 5522 C CA . LEU B 1 211 ? -1.633 11.755 56.823 1.00 42.02 203 LEU B CA 1
ATOM 5523 C C . LEU B 1 211 ? -0.253 11.211 56.457 1.00 46.64 203 LEU B C 1
ATOM 5524 O O . LEU B 1 211 ? 0.747 11.553 57.098 1.00 47.72 203 LEU B O 1
ATOM 5529 N N . GLY B 1 212 ? -0.173 10.383 55.411 1.00 44.70 204 GLY B N 1
ATOM 5530 C CA . GLY B 1 212 ? 1.118 9.877 54.974 1.00 44.95 204 GLY B CA 1
ATOM 5531 C C . GLY B 1 212 ? 2.070 10.975 54.540 1.00 47.68 204 GLY B C 1
ATOM 5532 O O . GLY B 1 212 ? 3.281 10.870 54.753 1.00 51.15 204 GLY B O 1
ATOM 5533 N N . ALA B 1 213 ? 1.542 12.037 53.926 1.00 44.29 205 ALA B N 1
ATOM 5534 C CA . ALA B 1 213 ? 2.380 13.172 53.557 1.00 38.94 205 ALA B CA 1
ATOM 5535 C C . ALA B 1 213 ? 2.940 13.849 54.794 1.00 40.40 205 ALA B C 1
ATOM 5536 O O . ALA B 1 213 ? 4.093 14.292 54.800 1.00 31.15 205 ALA B O 1
ATOM 5538 N N . VAL B 1 214 ? 2.128 13.932 55.850 1.00 42.43 206 VAL B N 1
ATOM 5539 C CA . VAL B 1 214 ? 2.566 14.518 57.115 1.00 39.10 206 VAL B CA 1
ATOM 5540 C C . VAL B 1 214 ? 3.671 13.678 57.739 1.00 40.66 206 VAL B C 1
ATOM 5541 O O . VAL B 1 214 ? 4.691 14.204 58.196 1.00 38.86 206 VAL B O 1
ATOM 5545 N N . LEU B 1 215 ? 3.469 12.360 57.787 1.00 37.16 207 LEU B N 1
ATOM 5546 C CA . LEU B 1 215 ? 4.464 11.459 58.361 1.00 39.78 207 LEU B CA 1
ATOM 5547 C C . LEU B 1 215 ? 5.708 11.365 57.485 1.00 41.44 207 LEU B C 1
ATOM 5548 O O . LEU B 1 215 ? 6.818 11.188 57.999 1.00 41.01 207 LEU B O 1
ATOM 5553 N N . PHE B 1 216 ? 5.537 11.439 56.165 1.00 38.79 208 PHE B N 1
ATOM 5554 C CA . PHE B 1 216 ? 6.685 11.460 55.270 1.00 40.74 208 PHE B CA 1
ATOM 5555 C C . PHE B 1 216 ? 7.601 12.635 55.587 1.00 45.24 208 PHE B C 1
ATOM 5556 O O . PHE B 1 216 ? 8.827 12.479 55.667 1.00 48.93 208 PHE B O 1
ATOM 5564 N N . GLY B 1 217 ? 7.019 13.825 55.773 1.00 42.82 209 GLY B N 1
ATOM 5565 C CA . GLY B 1 217 ? 7.827 14.996 56.076 1.00 43.81 209 GLY B CA 1
ATOM 5566 C C . GLY B 1 217 ? 8.477 14.919 57.443 1.00 44.13 209 GLY B C 1
ATOM 5567 O O . GLY B 1 217 ? 9.648 15.265 57.602 1.00 43.97 209 GLY B O 1
ATOM 5568 N N . HIS B 1 218 ? 7.733 14.444 58.445 1.00 42.65 210 HIS B N 1
ATOM 5569 C CA . HIS B 1 218 ? 8.302 14.306 59.780 1.00 45.72 210 HIS B CA 1
ATOM 5570 C C . HIS B 1 218 ? 9.468 13.327 59.791 1.00 46.30 210 HIS B C 1
ATOM 5571 O O . HIS B 1 218 ? 10.430 13.513 60.548 1.00 46.62 210 HIS B O 1
ATOM 5578 N N . ASP B 1 219 ? 9.396 12.278 58.967 1.00 42.49 211 ASP B N 1
ATOM 5579 C CA . ASP B 1 219 ? 10.498 11.331 58.865 1.00 45.67 211 ASP B CA 1
ATOM 5580 C C . ASP B 1 219 ? 11.702 11.956 58.173 1.00 42.66 211 ASP B C 1
ATOM 5581 O O . ASP B 1 219 ? 12.845 11.736 58.594 1.00 44.51 211 ASP B O 1
ATOM 5586 N N . GLU B 1 220 ? 11.471 12.698 57.080 1.00 40.90 212 GLU B N 1
ATOM 5587 C CA . GLU B 1 220 ? 12.582 13.239 56.294 1.00 39.39 212 GLU B CA 1
ATOM 5588 C C . GLU B 1 220 ? 13.283 14.393 57.000 1.00 36.95 212 GLU B C 1
ATOM 5589 O O . GLU B 1 220 ? 14.485 14.592 56.802 1.00 43.07 212 GLU B O 1
ATOM 5595 N N . MET B 1 221 ? 12.571 15.153 57.831 1.00 35.62 213 MET B N 1
ATOM 5596 C CA . MET B 1 221 ? 13.199 16.292 58.495 1.00 39.14 213 MET B CA 1
ATOM 5597 C C . MET B 1 221 ? 14.120 15.877 59.639 1.00 44.10 213 MET B C 1
ATOM 5598 O O . MET B 1 221 ? 14.870 16.725 60.140 1.00 38.89 213 MET B O 1
ATOM 5603 N N . GLN B 1 222 ? 14.087 14.602 60.052 1.00 40.82 214 GLN B N 1
ATOM 5604 C CA . GLN B 1 222 ? 14.890 14.171 61.194 1.00 43.39 214 GLN B CA 1
ATOM 5605 C C . GLN B 1 222 ? 16.374 14.420 60.960 1.00 41.19 214 GLN B C 1
ATOM 5606 O O . GLN B 1 222 ? 17.100 14.770 61.900 1.00 43.28 214 GLN B O 1
ATOM 5612 N N . ILE B 1 223 ? 16.848 14.230 59.723 1.00 38.07 215 ILE B N 1
ATOM 5613 C CA . ILE B 1 223 ? 18.261 14.465 59.429 1.00 40.17 215 ILE B CA 1
ATOM 5614 C C . ILE B 1 223 ? 18.619 15.931 59.661 1.00 42.08 215 ILE B C 1
ATOM 5615 O O . ILE B 1 223 ? 19.700 16.247 60.174 1.00 42.56 215 ILE B O 1
ATOM 5620 N N . ALA B 1 224 ? 17.706 16.845 59.320 1.00 36.42 216 ALA B N 1
ATOM 5621 C CA . ALA B 1 224 ? 17.957 18.261 59.539 1.00 38.43 216 ALA B CA 1
ATOM 5622 C C . ALA B 1 224 ? 17.932 18.594 61.025 1.00 37.16 216 ALA B C 1
ATOM 5623 O O . ALA B 1 224 ? 18.746 19.396 61.502 1.00 37.50 216 ALA B O 1
ATOM 5625 N N . ILE B 1 225 ? 17.007 17.988 61.773 1.00 36.90 217 ILE B N 1
ATOM 5626 C CA . ILE B 1 225 ? 16.967 18.190 63.220 1.00 42.02 217 ILE B CA 1
ATOM 5627 C C . ILE B 1 225 ? 18.261 17.719 63.870 1.00 44.96 217 ILE B C 1
ATOM 5628 O O . ILE B 1 225 ? 18.798 18.373 64.774 1.00 40.84 217 ILE B O 1
ATOM 5633 N N . GLN B 1 226 ? 18.767 1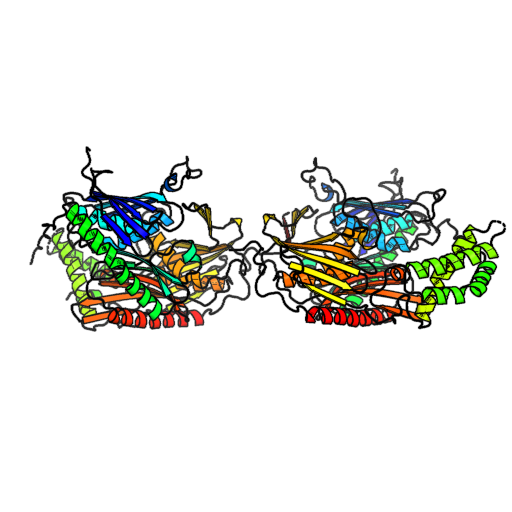6.562 63.449 1.00 46.21 218 GLN B N 1
ATOM 5634 C CA . GLN B 1 226 ? 20.011 16.084 64.035 1.00 45.85 218 GLN B CA 1
ATOM 5635 C C . GLN B 1 226 ? 21.187 16.974 63.638 1.00 41.60 218 GLN B C 1
ATOM 5636 O O . GLN B 1 226 ? 22.092 17.209 64.451 1.00 42.31 218 GLN B O 1
ATOM 5642 N N . ALA B 1 227 ? 21.168 17.519 62.419 1.00 38.83 219 ALA B N 1
ATOM 5643 C CA . ALA B 1 227 ? 22.246 18.412 62.003 1.00 42.26 219 ALA B CA 1
ATOM 5644 C C . ALA B 1 227 ? 22.227 19.717 62.794 1.00 39.69 219 ALA B C 1
ATOM 5645 O O . ALA B 1 227 ? 23.279 20.188 63.240 1.00 36.15 219 ALA B O 1
ATOM 5647 N N . ILE B 1 228 ? 21.045 20.306 62.994 1.00 44.30 220 ILE B N 1
ATOM 5648 C CA . ILE B 1 228 ? 20.939 21.499 63.837 1.00 39.14 220 ILE B CA 1
ATOM 5649 C C . ILE B 1 228 ? 21.446 21.210 65.244 1.00 39.00 220 ILE B C 1
ATOM 5650 O O . ILE B 1 228 ? 22.121 22.047 65.855 1.00 39.76 220 ILE B O 1
ATOM 5655 N N . ASN B 1 229 ? 21.115 20.028 65.786 1.00 33.29 221 ASN B N 1
ATOM 5656 C CA . ASN B 1 229 ? 21.576 19.656 67.124 1.00 36.71 221 ASN B CA 1
ATOM 5657 C C . ASN B 1 229 ? 23.092 19.667 67.219 1.00 42.00 221 ASN B C 1
ATOM 5658 O O . ASN B 1 229 ? 23.662 20.218 68.167 1.00 49.79 221 ASN B O 1
ATOM 5663 N N . GLU B 1 230 ? 23.768 19.053 66.248 1.00 42.21 222 GLU B N 1
ATOM 5664 C CA . GLU B 1 230 ? 25.223 18.998 66.316 1.00 41.41 222 GLU B CA 1
ATOM 5665 C C . GLU B 1 230 ? 25.833 20.371 66.062 1.00 46.14 222 GLU B C 1
ATOM 5666 O O . GLU B 1 230 ? 26.834 20.741 66.693 1.00 39.85 222 GLU B O 1
ATOM 5672 N N . PHE B 1 231 ? 25.214 21.148 65.167 1.00 38.94 223 PHE B N 1
ATOM 5673 C CA . PHE B 1 231 ? 25.637 22.522 64.930 1.00 37.74 223 PHE B CA 1
ATOM 5674 C C . PHE B 1 231 ? 25.579 23.331 66.216 1.00 38.44 223 PHE B C 1
ATOM 5675 O O . PHE B 1 231 ? 26.551 24.007 66.583 1.00 45.79 223 PHE B O 1
ATOM 5683 N N . ALA B 1 232 ? 24.460 23.231 66.941 1.00 31.71 224 ALA B N 1
ATOM 5684 C CA . ALA B 1 232 ? 24.332 23.937 68.212 1.00 42.24 224 ALA B CA 1
ATOM 5685 C C . ALA B 1 232 ? 25.399 23.492 69.207 1.00 46.96 224 ALA B C 1
ATOM 5686 O O . ALA B 1 232 ? 25.947 24.313 69.953 1.00 49.74 224 ALA B O 1
ATOM 5688 N N . ALA B 1 233 ? 25.733 22.201 69.211 1.00 39.88 225 ALA B N 1
ATOM 5689 C CA . ALA B 1 233 ? 26.776 21.731 70.116 1.00 45.34 225 ALA B CA 1
ATOM 5690 C C . ALA B 1 233 ? 28.132 22.303 69.732 1.00 45.16 225 ALA B C 1
ATOM 5691 O O . ALA B 1 233 ? 28.897 22.732 70.602 1.00 45.97 225 ALA B O 1
ATOM 5693 N N . ALA B 1 234 ? 28.443 22.325 68.433 1.00 43.14 226 ALA B N 1
ATOM 5694 C CA . ALA B 1 234 ? 29.720 22.869 67.987 1.00 44.05 226 ALA B CA 1
ATOM 5695 C C . ALA B 1 234 ? 29.814 24.371 68.244 1.00 44.43 226 ALA B C 1
ATOM 5696 O O . ALA B 1 234 ? 30.916 24.904 68.413 1.00 47.10 226 ALA B O 1
ATOM 5698 N N . ALA B 1 235 ? 28.686 25.067 68.268 1.00 59.84 227 ALA B N 1
ATOM 5699 C CA . ALA B 1 235 ? 28.673 26.484 68.595 1.00 47.45 227 ALA B CA 1
ATOM 5700 C C . ALA B 1 235 ? 28.716 26.741 70.097 1.00 52.51 227 ALA B C 1
ATOM 5701 O O . ALA B 1 235 ? 28.623 27.896 70.519 1.00 61.28 227 ALA B O 1
ATOM 5703 N N . GLY B 1 236 ? 28.860 25.703 70.913 1.00 49.63 228 GLY B N 1
ATOM 5704 C CA . GLY B 1 236 ? 28.977 25.893 72.344 1.00 50.97 228 GLY B CA 1
ATOM 5705 C C . GLY B 1 236 ? 27.677 26.080 73.088 1.00 56.56 228 GLY B C 1
ATOM 5706 O O . GLY B 1 236 ? 27.690 26.597 74.208 1.00 60.56 228 GLY B O 1
ATOM 5707 N N . ALA B 1 237 ? 26.549 25.682 72.506 1.00 52.90 229 ALA B N 1
ATOM 5708 C CA . ALA B 1 237 ? 25.289 25.765 73.224 1.00 54.54 229 ALA B CA 1
ATOM 5709 C C . ALA B 1 237 ? 25.294 24.805 74.408 1.00 73.12 229 ALA B C 1
ATOM 5710 O O . ALA B 1 237 ? 25.920 23.742 74.376 1.00 77.93 229 ALA B O 1
ATOM 5712 N N . LYS B 1 238 ? 24.612 25.208 75.469 1.00 79.14 230 LYS B N 1
ATOM 5713 C CA . LYS B 1 238 ? 24.539 24.459 76.713 1.00 83.64 230 LYS B CA 1
ATOM 5714 C C . LYS B 1 238 ? 23.102 24.494 77.205 1.00 89.21 230 LYS B C 1
ATOM 5715 O O . LYS B 1 238 ? 22.310 25.331 76.757 1.00 89.54 230 LYS B O 1
ATOM 5717 N N . PRO B 1 239 ? 22.721 23.575 78.098 1.00 93.12 231 PRO B N 1
ATOM 5718 C CA . PRO B 1 239 ? 21.360 23.610 78.655 1.00 93.39 231 PRO B CA 1
ATOM 5719 C C . PRO B 1 239 ? 21.040 24.973 79.258 1.00 92.25 231 PRO B C 1
ATOM 5720 O O . PRO B 1 239 ? 21.925 25.695 79.723 1.00 92.27 231 PRO B O 1
ATOM 5724 N N . SER B 1 240 ? 19.752 25.313 79.260 1.00 91.99 232 SER B N 1
ATOM 5725 C CA . SER B 1 240 ? 19.324 26.654 79.640 1.00 95.59 232 SER B CA 1
ATOM 5726 C C . SER B 1 240 ? 19.430 26.909 81.138 1.00 103.90 232 SER B C 1
ATOM 5727 O O . SER B 1 240 ? 19.211 26.023 81.971 1.00 100.87 232 SER B O 1
ATOM 5730 N N . ASP B 1 241 ? 19.758 28.162 81.465 1.00 113.89 233 ASP B N 1
ATOM 5731 C CA . ASP B 1 241 ? 19.775 28.651 82.841 1.00 119.93 233 ASP B CA 1
ATOM 5732 C C . ASP B 1 241 ? 18.428 29.319 83.110 1.00 122.93 233 ASP B C 1
ATOM 5733 O O . ASP B 1 241 ? 18.290 30.543 83.138 1.00 133.94 233 ASP B O 1
ATOM 5735 N N . TRP B 1 242 ? 17.414 28.478 83.295 1.00 110.34 234 TRP B N 1
ATOM 5736 C CA . TRP B 1 242 ? 16.072 28.919 83.640 1.00 93.68 234 TRP B CA 1
ATOM 5737 C C . TRP B 1 242 ? 15.415 27.794 84.420 1.00 88.72 234 TRP B C 1
ATOM 5738 O O . TRP B 1 242 ? 15.541 26.623 84.047 1.00 89.55 234 TRP B O 1
ATOM 5749 N N . VAL B 1 243 ? 14.718 28.149 85.498 1.00 82.35 235 VAL B N 1
ATOM 5750 C CA . VAL B 1 243 ? 14.033 27.180 86.346 1.00 75.86 235 VAL B CA 1
ATOM 5751 C C . VAL B 1 243 ? 12.538 27.466 86.298 1.00 72.86 235 VAL B C 1
ATOM 5752 O O . VAL B 1 243 ? 12.113 28.624 86.389 1.00 70.68 235 VAL B O 1
ATOM 5754 N N . ALA B 1 244 ? 11.748 26.413 86.137 1.00 72.51 236 ALA B N 1
ATOM 5755 C CA . ALA B 1 244 ? 10.306 26.569 86.088 1.00 73.71 236 ALA B CA 1
ATOM 5756 C C . ALA B 1 244 ? 9.773 26.864 87.487 1.00 76.14 236 ALA B C 1
ATOM 5757 O O . ALA B 1 244 ? 10.246 26.279 88.469 1.00 78.20 236 ALA B O 1
ATOM 5759 N N . PRO B 1 245 ? 8.835 27.798 87.621 1.00 74.45 237 PRO B N 1
ATOM 5760 C CA . PRO B 1 245 ? 8.284 28.088 88.949 1.00 76.57 237 PRO B CA 1
ATOM 5761 C C . PRO B 1 245 ? 7.584 26.867 89.534 1.00 72.09 237 PRO B C 1
ATOM 5762 O O . PRO B 1 245 ? 6.919 26.109 88.826 1.00 73.15 237 PRO B O 1
ATOM 5766 N N . ALA B 1 246 ? 7.748 26.678 90.840 1.00 69.71 238 ALA B N 1
ATOM 5767 C CA . ALA B 1 246 ? 7.056 25.614 91.550 1.00 69.61 238 ALA B CA 1
ATOM 5768 C C . ALA B 1 246 ? 5.744 26.134 92.129 1.00 69.78 238 ALA B C 1
ATOM 5769 O O . ALA B 1 246 ? 5.522 27.342 92.241 1.00 67.73 238 ALA B O 1
ATOM 5771 N N . HIS B 1 247 ? 4.859 25.205 92.480 1.00 68.76 239 HIS B N 1
ATOM 5772 C CA . HIS B 1 247 ? 3.572 25.568 93.052 1.00 68.46 239 HIS B CA 1
ATOM 5773 C C . HIS B 1 247 ? 3.292 24.782 94.322 1.00 71.86 239 HIS B C 1
ATOM 5774 O O . HIS B 1 247 ? 3.880 23.728 94.575 1.00 75.64 239 HIS B O 1
ATOM 5781 N N . ASN B 1 248 ? 2.348 25.308 95.100 1.00 74.28 240 ASN B N 1
ATOM 5782 C CA . ASN B 1 248 ? 1.909 24.726 96.367 1.00 74.67 240 ASN B CA 1
ATOM 5783 C C . ASN B 1 248 ? 1.048 23.513 96.066 1.00 73.25 240 ASN B C 1
ATOM 5784 O O . ASN B 1 248 ? -0.132 23.644 95.735 1.00 73.33 240 ASN B O 1
ATOM 5789 N N . GLU B 1 249 ? 1.631 22.320 96.183 1.00 75.76 241 GLU B N 1
ATOM 5790 C CA . GLU B 1 249 ? 0.889 21.121 95.812 1.00 74.33 241 GLU B CA 1
ATOM 5791 C C . GLU B 1 249 ? -0.160 20.766 96.858 1.00 74.14 241 GLU B C 1
ATOM 5792 O O . GLU B 1 249 ? -1.188 20.169 96.522 1.00 73.68 241 GLU B O 1
ATOM 5798 N N . GLU B 1 250 ? 0.068 21.133 98.121 1.00 76.40 242 GLU B N 1
ATOM 5799 C CA . GLU B 1 250 ? -0.966 20.928 99.130 1.00 80.55 242 GLU B CA 1
ATOM 5800 C C . GLU B 1 250 ? -2.145 21.865 98.894 1.00 81.30 242 GLU B C 1
ATOM 5801 O O . GLU B 1 250 ? -3.302 21.486 99.115 1.00 86.64 242 GLU B O 1
ATOM 5803 N N . LEU B 1 251 ? -1.871 23.089 98.433 1.00 71.62 243 LEU B N 1
ATOM 5804 C CA . LEU B 1 251 ? -2.954 24.007 98.103 1.00 67.13 243 LEU B CA 1
ATOM 5805 C C . LEU B 1 251 ? -3.661 23.573 96.823 1.00 66.11 243 LEU B C 1
ATOM 5806 O O . LEU B 1 251 ? -4.890 23.679 96.717 1.00 69.01 243 LEU B O 1
ATOM 5811 N N . ARG B 1 252 ? -2.904 23.064 95.848 1.00 57.55 244 ARG B N 1
ATOM 5812 C CA . ARG B 1 252 ? -3.515 22.506 94.648 1.00 59.59 244 ARG B CA 1
ATOM 5813 C C . ARG B 1 252 ? -4.511 21.410 95.005 1.00 66.69 244 ARG B C 1
ATOM 5814 O O . ARG B 1 252 ? -5.689 21.474 94.633 1.00 73.15 244 ARG B O 1
ATOM 5822 N N . ALA B 1 253 ? -4.052 20.393 95.738 1.00 64.41 245 ALA B N 1
ATOM 5823 C CA . ALA B 1 253 ? -4.928 19.285 96.105 1.00 65.04 245 ALA B CA 1
ATOM 5824 C C . ALA B 1 253 ? -6.112 19.749 96.943 1.00 67.72 245 ALA B C 1
ATOM 5825 O O . ALA B 1 253 ? -7.170 19.109 96.928 1.00 66.51 245 ALA B O 1
ATOM 5827 N N . LYS B 1 254 ? -5.959 20.853 97.677 1.00 71.41 246 LYS B N 1
ATOM 5828 C CA . LYS B 1 254 ? -7.065 21.353 98.484 1.00 75.16 246 LYS B CA 1
ATOM 5829 C C . LYS B 1 254 ? -8.083 22.100 97.629 1.00 76.79 246 LYS B C 1
ATOM 5830 O O . LYS B 1 254 ? -9.293 21.931 97.815 1.00 83.55 246 LYS B O 1
ATOM 5832 N N . LEU B 1 255 ? -7.620 22.920 96.680 1.00 68.77 247 LEU B N 1
ATOM 5833 C CA . LEU B 1 255 ? -8.558 23.573 95.773 1.00 64.50 247 LEU B CA 1
ATOM 5834 C C . LEU B 1 255 ? -9.272 22.562 94.890 1.00 64.91 247 LEU B C 1
ATOM 5835 O O . LEU B 1 255 ? -10.423 22.785 94.498 1.00 65.01 247 LEU B O 1
ATOM 5840 N N . LYS B 1 256 ? -8.616 21.442 94.578 1.00 69.71 248 LYS B N 1
ATOM 5841 C CA . LYS B 1 256 ? -9.257 20.408 93.771 1.00 71.13 248 LYS B CA 1
ATOM 5842 C C . LYS B 1 256 ? -10.428 19.776 94.515 1.00 74.77 248 LYS B C 1
ATOM 5843 O O . LYS B 1 256 ? -11.545 19.714 93.992 1.00 70.64 248 LYS B O 1
ATOM 5849 N N . GLU B 1 257 ? -10.191 19.300 95.741 1.00 77.33 249 GLU B N 1
ATOM 5850 C CA . GLU B 1 257 ? -11.267 18.682 96.508 1.00 75.82 249 GLU B CA 1
ATOM 5851 C C . GLU B 1 257 ? -12.423 19.653 96.725 1.00 80.88 249 GLU B C 1
ATOM 5852 O O . GLU B 1 257 ? -13.594 19.265 96.641 1.00 86.48 249 GLU B O 1
ATOM 5854 N N . ALA B 1 258 ? -12.116 20.928 96.971 1.00 76.34 250 ALA B N 1
ATOM 5855 C CA . ALA B 1 258 ? -13.147 21.874 97.385 1.00 70.44 250 ALA B CA 1
ATOM 5856 C C . ALA B 1 258 ? -14.000 22.383 96.229 1.00 68.73 250 ALA B C 1
ATOM 5857 O O . ALA B 1 258 ? -15.147 22.786 96.456 1.00 71.12 250 ALA B O 1
ATOM 5859 N N . PHE B 1 259 ? -13.479 22.386 94.995 1.00 63.46 251 PHE B N 1
ATOM 5860 C CA . PHE B 1 259 ? -14.165 23.067 93.905 1.00 63.99 251 PHE B CA 1
ATOM 5861 C C . PHE B 1 259 ? -14.249 22.295 92.594 1.00 65.12 251 PHE B C 1
ATOM 5862 O O . PHE B 1 259 ? -14.902 22.779 91.663 1.00 64.03 251 PHE B O 1
ATOM 5870 N N . GLU B 1 260 ? -13.635 21.115 92.488 1.00 65.98 252 GLU B N 1
ATOM 5871 C CA . GLU B 1 260 ? -13.666 20.387 91.221 1.00 65.73 252 GLU B CA 1
ATOM 5872 C C . GLU B 1 260 ? -15.095 20.054 90.810 1.00 64.13 252 GLU B C 1
ATOM 5873 O O . GLU B 1 260 ? -15.500 20.308 89.670 1.00 66.80 252 GLU B O 1
ATOM 5879 N N . ALA B 1 261 ? -15.875 19.483 91.733 1.00 58.96 253 ALA B N 1
ATOM 5880 C CA . ALA B 1 261 ? -17.236 19.069 91.404 1.00 61.62 253 ALA B CA 1
ATOM 5881 C C . ALA B 1 261 ? -18.101 20.267 91.027 1.00 66.17 253 ALA B C 1
ATOM 5882 O O . ALA B 1 261 ? -18.832 20.234 90.029 1.00 66.08 253 ALA B O 1
ATOM 5884 N N . LYS B 1 262 ? -18.031 21.341 91.817 1.00 66.41 254 LYS B N 1
ATOM 5885 C CA . LYS B 1 262 ? -18.772 22.549 91.475 1.00 65.13 254 LYS B CA 1
ATOM 5886 C C . LYS B 1 262 ? -18.293 23.129 90.152 1.00 66.14 254 LYS B C 1
ATOM 5887 O O . LYS B 1 262 ? -19.106 23.580 89.335 1.00 64.79 254 LYS B O 1
ATOM 5893 N N . ILE B 1 263 ? -16.978 23.104 89.906 1.00 63.91 255 ILE B N 1
ATOM 5894 C CA . ILE B 1 263 ? -16.471 23.637 88.646 1.00 58.24 255 ILE B CA 1
ATOM 5895 C C . ILE B 1 263 ? -16.961 22.793 87.477 1.00 55.55 255 ILE B C 1
ATOM 5896 O O . ILE B 1 263 ? -17.322 23.326 86.420 1.00 56.19 255 ILE B O 1
ATOM 5901 N N . SER B 1 264 ? -16.995 21.467 87.648 1.00 55.21 256 SER B N 1
ATOM 5902 C CA . SER B 1 264 ? -17.457 20.602 86.568 1.00 58.24 256 SER B CA 1
ATOM 5903 C C . SER B 1 264 ? -18.903 20.914 86.215 1.00 55.09 256 SER B C 1
ATOM 5904 O O . SER B 1 264 ? -19.254 21.016 85.033 1.00 54.47 256 SER B O 1
ATOM 5907 N N . GLU B 1 265 ? -19.752 21.089 87.234 1.00 55.73 257 GLU B N 1
ATOM 5908 C CA . GLU B 1 265 ? -21.156 21.400 86.988 1.00 59.24 257 GLU B CA 1
ATOM 5909 C C . GLU B 1 265 ? -21.290 22.715 86.228 1.00 60.10 257 GLU B C 1
ATOM 5910 O O . GLU B 1 265 ? -22.102 22.828 85.302 1.00 59.75 257 GLU B O 1
ATOM 5912 N N . ALA B 1 266 ? -20.476 23.713 86.594 1.00 54.62 258 ALA B N 1
ATOM 5913 C CA . ALA B 1 266 ? -20.567 25.029 85.970 1.00 55.25 258 ALA B CA 1
ATOM 5914 C C . ALA B 1 266 ? -20.265 24.965 84.479 1.00 60.41 258 ALA B C 1
ATOM 5915 O O . ALA B 1 266 ? -20.846 25.723 83.693 1.00 65.27 258 ALA B O 1
ATOM 5917 N N . TYR B 1 267 ? -19.365 24.081 84.069 1.00 57.44 259 TYR B N 1
ATOM 5918 C CA . TYR B 1 267 ? -19.059 23.926 82.656 1.00 55.37 259 TYR B CA 1
ATOM 5919 C C . TYR B 1 267 ? -20.146 23.167 81.909 1.00 60.19 259 TYR B C 1
ATOM 5920 O O . TYR B 1 267 ? -19.937 22.783 80.755 1.00 61.58 259 TYR B O 1
ATOM 5929 N N . THR B 1 268 ? -21.296 22.943 82.540 1.00 67.21 260 THR B N 1
ATOM 5930 C CA . THR B 1 268 ? -22.485 22.456 81.857 1.00 67.72 260 THR B CA 1
ATOM 5931 C C . THR B 1 268 ? -23.488 23.572 81.600 1.00 64.69 260 THR B C 1
ATOM 5932 O O . THR B 1 268 ? -24.522 23.332 80.971 1.00 62.86 260 THR B O 1
ATOM 5936 N N . ILE B 1 269 ? -23.192 24.784 82.059 1.00 61.49 261 ILE B N 1
ATOM 5937 C CA . ILE B 1 269 ? -24.001 25.960 81.761 1.00 58.92 261 ILE B CA 1
ATOM 5938 C C . ILE B 1 269 ? -23.662 26.452 80.358 1.00 57.96 261 ILE B C 1
ATOM 5939 O O . ILE B 1 269 ? -22.515 26.817 80.080 1.00 55.40 261 ILE B O 1
ATOM 5944 N N . ALA B 1 270 ? -24.659 26.456 79.465 1.00 54.81 262 ALA B N 1
ATOM 5945 C CA . ALA B 1 270 ? -24.383 26.724 78.056 1.00 47.13 262 ALA B CA 1
ATOM 5946 C C . ALA B 1 270 ? -24.239 28.212 77.764 1.00 53.52 262 ALA B C 1
ATOM 5947 O O . ALA B 1 270 ? -23.411 28.601 76.930 1.00 56.83 262 ALA B O 1
ATOM 5949 N N . VAL B 1 271 ? -25.019 29.061 78.437 1.00 53.98 263 VAL B N 1
ATOM 5950 C CA . VAL B 1 271 ? -24.984 30.490 78.142 1.00 57.23 263 VAL B CA 1
ATOM 5951 C C . VAL B 1 271 ? -23.673 31.085 78.637 1.00 67.65 263 VAL B C 1
ATOM 5952 O O . VAL B 1 271 ? -23.292 30.904 79.802 1.00 74.29 263 VAL B O 1
ATOM 5956 N N . LYS B 1 272 ? -22.980 31.811 77.751 1.00 68.73 264 LYS B N 1
ATOM 5957 C CA . LYS B 1 272 ? -21.647 32.314 78.072 1.00 68.96 264 LYS B CA 1
ATOM 5958 C C . LYS B 1 272 ? -21.669 33.197 79.309 1.00 77.78 264 LYS B C 1
ATOM 5959 O O . LYS B 1 272 ? -20.799 33.080 80.179 1.00 79.76 264 LYS B O 1
ATOM 5965 N N . GLN B 1 273 ? -22.645 34.102 79.397 1.00 83.38 265 GLN B N 1
ATOM 5966 C CA . GLN B 1 273 ? -22.711 35.004 80.541 1.00 87.05 265 GLN B CA 1
ATOM 5967 C C . GLN B 1 273 ? -22.948 34.242 81.841 1.00 90.53 265 GLN B C 1
ATOM 5968 O O . GLN B 1 273 ? -22.309 34.532 82.861 1.00 91.99 265 GLN B O 1
ATOM 5970 N N . ASP B 1 274 ? -23.853 33.257 81.828 1.00 90.01 266 ASP B N 1
ATOM 5971 C CA . ASP B 1 274 ? -24.178 32.554 83.068 1.00 93.07 266 ASP B CA 1
ATOM 5972 C C . ASP B 1 274 ? -23.046 31.634 83.504 1.00 89.00 266 ASP B C 1
ATOM 5973 O O . ASP B 1 274 ? -22.771 31.501 84.702 1.00 90.31 266 ASP B O 1
ATOM 5978 N N . ARG B 1 275 ? -22.379 30.993 82.545 1.00 78.08 267 ARG B N 1
ATOM 5979 C CA . ARG B 1 275 ? -21.259 30.119 82.877 1.00 67.15 267 ARG B CA 1
ATOM 5980 C C . ARG B 1 275 ? -20.077 30.910 83.425 1.00 62.11 267 ARG B C 1
ATOM 5981 O O . ARG B 1 275 ? -19.436 30.480 84.391 1.00 59.74 267 ARG B O 1
ATOM 5989 N N . TYR B 1 276 ? -19.775 32.071 82.838 1.00 62.19 268 TYR B N 1
ATOM 5990 C CA . TYR B 1 276 ? -18.696 32.886 83.388 1.00 66.34 268 TYR B CA 1
ATOM 5991 C C . TYR B 1 276 ? -19.046 33.391 84.783 1.00 69.20 268 TYR B C 1
ATOM 5992 O O . TYR B 1 276 ? -18.200 33.378 85.686 1.00 70.30 268 TYR B O 1
ATOM 6001 N N . ALA B 1 277 ? -20.288 33.841 84.978 1.00 69.93 269 ALA B N 1
ATOM 6002 C CA . ALA B 1 277 ? -20.701 34.317 86.294 1.00 74.12 269 ALA B CA 1
ATOM 6003 C C . ALA B 1 277 ? -20.646 33.201 87.331 1.00 77.12 269 ALA B C 1
ATOM 6004 O O . ALA B 1 277 ? -20.229 33.425 88.475 1.00 80.26 269 ALA B O 1
ATOM 6006 N N . ALA B 1 278 ? -21.062 31.991 86.952 1.00 73.01 270 ALA B N 1
ATOM 6007 C CA . ALA B 1 278 ? -20.968 30.863 87.870 1.00 71.19 270 ALA B CA 1
ATOM 6008 C C . ALA B 1 278 ? -19.517 30.560 88.213 1.00 70.79 270 ALA B C 1
ATOM 6009 O O . ALA B 1 278 ? -19.175 30.343 89.382 1.00 74.80 270 ALA B O 1
ATOM 6011 N N . LEU B 1 279 ? -18.647 30.547 87.202 1.00 64.23 271 LEU B N 1
ATOM 6012 C CA . LEU B 1 279 ? -17.234 30.279 87.446 1.00 60.08 271 LEU B CA 1
ATOM 6013 C C . LEU B 1 279 ? -16.593 31.409 88.238 1.00 62.03 271 LEU B C 1
ATOM 6014 O O . LEU B 1 279 ? -15.802 31.162 89.155 1.00 66.05 271 LEU B O 1
ATOM 6019 N N . ASP B 1 280 ? -16.924 32.656 87.902 1.00 60.28 272 ASP B N 1
ATOM 6020 C CA . ASP B 1 280 ? -16.380 33.785 88.647 1.00 63.38 272 ASP B CA 1
ATOM 6021 C C . ASP B 1 280 ? -16.787 33.730 90.113 1.00 65.89 272 ASP B C 1
ATOM 6022 O O . ASP B 1 280 ? -15.987 34.054 90.997 1.00 74.99 272 ASP B O 1
ATOM 6027 N N . ALA B 1 281 ? -18.028 33.324 90.391 1.00 61.18 273 ALA B N 1
ATOM 6028 C CA . ALA B 1 281 ? -18.476 33.228 91.776 1.00 60.57 273 ALA B CA 1
ATOM 6029 C C . ALA B 1 281 ? -17.744 32.120 92.523 1.00 69.72 273 ALA B C 1
ATOM 6030 O O . ALA B 1 281 ? -17.400 32.282 93.702 1.00 76.18 273 ALA B O 1
ATOM 6032 N N . LEU B 1 282 ? -17.482 30.993 91.855 1.00 68.30 274 LEU B N 1
ATOM 6033 C CA . LEU B 1 282 ? -16.682 29.949 92.485 1.00 68.26 274 LEU B CA 1
ATOM 6034 C C . LEU B 1 282 ? -15.270 30.448 92.746 1.00 75.04 274 LEU B C 1
ATOM 6035 O O . LEU B 1 282 ? -14.665 30.116 93.772 1.00 75.50 274 LEU B O 1
ATOM 6040 N N . HIS B 1 283 ? -14.744 31.277 91.838 1.00 75.09 275 HIS B N 1
ATOM 6041 C CA . HIS B 1 283 ? -13.424 31.860 92.045 1.00 75.76 275 HIS B CA 1
ATOM 6042 C C . HIS B 1 283 ? -13.415 32.746 93.282 1.00 77.68 275 HIS B C 1
ATOM 6043 O O . HIS B 1 283 ? -12.445 32.745 94.048 1.00 81.58 275 HIS B O 1
ATOM 6050 N N . ALA B 1 284 ? -14.492 33.504 93.498 1.00 73.97 276 ALA B N 1
ATOM 6051 C CA . ALA B 1 284 ? -14.596 34.307 94.712 1.00 72.24 276 ALA B CA 1
ATOM 6052 C C . ALA B 1 284 ? -14.663 33.424 95.954 1.00 74.57 276 ALA B C 1
ATOM 6053 O O . ALA B 1 284 ? -14.083 33.759 96.994 1.00 71.54 276 ALA B O 1
ATOM 6055 N N . GLU B 1 285 ? -15.374 32.295 95.872 1.00 78.26 277 GLU B N 1
ATOM 6056 C CA . GLU B 1 285 ? -15.379 31.353 96.987 1.00 79.31 277 GLU B CA 1
ATOM 6057 C C . GLU B 1 285 ? -13.966 30.886 97.311 1.00 80.94 277 GLU B C 1
ATOM 6058 O O . GLU B 1 285 ? -13.587 30.789 98.484 1.00 85.29 277 GLU B O 1
ATOM 6064 N N . ALA B 1 286 ? -13.165 30.608 96.279 1.00 79.66 278 ALA B N 1
ATOM 6065 C CA . ALA B 1 286 ? -11.799 30.154 96.507 1.00 80.61 278 ALA B CA 1
ATOM 6066 C C . ALA B 1 286 ? -10.938 31.267 97.087 1.00 84.55 278 ALA B C 1
ATOM 6067 O O . ALA B 1 286 ? -10.114 31.021 97.975 1.00 90.92 278 ALA B O 1
ATOM 6069 N N . VAL B 1 287 ? -11.119 32.499 96.605 1.00 81.29 279 VAL B N 1
ATOM 6070 C CA . VAL B 1 287 ? -10.322 33.611 97.110 1.00 78.96 279 VAL B CA 1
ATOM 6071 C C . VAL B 1 287 ? -10.719 33.943 98.542 1.00 86.00 279 VAL B C 1
ATOM 6072 O O . VAL B 1 287 ? -9.861 34.201 99.393 1.00 94.82 279 VAL B O 1
ATOM 6076 N N . ALA B 1 288 ? -12.021 33.930 98.837 1.00 85.38 280 ALA B N 1
ATOM 6077 C CA . ALA B 1 288 ? -12.471 34.162 100.206 1.00 90.77 280 ALA B CA 1
ATOM 6078 C C . ALA B 1 288 ? -11.977 33.069 101.144 1.00 94.13 280 ALA B C 1
ATOM 6079 O O . ALA B 1 288 ? -11.606 33.343 102.292 1.00 100.74 280 ALA B O 1
ATOM 6081 N N . GLN B 1 289 ? -11.958 31.823 100.674 1.00 88.79 281 GLN B N 1
ATOM 6082 C CA . GLN B 1 289 ? -11.620 30.710 101.552 1.00 88.35 281 GLN B CA 1
ATOM 6083 C C . GLN B 1 289 ? -10.112 30.552 101.736 1.00 86.75 281 GLN B C 1
ATOM 6084 O O . GLN B 1 289 ? -9.676 30.019 102.762 1.00 93.08 281 GLN B O 1
ATOM 6090 N N . PHE B 1 290 ? -9.295 31.001 100.778 1.00 82.38 282 PHE B N 1
ATOM 6091 C CA . PHE B 1 290 ? -7.861 30.728 100.827 1.00 82.97 282 PHE B CA 1
ATOM 6092 C C . PHE B 1 290 ? -6.952 31.951 100.884 1.00 85.42 282 PHE B C 1
ATOM 6093 O O . PHE B 1 290 ? -5.732 31.776 100.953 1.00 88.76 282 PHE B O 1
ATOM 6101 N N . VAL B 1 291 ? -7.484 33.169 100.866 1.00 88.43 283 VAL B N 1
ATOM 6102 C CA . VAL B 1 291 ? -6.670 34.379 100.865 1.00 87.96 283 VAL B CA 1
ATOM 6103 C C . VAL B 1 291 ? -6.962 35.194 102.124 1.00 97.48 283 VAL B C 1
ATOM 6104 O O . VAL B 1 291 ? -8.084 35.682 102.298 1.00 99.21 283 VAL B O 1
ATOM 6106 N N . PRO B 1 292 ? -5.981 35.377 103.031 1.00 100.63 284 PRO B N 1
ATOM 6107 C CA . PRO B 1 292 ? -6.051 36.170 104.267 1.00 105.28 284 PRO B CA 1
ATOM 6108 C C . PRO B 1 292 ? -6.387 37.647 104.047 1.00 106.23 284 PRO B C 1
ATOM 6109 O O . PRO B 1 292 ? -6.007 38.481 104.878 1.00 107.27 284 PRO B O 1
ATOM 6113 N N . GLY B 1 298 ? 1.277 36.329 101.159 1.00 84.95 290 GLY B N 1
ATOM 6114 C CA . GLY B 1 298 ? 0.181 36.539 100.226 1.00 90.52 290 GLY B CA 1
ATOM 6115 C C . GLY B 1 298 ? 0.236 35.650 98.994 1.00 93.99 290 GLY B C 1
ATOM 6116 O O . GLY B 1 298 ? 0.946 35.946 98.032 1.00 94.95 290 GLY B O 1
ATOM 6117 N N . ILE B 1 299 ? -0.527 34.556 99.021 1.00 94.53 291 ILE B N 1
ATOM 6118 C CA . ILE B 1 299 ? -0.524 33.572 97.943 1.00 88.13 291 ILE B CA 1
ATOM 6119 C C . ILE B 1 299 ? -1.654 33.871 96.969 1.00 89.24 291 ILE B C 1
ATOM 6120 O O . ILE B 1 299 ? -2.181 32.962 96.315 1.00 91.78 291 ILE B O 1
ATOM 6122 N N . ALA B 1 300 ? -2.030 35.149 96.862 1.00 88.42 292 ALA B N 1
ATOM 6123 C CA . ALA B 1 300 ? -3.176 35.517 96.033 1.00 82.49 292 ALA B CA 1
ATOM 6124 C C . ALA B 1 300 ? -2.927 35.202 94.565 1.00 82.73 292 ALA B C 1
ATOM 6125 O O . ALA B 1 300 ? -3.840 34.764 93.856 1.00 82.81 292 ALA B O 1
ATOM 6127 N N . ASP B 1 301 ? -1.702 35.432 94.086 1.00 81.15 293 ASP B N 1
ATOM 6128 C CA . ASP B 1 301 ? -1.397 35.113 92.695 1.00 81.85 293 ASP B CA 1
ATOM 6129 C C . ASP B 1 301 ? -1.383 33.606 92.470 1.00 74.98 293 ASP B C 1
ATOM 6130 O O . ASP B 1 301 ? -1.803 33.125 91.409 1.00 72.90 293 ASP B O 1
ATOM 6135 N N . GLU B 1 302 ? -0.923 32.845 93.469 1.00 68.04 294 GLU B N 1
ATOM 6136 C CA . GLU B 1 302 ? -0.922 31.388 93.369 1.00 71.75 294 GLU B CA 1
ATOM 6137 C C . GLU B 1 302 ? -2.317 30.792 93.405 1.00 70.80 294 GLU B C 1
ATOM 6138 O O . GLU B 1 302 ? -2.573 29.779 92.741 1.00 65.49 294 GLU B O 1
ATOM 6144 N N . VAL B 1 303 ? -3.228 31.385 94.172 1.00 69.62 295 VAL B N 1
ATOM 6145 C CA . VAL B 1 303 ? -4.598 30.898 94.134 1.00 66.62 295 VAL B CA 1
ATOM 6146 C C . VAL B 1 303 ? -5.220 31.248 92.791 1.00 67.06 295 VAL B C 1
ATOM 6147 O O . VAL B 1 303 ? -5.926 30.431 92.188 1.00 64.41 295 VAL B O 1
ATOM 6151 N N . ASP B 1 304 ? -4.919 32.445 92.275 1.00 69.26 296 ASP B N 1
ATOM 6152 C CA . ASP B 1 304 ? -5.342 32.808 90.925 1.00 69.74 296 ASP B CA 1
ATOM 6153 C C . ASP B 1 304 ? -4.849 31.784 89.913 1.00 67.23 296 ASP B C 1
ATOM 6154 O O . ASP B 1 304 ? -5.610 31.321 89.056 1.00 63.66 296 ASP B O 1
ATOM 6159 N N . TYR B 1 305 ? -3.572 31.409 90.006 1.00 69.02 297 TYR B N 1
ATOM 6160 C CA . TYR B 1 305 ? -3.011 30.469 89.043 1.00 64.26 297 TYR B CA 1
ATOM 6161 C C . TYR B 1 305 ? -3.637 29.088 89.187 1.00 64.58 297 TYR B C 1
ATOM 6162 O O . TYR B 1 305 ? -4.088 28.496 88.199 1.00 64.78 297 TYR B O 1
ATOM 6171 N N . LEU B 1 306 ? -3.668 28.553 90.410 1.00 64.66 298 LEU B N 1
ATOM 6172 C CA . LEU B 1 306 ? -4.167 27.194 90.597 1.00 63.48 298 LEU B CA 1
ATOM 6173 C C . LEU B 1 306 ? -5.648 27.089 90.250 1.00 57.46 298 LEU B C 1
ATOM 6174 O O . LEU B 1 306 ? -6.091 26.073 89.704 1.00 52.91 298 LEU B O 1
ATOM 6179 N N . PHE B 1 307 ? -6.425 28.137 90.525 1.00 57.84 299 PHE B N 1
ATOM 6180 C CA . PHE B 1 307 ? -7.842 28.074 90.189 1.00 61.15 299 PHE B CA 1
ATOM 6181 C C . PHE B 1 307 ? -8.050 28.025 88.682 1.00 63.93 299 PHE B C 1
ATOM 6182 O O . PHE B 1 307 ? -8.928 27.301 88.196 1.00 68.70 299 PHE B O 1
ATOM 6190 N N . GLU B 1 308 ? -7.263 28.792 87.922 1.00 58.57 300 GLU B N 1
ATOM 6191 C CA . GLU B 1 308 ? -7.390 28.731 86.470 1.00 59.13 300 GLU B CA 1
ATOM 6192 C C . GLU B 1 308 ? -6.917 27.384 85.940 1.00 59.30 300 GLU B C 1
ATOM 6193 O O . GLU B 1 308 ? -7.541 26.811 85.039 1.00 55.16 300 GLU B O 1
ATOM 6199 N N . ASP B 1 309 ? -5.816 26.861 86.489 1.00 63.94 301 ASP B N 1
ATOM 6200 C CA . ASP B 1 309 ? -5.343 25.544 86.075 1.00 61.31 301 ASP B CA 1
ATOM 6201 C C . ASP B 1 309 ? -6.360 24.461 86.421 1.00 59.90 301 ASP B C 1
ATOM 6202 O O . ASP B 1 309 ? -6.493 23.478 85.681 1.00 50.35 301 ASP B O 1
ATOM 6207 N N . LEU B 1 310 ? -7.096 24.632 87.528 1.00 63.29 302 LEU B N 1
ATOM 6208 C CA . LEU B 1 310 ? -8.158 23.688 87.872 1.00 61.76 302 LEU B CA 1
ATOM 6209 C C . LEU B 1 310 ? -9.305 23.764 86.872 1.00 61.59 302 LEU B C 1
ATOM 6210 O O . LEU B 1 310 ? -9.873 22.732 86.493 1.00 61.62 302 LEU B O 1
ATOM 6215 N N . LYS B 1 311 ? -9.666 24.975 86.440 1.00 57.65 303 LYS B N 1
ATOM 6216 C CA . LYS B 1 311 ? -10.707 25.101 85.427 1.00 53.26 303 LYS B CA 1
ATOM 6217 C C . LYS B 1 311 ? -10.312 24.382 84.147 1.00 48.77 303 LYS B C 1
ATOM 6218 O O . LYS B 1 311 ? -11.114 23.634 83.575 1.00 53.08 303 LYS B O 1
ATOM 6224 N N . TYR B 1 312 ? -9.056 24.544 83.722 1.00 46.78 304 TYR B N 1
ATOM 6225 C CA . TYR B 1 312 ? -8.587 23.933 82.481 1.00 48.14 304 TYR B CA 1
ATOM 6226 C C . TYR B 1 312 ? -8.639 22.408 82.554 1.00 55.95 304 TYR B C 1
ATOM 6227 O O . TYR B 1 312 ? -9.112 21.749 81.620 1.00 60.16 304 TYR B O 1
ATOM 6236 N N . ARG B 1 313 ? -8.141 21.823 83.651 1.00 54.87 305 ARG B N 1
ATOM 6237 C CA . ARG B 1 313 ? -8.169 20.366 83.777 1.00 55.54 305 ARG B CA 1
ATOM 6238 C C . ARG B 1 313 ? -9.598 19.829 83.871 1.00 56.35 305 ARG B C 1
ATOM 6239 O O . ARG B 1 313 ? -9.922 18.804 83.258 1.00 54.20 305 ARG B O 1
ATOM 6247 N N . THR B 1 314 ? -10.465 20.513 84.623 1.00 54.39 306 THR B N 1
ATOM 6248 C CA . THR B 1 314 ? -11.814 20.007 84.871 1.00 53.72 306 THR B CA 1
ATOM 6249 C C . THR B 1 314 ? -12.639 19.953 83.589 1.00 55.00 306 THR B C 1
ATOM 6250 O O . THR B 1 314 ? -13.304 18.947 83.311 1.00 57.34 306 THR B O 1
ATOM 6254 N N . VAL B 1 315 ? -12.639 21.041 82.810 1.00 48.10 307 VAL B N 1
ATOM 6255 C CA . VAL B 1 315 ? -13.443 21.054 81.590 1.00 47.43 307 VAL B CA 1
ATOM 6256 C C . VAL B 1 315 ? -12.944 19.980 80.630 1.00 44.36 307 VAL B C 1
ATOM 6257 O O . VAL B 1 315 ? -13.727 19.391 79.871 1.00 43.39 307 VAL B O 1
ATOM 6261 N N . ARG B 1 316 ? -11.641 19.703 80.651 1.00 42.17 308 ARG B N 1
ATOM 6262 C CA . ARG B 1 316 ? -11.100 18.622 79.837 1.00 46.61 308 ARG B CA 1
ATOM 6263 C C . ARG B 1 316 ? -11.532 17.269 80.388 1.00 51.01 308 ARG B C 1
ATOM 6264 O O . ARG B 1 316 ? -11.865 16.357 79.621 1.00 53.23 308 ARG B O 1
ATOM 6272 N N . ASP B 1 317 ? -11.515 17.117 81.717 1.00 46.93 309 ASP B N 1
ATOM 6273 C CA . ASP B 1 317 ? -11.996 15.882 82.324 1.00 40.39 309 ASP B CA 1
ATOM 6274 C C . ASP B 1 317 ? -13.481 15.672 82.052 1.00 54.40 309 ASP B C 1
ATOM 6275 O O . ASP B 1 317 ? -13.925 14.528 81.899 1.00 60.24 309 ASP B O 1
ATOM 6280 N N . ASN B 1 318 ? -14.263 16.757 81.983 1.00 52.91 310 ASN B N 1
ATOM 6281 C CA . ASN B 1 318 ? -15.656 16.630 81.568 1.00 52.97 310 ASN B CA 1
ATOM 6282 C C . ASN B 1 318 ? -15.751 15.976 80.198 1.00 51.62 310 ASN B C 1
ATOM 6283 O O . ASN B 1 318 ? -16.587 15.093 79.974 1.00 53.32 310 ASN B O 1
ATOM 6288 N N . ILE B 1 319 ? -14.906 16.409 79.264 1.00 48.79 311 ILE B N 1
ATOM 6289 C CA . ILE B 1 319 ? -14.910 15.841 77.922 1.00 49.08 311 ILE B CA 1
ATOM 6290 C C . ILE B 1 319 ? -14.426 14.399 77.962 1.00 51.57 311 ILE B C 1
ATOM 6291 O O . ILE B 1 319 ? -15.012 13.511 77.333 1.00 53.04 311 ILE B O 1
ATOM 6296 N N . LEU B 1 320 ? -13.336 14.150 78.693 1.00 48.36 312 LEU B N 1
ATOM 6297 C CA . LEU B 1 320 ? -12.740 12.820 78.723 1.00 53.43 312 LEU B CA 1
ATOM 6298 C C . LEU B 1 320 ? -13.594 11.809 79.488 1.00 56.00 312 LEU B C 1
ATOM 6299 O O . LEU B 1 320 ? -13.542 10.611 79.185 1.00 52.65 312 LEU B O 1
ATOM 6304 N N . SER B 1 321 ? -14.339 12.248 80.505 1.00 55.02 313 SER B N 1
ATOM 6305 C CA . SER B 1 321 ? -15.190 11.340 81.272 1.00 53.46 313 SER B CA 1
ATOM 6306 C C . SER B 1 321 ? -16.556 11.107 80.624 1.00 54.27 313 SER B C 1
ATOM 6307 O O . SER B 1 321 ? -17.413 10.457 81.231 1.00 50.91 313 SER B O 1
ATOM 6310 N N . GLY B 1 322 ? -16.784 11.623 79.419 1.00 51.87 314 GLY B N 1
ATOM 6311 C CA . GLY B 1 322 ? -18.030 11.394 78.720 1.00 45.47 314 GLY B CA 1
ATOM 6312 C C . GLY B 1 322 ? -19.174 12.309 79.093 1.00 54.12 314 GLY B C 1
ATOM 6313 O O . GLY B 1 322 ? -20.320 12.028 78.716 1.00 52.72 314 GLY B O 1
ATOM 6314 N N . LYS B 1 323 ? -18.915 13.385 79.828 1.00 57.27 315 LYS B N 1
ATOM 6315 C CA . LYS B 1 323 ? -19.973 14.340 80.113 1.00 52.52 315 LYS B CA 1
ATOM 6316 C C . LYS B 1 323 ? -20.228 15.212 78.886 1.00 49.61 315 LYS B C 1
ATOM 6317 O O . LYS B 1 323 ? -19.356 15.360 78.024 1.00 47.57 315 LYS B O 1
ATOM 6323 N N . PRO B 1 324 ? -21.428 15.784 78.771 1.00 45.57 316 PRO B N 1
ATOM 6324 C CA . PRO B 1 324 ? -21.716 16.669 77.636 1.00 40.41 316 PRO B CA 1
ATOM 6325 C C . PRO B 1 324 ? -20.796 17.876 77.610 1.00 45.77 316 PRO B C 1
ATOM 6326 O O . PRO B 1 324 ? -20.341 18.358 78.649 1.00 48.23 316 PRO B O 1
ATOM 6330 N N . ARG B 1 325 ? -20.517 18.356 76.396 1.00 48.37 317 ARG B N 1
ATOM 6331 C CA . ARG B 1 325 ? -19.700 19.548 76.219 1.00 43.36 317 ARG B CA 1
ATOM 6332 C C . ARG B 1 325 ? -20.439 20.770 76.760 1.00 46.98 317 ARG B C 1
ATOM 6333 O O . ARG B 1 325 ? -21.587 20.694 77.202 1.00 40.53 317 ARG B O 1
ATOM 6341 N N . ILE B 1 326 ? -19.763 21.920 76.691 1.00 55.75 318 ILE B N 1
ATOM 6342 C CA . ILE B 1 326 ? -20.280 23.157 77.275 1.00 52.69 318 ILE B CA 1
ATOM 6343 C C . ILE B 1 326 ? -21.674 23.481 76.745 1.00 50.95 318 ILE B C 1
ATOM 6344 O O . ILE B 1 326 ? -22.542 23.947 77.494 1.00 53.86 318 ILE B O 1
ATOM 6349 N N . ASP B 1 327 ? -21.924 23.229 75.460 1.00 48.58 319 ASP B N 1
ATOM 6350 C CA . ASP B 1 327 ? -23.221 23.558 74.882 1.00 51.11 319 ASP B CA 1
ATOM 6351 C C . ASP B 1 327 ? -24.186 22.382 74.877 1.00 46.53 319 ASP B C 1
ATOM 6352 O O . ASP B 1 327 ? -25.254 22.480 74.263 1.00 39.73 319 ASP B O 1
ATOM 6357 N N . GLY B 1 328 ? -23.836 21.278 75.544 1.00 43.73 320 GLY B N 1
ATOM 6358 C CA . GLY B 1 328 ? -24.691 20.109 75.613 1.00 42.45 320 GLY B CA 1
ATOM 6359 C C . GLY B 1 328 ? -24.413 19.033 74.579 1.00 40.61 320 GLY B C 1
ATOM 6360 O O . GLY B 1 328 ? -24.926 17.919 74.723 1.00 44.83 320 GLY B O 1
ATOM 6361 N N . ARG B 1 329 ? -23.601 19.312 73.561 1.00 36.03 321 ARG B N 1
ATOM 6362 C CA . ARG B 1 329 ? -23.338 18.331 72.514 1.00 41.77 321 ARG B CA 1
ATOM 6363 C C . ARG B 1 329 ? -22.459 17.187 73.024 1.00 45.33 321 ARG B C 1
ATOM 6364 O O . ARG B 1 329 ? -21.734 17.312 74.019 1.00 46.30 321 ARG B O 1
ATOM 6372 N N . ASP B 1 330 ? -22.538 16.051 72.325 1.00 35.82 322 ASP B N 1
ATOM 6373 C CA . ASP B 1 330 ? -21.530 15.011 72.452 1.00 35.34 322 ASP B CA 1
ATOM 6374 C C . ASP B 1 330 ? -20.367 15.331 71.508 1.00 32.43 322 ASP B C 1
ATOM 6375 O O . ASP B 1 330 ? -20.378 16.335 70.792 1.00 40.93 322 ASP B O 1
ATOM 6380 N N . THR B 1 331 ? -19.355 14.460 71.482 1.00 32.54 323 THR B N 1
ATOM 6381 C CA . THR B 1 331 ? -18.115 14.800 70.795 1.00 38.54 323 THR B CA 1
ATOM 6382 C C . THR B 1 331 ? -18.256 14.837 69.278 1.00 39.35 323 THR B C 1
ATOM 6383 O O . THR B 1 331 ? -17.439 15.487 68.614 1.00 37.42 323 THR B O 1
ATOM 6387 N N . LYS B 1 332 ? -19.263 14.174 68.711 1.00 41.12 324 LYS B N 1
ATOM 6388 C CA . LYS B 1 332 ? -19.356 14.021 67.264 1.00 44.16 324 LYS B CA 1
ATOM 6389 C C . LYS B 1 332 ? -20.445 14.866 66.618 1.00 43.98 324 LYS B C 1
ATOM 6390 O O . LYS B 1 332 ? -20.591 14.819 65.390 1.00 38.60 324 LYS B O 1
ATOM 6396 N N . THR B 1 333 ? -21.218 15.623 67.394 1.00 41.54 325 THR B N 1
ATOM 6397 C CA . THR B 1 333 ? -22.362 16.356 66.867 1.00 40.16 325 THR B CA 1
ATOM 6398 C C . THR B 1 333 ? -21.930 17.716 66.328 1.00 40.55 325 THR B C 1
ATOM 6399 O O . THR B 1 333 ? -21.220 18.461 67.009 1.00 41.91 325 THR B O 1
ATOM 6403 N N . VAL B 1 334 ? -22.367 18.032 65.097 1.00 36.20 326 VAL B N 1
ATOM 6404 C CA . VAL B 1 334 ? -22.214 19.355 64.507 1.00 32.02 326 VAL B CA 1
ATOM 6405 C C . VAL B 1 334 ? -23.379 20.220 64.956 1.00 37.25 326 VAL B C 1
ATOM 6406 O O . VAL B 1 334 ? -24.504 19.740 65.125 1.00 47.31 326 VAL B O 1
ATOM 6410 N N . ARG B 1 335 ? -23.114 21.509 65.151 1.00 39.96 327 ARG B N 1
ATOM 6411 C CA . ARG B 1 335 ? -24.163 22.422 65.563 1.00 39.77 327 ARG B CA 1
ATOM 6412 C C . ARG B 1 335 ? -25.190 22.603 64.436 1.00 37.16 327 ARG B C 1
ATOM 6413 O O . ARG B 1 335 ? -24.999 22.167 63.295 1.00 34.52 327 ARG B O 1
ATOM 6421 N N . ALA B 1 336 ? -26.312 23.230 64.781 1.00 32.41 328 ALA B N 1
ATOM 6422 C CA . ALA B 1 336 ? -27.365 23.468 63.802 1.00 40.54 328 ALA B CA 1
ATOM 6423 C C . ALA B 1 336 ? -26.858 24.326 62.648 1.00 37.38 328 ALA B C 1
ATOM 6424 O O . ALA B 1 336 ? -26.045 25.236 62.835 1.00 36.24 328 ALA B O 1
ATOM 6426 N N . LEU B 1 337 ? -27.362 24.044 61.450 1.00 38.24 329 LEU B N 1
ATOM 6427 C CA . LEU B 1 337 ? -26.905 24.692 60.231 1.00 31.64 329 LEU B CA 1
ATOM 6428 C C . LEU B 1 337 ? -28.047 25.420 59.542 1.00 29.78 329 LEU B C 1
ATOM 6429 O O . LEU B 1 337 ? -29.186 24.948 59.538 1.00 45.15 329 LEU B O 1
ATOM 6434 N N . ASP B 1 338 ? -27.735 26.575 58.961 1.00 32.09 330 ASP B N 1
ATOM 6435 C CA . ASP B 1 338 ? -28.666 27.283 58.096 1.00 31.19 330 ASP B CA 1
ATOM 6436 C C . ASP B 1 338 ? -27.899 27.764 56.877 1.00 30.37 330 ASP B C 1
ATOM 6437 O O . ASP B 1 338 ? -26.824 28.351 57.015 1.00 33.99 330 ASP B O 1
ATOM 6442 N N . VAL B 1 339 ? -28.459 27.521 55.693 1.00 31.86 331 VAL B N 1
ATOM 6443 C CA . VAL B 1 339 ? -27.796 27.758 54.414 1.00 29.53 331 VAL B CA 1
ATOM 6444 C C . VAL B 1 339 ? -28.711 28.611 53.543 1.00 37.75 331 VAL B C 1
ATOM 6445 O O . VAL B 1 339 ? -29.816 28.177 53.190 1.00 32.19 331 VAL B O 1
ATOM 6449 N N . GLN B 1 340 ? -28.241 29.804 53.167 1.00 40.48 332 GLN B N 1
ATOM 6450 C CA . GLN B 1 340 ? -29.004 30.722 52.326 1.00 35.49 332 GLN B CA 1
ATOM 6451 C C . GLN B 1 340 ? -28.105 31.302 51.245 1.00 37.13 332 GLN B C 1
ATOM 6452 O O . GLN B 1 340 ? -26.971 31.709 51.524 1.00 34.91 332 GLN B O 1
ATOM 6458 N N . VAL B 1 341 ? -28.613 31.338 50.014 1.00 29.81 333 VAL B N 1
ATOM 6459 C CA . VAL B 1 341 ? -27.904 31.934 48.888 1.00 35.09 333 VAL B CA 1
ATOM 6460 C C . VAL B 1 341 ? -28.759 33.046 48.269 1.00 37.35 333 VAL B C 1
ATOM 6461 O O . VAL B 1 341 ? -29.954 33.176 48.540 1.00 35.35 333 VAL B O 1
ATOM 6465 N N . GLY B 1 342 ? -28.120 33.860 47.434 1.00 32.46 334 GLY B N 1
ATOM 6466 C CA . GLY B 1 342 ? -28.824 34.987 46.833 1.00 28.79 334 GLY B CA 1
ATOM 6467 C C . GLY B 1 342 ? -29.357 35.981 47.844 1.00 31.90 334 GLY B C 1
ATOM 6468 O O . GLY B 1 342 ? -30.429 36.558 47.637 1.00 41.39 334 GLY B O 1
ATOM 6469 N N . VAL B 1 343 ? -28.625 36.209 48.938 1.00 29.01 335 VAL B N 1
ATOM 6470 C CA . VAL B 1 343 ? -29.140 37.065 50.001 1.00 31.44 335 VAL B CA 1
ATOM 6471 C C . VAL B 1 343 ? -28.861 38.542 49.771 1.00 32.26 335 VAL B C 1
ATOM 6472 O O . VAL B 1 343 ? -29.391 39.381 50.515 1.00 39.82 335 VAL B O 1
ATOM 6476 N N . LEU B 1 344 ? -28.069 38.894 48.763 1.00 32.60 336 LEU B N 1
ATOM 6477 C CA . LEU B 1 344 ? -27.770 40.286 48.442 1.00 27.27 336 LEU B CA 1
ATOM 6478 C C . LEU B 1 344 ? -28.132 40.520 46.990 1.00 31.59 336 LEU B C 1
ATOM 6479 O O . LEU B 1 344 ? -27.630 39.817 46.107 1.00 31.36 336 LEU B O 1
ATOM 6484 N N . GLU B 1 345 ? -28.954 41.538 46.744 1.00 36.34 337 GLU B N 1
ATOM 6485 C CA . GLU B 1 345 ? -29.557 41.686 45.425 1.00 43.53 337 GLU B CA 1
ATOM 6486 C C . GLU B 1 345 ? -28.519 41.947 44.342 1.00 46.64 337 GLU B C 1
ATOM 6487 O O . GLU B 1 345 ? -28.633 41.425 43.226 1.00 45.36 337 GLU B O 1
ATOM 6493 N N . ARG B 1 346 ? -27.499 42.751 44.644 1.00 41.95 338 ARG B N 1
ATOM 6494 C CA . ARG B 1 346 ? -26.590 43.245 43.622 1.00 42.67 338 ARG B CA 1
ATOM 6495 C C . ARG B 1 346 ? -25.205 42.618 43.668 1.00 43.15 338 ARG B C 1
ATOM 6496 O O . ARG B 1 346 ? -24.358 42.956 42.835 1.00 38.85 338 ARG B O 1
ATOM 6504 N N . ALA B 1 347 ? -24.937 41.744 44.626 1.00 40.15 339 ALA B N 1
ATOM 6505 C CA . ALA B 1 347 ? -23.711 40.969 44.591 1.00 36.17 339 ALA B CA 1
ATOM 6506 C C . ALA B 1 347 ? -23.864 39.870 43.549 1.00 40.51 339 ALA B C 1
ATOM 6507 O O . ALA B 1 347 ? -24.937 39.267 43.421 1.00 40.81 339 ALA B O 1
ATOM 6509 N N . HIS B 1 348 ? -22.791 39.617 42.797 1.00 34.54 340 HIS B N 1
ATOM 6510 C CA . HIS B 1 348 ? -22.855 38.616 41.734 1.00 35.82 340 HIS B CA 1
ATOM 6511 C C . HIS B 1 348 ? -23.212 37.238 42.285 1.00 36.74 340 HIS B C 1
ATOM 6512 O O . HIS B 1 348 ? -24.014 36.511 41.688 1.00 38.38 340 HIS B O 1
ATOM 6519 N N . GLY B 1 349 ? -22.641 36.879 43.429 1.00 38.31 341 GLY B N 1
ATOM 6520 C CA . GLY B 1 349 ? -23.071 35.708 44.175 1.00 29.86 341 GLY B CA 1
ATOM 6521 C C . GLY B 1 349 ? -22.963 36.003 45.657 1.00 34.12 341 GLY B C 1
ATOM 6522 O O . GLY B 1 349 ? -22.100 36.766 46.095 1.00 34.94 341 GLY B O 1
ATOM 6523 N N . SER B 1 350 ? -23.869 35.419 46.435 1.00 28.28 342 SER B N 1
ATOM 6524 C CA . SER B 1 350 ? -23.859 35.708 47.862 1.00 30.64 342 SER B CA 1
ATOM 6525 C C . SER B 1 350 ? -24.402 34.521 48.632 1.00 32.58 342 SER B C 1
ATOM 6526 O O . SER B 1 350 ? -25.263 33.787 48.146 1.00 36.05 342 SER B O 1
ATOM 6529 N N . ALA B 1 351 ? -23.930 34.379 49.865 1.00 29.08 343 ALA B N 1
ATOM 6530 C CA . ALA B 1 351 ? -24.391 33.311 50.727 1.00 28.97 343 ALA B CA 1
ATOM 6531 C C . ALA B 1 351 ? -24.323 33.777 52.172 1.00 32.53 343 ALA B C 1
ATOM 6532 O O . ALA B 1 351 ? -23.448 34.558 52.546 1.00 35.18 343 ALA B O 1
ATOM 6534 N N . LEU B 1 352 ? -25.279 33.312 52.970 1.00 34.32 344 LEU B N 1
ATOM 6535 C CA . LEU B 1 352 ? -25.234 33.436 54.422 1.00 28.15 344 LEU B CA 1
ATOM 6536 C C . LEU B 1 352 ? -25.160 32.024 54.986 1.00 31.27 344 LEU B C 1
ATOM 6537 O O . LEU B 1 352 ? -26.100 31.238 54.835 1.00 37.04 344 LEU B O 1
ATOM 6542 N N . PHE B 1 353 ? -24.037 31.685 55.603 1.00 31.26 345 PHE B N 1
ATOM 6543 C CA . PHE B 1 353 ? -23.834 30.357 56.162 1.00 32.33 345 PHE B CA 1
ATOM 6544 C C . PHE B 1 353 ? -23.716 30.478 57.670 1.00 31.24 345 PHE B C 1
ATOM 6545 O O . PHE B 1 353 ? -22.801 31.139 58.171 1.00 29.42 345 PHE B O 1
ATOM 6553 N N . THR B 1 354 ? -24.609 29.807 58.391 1.00 30.47 346 THR B N 1
ATOM 6554 C CA . THR B 1 354 ? -24.603 29.835 59.846 1.00 28.97 346 THR B CA 1
ATOM 6555 C C . THR B 1 354 ? -24.404 28.432 60.394 1.00 34.53 346 THR B C 1
ATOM 6556 O O . THR B 1 354 ? -25.084 27.489 59.972 1.00 39.36 346 THR B O 1
ATOM 6560 N N . ARG B 1 355 ? -23.466 28.302 61.332 1.00 34.70 347 ARG B N 1
ATOM 6561 C CA . ARG B 1 355 ? -23.187 27.046 62.024 1.00 31.51 347 ARG B CA 1
ATOM 6562 C C . ARG B 1 355 ? -23.197 27.374 63.514 1.00 25.45 347 ARG B C 1
ATOM 6563 O O . ARG B 1 355 ? -22.241 27.946 64.040 1.00 35.59 347 ARG B O 1
ATOM 6571 N N . GLY B 1 356 ? -24.274 27.029 64.195 1.00 36.60 348 GLY B N 1
ATOM 6572 C CA . GLY B 1 356 ? -24.421 27.457 65.576 1.00 35.09 348 GLY B CA 1
ATOM 6573 C C . GLY B 1 356 ? -24.363 28.972 65.676 1.00 41.98 348 GLY B C 1
ATOM 6574 O O . GLY B 1 356 ? -25.176 29.694 65.081 1.00 47.97 348 GLY B O 1
ATOM 6575 N N . GLU B 1 357 ? -23.374 29.475 66.414 1.00 36.83 349 GLU B N 1
ATOM 6576 C CA . GLU B 1 357 ? -23.191 30.909 66.598 1.00 38.52 349 GLU B CA 1
ATOM 6577 C C . GLU B 1 357 ? -22.014 31.454 65.789 1.00 39.68 349 GLU B C 1
ATOM 6578 O O . GLU B 1 357 ? -21.439 32.486 66.154 1.00 40.15 349 GLU B O 1
ATOM 6584 N N . THR B 1 358 ? -21.634 30.756 64.720 1.00 29.89 350 THR B N 1
ATOM 6585 C CA . THR B 1 358 ? -20.625 31.193 63.767 1.00 31.19 350 THR B CA 1
ATOM 6586 C C . THR B 1 358 ? -21.319 31.460 62.434 1.00 32.56 350 THR B C 1
ATOM 6587 O O . THR B 1 358 ? -22.100 30.630 61.956 1.00 34.46 350 THR B O 1
ATOM 6591 N N . GLN B 1 359 ? -21.074 32.631 61.855 1.00 30.86 351 GLN B N 1
ATOM 6592 C CA . GLN B 1 359 ? -21.821 33.046 60.677 1.00 31.93 351 GLN B CA 1
ATOM 6593 C C . GLN B 1 359 ? -20.913 33.815 59.738 1.00 29.37 351 GLN B C 1
ATOM 6594 O O . GLN B 1 359 ? -20.109 34.646 60.172 1.00 33.92 351 GLN B O 1
ATOM 6600 N N . ALA B 1 360 ? -21.065 33.550 58.449 1.00 26.83 352 ALA B N 1
ATOM 6601 C CA . ALA B 1 360 ? -20.266 34.203 57.428 1.00 33.41 352 ALA B CA 1
ATOM 6602 C C . ALA B 1 360 ? -21.192 34.672 56.318 1.00 34.60 352 ALA B C 1
ATOM 6603 O O . ALA B 1 360 ? -22.006 33.893 55.813 1.00 37.64 352 ALA B O 1
ATOM 6605 N N . LEU B 1 361 ? -21.099 35.953 55.984 1.00 25.91 353 LEU B N 1
ATOM 6606 C CA . LEU B 1 361 ? -21.723 36.520 54.796 1.00 29.23 353 LEU B CA 1
ATOM 6607 C C . LEU B 1 361 ? -20.643 36.562 53.724 1.00 34.51 353 LEU B C 1
ATOM 6608 O O . LEU B 1 361 ? -19.671 37.320 53.842 1.00 34.64 353 LEU B O 1
ATOM 6613 N N . VAL B 1 362 ? -20.785 35.727 52.703 1.00 32.07 354 VAL B N 1
ATOM 6614 C CA . VAL B 1 362 ? -19.740 35.530 51.707 1.00 32.97 354 VAL B CA 1
ATOM 6615 C C . VAL B 1 362 ? -20.279 35.937 50.347 1.00 32.58 354 VAL B C 1
ATOM 6616 O O . VAL B 1 362 ? -21.372 35.514 49.957 1.00 37.21 354 VAL B O 1
ATOM 6620 N N . THR B 1 363 ? -19.506 36.734 49.619 1.00 24.04 355 THR B N 1
ATOM 6621 C CA . THR B 1 363 ? -19.898 37.196 48.300 1.00 28.40 355 THR B CA 1
ATOM 6622 C C . THR B 1 363 ? -18.843 36.805 47.274 1.00 34.51 355 THR B C 1
ATOM 6623 O O . THR B 1 363 ? -17.654 36.695 47.588 1.00 36.32 355 THR B O 1
ATOM 6627 N N . THR B 1 364 ? -19.298 36.621 46.035 1.00 32.05 356 THR B N 1
ATOM 6628 C CA . THR B 1 364 ? -18.439 36.383 44.888 1.00 28.24 356 THR B CA 1
ATOM 6629 C C . THR B 1 364 ? -18.621 37.534 43.914 1.00 31.06 356 THR B C 1
ATOM 6630 O O . THR B 1 364 ? -19.753 37.897 43.583 1.00 28.60 356 THR B O 1
ATOM 6634 N N . THR B 1 365 ? -17.514 38.092 43.443 1.00 31.29 357 THR B N 1
ATOM 6635 C CA . THR B 1 365 ? -17.538 39.164 42.463 1.00 29.22 357 THR B CA 1
ATOM 6636 C C . THR B 1 365 ? -16.745 38.751 41.229 1.00 35.20 357 THR B C 1
ATOM 6637 O O . THR B 1 365 ? -15.651 38.178 41.342 1.00 37.85 357 THR B O 1
ATOM 6641 N N . LEU B 1 366 ? -17.307 39.040 40.056 1.00 32.56 358 LEU B N 1
ATOM 6642 C CA . LEU B 1 366 ? -16.705 38.692 38.778 1.00 31.59 358 LEU B CA 1
ATOM 6643 C C . LEU B 1 366 ? -16.158 39.940 38.102 1.00 31.66 358 LEU B C 1
ATOM 6644 O O . LEU B 1 366 ? -16.804 40.993 38.102 1.00 33.86 358 LEU B O 1
ATOM 6649 N N . GLY B 1 367 ? -14.955 39.821 37.534 1.00 37.68 359 GLY B N 1
ATOM 6650 C CA . GLY B 1 367 ? -14.287 40.951 36.919 1.00 40.32 359 GLY B CA 1
ATOM 6651 C C . GLY B 1 367 ? -13.504 40.542 35.685 1.00 45.02 359 GLY B C 1
ATOM 6652 O O . GLY B 1 367 ? -13.414 39.362 35.346 1.00 42.00 359 GLY B O 1
ATOM 6653 N N . ASN B 1 368 ? -12.952 41.554 35.011 1.00 54.46 360 ASN B N 1
ATOM 6654 C CA . ASN B 1 368 ? -12.120 41.418 33.824 1.00 57.66 360 ASN B CA 1
ATOM 6655 C C . ASN B 1 368 ? -10.632 41.490 34.191 1.00 57.54 360 ASN B C 1
ATOM 6656 O O . ASN B 1 368 ? -10.256 41.521 35.368 1.00 48.73 360 ASN B O 1
ATOM 6661 N N . THR B 1 369 ? -9.772 41.522 33.165 1.00 62.17 361 THR B N 1
ATOM 6662 C CA . THR B 1 369 ? -8.326 41.500 33.389 1.00 68.23 361 THR B CA 1
ATOM 6663 C C . THR B 1 369 ? -7.863 42.668 34.257 1.00 64.94 361 THR B C 1
ATOM 6664 O O . THR B 1 369 ? -6.969 42.507 35.097 1.00 62.05 361 THR B O 1
ATOM 6668 N N . ARG B 1 370 ? -8.479 43.843 34.096 1.00 64.36 362 ARG B N 1
ATOM 6669 C CA . ARG B 1 370 ? -8.105 45.003 34.901 1.00 66.27 362 ARG B CA 1
ATOM 6670 C C . ARG B 1 370 ? -8.240 44.753 36.404 1.00 61.03 362 ARG B C 1
ATOM 6671 O O . ARG B 1 370 ? -7.578 45.430 37.197 1.00 54.67 362 ARG B O 1
ATOM 6673 N N . ASP B 1 371 ? -9.064 43.794 36.815 1.00 59.42 363 ASP B N 1
ATOM 6674 C CA . ASP B 1 371 ? -9.346 43.561 38.224 1.00 57.66 363 ASP B CA 1
ATOM 6675 C C . ASP B 1 371 ? -8.426 42.527 38.867 1.00 53.36 363 ASP B C 1
ATOM 6676 O O . ASP B 1 371 ? -8.521 42.311 40.079 1.00 55.44 363 ASP B O 1
ATOM 6681 N N . ALA B 1 372 ? -7.529 41.903 38.102 1.00 49.79 364 ALA B N 1
ATOM 6682 C CA . ALA B 1 372 ? -6.730 40.796 38.616 1.00 45.68 364 ALA B CA 1
ATOM 6683 C C . ALA B 1 372 ? -5.757 41.261 39.698 1.00 53.88 364 ALA B C 1
ATOM 6684 O O . ALA B 1 372 ? -5.232 42.379 39.658 1.00 62.98 364 ALA B O 1
ATOM 6686 N N . LEU B 1 373 ? -5.517 40.381 40.673 1.00 46.82 365 LEU B N 1
ATOM 6687 C CA . LEU B 1 373 ? -4.589 40.675 41.762 1.00 50.66 365 LEU B CA 1
ATOM 6688 C C . LEU B 1 373 ? -3.153 40.575 41.255 1.00 55.25 365 LEU B C 1
ATOM 6689 O O . LEU B 1 373 ? -2.742 39.535 40.726 1.00 54.04 365 LEU B O 1
ATOM 6694 N N . MET B 1 374 ? -2.386 41.645 41.426 1.00 54.64 366 MET B N 1
ATOM 6695 C CA . MET B 1 374 ? -1.005 41.681 40.968 1.00 57.41 366 MET B CA 1
ATOM 6696 C C . MET B 1 374 ? -0.077 41.940 42.145 1.00 64.22 366 MET B C 1
ATOM 6697 O O . MET B 1 374 ? -0.273 42.901 42.897 1.00 70.65 366 MET B O 1
ATOM 6702 N N . VAL B 1 375 ? 0.926 41.078 42.306 1.00 65.12 367 VAL B N 1
ATOM 6703 C CA . VAL B 1 375 ? 1.887 41.194 43.396 1.00 70.41 367 VAL B CA 1
ATOM 6704 C C . VAL B 1 375 ? 3.279 40.884 42.863 1.00 67.41 367 VAL B C 1
ATOM 6705 O O . VAL B 1 375 ? 3.446 40.105 41.918 1.00 63.19 367 VAL B O 1
ATOM 6709 N N . ASP B 1 376 ? 4.284 41.509 43.472 1.00 65.72 368 ASP B N 1
ATOM 6710 C CA . ASP B 1 376 ? 5.672 41.242 43.129 1.00 62.26 368 ASP B CA 1
ATOM 6711 C C . ASP B 1 376 ? 6.228 40.150 44.029 1.00 60.42 368 ASP B C 1
ATOM 6712 O O . ASP B 1 376 ? 5.981 40.135 45.237 1.00 63.86 368 ASP B O 1
ATOM 6717 N N . THR B 1 377 ? 6.948 39.213 43.423 1.00 61.48 369 THR B N 1
ATOM 6718 C CA . THR B 1 377 ? 7.680 38.176 44.134 1.00 52.39 369 THR B CA 1
ATOM 6719 C C . THR B 1 377 ? 9.120 38.219 43.655 1.00 51.32 369 THR B C 1
ATOM 6720 O O . THR B 1 377 ? 9.458 38.940 42.712 1.00 57.34 369 THR B O 1
ATOM 6724 N N . LEU B 1 378 ? 9.982 37.425 44.299 1.00 51.71 370 LEU B N 1
ATOM 6725 C CA . LEU B 1 378 ? 11.367 37.368 43.849 1.00 51.32 370 LEU B CA 1
ATOM 6726 C C . LEU B 1 378 ? 11.456 36.799 42.440 1.00 54.88 370 LEU B C 1
ATOM 6727 O O . LEU B 1 378 ? 12.359 37.162 41.681 1.00 51.69 370 LEU B O 1
ATOM 6732 N N . ALA B 1 379 ? 10.477 35.981 42.043 1.00 64.56 371 ALA B N 1
ATOM 6733 C CA . ALA B 1 379 ? 10.474 35.366 40.723 1.00 70.20 371 ALA B CA 1
ATOM 6734 C C . ALA B 1 379 ? 9.923 36.284 39.638 1.00 71.38 371 ALA B C 1
ATOM 6735 O O . ALA B 1 379 ? 10.066 35.967 38.453 1.00 77.31 371 ALA B O 1
ATOM 6737 N N . GLY B 1 380 ? 9.330 37.414 40.008 1.00 69.39 372 GLY B N 1
ATOM 6738 C CA . GLY B 1 380 ? 8.737 38.345 39.073 1.00 65.87 372 GLY B CA 1
ATOM 6739 C C . GLY B 1 380 ? 7.322 38.705 39.470 1.00 61.26 372 GLY B C 1
ATOM 6740 O O . GLY B 1 380 ? 6.790 38.252 40.483 1.00 56.32 372 GLY B O 1
ATOM 6741 N N . THR B 1 381 ? 6.703 39.536 38.633 1.00 60.66 373 THR B N 1
ATOM 6742 C CA . THR B 1 381 ? 5.359 40.022 38.916 1.00 57.98 373 THR B CA 1
ATOM 6743 C C . THR B 1 381 ? 4.329 38.924 38.674 1.00 58.21 373 THR B C 1
ATOM 6744 O O . THR B 1 381 ? 4.339 38.266 37.628 1.00 54.55 373 THR B O 1
ATOM 6748 N N . LYS B 1 382 ? 3.441 38.733 39.651 1.00 55.28 374 LYS B N 1
ATOM 6749 C CA . LYS B 1 382 ? 2.468 37.647 39.673 1.00 63.08 374 LYS B CA 1
ATOM 6750 C C . LYS B 1 382 ? 1.058 38.204 39.494 1.00 59.25 374 LYS B C 1
ATOM 6751 O O . LYS B 1 382 ? 0.616 39.045 40.285 1.00 56.41 374 LYS B O 1
ATOM 6757 N N . THR B 1 383 ? 0.360 37.734 38.461 1.00 56.94 375 THR B N 1
ATOM 6758 C CA . THR B 1 383 ? -1.035 38.084 38.214 1.00 53.65 375 THR B CA 1
ATOM 6759 C C . THR B 1 383 ? -1.910 36.910 38.636 1.00 58.20 375 THR B C 1
ATOM 6760 O O . THR B 1 383 ? -1.712 35.786 38.166 1.00 63.32 375 THR B O 1
ATOM 6764 N N . ASP B 1 384 ? -2.867 37.164 39.524 1.00 58.70 376 ASP B N 1
ATOM 6765 C CA . ASP B 1 384 ? -3.711 36.121 40.095 1.00 56.16 376 ASP B CA 1
ATOM 6766 C C . ASP B 1 384 ? -5.173 36.433 39.800 1.00 48.71 376 ASP B C 1
ATOM 6767 O O . ASP B 1 384 ? -5.681 37.481 40.215 1.00 45.27 376 ASP B O 1
ATOM 6772 N N . ASN B 1 385 ? -5.859 35.507 39.123 1.00 40.75 377 ASN B N 1
ATOM 6773 C CA . ASN B 1 385 ? -7.264 35.706 38.792 1.00 38.56 377 ASN B CA 1
ATOM 6774 C C . ASN B 1 385 ? -8.215 35.339 39.924 1.00 38.46 377 ASN B C 1
ATOM 6775 O O . ASN B 1 385 ? -9.428 35.497 39.758 1.00 43.04 377 ASN B O 1
ATOM 6780 N N . PHE B 1 386 ? -7.708 34.870 41.059 1.00 32.00 378 PHE B N 1
ATOM 6781 C CA . PHE B 1 386 ? -8.533 34.527 42.207 1.00 31.91 378 PHE B CA 1
ATOM 6782 C C . PHE B 1 386 ? -7.972 35.173 43.465 1.00 29.22 378 PHE B C 1
ATOM 6783 O O . PHE B 1 386 ? -6.755 35.222 43.653 1.00 29.80 378 PHE B O 1
ATOM 6791 N N . MET B 1 387 ? -8.859 35.709 44.301 1.00 26.35 379 MET B N 1
ATOM 6792 C CA . MET B 1 387 ? -8.463 36.224 45.603 1.00 28.57 379 MET B CA 1
ATOM 6793 C C . MET B 1 387 ? -9.608 36.014 46.583 1.00 32.80 379 MET B C 1
ATOM 6794 O O . MET B 1 387 ? -10.778 35.932 46.192 1.00 30.32 379 MET B O 1
ATOM 6799 N N . LEU B 1 388 ? -9.255 35.876 47.856 1.00 28.97 380 LEU B N 1
ATOM 6800 C CA . LEU B 1 388 ? -10.238 35.715 48.920 1.00 29.87 380 LEU B CA 1
ATOM 6801 C C . LEU B 1 388 ? -9.823 36.605 50.079 1.00 34.96 380 LEU B C 1
ATOM 6802 O O . LEU B 1 388 ? -8.713 36.475 50.602 1.00 38.79 380 LEU B O 1
ATOM 6807 N N . HIS B 1 389 ? -10.723 37.482 50.489 1.00 30.15 381 HIS B N 1
ATOM 6808 C CA . HIS B 1 389 ? -10.476 38.421 51.563 1.00 32.52 381 HIS B CA 1
ATOM 6809 C C . HIS B 1 389 ? -11.420 38.105 52.710 1.00 32.82 381 HIS B C 1
ATOM 6810 O O . HIS B 1 389 ? -12.592 37.776 52.498 1.00 34.39 381 HIS B O 1
ATOM 6817 N N . TYR B 1 390 ? -10.879 38.175 53.916 1.00 28.15 382 TYR B N 1
ATOM 6818 C CA . TYR B 1 390 ? -11.514 37.692 55.130 1.00 27.11 382 TYR B CA 1
ATOM 6819 C C . TYR B 1 390 ? -11.540 38.844 56.119 1.00 36.23 382 TYR B C 1
ATOM 6820 O O . TYR B 1 390 ? -10.488 39.407 56.444 1.00 47.81 382 TYR B O 1
ATOM 6829 N N . ASN B 1 391 ? -12.729 39.205 56.590 1.00 32.45 383 ASN B N 1
ATOM 6830 C CA . ASN B 1 391 ? -12.866 40.309 57.528 1.00 28.90 383 ASN B CA 1
ATOM 6831 C C . ASN B 1 391 ? -13.493 39.788 58.807 1.00 31.25 383 ASN B C 1
ATOM 6832 O O . ASN B 1 391 ? -14.453 39.012 58.763 1.00 41.61 383 ASN B O 1
ATOM 6837 N N . PHE B 1 392 ? -12.928 40.190 59.941 1.00 25.39 384 PHE B N 1
ATOM 6838 C CA . PHE B 1 392 ? -13.367 39.733 61.259 1.00 27.42 384 PHE B CA 1
ATOM 6839 C C . PHE B 1 392 ? -13.606 40.949 62.147 1.00 29.49 384 PHE B C 1
ATOM 6840 O O . PHE B 1 392 ? -12.771 41.286 62.993 1.00 29.38 384 PHE B O 1
ATOM 6848 N N . PRO B 1 393 ? -14.750 41.611 62.008 1.00 31.57 385 PRO B N 1
ATOM 6849 C CA . PRO B 1 393 ? -15.029 42.769 62.866 1.00 26.35 385 PRO B CA 1
ATOM 6850 C C . PRO B 1 393 ? -15.375 42.323 64.278 1.00 26.69 385 PRO B C 1
ATOM 6851 O O . PRO B 1 393 ? -15.799 41.193 64.521 1.00 36.39 385 PRO B O 1
ATOM 6855 N N . ALA B 1 394 ? -15.165 43.234 65.221 1.00 27.63 386 ALA B N 1
ATOM 6856 C CA . ALA B 1 394 ? -15.389 42.932 66.627 1.00 28.17 386 ALA B CA 1
ATOM 6857 C C . ALA B 1 394 ? -16.861 42.717 66.962 1.00 31.62 386 ALA B C 1
ATOM 6858 O O . ALA B 1 394 ? -17.156 42.062 67.970 1.00 39.29 386 ALA B O 1
ATOM 6860 N N . TYR B 1 395 ? -17.795 43.266 66.172 1.00 28.58 387 TYR B N 1
ATOM 6861 C CA . TYR B 1 395 ? -19.203 43.043 66.488 1.00 30.36 387 TYR B CA 1
ATOM 6862 C C . TYR B 1 395 ? -19.612 41.596 66.265 1.00 33.79 387 TYR B C 1
ATOM 6863 O O . TYR B 1 395 ? -20.642 41.172 66.796 1.00 37.10 387 TYR B O 1
ATOM 6872 N N . SER B 1 396 ? -18.817 40.826 65.520 1.00 27.22 388 SER B N 1
ATOM 6873 C CA . SER B 1 396 ? -19.115 39.413 65.328 1.00 32.20 388 SER B CA 1
ATOM 6874 C C . SER B 1 396 ? -19.032 38.621 66.628 1.00 33.33 388 SER B C 1
ATOM 6875 O O . SER B 1 396 ? -19.649 37.556 66.722 1.00 33.44 388 SER B O 1
ATOM 6878 N N . VAL B 1 397 ? -18.268 39.089 67.614 1.00 27.42 389 VAL B N 1
ATOM 6879 C CA . VAL B 1 397 ? -18.277 38.480 68.938 1.00 27.97 389 VAL B CA 1
ATOM 6880 C C . VAL B 1 397 ? -18.864 39.438 69.969 1.00 38.83 389 VAL B C 1
ATOM 6881 O O . VAL B 1 397 ? -18.625 39.285 71.164 1.00 32.67 389 VAL B O 1
ATOM 6885 N N . GLY B 1 398 ? -19.633 40.424 69.511 1.00 40.48 390 GLY B N 1
ATOM 6886 C CA . GLY B 1 398 ? -20.295 41.344 70.408 1.00 30.97 390 GLY B CA 1
ATOM 6887 C C . GLY B 1 398 ? -19.379 42.303 71.128 1.00 38.06 390 GLY B C 1
ATOM 6888 O O . GLY B 1 398 ? -19.688 42.724 72.249 1.00 42.68 390 GLY B O 1
ATOM 6889 N N . GLU B 1 399 ? -18.269 42.686 70.513 1.00 31.05 391 GLU B N 1
ATOM 6890 C CA . GLU B 1 399 ? -17.310 43.560 71.172 1.00 39.99 391 GLU B CA 1
ATOM 6891 C C . GLU B 1 399 ? -17.106 44.838 70.371 1.00 38.90 391 GLU B C 1
ATOM 6892 O O . GLU B 1 399 ? -17.466 44.931 69.191 1.00 38.38 391 GLU B O 1
ATOM 6898 N N . THR B 1 400 ? -16.527 45.829 71.038 1.00 38.82 392 THR B N 1
ATOM 6899 C CA . THR B 1 400 ? -15.968 46.985 70.358 1.00 37.16 392 THR B CA 1
ATOM 6900 C C . THR B 1 400 ? -14.497 46.732 70.061 1.00 40.44 392 THR B C 1
ATOM 6901 O O . THR B 1 400 ? -13.832 45.962 70.756 1.00 50.97 392 THR B O 1
ATOM 6905 N N . GLY B 1 401 ? -13.998 47.374 69.012 1.00 46.82 393 GLY B N 1
ATOM 6906 C CA . GLY B 1 401 ? -12.590 47.297 68.673 1.00 48.82 393 GLY B CA 1
ATOM 6907 C C . GLY B 1 401 ? -12.212 48.419 67.737 1.00 63.07 393 GLY B C 1
ATOM 6908 O O . GLY B 1 401 ? -13.041 48.904 66.962 1.00 71.21 393 GLY B O 1
ATOM 6909 N N . ARG B 1 402 ? -10.941 48.815 67.786 1.00 69.08 394 ARG B N 1
ATOM 6910 C CA . ARG B 1 402 ? -10.465 49.894 66.928 1.00 68.94 394 ARG B CA 1
ATOM 6911 C C . ARG B 1 402 ? -10.331 49.421 65.481 1.00 70.72 394 ARG B C 1
ATOM 6912 O O . ARG B 1 402 ? -10.148 48.233 65.205 1.00 60.47 394 ARG B O 1
ATOM 6914 N N . GLU B 1 403 ? -10.416 50.373 64.553 1.00 88.95 395 GLU B N 1
ATOM 6915 C CA . GLU B 1 403 ? -10.332 50.086 63.126 1.00 87.66 395 GLU B CA 1
ATOM 6916 C C . GLU B 1 403 ? -8.878 50.130 62.664 1.00 81.28 395 GLU B C 1
ATOM 6917 O O . GLU B 1 403 ? -8.137 51.056 63.013 1.00 83.07 395 GLU B O 1
ATOM 6919 N N . SER B 1 404 ? -8.474 49.124 61.889 1.00 76.43 396 SER B N 1
ATOM 6920 C CA . SER B 1 404 ? -7.102 49.000 61.402 1.00 70.44 396 SER B CA 1
ATOM 6921 C C . SER B 1 404 ? -7.114 48.227 60.084 1.00 68.14 396 SER B C 1
ATOM 6922 O O . SER B 1 404 ? -8.174 47.885 59.549 1.00 56.99 396 SER B O 1
ATOM 6925 N N . GLY B 1 405 ? -5.919 47.930 59.572 1.00 69.82 397 GLY B N 1
ATOM 6926 C CA . GLY B 1 405 ? -5.776 47.152 58.364 1.00 69.52 397 GLY B CA 1
ATOM 6927 C C . GLY B 1 405 ? -5.854 45.660 58.632 1.00 71.72 397 GLY B C 1
ATOM 6928 O O . GLY B 1 405 ? -6.151 45.222 59.751 1.00 72.55 397 GLY B O 1
ATOM 6929 N N . PRO B 1 406 ? -5.611 44.852 57.596 1.00 67.55 398 PRO B N 1
ATOM 6930 C CA . PRO B 1 406 ? -5.687 43.389 57.753 1.00 64.80 398 PRO B CA 1
ATOM 6931 C C . PRO B 1 406 ? -4.677 42.861 58.767 1.00 62.86 398 PRO B C 1
ATOM 6932 O O . PRO B 1 406 ? -3.474 43.105 58.658 1.00 64.28 398 PRO B O 1
ATOM 6936 N N . LYS B 1 407 ? -5.180 42.109 59.743 1.00 58.69 399 LYS B N 1
ATOM 6937 C CA . LYS B 1 407 ? -4.350 41.534 60.789 1.00 64.31 399 LYS B CA 1
ATOM 6938 C C . LYS B 1 407 ? -3.690 40.240 60.305 1.00 63.50 399 LYS B C 1
ATOM 6939 O O . LYS B 1 407 ? -4.123 39.615 59.330 1.00 54.31 399 LYS B O 1
ATOM 6945 N N . ARG B 1 408 ? -2.617 39.844 61.003 1.00 61.19 400 ARG B N 1
ATOM 6946 C CA . ARG B 1 408 ? -1.911 38.615 60.645 1.00 55.31 400 ARG B CA 1
ATOM 6947 C C . ARG B 1 408 ? -2.849 37.415 60.694 1.00 57.38 400 ARG B C 1
ATOM 6948 O O . ARG B 1 408 ? -2.750 36.504 59.862 1.00 42.39 400 ARG B O 1
ATOM 6950 N N . ARG B 1 409 ? -3.767 37.404 61.671 1.00 62.87 401 ARG B N 1
ATOM 6951 C CA . ARG B 1 409 ? -4.728 36.313 61.810 1.00 55.44 401 ARG B CA 1
ATOM 6952 C C . ARG B 1 409 ? -5.780 36.348 60.706 1.00 51.08 401 ARG B C 1
ATOM 6953 O O . ARG B 1 409 ? -6.224 35.291 60.234 1.00 53.07 401 ARG B O 1
ATOM 6961 N N . GLU B 1 410 ? -6.212 37.548 60.298 1.00 44.30 402 GLU B N 1
ATOM 6962 C CA . GLU B 1 410 ? -7.155 37.655 59.184 1.00 42.82 402 GLU B CA 1
ATOM 6963 C C . GLU B 1 410 ? -6.525 37.157 57.891 1.00 43.39 402 GLU B C 1
ATOM 6964 O O . GLU B 1 410 ? -7.175 36.474 57.088 1.00 41.66 402 GLU B O 1
ATOM 6970 N N . ILE B 1 411 ? -5.250 37.492 57.676 1.00 41.92 403 ILE B N 1
ATOM 6971 C CA . ILE B 1 411 ? -4.566 37.063 56.465 1.00 38.58 403 ILE B CA 1
ATOM 6972 C C . ILE B 1 411 ? -4.423 35.547 56.456 1.00 39.30 403 ILE B C 1
ATOM 6973 O O . ILE B 1 411 ? -4.660 34.897 55.433 1.00 31.65 403 ILE B O 1
ATOM 6978 N N . GLY B 1 412 ? -4.089 34.961 57.610 1.00 35.49 404 GLY B N 1
ATOM 6979 C CA . GLY B 1 412 ? -3.956 33.519 57.696 1.00 24.67 404 GLY B CA 1
ATOM 6980 C C . GLY B 1 412 ? -5.262 32.779 57.467 1.00 41.41 404 GLY B C 1
ATOM 6981 O O . GLY B 1 412 ? -5.293 31.765 56.765 1.00 43.70 404 GLY B O 1
ATOM 6982 N N . HIS B 1 413 ? -6.355 33.257 58.078 1.00 30.59 405 HIS B N 1
ATOM 6983 C CA . HIS B 1 413 ? -7.642 32.581 57.920 1.00 27.08 405 HIS B CA 1
ATOM 6984 C C . HIS B 1 413 ? -8.143 32.680 56.484 1.00 28.07 405 HIS B C 1
ATOM 6985 O O . HIS B 1 413 ? -8.695 31.714 55.948 1.00 31.91 405 HIS B O 1
ATOM 6992 N N . GLY B 1 414 ? -7.957 33.840 55.845 1.00 31.20 406 GLY B N 1
ATOM 6993 C CA . GLY B 1 414 ? -8.374 33.980 54.460 1.00 24.32 406 GLY B CA 1
ATOM 6994 C C . GLY B 1 414 ? -7.614 33.051 53.540 1.00 33.42 406 GLY B C 1
ATOM 6995 O O . GLY B 1 414 ? -8.197 32.405 52.664 1.00 38.80 406 GLY B O 1
ATOM 6996 N N . ARG B 1 415 ? -6.303 32.944 53.748 1.00 35.92 407 ARG B N 1
ATOM 6997 C CA . ARG B 1 415 ? -5.489 32.069 52.918 1.00 34.73 407 ARG B CA 1
ATOM 6998 C C . ARG B 1 415 ? -5.870 30.604 53.141 1.00 34.64 407 ARG B C 1
ATOM 6999 O O . ARG B 1 415 ? -5.916 29.816 52.191 1.00 36.89 407 ARG B O 1
ATOM 7007 N N . LEU B 1 416 ? -6.184 30.230 54.385 1.00 30.28 408 LEU B N 1
ATOM 7008 C CA . LEU B 1 416 ? -6.638 28.867 54.649 1.00 31.28 408 LEU B CA 1
ATOM 7009 C C . LEU B 1 416 ? -7.954 28.584 53.934 1.00 35.43 408 LEU B C 1
ATOM 7010 O O . LEU B 1 416 ? -8.130 27.509 53.343 1.00 39.28 408 LEU B O 1
ATOM 7015 N N . ALA B 1 417 ? -8.895 29.542 53.973 1.00 29.16 409 ALA B N 1
ATOM 7016 C CA . ALA B 1 417 ? -10.143 29.383 53.229 1.00 30.49 409 ALA B CA 1
ATOM 7017 C C . ALA B 1 417 ? -9.893 29.353 51.724 1.00 29.16 409 ALA B C 1
ATOM 7018 O O . ALA B 1 417 ? -10.537 28.587 50.994 1.00 30.08 409 ALA B O 1
ATOM 7020 N N . ARG B 1 418 ? -8.961 30.174 51.238 1.00 30.83 410 ARG B N 1
ATOM 7021 C CA . ARG B 1 418 ? -8.594 30.098 49.828 1.00 25.26 410 ARG B CA 1
ATOM 7022 C C . ARG B 1 418 ? -8.079 28.706 49.479 1.00 31.73 410 ARG B C 1
ATOM 7023 O O . ARG B 1 418 ? -8.442 28.140 48.439 1.00 32.19 410 ARG B O 1
ATOM 7031 N N . ARG B 1 419 ? -7.262 28.117 50.360 1.00 25.06 411 ARG B N 1
ATOM 7032 C CA . ARG B 1 419 ? -6.744 26.778 50.094 1.00 40.24 411 ARG B CA 1
ATOM 7033 C C . ARG B 1 419 ? -7.863 25.740 50.014 1.00 33.22 411 ARG B C 1
ATOM 7034 O O . ARG B 1 419 ? -7.805 24.812 49.194 1.00 29.47 411 ARG B O 1
ATOM 7042 N N . GLY B 1 420 ? -8.900 25.888 50.842 1.00 26.20 412 GLY B N 1
ATOM 7043 C CA . GLY B 1 420 ? -9.990 24.929 50.826 1.00 29.23 412 GLY B CA 1
ATOM 7044 C C . GLY B 1 420 ? -10.841 24.996 49.580 1.00 35.30 412 GLY B C 1
ATOM 7045 O O . GLY B 1 420 ? -11.595 24.056 49.295 1.00 35.66 412 GLY B O 1
ATOM 7046 N N . VAL B 1 421 ? -10.730 26.085 48.833 1.00 31.98 413 VAL B N 1
ATOM 7047 C CA . VAL B 1 421 ? -11.532 26.298 47.643 1.00 27.85 413 VAL B CA 1
ATOM 7048 C C . VAL B 1 421 ? -10.714 26.119 46.367 1.00 29.10 413 VAL B C 1
ATOM 7049 O O . VAL B 1 421 ? -11.293 25.797 45.316 1.00 31.21 413 VAL B O 1
ATOM 7053 N N . GLN B 1 422 ? -9.385 26.231 46.444 1.00 33.14 414 GLN B N 1
ATOM 7054 C CA . GLN B 1 422 ? -8.555 26.408 45.253 1.00 36.65 414 GLN B CA 1
ATOM 7055 C C . GLN B 1 422 ? -8.769 25.295 44.226 1.00 36.64 414 GLN B C 1
ATOM 7056 O O . GLN B 1 422 ? -8.964 25.568 43.034 1.00 33.71 414 GLN B O 1
ATOM 7062 N N . ALA B 1 423 ? -8.737 24.034 44.667 1.00 34.74 415 ALA B N 1
ATOM 7063 C CA . ALA B 1 423 ? -8.714 22.904 43.734 1.00 31.03 415 ALA B CA 1
ATOM 7064 C C . ALA B 1 423 ? -9.987 22.756 42.899 1.00 36.14 415 ALA B C 1
ATOM 7065 O O . ALA B 1 423 ? -9.940 22.124 41.840 1.00 35.46 415 ALA B O 1
ATOM 7067 N N . VAL B 1 424 ? -11.135 23.262 43.360 1.00 37.07 416 VAL B N 1
ATOM 7068 C CA . VAL B 1 424 ? -12.377 23.073 42.619 1.00 37.19 416 VAL B CA 1
ATOM 7069 C C . VAL B 1 424 ? -12.726 24.272 41.753 1.00 34.79 416 VAL B C 1
ATOM 7070 O O . VAL B 1 424 ? -13.774 24.256 41.092 1.00 34.80 416 VAL B O 1
ATOM 7074 N N . LEU B 1 425 ? -11.881 25.306 41.724 1.00 33.05 417 LEU B N 1
ATOM 7075 C CA . LEU B 1 425 ? -12.136 26.451 40.861 1.00 33.58 417 LEU B CA 1
ATOM 7076 C C . LEU B 1 425 ? -11.984 26.055 39.395 1.00 39.90 417 LEU B C 1
ATOM 7077 O O . LEU B 1 425 ? -11.194 25.166 39.061 1.00 41.99 417 LEU B O 1
ATOM 7082 N N . PRO B 1 426 ? -12.744 26.684 38.506 1.00 42.16 418 PRO B N 1
ATOM 7083 C CA . PRO B 1 426 ? -12.592 26.389 37.081 1.00 40.73 418 PRO B CA 1
ATOM 7084 C C . PRO B 1 426 ? -11.260 26.890 36.562 1.00 39.41 418 PRO B C 1
ATOM 7085 O O . PRO B 1 426 ? -10.704 27.877 37.046 1.00 39.94 418 PRO B O 1
ATOM 7089 N N . ALA B 1 427 ? -10.747 26.181 35.566 1.00 43.79 419 ALA B N 1
ATOM 7090 C CA . ALA B 1 427 ? -9.549 26.625 34.881 1.00 46.89 419 ALA B CA 1
ATOM 7091 C C . ALA B 1 427 ? -9.818 27.957 34.189 1.00 52.47 419 ALA B C 1
ATOM 7092 O O . ALA B 1 427 ? -10.922 28.217 33.701 1.00 53.87 419 ALA B O 1
ATOM 7094 N N . ALA B 1 428 ? -8.793 28.809 34.154 1.00 52.29 420 ALA B N 1
ATOM 7095 C CA . ALA B 1 428 ? -8.957 30.137 33.576 1.00 52.26 420 ALA B CA 1
ATOM 7096 C C . ALA B 1 428 ? -9.382 30.067 32.113 1.00 59.62 420 ALA B C 1
ATOM 7097 O O . ALA B 1 428 ? -10.183 30.891 31.655 1.00 63.43 420 ALA B O 1
ATOM 7099 N N . ASP B 1 429 ? -8.852 29.096 31.360 1.00 61.18 421 ASP B N 1
ATOM 7100 C CA . ASP B 1 429 ? -9.210 28.949 29.950 1.00 64.04 421 ASP B CA 1
ATOM 7101 C C . ASP B 1 429 ? -10.629 28.430 29.743 1.00 58.45 421 ASP B C 1
ATOM 7102 O O . ASP B 1 429 ? -11.117 28.447 28.610 1.00 59.30 421 ASP B O 1
ATOM 7107 N N . ARG B 1 430 ? -11.292 27.954 30.793 1.00 54.75 422 ARG B N 1
ATOM 7108 C CA . ARG B 1 430 ? -12.687 27.555 30.700 1.00 55.09 422 ARG B CA 1
ATOM 7109 C C . ARG B 1 430 ? -13.641 28.560 31.337 1.00 46.95 422 ARG B C 1
ATOM 7110 O O . ARG B 1 430 ? -14.831 28.554 31.004 1.00 42.88 422 ARG B O 1
ATOM 7112 N N . PHE B 1 431 ? -13.151 29.413 32.240 1.00 40.58 423 PHE B N 1
ATOM 7113 C CA . PHE B 1 431 ? -13.967 30.430 32.905 1.00 39.88 423 PHE B CA 1
ATOM 7114 C C . PHE B 1 431 ? -13.126 31.690 33.057 1.00 50.11 423 PHE B C 1
ATOM 7115 O O . PHE B 1 431 ? -12.501 31.921 34.102 1.00 46.95 423 PHE B O 1
ATOM 7123 N N . PRO B 1 432 ? -13.122 32.557 32.039 1.00 49.22 424 PRO B N 1
ATOM 7124 C CA . PRO B 1 432 ? -12.138 33.639 31.940 1.00 51.92 424 PRO B CA 1
ATOM 7125 C C . PRO B 1 432 ? -12.534 34.899 32.701 1.00 58.15 424 PRO B C 1
ATOM 7126 O O . PRO B 1 432 ? -12.591 35.998 32.142 1.00 68.64 424 PRO B O 1
ATOM 7130 N N . TYR B 1 433 ? -12.831 34.752 33.979 1.00 53.50 425 TYR B N 1
ATOM 7131 C CA . TYR B 1 433 ? -13.195 35.885 34.806 1.00 44.36 425 TYR B CA 1
ATOM 7132 C C . TYR B 1 433 ? -12.232 35.972 35.977 1.00 41.82 425 TYR B C 1
ATOM 7133 O O . TYR B 1 433 ? -11.748 34.952 36.486 1.00 41.19 425 TYR B O 1
ATOM 7142 N N . VAL B 1 434 ? -11.959 37.203 36.398 1.00 30.91 426 VAL B N 1
ATOM 7143 C CA . VAL B 1 434 ? -11.369 37.407 37.708 1.00 36.31 426 VAL B CA 1
ATOM 7144 C C . VAL B 1 434 ? -12.439 37.135 38.758 1.00 35.14 426 VAL B C 1
ATOM 7145 O O . VAL B 1 434 ? -13.610 37.509 38.594 1.00 33.93 426 VAL B O 1
ATOM 7149 N N . ILE B 1 435 ? -12.057 36.443 39.823 1.00 28.23 427 ILE B N 1
ATOM 7150 C CA . ILE B 1 435 ? -12.972 36.070 40.890 1.00 35.61 427 ILE B CA 1
ATOM 7151 C C . ILE B 1 435 ? -12.440 36.657 42.183 1.00 31.43 427 ILE B C 1
ATOM 7152 O O . ILE B 1 435 ? -11.328 36.316 42.609 1.00 30.10 427 ILE B O 1
ATOM 7157 N N . ARG B 1 436 ? -13.233 37.507 42.831 1.00 29.44 428 ARG B N 1
ATOM 7158 C CA . ARG B 1 436 ? -12.889 37.958 44.173 1.00 32.58 428 ARG B CA 1
ATOM 7159 C C . ARG B 1 436 ? -13.961 37.491 45.146 1.00 31.23 428 ARG B C 1
ATOM 7160 O O . ARG B 1 436 ? -15.145 37.805 44.980 1.00 30.57 428 ARG B O 1
ATOM 7168 N N . ILE B 1 437 ? -13.545 36.732 46.155 1.00 31.04 429 ILE B N 1
ATOM 7169 C CA . ILE B 1 437 ? -14.433 36.300 47.224 1.00 33.52 429 ILE B CA 1
ATOM 7170 C C . ILE B 1 437 ? -14.110 37.093 48.478 1.00 34.34 429 ILE B C 1
ATOM 7171 O O . ILE B 1 437 ? -12.936 37.284 48.817 1.00 35.45 429 ILE B O 1
ATOM 7176 N N . VAL B 1 438 ? -15.153 37.567 49.151 1.00 33.72 430 VAL B N 1
ATOM 7177 C CA . VAL B 1 438 ? -15.041 38.233 50.440 1.00 31.45 430 VAL B CA 1
ATOM 7178 C C . VAL B 1 438 ? -15.864 37.437 51.435 1.00 36.33 430 VAL B C 1
ATOM 7179 O O . VAL B 1 438 ? -17.024 37.107 51.161 1.00 36.83 430 VAL B O 1
ATOM 7183 N N . SER B 1 439 ? -15.272 37.130 52.579 1.00 29.53 431 SER B N 1
ATOM 7184 C CA . SER B 1 439 ? -15.996 36.519 53.685 1.00 25.90 431 SER B CA 1
ATOM 7185 C C . SER B 1 439 ? -16.056 37.544 54.807 1.00 29.66 431 SER B C 1
ATOM 7186 O O . SER B 1 439 ? -15.022 37.917 55.367 1.00 38.31 431 SER B O 1
ATOM 7189 N N . ASP B 1 440 ? -17.261 38.036 55.092 1.00 26.29 432 ASP B N 1
ATOM 7190 C CA . ASP B 1 440 ? -17.511 38.935 56.212 1.00 25.86 432 ASP B CA 1
ATOM 7191 C C . ASP B 1 440 ? -18.059 38.110 57.367 1.00 26.15 432 ASP B C 1
ATOM 7192 O O . ASP B 1 440 ? -19.212 37.658 57.331 1.00 26.84 432 ASP B O 1
ATOM 7197 N N . ILE B 1 441 ? -17.234 37.914 58.390 1.00 26.77 433 ILE B N 1
ATOM 7198 C CA . ILE B 1 441 ? -17.682 37.183 59.568 1.00 23.60 433 ILE B CA 1
ATOM 7199 C C . ILE B 1 441 ? -18.669 38.065 60.324 1.00 26.94 433 ILE B C 1
ATOM 7200 O O . ILE B 1 441 ? -18.308 39.130 60.829 1.00 27.85 433 ILE B O 1
ATOM 7205 N N . THR B 1 442 ? -19.924 37.630 60.398 1.00 31.06 434 THR B N 1
ATOM 7206 C CA . THR B 1 442 ? -20.944 38.389 61.102 1.00 29.92 434 THR B CA 1
ATOM 7207 C C . THR B 1 442 ? -21.196 37.853 62.499 1.00 25.79 434 THR B C 1
ATOM 7208 O O . THR B 1 442 ? -21.801 38.556 63.319 1.00 34.05 434 THR B O 1
ATOM 7212 N N . GLU B 1 443 ? -20.728 36.638 62.783 1.00 25.77 435 GLU B N 1
ATOM 7213 C CA . GLU B 1 443 ? -20.851 35.991 64.085 1.00 28.51 435 GLU B CA 1
ATOM 7214 C C . GLU B 1 443 ? -19.707 34.998 64.212 1.00 29.76 435 GLU B C 1
ATOM 7215 O O . GLU B 1 443 ? -19.374 34.309 63.246 1.00 24.70 435 GLU B O 1
ATOM 7221 N N . SER B 1 444 ? -19.103 34.923 65.391 1.00 30.50 436 SER B N 1
ATOM 7222 C CA . SER B 1 444 ? -18.020 33.977 65.617 1.00 25.14 436 SER B CA 1
ATOM 7223 C C . SER B 1 444 ? -18.213 33.253 66.939 1.00 25.77 436 SER B C 1
ATOM 7224 O O . SER B 1 444 ? -18.471 33.883 67.970 1.00 26.44 436 SER B O 1
ATOM 7227 N N . ASN B 1 445 ? -18.120 31.927 66.894 1.00 25.69 437 ASN B N 1
ATOM 7228 C CA . ASN B 1 445 ? -18.042 31.089 68.084 1.00 31.83 437 ASN B CA 1
ATOM 7229 C C . ASN B 1 445 ? -17.460 29.736 67.685 1.00 34.11 437 ASN B C 1
ATOM 7230 O O . ASN B 1 445 ? -18.033 28.688 68.004 1.00 36.65 437 ASN B O 1
ATOM 7235 N N . GLY B 1 446 ? -16.343 29.750 66.953 1.00 27.87 438 GLY B N 1
ATOM 7236 C CA . GLY B 1 446 ? -15.749 28.511 66.489 1.00 30.60 438 GLY B CA 1
ATOM 7237 C C . GLY B 1 446 ? -15.542 28.451 64.989 1.00 32.62 438 GLY B C 1
ATOM 7238 O O . GLY B 1 446 ? -16.503 28.360 64.218 1.00 29.34 438 GLY B O 1
ATOM 7239 N N . SER B 1 447 ? -14.269 28.453 64.593 1.00 33.50 439 SER B N 1
ATOM 7240 C CA . SER B 1 447 ? -13.747 28.633 63.238 1.00 38.49 439 SER B CA 1
ATOM 7241 C C . SER B 1 447 ? -14.677 29.242 62.207 1.00 42.70 439 SER B C 1
ATOM 7242 O O . SER B 1 447 ? -15.336 28.542 61.429 1.00 37.19 439 SER B O 1
ATOM 7245 N N . SER B 1 448 ? -14.654 30.564 62.159 1.00 41.17 440 SER B N 1
ATOM 7246 C CA . SER B 1 448 ? -15.170 31.281 61.014 1.00 46.03 440 SER B CA 1
ATOM 7247 C C . SER B 1 448 ? -14.394 30.976 59.733 1.00 41.00 440 SER B C 1
ATOM 7248 O O . SER B 1 448 ? -14.924 31.199 58.639 1.00 42.62 440 SER B O 1
ATOM 7251 N N . SER B 1 449 ? -13.155 30.476 59.823 1.00 33.72 441 SER B N 1
ATOM 7252 C CA . SER B 1 449 ? -12.412 30.207 58.592 1.00 32.22 441 SER B CA 1
ATOM 7253 C C . SER B 1 449 ? -13.053 29.066 57.800 1.00 31.26 441 SER B C 1
ATOM 7254 O O . SER B 1 449 ? -13.098 29.119 56.566 1.00 30.29 441 SER B O 1
ATOM 7257 N N . MET B 1 450 ? -13.600 28.052 58.485 1.00 29.28 442 MET B N 1
ATOM 7258 C CA . MET B 1 450 ? -14.297 26.974 57.780 1.00 31.54 442 MET B CA 1
ATOM 7259 C C . MET B 1 450 ? -15.699 27.393 57.340 1.00 34.75 442 MET B C 1
ATOM 7260 O O . MET B 1 450 ? -16.190 26.930 56.300 1.00 32.92 442 MET B O 1
ATOM 7265 N N . ALA B 1 451 ? -16.372 28.244 58.119 1.00 32.47 443 ALA B N 1
ATOM 7266 C CA . ALA B 1 451 ? -17.597 28.857 57.620 1.00 28.36 443 ALA B CA 1
ATOM 7267 C C . ALA B 1 451 ? -17.324 29.616 56.326 1.00 30.50 443 ALA B C 1
ATOM 7268 O O . ALA B 1 451 ? -18.148 29.598 55.404 1.00 35.18 443 ALA B O 1
ATOM 7270 N N . SER B 1 452 ? -16.147 30.250 56.221 1.00 28.07 444 SER B N 1
ATOM 7271 C CA . SER B 1 452 ? -15.800 30.968 54.997 1.00 33.16 444 SER B CA 1
ATOM 7272 C C . SER B 1 452 ? -15.677 30.015 53.816 1.00 36.18 444 SER B C 1
ATOM 7273 O O . SER B 1 452 ? -16.058 30.357 52.692 1.00 34.68 444 SER B O 1
ATOM 7276 N N . VAL B 1 453 ? -15.125 28.823 54.046 1.00 23.12 445 VAL B N 1
ATOM 7277 C CA . VAL B 1 453 ? -15.044 27.822 52.985 1.00 25.97 445 VAL B CA 1
ATOM 7278 C C . VAL B 1 453 ? -16.438 27.472 52.466 1.00 28.82 445 VAL B C 1
ATOM 7279 O O . VAL B 1 453 ? -16.688 27.493 51.255 1.00 30.07 445 VAL B O 1
ATOM 7283 N N . CYS B 1 454 ? -17.367 27.141 53.371 1.00 24.15 446 CYS B N 1
ATOM 7284 C CA . CYS B 1 454 ? -18.708 26.743 52.938 1.00 31.15 446 CYS B CA 1
ATOM 7285 C C . CYS B 1 454 ? -19.397 27.881 52.195 1.00 35.01 446 CYS B C 1
ATOM 7286 O O . CYS B 1 454 ? -19.957 27.685 51.110 1.00 37.03 446 CYS B O 1
ATOM 7289 N N . GLY B 1 455 ? -19.351 29.089 52.769 1.00 29.17 447 GLY B N 1
ATOM 7290 C CA . GLY B 1 455 ? -19.978 30.235 52.136 1.00 30.31 447 GLY B CA 1
ATOM 7291 C C . GLY B 1 455 ? -19.344 30.607 50.813 1.00 35.27 447 GLY B C 1
ATOM 7292 O O . GLY B 1 455 ? -20.033 31.085 49.903 1.00 34.04 447 GLY B O 1
ATOM 7293 N N . ALA B 1 456 ? -18.028 30.415 50.687 1.00 30.76 448 ALA B N 1
ATOM 7294 C CA . ALA B 1 456 ? -17.382 30.638 49.397 1.00 33.38 448 ALA B CA 1
ATOM 7295 C C . ALA B 1 456 ? -17.895 29.645 48.367 1.00 34.96 448 ALA B C 1
ATOM 7296 O O . ALA B 1 456 ? -18.242 30.025 47.245 1.00 35.71 448 ALA B O 1
ATOM 7298 N N . SER B 1 457 ? -17.979 28.365 48.744 1.00 31.06 449 SER B N 1
ATOM 7299 C CA . SER B 1 457 ? -18.537 27.360 47.843 1.00 28.72 449 SER B CA 1
ATOM 7300 C C . SER B 1 457 ? -19.950 27.737 47.416 1.00 34.23 449 SER B C 1
ATOM 7301 O O . SER B 1 457 ? -20.294 27.681 46.227 1.00 33.65 449 SER B O 1
ATOM 7304 N N . LEU B 1 458 ? -20.781 28.136 48.380 1.00 37.39 450 LEU B N 1
ATOM 7305 C CA . LEU B 1 458 ? -22.169 28.479 48.086 1.00 36.43 450 LEU B CA 1
ATOM 7306 C C . LEU B 1 458 ? -22.265 29.696 47.174 1.00 35.36 450 LEU B C 1
ATOM 7307 O O . LEU B 1 458 ? -22.976 29.667 46.158 1.00 27.12 450 LEU B O 1
ATOM 7312 N N . SER B 1 459 ? -21.539 30.774 47.510 1.00 28.41 451 SER B N 1
ATOM 7313 C CA . SER B 1 459 ? -21.658 32.010 46.739 1.00 32.24 451 SER B CA 1
ATOM 7314 C C . SER B 1 459 ? -21.023 31.874 45.359 1.00 33.63 451 SER B C 1
ATOM 7315 O O . SER B 1 459 ? -21.439 32.563 44.420 1.00 36.63 451 SER B O 1
ATOM 7318 N N . LEU B 1 460 ? -20.006 31.022 45.217 1.00 35.07 452 LEU B N 1
ATOM 7319 C CA . LEU B 1 460 ? -19.473 30.739 43.886 1.00 40.10 452 LEU B CA 1
ATOM 7320 C C . LEU B 1 460 ? -20.549 30.132 42.995 1.00 36.13 452 LEU B C 1
ATOM 7321 O O . LEU B 1 460 ? -20.788 30.590 41.872 1.00 39.76 452 LEU B O 1
ATOM 7326 N N . MET B 1 461 ? -21.227 29.110 43.498 1.00 40.28 453 MET B N 1
ATOM 7327 C CA . MET B 1 461 ? -22.285 28.486 42.724 1.00 34.97 453 MET B CA 1
ATOM 7328 C C . MET B 1 461 ? -23.431 29.455 42.480 1.00 34.94 453 MET B C 1
ATOM 7329 O O . MET B 1 461 ? -24.004 29.476 41.385 1.00 38.38 453 MET B O 1
ATOM 7334 N N . ASP B 1 462 ? -23.758 30.288 43.477 1.00 30.30 454 ASP B N 1
ATOM 7335 C CA . ASP B 1 462 ? -24.826 31.265 43.299 1.00 37.41 454 ASP B CA 1
ATOM 7336 C C . ASP B 1 462 ? -24.500 32.262 42.196 1.00 39.51 454 ASP B C 1
ATOM 7337 O O . ASP B 1 462 ? -25.409 32.733 41.499 1.00 47.79 454 ASP B O 1
ATOM 7342 N N . ALA B 1 463 ? -23.221 32.603 42.025 1.00 36.10 455 ALA B N 1
ATOM 7343 C CA . ALA B 1 463 ? -22.810 33.499 40.949 1.00 34.91 455 ALA B CA 1
ATOM 7344 C C . ALA B 1 463 ? -22.733 32.806 39.595 1.00 36.90 455 ALA B C 1
ATOM 7345 O O . ALA B 1 463 ? -22.572 33.491 38.582 1.00 36.93 455 ALA B O 1
ATOM 7347 N N . GLY B 1 464 ? -22.833 31.477 39.550 1.00 31.68 456 GLY B N 1
ATOM 7348 C CA . GLY B 1 464 ? -22.718 30.755 38.299 1.00 30.99 456 GLY B CA 1
ATOM 7349 C C . GLY B 1 464 ? -21.326 30.281 37.940 1.00 37.61 456 GLY B C 1
ATOM 7350 O O . GLY B 1 464 ? -21.098 29.902 36.787 1.00 37.80 456 GLY B O 1
ATOM 7351 N N . VAL B 1 465 ? -20.396 30.273 38.888 1.00 29.96 457 VAL B N 1
ATOM 7352 C CA . VAL B 1 465 ? -19.035 29.809 38.648 1.00 35.89 457 VAL B CA 1
ATOM 7353 C C . VAL B 1 465 ? -19.003 28.284 38.708 1.00 43.24 457 VAL B C 1
ATOM 7354 O O . VAL B 1 465 ? -19.217 27.698 39.781 1.00 38.86 457 VAL B O 1
ATOM 7358 N N . PRO B 1 466 ? -18.734 27.598 37.597 1.00 40.19 458 PRO B N 1
ATOM 7359 C CA . PRO B 1 466 ? -18.778 26.127 37.606 1.00 43.81 458 PRO B CA 1
ATOM 7360 C C . PRO B 1 466 ? -17.628 25.547 38.417 1.00 44.75 458 PRO B C 1
ATOM 7361 O O . PRO B 1 466 ? -16.458 25.734 38.083 1.00 52.30 458 PRO B O 1
ATOM 7365 N N . LEU B 1 467 ? -17.968 24.850 39.495 1.00 47.03 459 LEU B N 1
ATOM 7366 C CA . LEU B 1 467 ? -16.980 24.199 40.340 1.00 44.40 459 LEU B CA 1
ATOM 7367 C C . LEU B 1 467 ? -16.845 22.722 39.975 1.00 41.38 459 LEU B C 1
ATOM 7368 O O . LEU B 1 467 ? -17.788 22.087 39.500 1.00 44.10 459 LEU B O 1
ATOM 7373 N N . LYS B 1 468 ? -15.649 22.185 40.202 1.00 41.86 460 LYS B N 1
ATOM 7374 C CA . LYS B 1 468 ? -15.436 20.750 40.050 1.00 44.23 460 LYS B CA 1
ATOM 7375 C C . LYS B 1 468 ? -16.335 19.970 41.002 1.00 43.97 460 LYS B C 1
ATOM 7376 O O . LYS B 1 468 ? -16.860 18.909 40.645 1.00 52.28 460 LYS B O 1
ATOM 7382 N N . ALA B 1 469 ? -16.546 20.503 42.208 1.00 37.15 461 ALA B N 1
ATOM 7383 C CA . ALA B 1 469 ? -17.411 19.963 43.248 1.00 39.44 461 ALA B CA 1
ATOM 7384 C C . ALA B 1 469 ? -17.614 21.014 44.335 1.00 39.12 461 ALA B C 1
ATOM 7385 O O . ALA B 1 469 ? -16.771 21.898 44.499 1.00 32.86 461 ALA B O 1
ATOM 7387 N N . PRO B 1 470 ? -18.713 20.963 45.083 1.00 44.60 462 PRO B N 1
ATOM 7388 C CA . PRO B 1 470 ? -18.840 21.836 46.258 1.00 33.37 462 PRO B CA 1
ATOM 7389 C C . PRO B 1 470 ? -17.921 21.368 47.380 1.00 35.67 462 PRO B C 1
ATOM 7390 O O . PRO B 1 470 ? -17.595 20.187 47.492 1.00 41.00 462 PRO B O 1
ATOM 7394 N N . VAL B 1 471 ? -17.488 22.314 48.215 1.00 37.40 463 VAL B N 1
ATOM 7395 C CA . VAL B 1 471 ? -16.550 22.018 49.291 1.00 38.17 463 VAL B CA 1
ATOM 7396 C C . VAL B 1 471 ? -17.052 22.599 50.605 1.00 38.19 463 VAL B C 1
ATOM 7397 O O . VAL B 1 471 ? -17.702 23.649 50.639 1.00 40.94 463 VAL B O 1
ATOM 7401 N N . ALA B 1 472 ? -16.703 21.923 51.698 1.00 35.03 464 ALA B N 1
ATOM 7402 C CA . ALA B 1 472 ? -17.064 22.363 53.036 1.00 32.58 464 ALA B CA 1
ATOM 7403 C C . ALA B 1 472 ? -15.868 22.184 53.963 1.00 31.62 464 ALA B C 1
ATOM 7404 O O . ALA B 1 472 ? -14.907 21.472 53.647 1.00 36.71 464 ALA B O 1
ATOM 7406 N N . GLY B 1 473 ? -15.943 22.832 55.129 1.00 27.56 465 GLY B N 1
ATOM 7407 C CA . GLY B 1 473 ? -14.880 22.752 56.106 1.00 28.39 465 GLY B CA 1
ATOM 7408 C C . GLY B 1 473 ? -15.440 22.562 57.502 1.00 31.24 465 GLY B C 1
ATOM 7409 O O . GLY B 1 473 ? -16.580 22.924 57.795 1.00 32.64 465 GLY B O 1
ATOM 7410 N N . ILE B 1 474 ? -14.602 22.002 58.371 1.00 28.60 466 ILE B N 1
ATOM 7411 C CA . ILE B 1 474 ? -14.969 21.761 59.763 1.00 26.68 466 ILE B CA 1
ATOM 7412 C C . ILE B 1 474 ? -13.722 21.937 60.623 1.00 33.05 466 ILE B C 1
ATOM 7413 O O . ILE B 1 474 ? -12.607 21.581 60.218 1.00 37.20 466 ILE B O 1
ATOM 7418 N N . ALA B 1 475 ? -13.910 22.506 61.810 1.00 30.63 467 ALA B N 1
ATOM 7419 C CA . ALA B 1 475 ? -12.818 22.729 62.745 1.00 32.36 467 ALA B CA 1
ATOM 7420 C C . ALA B 1 475 ? -12.948 21.764 63.908 1.00 36.62 467 ALA B C 1
ATOM 7421 O O . ALA B 1 475 ? -14.022 21.649 64.519 1.00 32.75 467 ALA B O 1
ATOM 7423 N N . MET B 1 476 ? -11.849 21.085 64.206 1.00 32.72 468 MET B N 1
ATOM 7424 C CA . MET B 1 476 ? -11.837 19.983 65.141 1.00 32.59 468 MET B CA 1
ATOM 7425 C C . MET B 1 476 ? -10.837 20.243 66.258 1.00 42.02 468 MET B C 1
ATOM 7426 O O . MET B 1 476 ? -9.926 21.072 66.138 1.00 37.19 468 MET B O 1
ATOM 7431 N N . GLY B 1 477 ? -11.030 19.516 67.350 1.00 44.36 469 GLY B N 1
ATOM 7432 C CA . GLY B 1 477 ? -10.125 19.583 68.479 1.00 34.92 469 GLY B CA 1
ATOM 7433 C C . GLY B 1 477 ? -9.886 18.189 69.012 1.00 42.89 469 GLY B C 1
ATOM 7434 O O . GLY B 1 477 ? -10.716 17.293 68.859 1.00 38.75 469 GLY B O 1
ATOM 7435 N N . LEU B 1 478 ? -8.734 18.013 69.649 1.00 46.96 470 LEU B N 1
ATOM 7436 C CA . LEU B 1 478 ? -8.387 16.742 70.258 1.00 42.74 470 LEU B CA 1
ATOM 7437 C C . LEU B 1 478 ? -7.879 17.026 71.656 1.00 45.87 470 LEU B C 1
ATOM 7438 O O . LEU B 1 478 ? -6.966 17.833 71.837 1.00 51.59 470 LEU B O 1
ATOM 7443 N N . VAL B 1 479 ? -8.474 16.364 72.638 1.00 46.96 471 VAL B N 1
ATOM 7444 C CA . VAL B 1 479 ? -8.070 16.469 74.032 1.00 46.17 471 VAL B CA 1
ATOM 7445 C C . VAL B 1 479 ? -7.497 15.127 74.444 1.00 45.50 471 VAL B C 1
ATOM 7446 O O . VAL B 1 479 ? -8.121 14.083 74.209 1.00 46.67 471 VAL B O 1
ATOM 7450 N N . LYS B 1 480 ? -6.308 15.142 75.041 1.00 45.05 472 LYS B N 1
ATOM 7451 C CA . LYS B 1 480 ? -5.667 13.887 75.396 1.00 46.16 472 LYS B CA 1
ATOM 7452 C C . LYS B 1 480 ? -5.042 14.021 76.775 1.00 49.91 472 LYS B C 1
ATOM 7453 O O . LYS B 1 480 ? -4.371 15.017 77.059 1.00 54.85 472 LYS B O 1
ATOM 7459 N N . GLU B 1 481 ? -5.260 13.016 77.623 1.00 54.35 473 GLU B N 1
ATOM 7460 C CA . GLU B 1 481 ? -4.656 12.962 78.954 1.00 55.79 473 GLU B CA 1
ATOM 7461 C C . GLU B 1 481 ? -4.236 11.526 79.205 1.00 55.92 473 GLU B C 1
ATOM 7462 O O . GLU B 1 481 ? -5.086 10.669 79.473 1.00 61.32 473 GLU B O 1
ATOM 7468 N N . GLY B 1 482 ? -2.939 11.272 79.147 1.00 53.38 474 GLY B N 1
ATOM 7469 C CA . GLY B 1 482 ? -2.462 9.912 79.297 1.00 52.46 474 GLY B CA 1
ATOM 7470 C C . GLY B 1 482 ? -2.996 9.075 78.158 1.00 60.10 474 GLY B C 1
ATOM 7471 O O . GLY B 1 482 ? -2.765 9.376 76.980 1.00 66.31 474 GLY B O 1
ATOM 7472 N N . GLU B 1 483 ? -3.782 8.055 78.485 1.00 61.84 475 GLU B N 1
ATOM 7473 C CA . GLU B 1 483 ? -4.293 7.159 77.462 1.00 67.98 475 GLU B CA 1
ATOM 7474 C C . GLU B 1 483 ? -5.715 7.487 77.029 1.00 67.05 475 GLU B C 1
ATOM 7475 O O . GLU B 1 483 ? -6.187 6.920 76.038 1.00 72.46 475 GLU B O 1
ATOM 7481 N N . ARG B 1 484 ? -6.382 8.419 77.700 1.00 58.07 476 ARG B N 1
ATOM 7482 C CA . ARG B 1 484 ? -7.716 8.835 77.302 1.00 49.93 476 ARG B CA 1
ATOM 7483 C C . ARG B 1 484 ? -7.615 9.973 76.303 1.00 49.01 476 ARG B C 1
ATOM 7484 O O . ARG B 1 484 ? -6.832 10.913 76.486 1.00 47.77 476 ARG B O 1
ATOM 7492 N N . PHE B 1 485 ? -8.416 9.887 75.248 1.00 47.03 477 PHE B N 1
ATOM 7493 C CA . PHE B 1 485 ? -8.458 10.965 74.281 1.00 43.81 477 PHE B CA 1
ATOM 7494 C C . PHE B 1 485 ? -9.854 11.026 73.688 1.00 46.27 477 PHE B C 1
ATOM 7495 O O . PHE B 1 485 ? -10.588 10.034 73.677 1.00 45.97 477 PHE B O 1
ATOM 7503 N N . ALA B 1 486 ? -10.226 12.224 73.241 1.00 45.24 478 ALA B N 1
ATOM 7504 C CA . ALA B 1 486 ? -11.517 12.461 72.624 1.00 45.08 478 ALA B CA 1
ATOM 7505 C C . ALA B 1 486 ? -11.333 13.431 71.467 1.00 44.70 478 ALA B C 1
ATOM 7506 O O . ALA B 1 486 ? -10.618 14.429 71.600 1.00 36.90 478 ALA B O 1
ATOM 7508 N N . VAL B 1 487 ? -11.975 13.140 70.336 1.00 35.45 479 VAL B N 1
ATOM 7509 C CA . VAL B 1 487 ? -11.973 14.036 69.185 1.00 35.95 479 VAL B CA 1
ATOM 7510 C C . VAL B 1 487 ? -13.277 14.818 69.193 1.00 39.72 479 VAL B C 1
ATOM 7511 O O . VAL B 1 487 ? -14.363 14.236 69.340 1.00 36.41 479 VAL B O 1
ATOM 7515 N N . LEU B 1 488 ? -13.174 16.132 69.051 1.00 38.97 480 LEU B N 1
ATOM 7516 C CA . LEU B 1 488 ? -14.317 17.028 69.118 1.00 37.12 480 LEU B CA 1
ATOM 7517 C C . LEU B 1 488 ? -14.614 17.585 67.736 1.00 40.23 480 LEU B C 1
ATOM 7518 O O . LEU B 1 488 ? -13.738 18.188 67.106 1.00 44.87 480 LEU B O 1
ATOM 7523 N N . SER B 1 489 ? -15.850 17.415 67.285 1.00 36.60 481 SER B N 1
ATOM 7524 C CA . SER B 1 489 ? -16.288 17.983 66.020 1.00 39.34 481 SER B CA 1
ATOM 7525 C C . SER B 1 489 ? -16.851 19.381 66.244 1.00 38.27 481 SER B C 1
ATOM 7526 O O . SER B 1 489 ? -17.527 19.637 67.246 1.00 42.61 481 SER B O 1
ATOM 7529 N N . ASP B 1 490 ? -16.533 20.288 65.321 1.00 34.04 482 ASP B N 1
ATOM 7530 C CA . ASP B 1 490 ? -17.098 21.638 65.278 1.00 31.11 482 ASP B CA 1
ATOM 7531 C C . ASP B 1 490 ? -16.932 22.358 66.623 1.00 32.15 482 ASP B C 1
ATOM 7532 O O . ASP B 1 490 ? -17.890 22.619 67.350 1.00 31.03 482 ASP B O 1
ATOM 7537 N N . ILE B 1 491 ? -15.676 22.683 66.938 1.00 32.92 483 ILE B N 1
ATOM 7538 C CA . ILE B 1 491 ? -15.367 23.140 68.288 1.00 27.96 483 ILE B CA 1
ATOM 7539 C C . ILE B 1 491 ? -15.912 24.544 68.519 1.00 31.86 483 ILE B C 1
ATOM 7540 O O . ILE B 1 491 ? -15.936 25.395 67.610 1.00 29.06 483 ILE B O 1
ATOM 7545 N N . LEU B 1 492 ? -16.353 24.788 69.758 1.00 30.40 484 LEU B N 1
ATOM 7546 C CA . LEU B 1 492 ? -16.778 26.117 70.171 1.00 37.41 484 LEU B CA 1
ATOM 7547 C C . LEU B 1 492 ? -15.568 27.024 70.353 1.00 40.30 484 LEU B C 1
ATOM 7548 O O . LEU B 1 492 ? -14.421 26.572 70.444 1.00 34.67 484 LEU B O 1
ATOM 7553 N N . GLY B 1 493 ? -15.841 28.327 70.424 1.00 43.69 485 GLY B N 1
ATOM 7554 C CA . GLY B 1 493 ? -14.776 29.268 70.731 1.00 29.59 485 GLY B CA 1
ATOM 7555 C C . GLY B 1 493 ? -14.080 28.945 72.040 1.00 32.94 485 GLY B C 1
ATOM 7556 O O . GLY B 1 493 ? -12.850 28.893 72.108 1.00 34.75 485 GLY B O 1
ATOM 7557 N N . ASP B 1 494 ? -14.854 28.646 73.087 1.00 35.17 486 ASP B N 1
ATOM 7558 C CA . ASP B 1 494 ? -14.213 28.369 74.372 1.00 43.25 486 ASP B CA 1
ATOM 7559 C C . ASP B 1 494 ? -13.465 27.043 74.381 1.00 48.37 486 ASP B C 1
ATOM 7560 O O . ASP B 1 494 ? -12.582 26.858 75.221 1.00 60.68 486 ASP B O 1
ATOM 7565 N N . GLU B 1 495 ? -13.816 26.106 73.502 1.00 42.15 487 GLU B N 1
ATOM 7566 C CA . GLU B 1 495 ? -13.054 24.867 73.378 1.00 43.86 487 GLU B CA 1
ATOM 7567 C C . GLU B 1 495 ? -11.756 25.034 72.605 1.00 45.05 487 GLU B C 1
ATOM 7568 O O . GLU B 1 495 ? -10.927 24.115 72.617 1.00 46.73 487 GLU B O 1
ATOM 7574 N N . ASP B 1 496 ? -11.552 26.182 71.956 1.00 46.19 488 ASP B N 1
ATOM 7575 C CA . ASP B 1 496 ? -10.404 26.348 71.073 1.00 49.38 488 ASP B CA 1
ATOM 7576 C C . ASP B 1 496 ? -9.089 26.235 71.843 1.00 46.51 488 ASP B C 1
ATOM 7577 O O . ASP B 1 496 ? -8.117 25.661 71.342 1.00 48.88 488 ASP B O 1
ATOM 7582 N N . HIS B 1 497 ? -9.051 26.736 73.077 1.00 46.18 489 HIS B N 1
ATOM 7583 C CA . HIS B 1 497 ? -7.829 26.710 73.874 1.00 48.39 489 HIS B CA 1
ATOM 7584 C C . HIS B 1 497 ? -7.637 25.397 74.626 1.00 52.56 489 HIS B C 1
ATOM 7585 O O . HIS B 1 497 ? -6.597 25.226 75.268 1.00 57.66 489 HIS B O 1
ATOM 7592 N N . LEU B 1 498 ? -8.594 24.470 74.565 1.00 51.75 490 LEU B N 1
ATOM 7593 C CA . LEU B 1 498 ? -8.524 23.253 75.356 1.00 47.60 490 LEU B CA 1
ATOM 7594 C C . LEU B 1 498 ? -7.997 22.073 74.565 1.00 43.56 490 LEU B C 1
ATOM 7595 O O . LEU B 1 498 ? -7.825 20.988 75.137 1.00 48.99 490 LEU B O 1
ATOM 7600 N N . GLY B 1 499 ? -7.697 22.254 73.283 1.00 35.95 491 GLY B N 1
ATOM 7601 C CA . GLY B 1 499 ? -7.181 21.153 72.509 1.00 44.19 491 GLY B CA 1
ATOM 7602 C C . GLY B 1 499 ? -5.679 21.003 72.637 1.00 48.33 491 GLY B C 1
ATOM 7603 O O . GLY B 1 499 ? -4.930 21.966 72.794 1.00 60.41 491 GLY B O 1
ATOM 7604 N N . ASP B 1 500 ? -5.245 19.758 72.546 1.00 47.19 492 ASP B N 1
ATOM 7605 C CA . ASP B 1 500 ? -3.835 19.433 72.467 1.00 47.63 492 ASP B CA 1
ATOM 7606 C C . ASP B 1 500 ? -3.414 19.310 71.020 1.00 43.17 492 ASP B C 1
ATOM 7607 O O . ASP B 1 500 ? -2.224 19.413 70.706 1.00 42.84 492 ASP B O 1
ATOM 7612 N N . MET B 1 501 ? -4.395 19.112 70.155 1.00 36.69 493 MET B N 1
ATOM 7613 C CA . MET B 1 501 ? -4.266 19.193 68.719 1.00 43.03 493 MET B CA 1
ATOM 7614 C C . MET B 1 501 ? -5.517 19.913 68.255 1.00 42.88 493 MET B C 1
ATOM 7615 O O . MET B 1 501 ? -6.634 19.545 68.634 1.00 45.11 493 MET B O 1
ATOM 7620 N N . ASP B 1 502 ? -5.334 20.942 67.453 1.00 36.86 494 ASP B N 1
ATOM 7621 C CA . ASP B 1 502 ? -6.448 21.649 66.859 1.00 39.91 494 ASP B CA 1
ATOM 7622 C C . ASP B 1 502 ? -6.238 21.551 65.355 1.00 37.94 494 ASP B C 1
ATOM 7623 O O . ASP B 1 502 ? -5.122 21.752 64.861 1.00 36.38 494 ASP B O 1
ATOM 7628 N N . PHE B 1 503 ? -7.281 21.154 64.636 1.00 35.54 495 PHE B N 1
ATOM 7629 C CA . PHE B 1 503 ? -7.073 20.904 63.225 1.00 30.35 495 PHE B CA 1
ATOM 7630 C C . PHE B 1 503 ? -8.338 21.209 62.450 1.00 32.76 495 PHE B C 1
ATOM 7631 O O . PHE B 1 503 ? -9.455 21.139 62.973 1.00 35.25 495 PHE B O 1
ATOM 7639 N N . LYS B 1 504 ? -8.128 21.605 61.206 1.00 32.04 496 LYS B N 1
ATOM 7640 C CA . LYS B 1 504 ? -9.182 22.054 60.321 1.00 27.17 496 LYS B CA 1
ATOM 7641 C C . LYS B 1 504 ? -9.010 21.313 59.007 1.00 30.86 496 LYS B C 1
ATOM 7642 O O . LYS B 1 504 ? -7.884 21.165 58.521 1.00 34.63 496 LYS B O 1
ATOM 7648 N N . VAL B 1 505 ? -10.113 20.794 58.471 1.00 28.75 497 VAL B N 1
ATOM 7649 C CA . VAL B 1 505 ? -10.105 20.037 57.227 1.00 28.46 497 VAL B CA 1
ATOM 7650 C C . VAL B 1 505 ? -11.174 20.614 56.319 1.00 30.83 497 VAL B C 1
ATOM 7651 O O . VAL B 1 505 ? -12.317 20.813 56.748 1.00 31.38 497 VAL B O 1
ATOM 7655 N N . ALA B 1 506 ? -10.809 20.875 55.071 1.00 32.30 498 ALA B N 1
ATOM 7656 C CA . ALA B 1 506 ? -11.762 21.287 54.057 1.00 35.32 498 ALA B CA 1
ATOM 7657 C C . ALA B 1 506 ? -11.642 20.339 52.871 1.00 34.51 498 ALA B C 1
ATOM 7658 O O . ALA B 1 506 ? -10.559 19.830 52.575 1.00 32.21 498 ALA B O 1
ATOM 7660 N N . GLY B 1 507 ? -12.763 20.075 52.215 1.00 34.45 499 GLY B N 1
ATOM 7661 C CA . GLY B 1 507 ? -12.728 19.198 51.063 1.00 35.12 499 GLY B CA 1
ATOM 7662 C C . GLY B 1 507 ? -14.108 19.015 50.480 1.00 44.15 499 GLY B C 1
ATOM 7663 O O . GLY B 1 507 ? -15.118 19.461 51.039 1.00 44.72 499 GLY B O 1
ATOM 7664 N N . SER B 1 508 ? -14.126 18.341 49.336 1.00 41.73 500 SER B N 1
ATOM 7665 C CA . SER B 1 508 ? -15.333 17.968 48.621 1.00 35.62 500 SER B CA 1
ATOM 7666 C C . SER B 1 508 ? -15.744 16.564 49.040 1.00 41.81 500 SER B C 1
ATOM 7667 O O . SER B 1 508 ? -15.189 15.981 49.974 1.00 42.70 500 SER B O 1
ATOM 7670 N N . ALA B 1 509 ? -16.738 16.007 48.353 1.00 43.08 501 ALA B N 1
ATOM 7671 C CA . ALA B 1 509 ? -17.034 14.591 48.521 1.00 47.65 501 ALA B CA 1
ATOM 7672 C C . ALA B 1 509 ? -15.905 13.707 48.000 1.00 47.95 501 ALA B C 1
ATOM 7673 O O . ALA B 1 509 ? -15.770 12.568 48.458 1.00 44.87 501 ALA B O 1
ATOM 7675 N N . ASN B 1 510 ? -15.082 14.211 47.072 1.00 45.68 502 ASN B N 1
ATOM 7676 C CA . ASN B 1 510 ? -14.000 13.414 46.498 1.00 47.03 502 ASN B CA 1
ATOM 7677 C C . ASN B 1 510 ? -12.758 13.377 47.380 1.00 44.59 502 ASN B C 1
ATOM 7678 O O . ASN B 1 510 ? -11.948 12.457 47.246 1.00 38.16 502 ASN B O 1
ATOM 7683 N N . GLY B 1 511 ? -12.540 14.377 48.221 1.00 40.05 503 GLY B N 1
ATOM 7684 C CA . GLY B 1 511 ? -11.344 14.364 49.035 1.00 43.58 503 GLY B CA 1
ATOM 7685 C C . GLY B 1 511 ? -11.038 15.719 49.635 1.00 43.15 503 GLY B C 1
ATOM 7686 O O . GLY B 1 511 ? -11.767 16.694 49.453 1.00 37.13 503 GLY B O 1
ATOM 7687 N N . ILE B 1 512 ? -9.918 15.746 50.351 1.00 32.42 504 ILE B N 1
ATOM 7688 C CA . ILE B 1 512 ? -9.494 16.890 51.151 1.00 34.26 504 ILE B CA 1
ATOM 7689 C C . ILE B 1 512 ? -8.890 17.963 50.256 1.00 38.37 504 ILE B C 1
ATOM 7690 O O . ILE B 1 512 ? -8.088 17.669 49.364 1.00 45.30 504 ILE B O 1
ATOM 7695 N N . THR B 1 513 ? -9.271 19.222 50.488 1.00 39.40 505 THR B N 1
ATOM 7696 C CA . THR B 1 513 ? -8.654 20.336 49.780 1.00 35.99 505 THR B CA 1
ATOM 7697 C C . THR B 1 513 ? -7.730 21.177 50.644 1.00 36.48 505 THR B C 1
ATOM 7698 O O . THR B 1 513 ? -6.867 21.875 50.096 1.00 39.18 505 THR B O 1
ATOM 7702 N N . ALA B 1 514 ? -7.863 21.113 51.966 1.00 33.05 506 ALA B N 1
ATOM 7703 C CA . ALA B 1 514 ? -6.967 21.852 52.842 1.00 33.70 506 ALA B CA 1
ATOM 7704 C C . ALA B 1 514 ? -6.923 21.161 54.191 1.00 30.31 506 ALA B C 1
ATOM 7705 O O . ALA B 1 514 ? -7.957 20.707 54.688 1.00 31.06 506 ALA B O 1
ATOM 7707 N N . LEU B 1 515 ? -5.728 21.085 54.776 1.00 27.65 507 LEU B N 1
ATOM 7708 C CA . LEU B 1 515 ? -5.555 20.482 56.096 1.00 32.37 507 LEU B CA 1
ATOM 7709 C C . LEU B 1 515 ? -4.600 21.334 56.917 1.00 33.52 507 LEU B C 1
ATOM 7710 O O . LEU B 1 515 ? -3.455 21.554 56.514 1.00 34.15 507 LEU B O 1
ATOM 7715 N N . GLN B 1 516 ? -5.061 21.786 58.076 1.00 35.54 508 GLN B N 1
ATOM 7716 C CA . GLN B 1 516 ? -4.263 22.610 58.971 1.00 32.64 508 GLN B CA 1
ATOM 7717 C C . GLN B 1 516 ? -4.251 21.948 60.341 1.00 36.81 508 GLN B C 1
ATOM 7718 O O . GLN B 1 516 ? -5.304 21.519 60.827 1.00 34.86 508 GLN B O 1
ATOM 7724 N N . MET B 1 517 ? -3.066 21.861 60.955 1.00 33.08 509 MET B N 1
ATOM 7725 C CA . MET B 1 517 ? -2.905 21.252 62.269 1.00 38.30 509 MET B CA 1
ATOM 7726 C C . MET B 1 517 ? -1.934 22.071 63.107 1.00 36.40 509 MET B C 1
ATOM 7727 O O . MET B 1 517 ? -0.935 22.589 62.599 1.00 35.88 509 MET B O 1
ATOM 7732 N N . ASP B 1 518 ? -2.204 22.115 64.413 1.00 32.93 510 ASP B N 1
ATOM 7733 C CA . ASP B 1 518 ? -1.319 22.725 65.406 1.00 35.05 510 ASP B CA 1
ATOM 7734 C C . ASP B 1 518 ? -1.368 21.840 66.645 1.00 40.94 510 ASP B C 1
ATOM 7735 O O . ASP B 1 518 ? -2.439 21.665 67.234 1.00 41.85 510 ASP B O 1
ATOM 7740 N N . ILE B 1 519 ? -0.237 21.240 67.006 1.00 37.02 511 ILE B N 1
ATOM 7741 C CA . ILE B 1 519 ? -0.174 20.231 68.057 1.00 38.69 511 ILE B CA 1
ATOM 7742 C C . ILE B 1 519 ? 0.709 20.716 69.202 1.00 46.06 511 ILE B C 1
ATOM 7743 O O . ILE B 1 519 ? 1.854 21.131 68.981 1.00 42.09 511 ILE B O 1
ATOM 7748 N N . LYS B 1 520 ? 0.185 20.634 70.434 1.00 48.68 512 LYS B N 1
ATOM 7749 C CA . LYS B 1 520 ? 0.883 21.162 71.600 1.00 48.59 512 LYS B CA 1
ATOM 7750 C C . LYS B 1 520 ? 1.518 20.113 72.495 1.00 50.33 512 LYS B C 1
ATOM 7751 O O . LYS B 1 520 ? 2.197 20.491 73.452 1.00 47.05 512 LYS B O 1
ATOM 7757 N N . ILE B 1 521 ? 1.318 18.819 72.240 1.00 54.93 513 ILE B N 1
ATOM 7758 C CA . ILE B 1 521 ? 1.715 17.793 73.196 1.00 50.18 513 ILE B CA 1
ATOM 7759 C C . ILE B 1 521 ? 2.375 16.630 72.474 1.00 44.53 513 ILE B C 1
ATOM 7760 O O . ILE B 1 521 ? 2.303 16.488 71.253 1.00 38.05 513 ILE B O 1
ATOM 7765 N N . GLU B 1 522 ? 2.945 15.751 73.285 1.00 46.93 514 GLU B N 1
ATOM 7766 C CA . GLU B 1 522 ? 3.605 14.535 72.850 1.00 50.44 514 GLU B CA 1
ATOM 7767 C C . GLU B 1 522 ? 2.579 13.407 72.733 1.00 52.49 514 GLU B C 1
ATOM 7768 O O . GLU B 1 522 ? 1.525 13.426 73.376 1.00 48.14 514 GLU B O 1
ATOM 7774 N N . GLY B 1 523 ? 2.882 12.433 71.887 1.00 53.36 515 GLY B N 1
ATOM 7775 C CA . GLY B 1 523 ? 2.152 11.185 71.910 1.00 51.85 515 GLY B CA 1
ATOM 7776 C C . GLY B 1 523 ? 0.926 11.100 71.032 1.00 53.27 515 GLY B C 1
ATOM 7777 O O . GLY B 1 523 ? 0.106 10.197 71.237 1.00 56.35 515 GLY B O 1
ATOM 7778 N N . ILE B 1 524 ? 0.742 12.020 70.087 1.00 47.98 516 ILE B N 1
ATOM 7779 C CA . ILE B 1 524 ? -0.350 11.868 69.134 1.00 45.59 516 ILE B CA 1
ATOM 7780 C C . ILE B 1 524 ? 0.159 10.971 68.009 1.00 49.86 516 ILE B C 1
ATOM 7781 O O . ILE B 1 524 ? 0.809 11.433 67.068 1.00 48.07 516 ILE B O 1
ATOM 7786 N N . THR B 1 525 ? -0.161 9.682 68.095 1.00 43.83 517 THR B N 1
ATOM 7787 C CA . THR B 1 525 ? 0.367 8.705 67.162 1.00 41.52 517 THR B CA 1
ATOM 7788 C C . THR B 1 525 ? -0.352 8.803 65.820 1.00 51.01 517 THR B C 1
ATOM 7789 O O . THR B 1 525 ? -1.338 9.527 65.652 1.00 47.92 517 THR B O 1
ATOM 7793 N N . GLU B 1 526 ? 0.168 8.051 64.852 1.00 52.29 518 GLU B N 1
ATOM 7794 C CA . GLU B 1 526 ? -0.510 7.929 63.569 1.00 55.37 518 GLU B CA 1
ATOM 7795 C C . GLU B 1 526 ? -1.926 7.376 63.733 1.00 58.69 518 GLU B C 1
ATOM 7796 O O . GLU B 1 526 ? -2.866 7.880 63.107 1.00 62.44 518 GLU B O 1
ATOM 7802 N N . GLU B 1 527 ? -2.105 6.350 64.577 1.00 50.94 519 GLU B N 1
ATOM 7803 C CA . GLU B 1 527 ? -3.437 5.767 64.747 1.00 46.41 519 GLU B CA 1
ATOM 7804 C C . GLU B 1 527 ? -4.429 6.777 65.305 1.00 51.81 519 GLU B C 1
ATOM 7805 O O . GLU B 1 527 ? -5.591 6.805 64.882 1.00 58.19 519 GLU B O 1
ATOM 7811 N N . ILE B 1 528 ? -3.995 7.621 66.248 1.00 45.80 520 ILE B N 1
ATOM 7812 C CA . ILE B 1 528 ? -4.902 8.632 66.790 1.00 41.73 520 ILE B CA 1
ATOM 7813 C C . ILE B 1 528 ? -5.264 9.642 65.712 1.00 43.39 520 ILE B C 1
ATOM 7814 O O . ILE B 1 528 ? -6.437 9.996 65.543 1.00 52.12 520 ILE B O 1
ATOM 7819 N N . MET B 1 529 ? -4.265 10.110 64.957 1.00 40.91 521 MET B N 1
ATOM 7820 C CA . MET B 1 529 ? -4.543 11.042 63.869 1.00 43.70 521 MET B CA 1
ATOM 7821 C C . MET B 1 529 ? -5.461 10.421 62.830 1.00 40.01 521 MET B C 1
ATOM 7822 O O . MET B 1 529 ? -6.305 11.114 62.249 1.00 40.51 521 MET B O 1
ATOM 7827 N N . GLU B 1 530 ? -5.321 9.117 62.602 1.00 38.41 522 GLU B N 1
ATOM 7828 C CA . GLU B 1 530 ? -6.198 8.416 61.674 1.00 50.33 522 GLU B CA 1
ATOM 7829 C C . GLU B 1 530 ? -7.634 8.425 62.177 1.00 52.17 522 GLU B C 1
ATOM 7830 O O . GLU B 1 530 ? -8.572 8.677 61.409 1.00 51.00 522 GLU B O 1
ATOM 7836 N N . VAL B 1 531 ? -7.819 8.189 63.477 1.00 51.91 523 VAL B N 1
ATOM 7837 C CA . VAL B 1 531 ? -9.148 8.261 64.073 1.00 50.32 523 VAL B CA 1
ATOM 7838 C C . VAL B 1 531 ? -9.696 9.679 63.979 1.00 50.67 523 VAL B C 1
ATOM 7839 O O . VAL B 1 531 ? -10.862 9.887 63.621 1.00 54.60 523 VAL B O 1
ATOM 7843 N N . ALA B 1 532 ? -8.848 10.677 64.257 1.00 42.97 524 ALA B N 1
ATOM 7844 C CA . ALA B 1 532 ? -9.292 12.070 64.250 1.00 45.47 524 ALA B CA 1
ATOM 7845 C C . ALA B 1 532 ? -9.714 12.527 62.857 1.00 42.01 524 ALA B C 1
ATOM 7846 O O . ALA B 1 532 ? -10.702 13.254 62.708 1.00 38.90 524 ALA B O 1
ATOM 7848 N N . LEU B 1 533 ? -8.976 12.123 61.825 1.00 34.28 525 LEU B N 1
ATOM 7849 C CA . LEU B 1 533 ? -9.352 12.517 60.473 1.00 33.79 525 LEU B CA 1
ATOM 7850 C C . LEU B 1 533 ? -10.641 11.835 60.031 1.00 42.49 525 LEU B C 1
ATOM 7851 O O . LEU B 1 533 ? -11.449 12.440 59.319 1.00 45.68 525 LEU B O 1
ATOM 7856 N N . ASN B 1 534 ? -10.857 10.578 60.441 1.00 47.76 526 ASN B N 1
ATOM 7857 C CA . ASN B 1 534 ? -12.081 9.881 60.054 1.00 46.25 526 ASN B CA 1
ATOM 7858 C C . ASN B 1 534 ? -13.311 10.551 60.649 1.00 44.29 526 ASN B C 1
ATOM 7859 O O . ASN B 1 534 ? -14.338 10.680 59.975 1.00 43.80 526 ASN B O 1
ATOM 7864 N N . GLN B 1 535 ? -13.229 10.990 61.908 1.00 40.85 527 GLN B N 1
ATOM 7865 C CA . GLN B 1 535 ? -14.342 11.728 62.489 1.00 37.51 527 GLN B CA 1
ATOM 7866 C C . GLN B 1 535 ? -14.584 13.046 61.751 1.00 41.08 527 GLN B C 1
ATOM 7867 O O . GLN B 1 535 ? -15.736 13.423 61.505 1.00 47.88 527 GLN B O 1
ATOM 7873 N N . ALA B 1 536 ? -13.519 13.753 61.369 1.00 42.17 528 ALA B N 1
ATOM 7874 C CA . ALA B 1 536 ? -13.723 15.011 60.653 1.00 39.15 528 ALA B CA 1
ATOM 7875 C C . ALA B 1 536 ? -14.312 14.776 59.268 1.00 37.76 528 ALA B C 1
ATOM 7876 O O . ALA B 1 536 ? -15.037 15.633 58.749 1.00 39.62 528 ALA B O 1
ATOM 7878 N N . PHE B 1 537 ? -14.015 13.629 58.653 1.00 39.87 529 PHE B N 1
ATOM 7879 C CA . PHE B 1 537 ? -14.600 13.324 57.354 1.00 33.44 529 PHE B CA 1
ATOM 7880 C C . PHE B 1 537 ? -16.119 13.221 57.460 1.00 44.26 529 PHE B C 1
ATOM 7881 O O . PHE B 1 537 ? -16.856 13.816 56.662 1.00 38.56 529 PHE B O 1
ATOM 7889 N N . ALA B 1 538 ? -16.607 12.514 58.479 1.00 42.13 530 ALA B N 1
ATOM 7890 C CA . ALA B 1 538 ? -18.045 12.432 58.691 1.00 42.62 530 ALA B CA 1
ATOM 7891 C C . ALA B 1 538 ? -18.651 13.816 58.905 1.00 38.37 530 ALA B C 1
ATOM 7892 O O . ALA B 1 538 ? -19.703 14.131 58.340 1.00 40.03 530 ALA B O 1
ATOM 7894 N N . GLY B 1 539 ? -17.977 14.673 59.676 1.00 43.70 531 GLY B N 1
ATOM 7895 C CA . GLY B 1 539 ? -18.508 16.008 59.922 1.00 43.10 531 GLY B CA 1
ATOM 7896 C C . GLY B 1 539 ? -18.562 16.866 58.669 1.00 43.17 531 GLY B C 1
ATOM 7897 O O . GLY B 1 539 ? -19.578 17.501 58.380 1.00 39.94 531 GLY B O 1
ATOM 7898 N N . ARG B 1 540 ? -17.474 16.883 57.895 1.00 42.25 532 ARG B N 1
ATOM 7899 C CA . ARG B 1 540 ? -17.468 17.667 56.665 1.00 38.57 532 ARG B CA 1
ATOM 7900 C C . ARG B 1 540 ? -18.525 17.167 55.678 1.00 39.83 532 ARG B C 1
ATOM 7901 O O . ARG B 1 540 ? -19.177 17.968 55.002 1.00 42.93 532 ARG B O 1
ATOM 7909 N N . MET B 1 541 ? -18.712 15.847 55.586 1.00 35.73 533 MET B N 1
ATOM 7910 C CA . MET B 1 541 ? -19.748 15.308 54.707 1.00 44.27 533 MET B CA 1
ATOM 7911 C C . MET B 1 541 ? -21.142 15.689 55.186 1.00 41.47 533 MET B C 1
ATOM 7912 O O . MET B 1 541 ? -22.040 15.900 54.372 1.00 40.74 533 MET B O 1
ATOM 7917 N N . HIS B 1 542 ? -21.346 15.756 56.504 1.00 45.67 534 HIS B N 1
ATOM 7918 C CA . HIS B 1 542 ? -22.630 16.191 57.044 1.00 44.22 534 HIS B CA 1
ATOM 7919 C C . HIS B 1 542 ? -22.917 17.652 56.710 1.00 42.21 534 HIS B C 1
ATOM 7920 O O . HIS B 1 542 ? -24.044 17.994 56.332 1.00 45.28 534 HIS B O 1
ATOM 7927 N N . ILE B 1 543 ? -21.916 18.530 56.842 1.00 43.21 535 ILE B N 1
ATOM 7928 C CA . ILE B 1 543 ? -22.115 19.942 56.504 1.00 38.73 535 ILE B CA 1
ATOM 7929 C C . ILE B 1 543 ? -22.381 20.090 55.014 1.00 41.03 535 ILE B C 1
ATOM 7930 O O . ILE B 1 543 ? -23.287 20.823 54.597 1.00 40.33 535 ILE B O 1
ATOM 7935 N N . LEU B 1 544 ? -21.612 19.368 54.195 1.00 41.98 536 LEU B N 1
ATOM 7936 C CA . LEU B 1 544 ? -21.819 19.360 52.751 1.00 41.30 536 LEU B CA 1
ATOM 7937 C C . LEU B 1 544 ? -23.230 18.897 52.396 1.00 42.20 536 LEU B C 1
ATOM 7938 O O . LEU B 1 544 ? -23.868 19.451 51.492 1.00 41.91 536 LEU B O 1
ATOM 7943 N N . ASN B 1 545 ? -23.748 17.904 53.123 1.00 39.98 537 ASN B N 1
ATOM 7944 C CA . ASN B 1 545 ? -25.093 17.404 52.848 1.00 44.10 537 ASN B CA 1
ATOM 7945 C C . ASN B 1 545 ? -26.138 18.492 53.073 1.00 41.40 537 ASN B C 1
ATOM 7946 O O . ASN B 1 545 ? -27.060 18.653 52.267 1.00 43.63 537 ASN B O 1
ATOM 7951 N N . GLU B 1 546 ? -25.987 19.280 54.137 1.00 41.80 538 GLU B N 1
ATOM 7952 C CA . GLU B 1 546 ? -26.929 20.370 54.365 1.00 41.43 538 GLU B CA 1
ATOM 7953 C C . GLU B 1 546 ? -26.821 21.438 53.284 1.00 39.94 538 GLU B C 1
ATOM 7954 O O . GLU B 1 546 ? -27.839 21.992 52.860 1.00 49.21 538 GLU B O 1
ATOM 7960 N N . MET B 1 547 ? -25.599 21.717 52.810 1.00 40.69 539 MET B N 1
ATOM 7961 C CA . MET B 1 547 ? -25.388 22.725 51.766 1.00 31.82 539 MET B CA 1
ATOM 7962 C C . MET B 1 547 ? -26.038 22.308 50.455 1.00 36.79 539 MET B C 1
ATOM 7963 O O . MET B 1 547 ? -26.605 23.144 49.743 1.00 45.56 539 MET B O 1
ATOM 7968 N N . ASN B 1 548 ? -25.926 21.027 50.092 1.00 43.65 540 ASN B N 1
ATOM 7969 C CA . ASN B 1 548 ? -26.469 20.574 48.815 1.00 44.29 540 ASN B CA 1
ATOM 7970 C C . ASN B 1 548 ? -27.988 20.614 48.777 1.00 46.02 540 ASN B C 1
ATOM 7971 O O . ASN B 1 548 ? -28.560 20.686 47.686 1.00 46.08 540 ASN B O 1
ATOM 7976 N N . LYS B 1 549 ? -28.654 20.557 49.935 1.00 41.80 541 LYS B N 1
ATOM 7977 C CA . LYS B 1 549 ? -30.105 20.685 49.947 1.00 41.51 541 LYS B CA 1
ATOM 7978 C C . LYS B 1 549 ? -30.566 22.037 49.424 1.00 44.84 541 LYS B C 1
ATOM 7979 O O . LYS B 1 549 ? -31.711 22.163 48.977 1.00 49.15 541 LYS B O 1
ATOM 7985 N N . VAL B 1 550 ? -29.715 23.052 49.479 1.00 44.37 542 VAL B N 1
ATOM 7986 C CA . VAL B 1 550 ? -30.059 24.373 48.985 1.00 44.27 542 VAL B CA 1
ATOM 7987 C C . VAL B 1 550 ? -29.520 24.606 47.579 1.00 45.01 542 VAL B C 1
ATOM 7988 O O . VAL B 1 550 ? -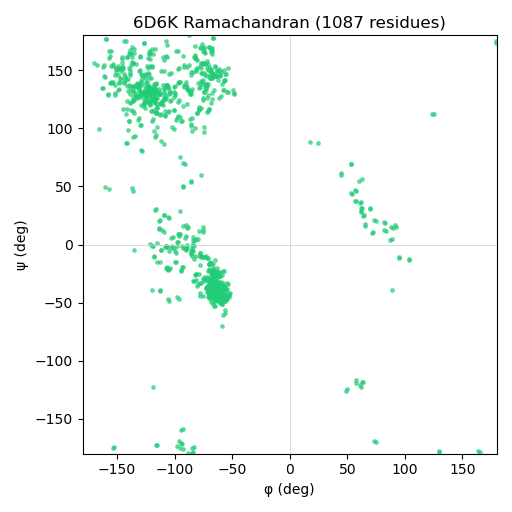30.231 25.112 46.714 1.00 47.74 542 VAL B O 1
ATOM 7992 N N . ILE B 1 551 ? -28.263 24.247 47.330 1.00 42.02 543 ILE B N 1
ATOM 7993 C CA . ILE B 1 551 ? -27.707 24.351 45.985 1.00 46.32 543 ILE B CA 1
ATOM 7994 C C . ILE B 1 551 ? -26.519 23.405 45.870 1.00 43.52 543 ILE B C 1
ATOM 7995 O O . ILE B 1 551 ? -25.629 23.400 46.727 1.00 43.32 543 ILE B O 1
ATOM 8000 N N . SER B 1 552 ? -26.507 22.578 44.823 1.00 46.72 544 SER B N 1
ATOM 8001 C CA . SER B 1 552 ? -25.460 21.578 44.652 1.00 47.54 544 SER B CA 1
ATOM 8002 C C . SER B 1 552 ? -24.630 21.766 43.394 1.00 45.55 544 SER B C 1
ATOM 8003 O O . SER B 1 552 ? -23.615 21.079 43.240 1.00 48.76 544 SER B O 1
ATOM 8006 N N . ARG B 1 553 ? -25.039 22.642 42.484 1.00 42.78 545 ARG B N 1
ATOM 8007 C CA . ARG B 1 553 ? -24.278 22.923 41.280 1.00 46.20 545 ARG B CA 1
ATOM 8008 C C . ARG B 1 553 ? -24.383 24.415 41.003 1.00 48.76 545 ARG B C 1
ATOM 8009 O O . ARG B 1 553 ? -25.271 25.100 41.515 1.00 44.05 545 ARG B O 1
ATOM 8011 N N . ALA B 1 554 ? -23.457 24.919 40.193 1.00 46.88 546 ALA B N 1
ATOM 8012 C CA . ALA B 1 554 ? -23.514 26.317 39.794 1.00 32.49 546 ALA B CA 1
ATOM 8013 C C . ALA B 1 554 ? -24.770 26.590 38.977 1.00 36.95 546 ALA B C 1
ATOM 8014 O O . ALA B 1 554 ? -25.235 25.746 38.204 1.00 39.64 546 ALA B O 1
ATOM 8016 N N . ARG B 1 555 ? -25.317 27.790 39.153 1.00 34.68 547 ARG B N 1
ATOM 8017 C CA . ARG B 1 555 ? -26.399 28.242 38.301 1.00 39.64 547 ARG B CA 1
ATOM 8018 C C . ARG B 1 555 ? -25.970 28.169 36.836 1.00 48.50 547 ARG B C 1
ATOM 8019 O O . ARG B 1 555 ? -24.793 28.371 36.511 1.00 45.39 547 ARG B O 1
ATOM 8027 N N . PRO B 1 556 ? -26.909 27.872 35.933 1.00 50.83 548 PRO B N 1
ATOM 8028 C CA . PRO B 1 556 ? -26.551 27.738 34.508 1.00 50.78 548 PRO B CA 1
ATOM 8029 C C . PRO B 1 556 ? -26.022 29.019 33.885 1.00 53.22 548 PRO B C 1
ATOM 8030 O O . PRO B 1 556 ? -25.253 28.958 32.919 1.00 56.26 548 PRO B O 1
ATOM 8034 N N . GLU B 1 557 ? -26.419 30.177 34.397 1.00 55.58 549 GLU B N 1
ATOM 8035 C CA . GLU B 1 557 ? -25.928 31.455 33.913 1.00 51.06 549 GLU B CA 1
ATOM 8036 C C . GLU B 1 557 ? -25.232 32.173 35.056 1.00 51.34 549 GLU B C 1
ATOM 8037 O O . GLU B 1 557 ? -25.540 31.938 36.228 1.00 50.51 549 GLU B O 1
ATOM 8043 N N . ILE B 1 558 ? -24.290 33.051 34.713 1.00 51.43 550 ILE B N 1
ATOM 8044 C CA . ILE B 1 558 ? -23.734 33.956 35.710 1.00 43.51 550 ILE B CA 1
ATOM 8045 C C . ILE B 1 558 ? -24.735 35.084 35.942 1.00 41.47 550 ILE B C 1
ATOM 8046 O O . ILE B 1 558 ? -25.705 35.233 35.187 1.00 41.87 550 ILE B O 1
ATOM 8051 N N . SER B 1 559 ? -24.503 35.883 36.981 1.00 39.56 551 SER B N 1
ATOM 8052 C CA . SER B 1 559 ? -25.436 36.938 37.353 1.00 43.38 551 SER B CA 1
ATOM 8053 C C . SER B 1 559 ? -25.680 37.905 36.200 1.00 51.65 551 SER B C 1
ATOM 8054 O O . SER B 1 559 ? -24.768 38.242 35.439 1.00 57.12 551 SER B O 1
ATOM 8057 N N . MET B 1 560 ? -26.931 38.350 36.072 1.00 54.98 552 MET B N 1
ATOM 8058 C CA . MET B 1 560 ? -27.264 39.372 35.083 1.00 55.99 552 MET B CA 1
ATOM 8059 C C . MET B 1 560 ? -26.497 40.663 35.331 1.00 50.11 552 MET B C 1
ATOM 8060 O O . MET B 1 560 ? -26.315 41.460 34.402 1.00 45.46 552 MET B O 1
ATOM 8065 N N . HIS B 1 561 ? -26.057 40.893 36.567 1.00 55.07 553 HIS B N 1
ATOM 8066 C CA . HIS B 1 561 ? -25.296 42.086 36.913 1.00 55.27 553 HIS B CA 1
ATOM 8067 C C . HIS B 1 561 ? -23.797 41.936 36.670 1.00 46.31 553 HIS B C 1
ATOM 8068 O O . HIS B 1 561 ? -23.067 42.924 36.796 1.00 47.30 553 HIS B O 1
ATOM 8075 N N . ALA B 1 562 ? -23.325 40.743 36.322 1.00 38.98 554 ALA B N 1
ATOM 8076 C CA . ALA B 1 562 ? -21.907 40.528 36.086 1.00 40.08 554 ALA B CA 1
ATOM 8077 C C . ALA B 1 562 ? -21.498 41.084 34.724 1.00 45.17 554 ALA B C 1
ATOM 8078 O O . ALA B 1 562 ? -22.287 41.066 33.776 1.00 46.58 554 ALA B O 1
ATOM 8080 N N . PRO B 1 563 ? -20.262 41.568 34.599 1.00 56.73 555 PRO B N 1
ATOM 8081 C CA . PRO B 1 563 ? -19.799 42.091 33.306 1.00 59.75 555 PRO B CA 1
ATOM 8082 C C . PRO B 1 563 ? -19.723 40.977 32.276 1.00 61.61 555 PRO B C 1
ATOM 8083 O O . PRO B 1 563 ? -19.207 39.893 32.552 1.00 52.63 555 PRO B O 1
ATOM 8087 N N . THR B 1 564 ? -20.263 41.241 31.094 1.00 81.42 556 THR B N 1
ATOM 8088 C CA . THR B 1 564 ? -20.317 40.222 30.061 1.00 93.02 556 THR B CA 1
ATOM 8089 C C . THR B 1 564 ? -18.955 40.054 29.400 1.00 97.42 556 THR B C 1
ATOM 8090 O O . THR B 1 564 ? -18.135 40.978 29.360 1.00 93.70 556 THR B O 1
ATOM 8094 N N . PHE B 1 565 ? -18.716 38.846 28.897 1.00 99.78 557 PHE B N 1
ATOM 8095 C CA . PHE B 1 565 ? -17.490 38.491 28.187 1.00 96.16 557 PHE B CA 1
ATOM 8096 C C . PHE B 1 565 ? -17.916 38.115 26.771 1.00 92.50 557 PHE B C 1
ATOM 8097 O O . PHE B 1 565 ? -18.338 36.980 26.524 1.00 93.34 557 PHE B O 1
ATOM 8105 N N . GLU B 1 566 ? -17.806 39.061 25.844 1.00 86.94 558 GLU B N 1
ATOM 8106 C CA . GLU B 1 566 ? -18.318 38.861 24.491 1.00 79.80 558 GLU B CA 1
ATOM 8107 C C . GLU B 1 566 ? -17.229 39.067 23.435 1.00 74.51 558 GLU B C 1
ATOM 8108 O O . GLU B 1 566 ? -17.313 38.539 22.322 1.00 70.23 558 GLU B O 1
#

Radius of gyration: 41.51 Å; Cα contacts (8 Å, |Δi|>4): 2431; chains: 2; bounding box: 84×74×145 Å

Secondary structure (DSSP, 8-state):
-----EEEEEEETTEEEEEEESSS-TTSEEEEEEETTEEEEEEEEEEEEE-TT--S--EEEEEEE-GGGGT-PPPSSTTS--SPPHHHHHHHHHHHHHHGGGSPTT--EEEEEEEEEEEE-SSS-SHHHHHHHHHHHHHTTTS------EEEEEEEETTEEEES--HHHHTT-SEEEEEEE-SS-EEEEEEEEEEE-HHHHHHHHHHHHHHTHHHHHHHHHHHHHTT-------PPP------GGGGG--SHHHHHHHHHHHHHHHHHH--HHHHHHHHHHHHHHHHHHHHTT---TTS--TTPPPPEEEEE--SSSSSEEEEEEETTEEEEEEEEEE-GGG-EEEEETTEEEEESEEEEEE--GGGGT------S--HHHHHHHHHHHHHHHTTSPPTTTS--EEEEEEEEEE-SS-HHHHHHHHHHHHHHHHT---SS--EEEEEEEEEETTEEEEEES--HHHHHH-SEEEEEEE-SS-EEEEEEEE-SS---HHHHHHHHHHHHHHHHHHHHHHHTT-SS--SS--TTSPP--SEEEE-/-----EEEEEEETTEEEEEEESSS-TTSEEEEEEETTEEEEEEEEE-SS--TT--S--EEEEEEE-GGGGT-PPPSSTTS--SPPHHHHHHHHHHHHHHGGGSPTT----EEEEEEEEEE-SSS-SHHHHHHHHHHHHHTTTS------EEEEEEEETTEEEES--HHHHTT-SEEEEEEE-SS-EEEEEEEEEEE-HHHHHHHHHHHHHHTHHHHHHHHHHHHHTT-------PPP--HHHHHHHHHHHHHHHHHHTT--SHHHHHHHHHHHHHHHHHHH----HHHHHHHHHHHHHHHHHHHHHTT---TTS--TTPPPPEEEEE--SSSSSEEEEEEETTEEEEEEEEEE-GGG-EEEEETTEEEEESEEEEEE--GGGGT------S--HHHHHHHHHHHHHHHTTSPPTTTS--EEEEEEEEEE-SS-HHHHHHHHHHHHHHHHT---SS--EEEEEEEEEETTEEEEEES--TTTGGG-SEEEEEEE-SS-EEEEEEEE-SS---HHHHHHHHHHHHHHHHHHHHHHHTT--S--SS--TTSPP--

Sequence (1095 aa):
SMFNIVRRKEFQFGQHQVVLETGRVARQANTVLITMGGVTVLVAVVAAPTAKAGQDFFPLTVNYQEKQYAAGRIPGGYGKREGRASEAETLISRLIDRPIRPLFPEGYYNEIQVTATVVSSDKTMEADIAAMLGTSAALAIAGTPFRGPIGAARVGLINGEYVLNPNFEQMAQSDLDLVVVAGTESAVLMVESEAKELSEDQMLGAVLFGHDEMQIAIQAINEFAAAAGAKPSDWVAPAHNEEKISEAYTIAVKQDRYAALDALHAEAVAQFADEVDYLFEDLKYRTVRDNILSGKPRIDGRDTKTVRALDVQVGVLERAHGSALFTRGETQALVTTTLGNTRDALMVDTLAGTKTDNFMLHYNFPAYSVGETGRESGPKRREIGHGRLARRGVQAVLPAADRFPYVIRIVSDITESNGSSSMASVCGASLSLMDAGVPLKAPVAGIAMGLVKEGERFAVLSDILGDEDHLGDMDFKVAGSANGITALQMDIKIEGITEEIMEVALNQAFAGRMHILNEMNKVISRARPEISMHAPTFEVITINPSMFNIVRRKEFQFGQHQVVLETGRVARQANTVLITTMGGVTVLVAVVAAPTAKAGQDFFPLTVNYQEKQYAAGRIPGGYGKREGRASEAETLISRLIDRPIRPLFPEGYYNEIQVTATVVSSDKTMEADIAAMLGTSAALAIAGTPFRGPIGAARVGLINGEYVLNPNFEQMAQSDLDLVVAGTESAVLMVESEAKELSEDQMLGAVLFGHDEMQIAIQAINEFAAAAGAKPSDWVAPAHNEELRAKLKEAFEAKISEAYTIAVKQDRYAALDALHAEAVAQFVPGIADEVDYLFEDLKYRTVRDNILSGKPRIDGRDTKTVRALDVQVGVLERAHGSALFTRGETQALVTTTLGNTRDALMVDTLAGTKTDNFMLHYNFPAYSVGETGRESGPKRREIGHGRLARRGVQAVLPAADRFPYVIRIVSDITESNGSSSMASVCGASLSLMDAGVPLKAPVAGIAMGLVKEGERFAVLSDILGDEDHLGDMDFKVAGSANGITALQMDIKIEGITEEIMEVALNQAFAGRMHILNEMNKVISRARPEISMHAPTFE

InterPro domains:
  IPR001247 Exoribonuclease, phosphorolytic domain 1 [PF01138] (18-145)
  IPR001247 Exoribonuclease, phosphorolytic domain 1 [PF01138] (326-458)
  IPR003029 S1 domain [PF00575] (621-692)
  IPR003029 S1 domain [PS50126] (624-692)
  IPR003029 S1 domain [SM00316] (622-692)
  IPR004087 K Homology domain [SM00322] (554-619)
  IPR004088 K Homology domain, type 1 [PF00013] (559-615)
  IPR012162 Polyribonucleotide nucleotidyltransferase [MF_01595] (5-695)
  IPR012162 Polyribonucleotide nucleotidyltransferase [PIRSF005499] (4-696)
  IPR012162 Polyribonucleotide nucleotidyltransferase [PTHR11252] (4-694)
  IPR012162 Polyribonucleotide nucleotidyltransferase [TIGR03591] (12-693)
  IPR012340 Nucleic acid-binding, OB-fold [G3DSA:2.40.50.140] (624-696)
  IPR012340 Nucleic acid-binding, OB-fold [SSF50249] (622-695)
  IPR015847 Exoribonuclease, phosphorolytic domain 2 [PF03725] (148-211)
  IPR015848 Polyribonucleotide nucleotidyltransferase, RNA-binding domain [PF03726] (242-322)
  IPR020568 Ribosomal protein uS5 domain 2-type superfamily [SSF54211] (3-145)
  IPR020568 Ribosomal protein uS5 domain 2-type superfamily [SSF54211] (299-490)
  IPR027408 PNPase/RNase PH domain superfamily [G3DSA:3.30.230.70] (3-235)
  IPR027408 PNPase/RNase PH domain superfamily [G3DSA:3.30.230.70] (236-551)
  IPR036345 Exoribonuclease, PH domain 2 superfamily [SSF55666] (146-236)

CATH classification: 3.30.230.70

Organism: Acinetobacter baumannii (strain SDF) (NCBI:txid509170)

B-factor: mean 46.72, std 18.59, range [14.17, 136.9]

Foldseek 3Di:
DPWDKFWFWDDQAPWIKIWIDTPPPVVFLWIWMDTHFWIKIKGKHWAPDADDPQDDAAEFEFEEEDLVQLPDQAPDPVSDRPDDDLVRLQLRCVQCQQQVLQADPQGHIHMYMYMYTNHGNQFADCSQVSNLRNLLSVLQRQHQRNARKHKWWWFAAPNDIDTRHTPVRNVRTQKTKMWMGHLFDTFKIWIFGQFDAPVSVLVRRVVGSVSRNVSRVSSVVSSVVVPHDHHPDDRDDADPDVLVVLLQPQDPVSSVVVLVVVLVVQPVVDDVRSVVVSVVVVLVRQQVCLLVQHAHSNRHGQQDWADWDKAKPPDPQFLIWIWIDTPQWIKIKTKAWAAQVPWDWDADSNGIDTHLEFEFEDDAPCQAPDHDDDDDQDSVRSNLRVQLCLLQVSFFDDCVVPVIRMYMYIYTNHDWADSSQVRNQGNQRRCLRQQGFTNWGKGKWKKFKRDDPPGIGIHTRDTNVRVVNGQKIKMFMRGLSRTGIIIIGGSDGDCDSVNSSVNVVSRNVVRVVVLVVNVVHPTGHDNDGGPNHDDDDPDDDDD/DPWDKFWFWDDQAPWIKIWIDGPPPPVFLWIWMDIHFWIKIKGKHWAPDADDPFQDAAEFEFAEEDLVQLPDQAPDPVSDRDDQDLVRLVLRVVLCQQQVLQADRPPHIYMYMYMYTNHGNQFADCSQVSNLRNLLSVLQRQGQGNARKHKWWWFAAPNDTDTRHTPVRNVRTQKTWMWMDGLFDTFKIWIFGQFDALVVVLVSRVVGSVSRNVSRVSSNVSSVSSPHDHHPDDDDDADVVLLVVLCVVPLVQLLVLLQAQDPVSSVVSLVVVLVVQCVVPPVPCPVRSVVSSVVSSLVSLLVCLLVQHAGSNRHHQQDWADWDKDWCPDPQFLIWIWIDTPQWIKIKTKAWAAQVPWDWDADSNGIDTHLEFEFEDDAPCQAPDHDDDDDQDSVRSNLRVQLCQLQVNFFDDCVVPVIRMYMYIYTNHAWFDSSQVSNQGNLRRCLRQQGFTNWRKGKWKKAWADDPHTIGIHTRDTNVCQVSGQKIKMWMRGLSRTGIIIIGGNDGDCDSVNSVVNVVSRNVVRVVNVVVNVVHPTGHDNDGGPSHDDDD

Nearest PDB structures (foldseek):
  6d6k-assembly1_A  TM=1.002E+00  e=0.000E+00  Acinetobacter baumannii
  6d6k-assembly2_B  TM=9.864E-01  e=0.000E+00  Acinetobacter baumannii
  3gcm-assembly1_A  TM=9.852E-01  e=5.760E-81  Escherichia coli O139:H28 str. E24377A
  4nbq-assembly1_B  TM=9.742E-01  e=1.772E-79  Coxiella burnetii RSA 493
  4nbq-assembly1_A  TM=9.492E-01  e=7.211E-81  Coxiella burnetii RSA 493